Protein AF-0000000080570262 (afdb_homodimer)

Organism: Ricinus communis (NCBI:txid3988)

Nearest PDB structures (foldseek):
  2z3z-assembly1_A  TM=8.289E-01  e=8.862E-31  Porphyromonas gingivalis W83
  2d5l-assembly1_A  TM=8.143E-01  e=1.252E-30  Porphyromonas gingivalis W83
  4q1v-assembly1_B  TM=7.962E-01  e=7.909E-29  Bacteroides ovatus ATCC 8483
  2ecf-assembly1_A-2  TM=6.083E-01  e=3.532E-29  Stenotrophomonas maltophilia
  2dcm-assembly1_A  TM=5.977E-01  e=2.104E-29  Porphyromonas gingivalis W83

Solvent-accessible surface area (backbone atoms only — not comparable to full-atom values): 47618 Å² total; per-residue (Å²): 132,86,75,81,79,84,77,84,80,71,78,86,70,77,81,85,60,93,60,79,71,74,70,44,75,64,48,57,67,59,38,84,80,60,63,80,76,56,63,78,39,73,37,70,37,86,79,67,62,31,40,34,35,30,33,55,40,87,85,43,93,48,48,46,34,29,35,27,63,100,56,74,70,37,76,51,78,46,70,76,60,37,55,42,36,83,59,68,68,38,62,40,94,82,48,49,35,29,40,37,36,37,79,24,20,34,30,38,29,33,65,84,80,62,50,74,39,73,32,40,86,37,82,25,41,54,39,78,60,37,65,36,94,81,64,47,31,34,32,24,30,30,35,20,20,30,54,60,67,75,71,78,56,38,90,29,71,66,24,40,30,35,25,42,58,88,28,60,74,74,42,78,73,50,74,89,71,50,72,69,63,68,70,51,88,76,77,77,60,43,78,42,74,35,64,46,89,77,83,49,71,55,39,44,22,34,38,40,58,65,94,70,78,61,87,90,53,66,27,31,31,36,35,44,34,63,41,56,67,52,44,64,69,65,62,70,53,57,52,93,56,52,67,55,54,54,48,48,45,51,41,32,76,71,55,27,33,35,43,38,43,43,39,62,21,18,45,92,65,40,58,72,34,40,51,58,31,55,42,32,44,59,48,54,35,44,51,44,51,52,36,46,50,52,47,33,37,74,74,62,39,28,27,68,84,20,21,33,33,30,20,37,38,47,7,5,28,41,23,44,34,38,32,28,75,35,30,86,57,26,40,32,32,34,21,26,38,27,57,28,45,63,86,78,46,65,58,86,66,43,32,84,42,34,48,42,67,87,81,28,48,62,23,40,51,69,39,14,41,60,78,34,56,87,44,58,68,37,39,39,41,36,36,32,20,56,56,14,80,70,49,45,38,64,32,53,49,51,47,51,46,50,36,36,71,65,66,59,81,48,63,49,53,45,77,32,68,89,20,32,72,69,75,80,51,69,44,57,52,50,50,51,54,49,51,51,52,50,51,46,57,69,67,44,103,134,86,77,79,80,87,67,83,79,66,71,71,18,76,38,107,59,93,25,56,71,54,73,45,75,63,52,58,65,61,39,82,81,57,63,80,76,57,64,77,38,72,38,69,36,83,78,67,63,30,40,34,34,29,34,58,41,86,83,44,92,50,48,44,35,28,35,28,62,98,56,72,69,36,75,51,79,45,70,76,61,37,56,41,36,82,60,69,68,39,60,40,96,82,48,50,36,30,39,37,38,37,80,28,20,34,29,38,29,34,66,84,79,61,51,75,42,74,32,39,87,37,76,23,36,55,40,79,60,36,65,37,94,81,65,45,30,34,32,24,31,30,33,20,17,30,51,54,68,75,73,81,56,36,88,29,72,68,24,41,30,36,25,41,56,90,28,61,74,73,42,79,73,49,74,90,71,49,72,69,63,68,70,50,88,75,76,77,60,43,79,42,73,36,65,45,89,78,83,50,70,57,39,44,24,33,38,41,58,64,94,70,78,62,85,90,54,65,27,31,31,37,34,42,34,63,41,55,67,54,44,64,69,65,61,68,51,56,53,94,54,52,65,55,55,54,48,49,45,52,42,32,75,72,57,28,31,35,43,38,44,43,40,62,21,17,46,92,66,38,59,71,35,40,52,58,31,55,43,32,43,59,46,54,34,44,52,45,50,53,35,45,50,52,47,33,38,74,75,62,40,29,28,68,82,20,21,35,32,30,20,36,37,47,6,5,28,41,24,42,33,39,31,30,74,35,31,83,57,27,40,31,31,32,20,26,38,26,57,28,45,61,86,78,45,64,57,87,66,42,32,83,41,35,47,42,69,86,82,29,48,61,25,39,51,70,39,16,39,60,78,34,56,88,44,57,67,37,38,40,40,36,37,34,22,56,57,14,81,71,49,44,39,61,32,54,50,51,47,51,46,50,36,36,72,66,67,61,80,50,62,50,51,46,78,33,67,90,21,31,71,68,75,81,52,69,43,58,53,50,51,51,53,49,51,49,52,51,51,45,58,68,68,44,104

pLDDT: mean 79.77, std 22.29, range [19.14, 98.94]

Structure (mmCIF, N/CA/C/O backbone):
data_AF-0000000080570262-model_v1
#
loop_
_entity.id
_entity.type
_entity.pdbx_description
1 polymer 'Peptidase S9 prolyl oligopeptidase catalytic domain-containing protein'
#
loop_
_atom_site.group_PDB
_atom_site.id
_atom_site.type_symbol
_atom_site.label_atom_id
_atom_site.label_alt_id
_atom_site.label_comp_id
_atom_site.label_asym_id
_atom_site.label_entity_id
_atom_site.label_seq_id
_atom_site.pdbx_PDB_ins_code
_atom_site.Cartn_x
_atom_site.Cartn_y
_atom_site.Cartn_z
_atom_site.occupancy
_atom_site.B_iso_or_equiv
_atom_site.auth_seq_id
_atom_site.auth_comp_id
_atom_site.auth_asym_id
_atom_site.auth_atom_id
_atom_site.pdbx_PDB_model_num
ATOM 1 N N . MET A 1 1 ? -11.102 31.141 -9.984 1 19.28 1 MET A N 1
ATOM 2 C CA . MET A 1 1 ? -10.578 31.891 -11.125 1 19.28 1 MET A CA 1
ATOM 3 C C . MET A 1 1 ? -10.195 33.312 -10.719 1 19.28 1 MET A C 1
ATOM 5 O O . MET A 1 1 ? -10.922 34.25 -11.008 1 19.28 1 MET A O 1
ATOM 9 N N . ARG A 1 2 ? -9.711 33.531 -9.391 1 20.12 2 ARG A N 1
ATOM 10 C CA . ARG A 1 2 ? -9.508 34.875 -8.82 1 20.12 2 ARG A CA 1
ATOM 11 C C . ARG A 1 2 ? -8.5 35.656 -9.641 1 20.12 2 ARG A C 1
ATOM 13 O O . ARG A 1 2 ? -7.348 35.281 -9.789 1 20.12 2 ARG A O 1
ATOM 20 N N . PHE A 1 3 ? -8.961 36.312 -10.688 1 21.55 3 PHE A N 1
ATOM 21 C CA . PHE A 1 3 ? -8.344 37.25 -11.594 1 21.55 3 PHE A CA 1
ATOM 22 C C . PHE A 1 3 ? -7.668 38.375 -10.82 1 21.55 3 PHE A C 1
ATOM 24 O O . PHE A 1 3 ? -8.273 39 -9.93 1 21.55 3 PHE A O 1
ATOM 31 N N . VAL A 1 4 ? -6.32 38.312 -10.547 1 20.44 4 VAL A N 1
ATOM 32 C CA . VAL A 1 4 ? -5.48 39.438 -10.172 1 20.44 4 VAL A CA 1
ATOM 33 C C . VAL A 1 4 ? -5.762 40.625 -11.094 1 20.44 4 VAL A C 1
ATOM 35 O O . VAL A 1 4 ? -5.793 40.469 -12.32 1 20.44 4 VAL A O 1
ATOM 38 N N . LEU A 1 5 ? -6.363 41.688 -10.594 1 21.23 5 LEU A N 1
ATOM 39 C CA . LEU A 1 5 ? -6.629 43.062 -11.07 1 21.23 5 LEU A CA 1
ATOM 40 C C . LEU A 1 5 ? -5.375 43.656 -11.688 1 21.23 5 LEU A C 1
ATOM 42 O O . LEU A 1 5 ? -4.273 43.5 -11.148 1 21.23 5 LEU A O 1
ATOM 46 N N . PRO A 1 6 ? -5.215 44.281 -12.891 1 25.27 6 PRO A N 1
ATOM 47 C CA . PRO A 1 6 ? -4.355 45.062 -13.766 1 25.27 6 PRO A CA 1
ATOM 48 C C . PRO A 1 6 ? -3.939 46.406 -13.117 1 25.27 6 PRO A C 1
ATOM 50 O O . PRO A 1 6 ? -3.402 47.281 -13.797 1 25.27 6 PRO A O 1
ATOM 53 N N . LEU A 1 7 ? -4.363 46.75 -11.805 1 21.69 7 LEU A N 1
ATOM 54 C CA . LEU A 1 7 ? -4.461 48.156 -11.531 1 21.69 7 LEU A CA 1
ATOM 55 C C . LEU A 1 7 ? -3.143 48.875 -11.828 1 21.69 7 LEU A C 1
ATOM 57 O O . LEU A 1 7 ? -2.107 48.219 -11.977 1 21.69 7 LEU A O 1
ATOM 61 N N . LEU A 1 8 ? -2.633 50 -10.859 1 22.02 8 LEU A N 1
ATOM 62 C CA . LEU A 1 8 ? -2.232 51.406 -10.758 1 22.02 8 LEU A CA 1
ATOM 63 C C . LEU A 1 8 ? -0.715 51.531 -10.805 1 22.02 8 LEU A C 1
ATOM 65 O O . LEU A 1 8 ? -0.074 51.719 -9.773 1 22.02 8 LEU A O 1
ATOM 69 N N . ALA A 1 9 ? 0.162 50.719 -11.203 1 24.73 9 ALA A N 1
ATOM 70 C CA . ALA A 1 9 ? 1.578 51.062 -11.094 1 24.73 9 ALA A CA 1
ATOM 71 C C . ALA A 1 9 ? 1.937 52.219 -12.031 1 24.73 9 ALA A C 1
ATOM 73 O O . ALA A 1 9 ? 3.115 52.5 -12.242 1 24.73 9 ALA A O 1
ATOM 74 N N . THR A 1 10 ? 0.988 53 -12.68 1 24.06 10 THR A N 1
ATOM 75 C CA . THR A 1 10 ? 1.631 53.875 -13.648 1 24.06 10 THR A CA 1
ATOM 76 C C . THR A 1 10 ? 2.189 55.125 -12.969 1 24.06 10 THR A C 1
ATOM 78 O O . THR A 1 10 ? 3.293 55.562 -13.289 1 24.06 10 THR A O 1
ATOM 81 N N . ALA A 1 11 ? 1.407 56.125 -12.305 1 23.3 11 ALA A N 1
ATOM 82 C CA . ALA A 1 11 ? 1.596 57.562 -12.516 1 23.3 11 ALA A CA 1
ATOM 83 C C . ALA A 1 11 ? 2.689 58.094 -11.602 1 23.3 11 ALA A C 1
ATOM 85 O O . ALA A 1 11 ? 2.789 59.312 -11.398 1 23.3 11 ALA A O 1
ATOM 86 N N . ILE A 1 12 ? 3.434 57.562 -10.812 1 23.66 12 ILE A N 1
ATOM 87 C CA . ILE A 1 12 ? 4.246 58.344 -9.914 1 23.66 12 ILE A CA 1
ATOM 88 C C . ILE A 1 12 ? 5.34 59.062 -10.703 1 23.66 12 ILE A C 1
ATOM 90 O O . ILE A 1 12 ? 6.406 58.5 -10.945 1 23.66 12 ILE A O 1
ATOM 94 N N . ALA A 1 13 ? 5.137 59.781 -11.906 1 23.38 13 ALA A N 1
ATOM 95 C CA . ALA A 1 13 ? 6.156 60.656 -12.492 1 23.38 13 ALA A CA 1
ATOM 96 C C . ALA A 1 13 ? 6.215 62 -11.766 1 23.38 13 ALA A C 1
ATOM 98 O O . ALA A 1 13 ? 5.406 62.875 -12.031 1 23.38 13 ALA A O 1
ATOM 99 N N . ALA A 1 14 ? 6.277 62.188 -10.43 1 22.62 14 ALA A N 1
ATOM 100 C CA . ALA A 1 14 ? 6.723 63.531 -10.039 1 22.62 14 ALA A CA 1
ATOM 101 C C . ALA A 1 14 ? 7.922 63.969 -10.867 1 22.62 14 ALA A C 1
ATOM 103 O O . ALA A 1 14 ? 8.68 63.156 -11.375 1 22.62 14 ALA A O 1
ATOM 104 N N . THR A 1 15 ? 8.125 65.25 -11.195 1 22.5 15 THR A N 1
ATOM 105 C CA . THR A 1 15 ? 8.938 66.188 -11.938 1 22.5 15 THR A CA 1
ATOM 106 C C . THR A 1 15 ? 10.422 65.938 -11.711 1 22.5 15 THR A C 1
ATOM 108 O O . THR A 1 15 ? 10.805 65.312 -10.703 1 22.5 15 THR A O 1
ATOM 111 N N . ALA A 1 16 ? 11.461 66.812 -12.398 1 24.3 16 ALA A N 1
ATOM 112 C CA . ALA A 1 16 ? 11.93 66.375 -13.719 1 24.3 16 ALA A CA 1
ATOM 113 C C . ALA A 1 16 ? 13.094 65.438 -13.609 1 24.3 16 ALA A C 1
ATOM 115 O O . ALA A 1 16 ? 13.453 64.75 -14.578 1 24.3 16 ALA A O 1
ATOM 116 N N . THR A 1 17 ? 14.102 65.812 -12.734 1 26.75 17 THR A N 1
ATOM 117 C CA . THR A 1 17 ? 15.516 65.562 -12.914 1 26.75 17 THR A CA 1
ATOM 118 C C . THR A 1 17 ? 15.773 64.062 -12.867 1 26.75 17 THR A C 1
ATOM 120 O O . THR A 1 17 ? 14.898 63.281 -12.469 1 26.75 17 THR A O 1
ATOM 123 N N . ALA A 1 18 ? 17.188 63.438 -12.531 1 28.75 18 ALA A N 1
ATOM 124 C CA . ALA A 1 18 ? 17.375 62 -12.797 1 28.75 18 ALA A CA 1
ATOM 125 C C . ALA A 1 18 ? 16.297 61.156 -12.125 1 28.75 18 ALA A C 1
ATOM 127 O O . ALA A 1 18 ? 16.078 61.281 -10.914 1 28.75 18 ALA A O 1
ATOM 128 N N . ALA A 1 19 ? 15.211 60.969 -12.758 1 30.47 19 ALA A N 1
ATOM 129 C CA . ALA A 1 19 ? 13.922 60.344 -12.484 1 30.47 19 ALA A CA 1
ATOM 130 C C . ALA A 1 19 ? 14.086 59.031 -11.711 1 30.47 19 ALA A C 1
ATOM 132 O O . ALA A 1 19 ? 14.82 58.125 -12.133 1 30.47 19 ALA A O 1
ATOM 133 N N . PRO A 1 20 ? 14.07 59.156 -10.344 1 28.72 20 PRO A N 1
ATOM 134 C CA . PRO A 1 20 ? 14.586 57.938 -9.688 1 28.72 20 PRO A CA 1
ATOM 135 C C . PRO A 1 20 ? 14.078 56.656 -10.344 1 28.72 20 PRO A C 1
ATOM 137 O O . PRO A 1 20 ? 12.961 56.625 -10.875 1 28.72 20 PRO A O 1
ATOM 140 N N . THR A 1 21 ? 14.977 55.906 -11.062 1 29.55 21 THR A N 1
ATOM 141 C CA . THR A 1 21 ? 14.766 54.625 -11.734 1 29.55 21 THR A CA 1
ATOM 142 C C . THR A 1 21 ? 13.727 53.781 -10.992 1 29.55 21 THR A C 1
ATOM 144 O O . THR A 1 21 ? 13.773 53.656 -9.766 1 29.55 21 THR A O 1
ATOM 147 N N . PRO A 1 22 ? 12.602 53.625 -11.57 1 30.72 22 PRO A N 1
ATOM 148 C CA . PRO A 1 22 ? 11.562 52.719 -11.078 1 30.72 22 PRO A CA 1
ATOM 149 C C . PRO A 1 22 ? 12.141 51.469 -10.398 1 30.72 22 PRO A C 1
ATOM 151 O O . PRO A 1 22 ? 13.039 50.844 -10.945 1 30.72 22 PRO A O 1
ATOM 154 N N . ILE A 1 23 ? 12.359 51.469 -9.086 1 31.72 23 ILE A N 1
ATOM 155 C CA . ILE A 1 23 ? 12.891 50.25 -8.484 1 31.72 23 ILE A CA 1
ATOM 156 C C . ILE A 1 23 ? 12.148 49.031 -9.039 1 31.72 23 ILE A C 1
ATOM 158 O O . ILE A 1 23 ? 10.922 48.969 -8.977 1 31.72 23 ILE A O 1
ATOM 162 N N . THR A 1 24 ? 12.531 48.438 -10.203 1 32.97 24 THR A N 1
ATOM 163 C CA . THR A 1 24 ? 11.977 47.219 -10.812 1 32.97 24 THR A CA 1
ATOM 164 C C . THR A 1 24 ? 11.719 46.156 -9.758 1 32.97 24 THR A C 1
ATOM 166 O O . THR A 1 24 ? 12.266 46.219 -8.656 1 32.97 24 THR A O 1
ATOM 169 N N . LEU A 1 25 ? 10.75 45.375 -9.945 1 30.95 25 LEU A N 1
ATOM 170 C CA . LEU A 1 25 ? 10.586 44.188 -9.156 1 30.95 25 LEU A CA 1
ATOM 171 C C . LEU A 1 25 ? 11.938 43.594 -8.758 1 30.95 25 LEU A C 1
ATOM 173 O O . LEU A 1 25 ? 12.094 43.094 -7.637 1 30.95 25 LEU A O 1
ATOM 177 N N . ASP A 1 26 ? 12.984 43.75 -9.539 1 32.66 26 ASP A N 1
ATOM 178 C CA . ASP A 1 26 ? 14.367 43.375 -9.289 1 32.66 26 ASP A CA 1
ATOM 179 C C . ASP A 1 26 ? 14.953 44.156 -8.109 1 32.66 26 ASP A C 1
ATOM 181 O O . ASP A 1 26 ? 15.648 43.594 -7.27 1 32.66 26 ASP A O 1
ATOM 185 N N . GLN A 1 27 ? 14.711 45.375 -8.07 1 34.72 27 GLN A N 1
ATOM 186 C CA . GLN A 1 27 ? 15.289 46.188 -7.008 1 34.72 27 GLN A CA 1
ATOM 187 C C . GLN A 1 27 ? 14.562 45.969 -5.684 1 34.72 27 GLN A C 1
ATOM 189 O O . GLN A 1 27 ? 15.188 45.969 -4.621 1 34.72 27 GLN A O 1
ATOM 194 N N . ALA A 1 28 ? 13.266 45.906 -5.723 1 33.25 28 ALA A N 1
ATOM 195 C CA . ALA A 1 28 ? 12.547 45.469 -4.516 1 33.25 28 ALA A CA 1
ATOM 196 C C . ALA A 1 28 ? 12.969 44.094 -4.078 1 33.25 28 ALA A C 1
ATOM 198 O O . ALA A 1 28 ? 13.148 43.844 -2.883 1 33.25 28 ALA A O 1
ATOM 199 N N . MET A 1 29 ? 13.18 43.062 -4.922 1 36.62 29 MET A N 1
ATOM 200 C CA . MET A 1 29 ? 13.781 41.781 -4.664 1 36.62 29 MET A CA 1
ATOM 201 C C . MET A 1 29 ? 15.211 41.906 -4.164 1 36.62 29 MET A C 1
ATOM 203 O O . MET A 1 29 ? 15.805 40.969 -3.645 1 36.62 29 MET A O 1
ATOM 207 N N . ALA A 1 30 ? 15.867 42.906 -4.555 1 36 30 ALA A N 1
ATOM 208 C CA . ALA A 1 30 ? 17.25 43.156 -4.148 1 36 30 ALA A CA 1
ATOM 209 C C . ALA A 1 30 ? 17.312 43.656 -2.703 1 36 30 ALA A C 1
ATOM 211 O O . ALA A 1 30 ? 18.406 43.875 -2.168 1 36 30 ALA A O 1
ATOM 212 N N . ASN A 1 31 ? 16.141 44.156 -2.223 1 33.62 31 ASN A N 1
ATOM 213 C CA . ASN A 1 31 ? 16.25 44.5 -0.81 1 33.62 31 ASN A CA 1
ATOM 214 C C . ASN A 1 31 ? 16.484 43.281 0.057 1 33.62 31 ASN A C 1
ATOM 216 O O . ASN A 1 31 ? 15.688 42.312 0.026 1 33.62 31 ASN A O 1
ATOM 220 N N . PRO A 1 32 ? 17.609 43.031 0.593 1 38.25 32 PRO A N 1
ATOM 221 C CA . PRO A 1 32 ? 18.094 41.844 1.305 1 38.25 32 PRO A CA 1
ATOM 222 C C . PRO A 1 32 ? 17.062 41.281 2.283 1 38.25 32 PRO A C 1
ATOM 224 O O . PRO A 1 32 ? 17.156 40.094 2.682 1 38.25 32 PRO A O 1
ATOM 227 N N . ASP A 1 33 ? 16.406 42.188 2.9 1 35.25 33 ASP A N 1
ATOM 228 C CA . ASP A 1 33 ? 15.539 41.688 3.967 1 35.25 33 ASP A CA 1
ATOM 229 C C . ASP A 1 33 ? 14.219 41.188 3.404 1 35.25 33 ASP A C 1
ATOM 231 O O . ASP A 1 33 ? 13.273 40.938 4.156 1 35.25 33 ASP A O 1
ATOM 235 N N . TRP A 1 34 ? 13.969 41.281 2.193 1 34.78 34 TRP A N 1
ATOM 236 C CA . TRP A 1 34 ? 12.766 40.875 1.479 1 34.78 34 TRP A CA 1
ATOM 237 C C . TRP A 1 34 ? 12.445 39.406 1.739 1 34.78 34 TRP A C 1
ATOM 239 O O . TRP A 1 34 ? 13.234 38.5 1.388 1 34.78 34 TRP A O 1
ATOM 249 N N . ILE A 1 35 ? 12.047 38.969 2.82 1 39.38 35 ILE A N 1
ATOM 250 C CA . ILE A 1 35 ? 11.234 37.75 2.809 1 39.38 35 ILE A CA 1
ATOM 251 C C . ILE A 1 35 ? 9.977 37.969 1.97 1 39.38 35 ILE A C 1
ATOM 253 O O . ILE A 1 35 ? 9.664 39.094 1.61 1 39.38 35 ILE A O 1
ATOM 257 N N . GLY A 1 36 ? 8.625 37.469 2.275 1 39.44 36 GLY A N 1
ATOM 258 C CA . GLY A 1 36 ? 7.34 37.531 1.604 1 39.44 36 GLY A CA 1
ATOM 259 C C . GLY A 1 36 ? 6.883 38.938 1.318 1 39.44 36 GLY A C 1
ATOM 260 O O . GLY A 1 36 ? 7.551 39.906 1.706 1 39.44 36 GLY A O 1
ATOM 261 N N . ASN A 1 37 ? 5.637 39.188 0.485 1 41.81 37 ASN A N 1
ATOM 262 C CA . ASN A 1 37 ? 4.914 40.344 -0.031 1 41.81 37 ASN A CA 1
ATOM 263 C C . ASN A 1 37 ? 4.781 41.438 1.026 1 41.81 37 ASN A C 1
ATOM 265 O O . ASN A 1 37 ? 4.145 41.25 2.061 1 41.81 37 ASN A O 1
ATOM 269 N N . PRO A 1 38 ? 5.617 42.469 1.041 1 43.16 38 PRO A N 1
ATOM 270 C CA . PRO A 1 38 ? 5.586 43.594 1.994 1 43.16 38 PRO A CA 1
ATOM 271 C C . PRO A 1 38 ? 4.18 44.125 2.213 1 43.16 38 PRO A C 1
ATOM 273 O O . PRO A 1 38 ? 3.871 44.625 3.297 1 43.16 38 PRO A O 1
ATOM 276 N N . VAL A 1 39 ? 3.529 44.344 1.156 1 41.53 39 VAL A N 1
ATOM 277 C CA . VAL A 1 39 ? 2.172 44.844 1.298 1 41.53 39 VAL A CA 1
ATOM 278 C C . VAL A 1 39 ? 1.217 43.688 1.633 1 41.53 39 VAL A C 1
ATOM 280 O O . VAL A 1 39 ? 1.051 42.781 0.841 1 41.53 39 VAL A O 1
ATOM 283 N N . GLU A 1 40 ? 0.877 43.562 2.865 1 52.38 40 GLU A N 1
ATOM 284 C CA . GLU A 1 40 ? -0.002 42.5 3.346 1 52.38 40 GLU A CA 1
ATOM 285 C C . GLU A 1 40 ? -1.431 42.688 2.846 1 52.38 40 GLU A C 1
ATOM 287 O O . GLU A 1 40 ? -2.141 41.719 2.58 1 52.38 40 GLU A O 1
ATOM 292 N N . SER A 1 41 ? -1.866 44.031 2.797 1 57.34 41 SER A N 1
ATOM 293 C CA . SER A 1 41 ? -3.217 44.344 2.35 1 57.34 41 SER A CA 1
ATOM 294 C C . SER A 1 41 ? -3.309 45.781 1.859 1 57.34 41 SER A C 1
ATOM 296 O O . SER A 1 41 ? -2.533 46.656 2.289 1 57.34 41 SER A O 1
ATOM 298 N N . ALA A 1 42 ? -3.953 46.094 0.651 1 61.34 42 ALA A N 1
ATOM 299 C CA . ALA A 1 42 ? -4.273 47.438 0.149 1 61.34 42 ALA A CA 1
ATOM 300 C C . ALA A 1 42 ? -5.773 47.594 -0.09 1 61.34 42 ALA A C 1
ATOM 302 O O . ALA A 1 42 ? -6.445 46.625 -0.478 1 61.34 42 ALA A O 1
ATOM 303 N N . TRP A 1 43 ? -6.223 48.719 0.382 1 65.06 43 TRP A N 1
ATOM 304 C CA . TRP A 1 43 ? -7.637 48.969 0.142 1 65.06 43 TRP A CA 1
ATOM 305 C C . TRP A 1 43 ? -7.875 50.438 -0.218 1 65.06 43 TRP A C 1
ATOM 307 O O . TRP A 1 43 ? -7.055 51.312 0.092 1 65.06 43 TRP A O 1
ATOM 317 N N . TRP A 1 44 ? -8.945 50.656 -0.97 1 68.94 44 TRP A N 1
ATOM 318 C CA . TRP A 1 44 ? -9.359 52 -1.308 1 68.94 44 TRP A CA 1
ATOM 319 C C . TRP A 1 44 ? -10.031 52.656 -0.116 1 68.94 44 TRP A C 1
ATOM 321 O O . TRP A 1 44 ? -10.805 52.031 0.612 1 68.94 44 TRP A O 1
ATOM 331 N N . GLY A 1 45 ? -9.672 53.906 0.06 1 66.25 45 GLY A N 1
ATOM 332 C CA . GLY A 1 45 ? -10.383 54.688 1.055 1 66.25 45 GLY A CA 1
ATOM 333 C C . GLY A 1 45 ? -11.844 54.875 0.713 1 66.25 45 GLY A C 1
ATOM 334 O O . GLY A 1 45 ? -12.289 54.531 -0.379 1 66.25 45 GLY A O 1
ATOM 335 N N . TRP A 1 46 ? -12.594 55.469 1.729 1 64.12 46 TRP A N 1
ATOM 336 C CA . TRP A 1 46 ? -14.039 55.625 1.613 1 64.12 46 TRP A CA 1
ATOM 337 C C . TRP A 1 46 ? -14.383 56.562 0.46 1 64.12 46 TRP A C 1
ATOM 339 O O . TRP A 1 46 ? -15.469 56.469 -0.125 1 64.12 46 TRP A O 1
ATOM 349 N N . ASP A 1 47 ? -13.508 57.438 0.189 1 62.72 47 ASP A N 1
ATOM 350 C CA . ASP A 1 47 ? -13.805 58.406 -0.881 1 62.72 47 ASP A CA 1
ATOM 351 C C . ASP A 1 47 ? -13.281 57.906 -2.223 1 62.72 47 ASP A C 1
ATOM 353 O O . ASP A 1 47 ? -13.383 58.594 -3.238 1 62.72 47 ASP A O 1
ATOM 357 N N . SER A 1 48 ? -12.797 56.688 -2.244 1 63.12 48 SER A N 1
ATOM 358 C CA . SER A 1 48 ? -12.227 56.062 -3.42 1 63.12 48 SER A CA 1
ATOM 359 C C . SER A 1 48 ? -11.109 56.906 -4.031 1 63.12 48 SER A C 1
ATOM 361 O O . SER A 1 48 ? -10.836 56.781 -5.227 1 63.12 48 SER A O 1
ATOM 363 N N . ARG A 1 49 ? -10.641 57.812 -3.311 1 63.81 49 ARG A N 1
ATOM 364 C CA . ARG A 1 49 ? -9.586 58.656 -3.83 1 63.81 49 ARG A CA 1
ATOM 365 C C . ARG A 1 49 ? -8.234 58.344 -3.193 1 63.81 49 ARG A C 1
ATOM 367 O O . ARG A 1 49 ? -7.188 58.688 -3.725 1 63.81 49 ARG A O 1
ATOM 374 N N . GLN A 1 50 ? -8.445 57.719 -2.082 1 64.12 50 GLN A N 1
ATOM 375 C CA . GLN A 1 50 ? -7.227 57.375 -1.359 1 64.12 50 GLN A CA 1
ATOM 376 C C . GLN A 1 50 ? -7.023 55.875 -1.295 1 64.12 50 GLN A C 1
ATOM 378 O O . GLN A 1 50 ? -7.992 55.094 -1.295 1 64.12 50 GLN A O 1
ATOM 383 N N . VAL A 1 51 ? -5.758 55.469 -1.494 1 70.38 51 VAL A N 1
ATOM 384 C CA . VAL A 1 51 ? -5.383 54.094 -1.317 1 70.38 51 VAL A CA 1
ATOM 385 C C . VAL A 1 51 ? -4.605 53.906 -0.013 1 70.38 51 VAL A C 1
ATOM 387 O O . VAL A 1 51 ? -3.73 54.719 0.302 1 70.38 51 VAL A O 1
ATOM 390 N N . TYR A 1 52 ? -5.102 52.969 0.79 1 66.75 52 TYR A N 1
ATOM 391 C CA . TYR A 1 52 ? -4.387 52.594 2.006 1 66.75 52 TYR A CA 1
ATOM 392 C C . TYR A 1 52 ? -3.662 51.25 1.828 1 66.75 52 TYR A C 1
ATOM 394 O O . TYR A 1 52 ? -4.121 50.375 1.083 1 66.75 52 TYR A O 1
ATOM 402 N N . PHE A 1 53 ? -2.49 51.125 2.303 1 65.19 53 PHE A N 1
ATOM 403 C CA . PHE A 1 53 ? -1.813 49.844 2.309 1 65.19 53 PHE A CA 1
ATOM 404 C C . PHE A 1 53 ? -1.009 49.656 3.59 1 65.19 53 PHE A C 1
ATOM 406 O O . PHE A 1 53 ? -0.603 50.656 4.219 1 65.19 53 PHE A O 1
ATOM 413 N N . LYS A 1 54 ? -1.008 48.344 3.994 1 64.38 54 LYS A N 1
ATOM 414 C CA . LYS A 1 54 ? -0.23 47.969 5.176 1 64.38 54 LYS A CA 1
ATOM 415 C C . LYS A 1 54 ? 1.154 47.469 4.793 1 64.38 54 LYS A C 1
ATOM 417 O O . LYS A 1 54 ? 1.299 46.719 3.811 1 64.38 54 LYS A O 1
ATOM 422 N N . GLN A 1 55 ? 2.049 48.031 5.449 1 61.41 55 GLN A N 1
ATOM 423 C CA . GLN A 1 55 ? 3.426 47.594 5.262 1 61.41 55 GLN A CA 1
ATOM 424 C C . GLN A 1 55 ? 4.055 47.156 6.59 1 61.41 55 GLN A C 1
ATOM 426 O O . GLN A 1 55 ? 3.877 47.844 7.605 1 61.41 55 GLN A O 1
ATOM 431 N N . LYS A 1 56 ? 4.457 45.875 6.625 1 57.94 56 LYS A N 1
ATOM 432 C CA . LYS A 1 56 ? 5.16 45.406 7.812 1 57.94 56 LYS A CA 1
ATOM 433 C C . LYS A 1 56 ? 6.445 46.188 8.047 1 57.94 56 LYS A C 1
ATOM 435 O O . LYS A 1 56 ? 7.156 46.531 7.098 1 57.94 56 LYS A O 1
ATOM 440 N N . ARG A 1 57 ? 6.465 46.688 9.359 1 52.59 57 ARG A N 1
ATOM 441 C CA . ARG A 1 57 ? 7.738 47.281 9.734 1 52.59 57 ARG A CA 1
ATOM 442 C C . ARG A 1 57 ? 8.867 46.25 9.68 1 52.59 57 ARG A C 1
ATOM 444 O O . ARG A 1 57 ? 8.68 45.094 10.023 1 52.59 57 ARG A O 1
ATOM 451 N N . SER A 1 58 ? 9.953 46.594 9.117 1 48.19 58 SER A N 1
ATOM 452 C CA . SER A 1 58 ? 11.125 45.719 9.078 1 48.19 58 SER A CA 1
ATOM 453 C C . SER A 1 58 ? 11.383 45.094 10.438 1 48.19 58 SER A C 1
ATOM 455 O O . SER A 1 58 ? 11.445 45.781 11.453 1 48.19 58 SER A O 1
ATOM 457 N N . GLY A 1 59 ? 11.406 43.781 10.562 1 46.38 59 GLY A N 1
ATOM 458 C CA . GLY A 1 59 ? 11.836 43.062 11.742 1 46.38 59 GLY A CA 1
ATOM 459 C C . GLY A 1 59 ? 10.727 42.844 12.766 1 46.38 59 GLY A C 1
ATOM 460 O O . GLY A 1 59 ? 10.961 42.312 13.844 1 46.38 59 GLY A O 1
ATOM 461 N N . SER A 1 60 ? 9.57 43.625 12.562 1 47.38 60 SER A N 1
ATOM 462 C CA . SER A 1 60 ? 8.539 43.5 13.586 1 47.38 60 SER A CA 1
ATOM 463 C C . SER A 1 60 ? 7.238 42.969 13.008 1 47.38 60 SER A C 1
ATOM 465 O O . SER A 1 60 ? 7.062 42.938 11.789 1 47.38 60 SER A O 1
ATOM 467 N N . ALA A 1 61 ? 6.488 42.312 13.812 1 49.5 61 ALA A N 1
ATOM 468 C CA . ALA A 1 61 ? 5.129 41.906 13.5 1 49.5 61 ALA A CA 1
ATOM 469 C C . ALA A 1 61 ? 4.199 43.094 13.359 1 49.5 61 ALA A C 1
ATOM 471 O O . ALA A 1 61 ? 3.033 42.938 12.977 1 49.5 61 ALA A O 1
ATOM 472 N N . VAL A 1 62 ? 4.828 44.312 13.492 1 51.06 62 VAL A N 1
ATOM 473 C CA . VAL A 1 62 ? 3.975 45.5 13.5 1 51.06 62 VAL A CA 1
ATOM 474 C C . VAL A 1 62 ? 3.748 45.969 12.07 1 51.06 62 VAL A C 1
ATOM 476 O O . VAL A 1 62 ? 4.684 46.031 11.273 1 51.06 62 VAL A O 1
ATOM 479 N N . ARG A 1 63 ? 2.486 46.188 11.68 1 60.47 63 ARG A N 1
ATOM 480 C CA . ARG A 1 63 ? 2.092 46.719 10.375 1 60.47 63 ARG A CA 1
ATOM 481 C C . ARG A 1 63 ? 1.752 48.219 10.461 1 60.47 63 ARG A C 1
ATOM 483 O O . ARG A 1 63 ? 1.054 48.625 11.383 1 60.47 63 ARG A O 1
ATOM 490 N N . ASP A 1 64 ? 2.492 49.062 9.594 1 62.88 64 ASP A N 1
ATOM 491 C CA . ASP A 1 64 ? 2.107 50.469 9.453 1 62.88 64 ASP A CA 1
ATOM 492 C C . ASP A 1 64 ? 1.151 50.656 8.273 1 62.88 64 ASP A C 1
ATOM 494 O O . ASP A 1 64 ? 1.259 49.938 7.266 1 62.88 64 ASP A O 1
ATOM 498 N N . THR A 1 65 ? 0.087 51.438 8.516 1 66.19 65 THR A N 1
ATOM 499 C CA . THR A 1 65 ? -0.824 51.781 7.426 1 66.19 65 THR A CA 1
ATOM 500 C C . THR A 1 65 ? -0.385 53.062 6.746 1 66.19 65 THR A C 1
ATOM 502 O O . THR A 1 65 ? -0.055 54.062 7.414 1 66.19 65 THR A O 1
ATOM 505 N N . TYR A 1 66 ? -0.257 53 5.445 1 68.19 66 TYR A N 1
ATOM 506 C CA . TYR A 1 66 ? 0.089 54.156 4.637 1 68.19 66 TYR A CA 1
ATOM 507 C C . TYR A 1 66 ? -1.076 54.562 3.746 1 68.19 66 TYR A C 1
ATOM 509 O O . TYR A 1 66 ? -1.915 53.75 3.389 1 68.19 66 TYR A O 1
ATOM 517 N N . GLN A 1 67 ? -1.173 55.906 3.596 1 68.56 67 GLN A N 1
ATOM 518 C CA . GLN A 1 67 ? -2.172 56.469 2.697 1 68.56 67 GLN A CA 1
ATOM 519 C C . GLN A 1 67 ? -1.513 57.156 1.499 1 68.56 67 GLN A C 1
ATOM 521 O O . GLN A 1 67 ? -0.474 57.781 1.64 1 68.56 67 GLN A O 1
ATOM 526 N N . ILE A 1 68 ? -2.035 56.781 0.39 1 70.25 68 ILE A N 1
ATOM 527 C CA . ILE A 1 68 ? -1.638 57.469 -0.838 1 70.25 68 ILE A CA 1
ATOM 528 C C . ILE A 1 68 ? -2.797 58.312 -1.359 1 70.25 68 ILE A C 1
ATOM 530 O O . ILE A 1 68 ? -3.896 57.781 -1.585 1 70.25 68 ILE A O 1
ATOM 534 N N . ASN A 1 69 ? -2.635 59.531 -1.335 1 66.06 69 ASN A N 1
ATOM 535 C CA . ASN A 1 69 ? -3.562 60.469 -1.965 1 66.06 69 ASN A CA 1
ATOM 536 C C . ASN A 1 69 ? -2.879 61.312 -3.051 1 66.06 69 ASN A C 1
ATOM 538 O O . ASN A 1 69 ? -2.49 62.438 -2.812 1 66.06 69 ASN A O 1
ATOM 542 N N . GLY A 1 70 ? -2.848 60.844 -4.316 1 60.31 70 GLY A N 1
ATOM 543 C CA . GLY A 1 70 ? -2.301 61.562 -5.461 1 60.31 70 GLY A CA 1
ATOM 544 C C . GLY A 1 70 ? -0.819 61.844 -5.324 1 60.31 70 GLY A C 1
ATOM 545 O O . GLY A 1 70 ? -0.21 62.438 -6.227 1 60.31 70 GLY A O 1
ATOM 546 N N . GLY A 1 71 ? -0.23 61.531 -4.082 1 58.81 71 GLY A N 1
ATOM 547 C CA . GLY A 1 71 ? 1.182 61.812 -3.871 1 58.81 71 GLY A CA 1
ATOM 548 C C . GLY A 1 71 ? 1.914 60.688 -3.172 1 58.81 71 GLY A C 1
ATOM 549 O O . GLY A 1 71 ? 1.615 59.5 -3.396 1 58.81 71 GLY A O 1
ATOM 550 N N . ALA A 1 72 ? 2.943 61.125 -2.459 1 63.94 72 ALA A N 1
ATOM 551 C CA . ALA A 1 72 ? 3.764 60.188 -1.703 1 63.94 72 ALA A CA 1
ATOM 552 C C . ALA A 1 72 ? 2.959 59.531 -0.582 1 63.94 72 ALA A C 1
ATOM 554 O O . ALA A 1 72 ? 2.043 60.125 -0.03 1 63.94 72 ALA A O 1
ATOM 555 N N . ALA A 1 73 ? 3.207 58.281 -0.351 1 69.44 73 ALA A N 1
ATOM 556 C CA . ALA A 1 73 ? 2.566 57.562 0.749 1 69.44 73 ALA A CA 1
ATOM 557 C C . ALA A 1 73 ? 2.896 58.219 2.09 1 69.44 73 ALA A C 1
ATOM 559 O O . ALA A 1 73 ? 4.043 58.594 2.336 1 69.44 73 ALA A O 1
ATOM 560 N N . LYS A 1 74 ? 1.897 58.562 2.77 1 71.19 74 LYS A N 1
ATOM 561 C CA . LYS A 1 74 ? 2.057 59.094 4.121 1 71.19 74 LYS A CA 1
ATOM 562 C C . LYS A 1 74 ? 1.572 58.094 5.164 1 71.19 74 LYS A C 1
ATOM 564 O O . LYS A 1 74 ? 0.544 57.438 4.977 1 71.19 74 LYS A O 1
ATOM 569 N N . LYS A 1 75 ? 2.488 57.938 6.152 1 71.75 75 LYS A N 1
ATOM 570 C CA . LYS A 1 75 ? 2.07 57.094 7.273 1 71.75 75 LYS A CA 1
ATOM 571 C C . LYS A 1 75 ? 0.831 57.688 7.953 1 71.75 75 LYS A C 1
ATOM 573 O O . LYS A 1 75 ? 0.761 58.875 8.219 1 71.75 75 LYS A O 1
ATOM 578 N N . VAL A 1 76 ? -0.156 56.875 8.008 1 67.75 76 VAL A N 1
ATOM 579 C CA . VAL A 1 76 ? -1.374 57.312 8.703 1 67.75 76 VAL A CA 1
ATOM 580 C C . VAL A 1 76 ? -1.162 57.219 10.211 1 67.75 76 VAL A C 1
ATOM 582 O O . VAL A 1 76 ? -0.729 56.188 10.734 1 67.75 76 VAL A O 1
ATOM 585 N N . ASP A 1 77 ? -0.993 58.281 10.891 1 59.25 77 ASP A N 1
ATOM 586 C CA . ASP A 1 77 ? -0.806 58.375 12.336 1 59.25 77 ASP A CA 1
ATOM 587 C C . ASP A 1 77 ? -2.102 58.031 13.07 1 59.25 77 ASP A C 1
ATOM 589 O O . ASP A 1 77 ? -2.246 58.344 14.258 1 59.25 77 ASP A O 1
ATOM 593 N N . ASP A 1 78 ? -3 57.656 12.359 1 54.91 78 ASP A N 1
ATOM 594 C CA . ASP A 1 78 ? -4.246 57.375 13.07 1 54.91 78 ASP A CA 1
ATOM 595 C C . ASP A 1 78 ? -4.133 56.125 13.922 1 54.91 78 ASP A C 1
ATOM 597 O O . ASP A 1 78 ? -3.99 55 13.383 1 54.91 78 ASP A O 1
ATOM 601 N N . LYS A 1 79 ? -3.828 56.312 15.133 1 54.5 79 LYS A N 1
ATOM 602 C CA . LYS A 1 79 ? -3.738 55.25 16.125 1 54.5 79 LYS A CA 1
ATOM 603 C C . LYS A 1 79 ? -4.875 54.25 15.945 1 54.5 79 LYS A C 1
ATOM 605 O O . LYS A 1 79 ? -4.75 53.062 16.344 1 54.5 79 LYS A O 1
ATOM 610 N N . GLN A 1 80 ? -5.93 54.781 15.492 1 52.28 80 GLN A N 1
ATOM 611 C CA . GLN A 1 80 ? -7.105 53.906 15.367 1 52.28 80 GLN A CA 1
ATOM 612 C C . GLN A 1 80 ? -6.961 52.969 14.188 1 52.28 80 GLN A C 1
ATOM 614 O O . GLN A 1 80 ? -7.484 51.844 14.227 1 52.28 80 GLN A O 1
ATOM 619 N N . LEU A 1 81 ? -6.328 53.438 13.125 1 54.19 81 LEU A N 1
ATOM 620 C CA . LEU A 1 81 ? -6.113 52.594 11.953 1 54.19 81 LEU A CA 1
ATOM 621 C C . LEU A 1 81 ? -4.816 51.781 12.086 1 54.19 81 LEU A C 1
ATOM 623 O O . LEU A 1 81 ? -4.594 50.844 11.336 1 54.19 81 LEU A O 1
ATOM 627 N N . ALA A 1 82 ? -3.979 52.281 12.93 1 49.47 82 ALA A N 1
ATOM 628 C CA . ALA A 1 82 ? -2.658 51.656 13.07 1 49.47 82 ALA A CA 1
ATOM 629 C C . ALA A 1 82 ? -2.766 50.219 13.531 1 49.47 82 ALA A C 1
ATOM 631 O O . ALA A 1 82 ? -1.925 49.375 13.18 1 49.47 82 ALA A O 1
ATOM 632 N N . ASN A 1 83 ? -3.785 49.969 14.32 1 47.97 83 ASN A N 1
ATOM 633 C CA . ASN A 1 83 ? -3.809 48.625 14.891 1 47.97 83 ASN A CA 1
ATOM 634 C C . ASN A 1 83 ? -4.945 47.812 14.305 1 47.97 83 ASN A C 1
ATOM 636 O O . ASN A 1 83 ? -5.512 46.938 14.992 1 47.97 83 ASN A O 1
ATOM 640 N N . LEU A 1 84 ? -5.297 48.25 13.125 1 51.19 84 LEU A N 1
ATOM 641 C CA . LEU A 1 84 ? -6.312 47.438 12.469 1 51.19 84 LEU A CA 1
ATOM 642 C C . LEU A 1 84 ? -5.746 46.062 12.062 1 51.19 84 LEU A C 1
ATOM 644 O O . LEU A 1 84 ? -4.582 45.969 11.656 1 51.19 84 LEU A O 1
ATOM 648 N N . ASP A 1 85 ? -6.414 45.062 12.531 1 51.09 85 ASP A N 1
ATOM 649 C CA . ASP A 1 85 ? -6.027 43.75 12.023 1 51.09 85 ASP A CA 1
ATOM 650 C C . ASP A 1 85 ? -6.02 43.75 10.492 1 51.09 85 ASP A C 1
ATOM 652 O O . ASP A 1 85 ? -6.605 44.625 9.859 1 51.09 85 ASP A O 1
ATOM 656 N N . SER A 1 86 ? -5.273 42.938 9.797 1 48.34 86 SER A N 1
ATOM 657 C CA . SER A 1 86 ? -4.961 42.781 8.383 1 48.34 86 SER A CA 1
ATOM 658 C C . SER A 1 86 ? -6.188 43 7.508 1 48.34 86 SER A C 1
ATOM 660 O O . SER A 1 86 ? -6.082 43.094 6.281 1 48.34 86 SER A O 1
ATOM 662 N N . ALA A 1 87 ? -7.383 43.062 8.039 1 52.34 87 ALA A N 1
ATOM 663 C CA . ALA A 1 87 ? -8.469 43 7.066 1 52.34 87 ALA A CA 1
ATOM 664 C C . ALA A 1 87 ? -8.867 44.406 6.613 1 52.34 87 ALA A C 1
ATOM 666 O O . ALA A 1 87 ? -8.773 45.344 7.379 1 52.34 87 ALA A O 1
ATOM 667 N N . ASP A 1 88 ? -9.086 44.656 5.258 1 61.38 88 ASP A N 1
ATOM 668 C CA . ASP A 1 88 ? -9.648 45.781 4.543 1 61.38 88 ASP A CA 1
ATOM 669 C C . ASP A 1 88 ? -10.969 46.219 5.172 1 61.38 88 ASP A C 1
ATOM 671 O O . ASP A 1 88 ? -11.797 45.406 5.555 1 61.38 88 ASP A O 1
ATOM 675 N N . PRO A 1 89 ? -11.039 47.594 5.488 1 72.25 89 PRO A N 1
ATOM 676 C CA . PRO A 1 89 ? -12.352 48.062 5.945 1 72.25 89 PRO A CA 1
ATOM 677 C C . PRO A 1 89 ? -13.477 47.688 4.988 1 72.25 89 PRO A C 1
ATOM 679 O O . PRO A 1 89 ? -13.281 47.688 3.77 1 72.25 89 PRO A O 1
ATOM 682 N N . VAL A 1 90 ? -14.586 47.281 5.539 1 77.62 90 VAL A N 1
ATOM 683 C CA . VAL A 1 90 ? -15.797 47 4.762 1 77.62 90 VAL A CA 1
ATOM 684 C C . VAL A 1 90 ? -16.75 48.188 4.875 1 77.62 90 VAL A C 1
ATOM 686 O O . VAL A 1 90 ? -17.25 48.5 5.965 1 77.62 90 VAL A O 1
ATOM 689 N N . TYR A 1 91 ? -17.016 48.781 3.74 1 79.31 91 TYR A N 1
ATOM 690 C CA . TYR A 1 91 ? -17.875 49.969 3.711 1 79.31 91 TYR A CA 1
ATOM 691 C C . TYR A 1 91 ? -19.344 49.594 3.52 1 79.31 91 TYR A C 1
ATOM 693 O O . TYR A 1 91 ? -19.641 48.594 2.832 1 79.31 91 TYR A O 1
ATOM 701 N N . ASN A 1 92 ? -20.156 50.375 4.207 1 81.31 92 ASN A N 1
ATOM 702 C CA . ASN A 1 92 ? -21.562 50.219 3.863 1 81.31 92 ASN A CA 1
ATOM 703 C C . ASN A 1 92 ? -21.875 50.812 2.492 1 81.31 92 ASN A C 1
ATOM 705 O O . ASN A 1 92 ? -21.031 51.469 1.883 1 81.31 92 ASN A O 1
ATOM 709 N N . ARG A 1 93 ? -23.062 50.469 2.043 1 82.19 93 ARG A N 1
ATOM 710 C CA . ARG A 1 93 ? -23.469 50.875 0.691 1 82.19 93 ARG A CA 1
ATOM 711 C C . ARG A 1 93 ? -23.344 52.375 0.496 1 82.19 93 ARG A C 1
ATOM 713 O O . ARG A 1 93 ? -22.906 52.844 -0.556 1 82.19 93 ARG A O 1
ATOM 720 N N . GLU A 1 94 ? -23.672 53.188 1.511 1 80.31 94 GLU A N 1
ATOM 721 C CA . GLU A 1 94 ? -23.688 54.625 1.438 1 80.31 94 GLU A CA 1
ATOM 722 C C . GLU A 1 94 ? -22.297 55.219 1.65 1 80.31 94 GLU A C 1
ATOM 724 O O . GLU A 1 94 ? -22.078 56.406 1.5 1 80.31 94 GLU A O 1
ATOM 729 N N . ARG A 1 95 ? -21.422 54.344 2.092 1 81.31 95 ARG A N 1
ATOM 730 C CA . ARG A 1 95 ? -20.047 54.719 2.383 1 81.31 95 ARG A CA 1
ATOM 731 C C . ARG A 1 95 ? -19.984 55.781 3.455 1 81.31 95 ARG A C 1
ATOM 733 O O . ARG A 1 95 ? -19.266 56.781 3.314 1 81.31 95 ARG A O 1
ATOM 740 N N . THR A 1 96 ? -20.859 55.625 4.355 1 82.38 96 THR A N 1
ATOM 741 C CA . THR A 1 96 ? -20.875 56.531 5.496 1 82.38 96 THR A CA 1
ATOM 742 C C . THR A 1 96 ? -20.266 55.875 6.723 1 82.38 96 THR A C 1
ATOM 744 O O . THR A 1 96 ? -19.891 56.531 7.688 1 82.38 96 THR A O 1
ATOM 747 N N . ARG A 1 97 ? -20.219 54.562 6.699 1 85.31 97 ARG A N 1
ATOM 748 C CA . ARG A 1 97 ? -19.672 53.781 7.797 1 85.31 97 ARG A CA 1
ATOM 749 C C . ARG A 1 97 ? -18.75 52.688 7.27 1 85.31 97 ARG A C 1
ATOM 751 O O . ARG A 1 97 ? -18.859 52.281 6.113 1 85.31 97 ARG A O 1
ATOM 758 N N . ALA A 1 98 ? -17.812 52.25 8.102 1 83.31 98 ALA A N 1
ATOM 759 C CA . ALA A 1 98 ? -16.906 51.156 7.77 1 83.31 98 ALA A CA 1
ATOM 760 C C . ALA A 1 98 ? -16.719 50.219 8.961 1 83.31 98 ALA A C 1
ATOM 762 O O . ALA A 1 98 ? -16.625 50.656 10.109 1 83.31 98 ALA A O 1
ATOM 763 N N . ILE A 1 99 ? -16.703 48.938 8.625 1 80.5 99 ILE A N 1
ATOM 764 C CA . ILE A 1 99 ? -16.359 47.938 9.633 1 80.5 99 ILE A CA 1
ATOM 765 C C . ILE A 1 99 ? -14.852 47.688 9.625 1 80.5 99 ILE A C 1
ATOM 767 O O . ILE A 1 99 ? -14.242 47.562 8.562 1 80.5 99 ILE A O 1
ATOM 771 N N . LEU A 1 100 ? -14.352 47.719 10.82 1 72.56 100 LEU A N 1
ATOM 772 C CA . LEU A 1 100 ? -12.93 47.469 11.016 1 72.56 100 LEU A CA 1
ATOM 773 C C . LEU A 1 100 ? -12.711 46.344 12 1 72.56 100 LEU A C 1
ATOM 775 O O . LEU A 1 100 ? -13.453 46.188 12.977 1 72.56 100 LEU A O 1
ATOM 779 N N . LEU A 1 101 ? -11.789 45.469 11.617 1 65.94 101 LEU A N 1
ATOM 780 C CA . LEU A 1 101 ? -11.352 44.406 12.539 1 65.94 101 LEU A CA 1
ATOM 781 C C . LEU A 1 101 ? -10.062 44.812 13.25 1 65.94 101 LEU A C 1
ATOM 783 O O . LEU A 1 101 ? -9.094 45.219 12.602 1 65.94 101 LEU A O 1
ATOM 787 N N . ARG A 1 102 ? -10.156 44.938 14.617 1 61 102 ARG A N 1
ATOM 788 C CA . ARG A 1 102 ? -8.984 45.25 15.43 1 61 102 ARG A 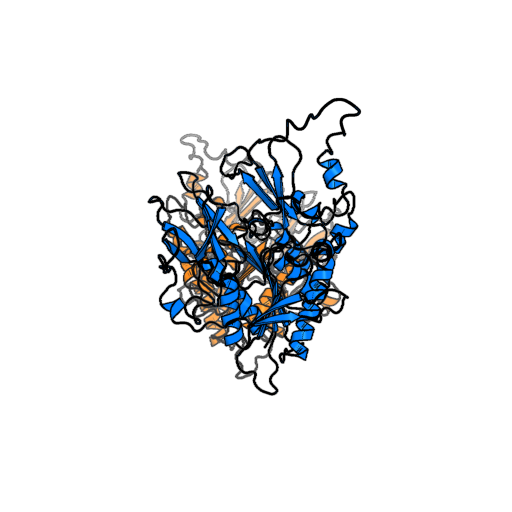CA 1
ATOM 789 C C . ARG A 1 102 ? -8.82 44.25 16.578 1 61 102 ARG A C 1
ATOM 791 O O . ARG A 1 102 ? -9.68 44.156 17.453 1 61 102 ARG A O 1
ATOM 798 N N . ASN A 1 103 ? -7.715 43.5 16.547 1 55.12 103 ASN A N 1
ATOM 799 C CA . ASN A 1 103 ? -7.402 42.531 17.609 1 55.12 103 ASN A CA 1
ATOM 800 C C . ASN A 1 103 ? -8.547 41.562 17.844 1 55.12 103 ASN A C 1
ATOM 802 O O . ASN A 1 103 ? -8.922 41.312 18.984 1 55.12 103 ASN A O 1
ATOM 806 N N . GLY A 1 104 ? -9.211 41.25 16.75 1 59.84 104 GLY A N 1
ATOM 807 C CA . GLY A 1 104 ? -10.305 40.312 16.859 1 59.84 104 GLY A CA 1
ATOM 808 C C . GLY A 1 104 ? -11.648 40.969 17.141 1 59.84 104 GLY A C 1
ATOM 809 O O . GLY A 1 104 ? -12.688 40.281 17.094 1 59.84 104 GLY A O 1
ATOM 810 N N . ASP A 1 105 ? -11.609 42.25 17.422 1 66.31 105 ASP A N 1
ATOM 811 C CA . ASP A 1 105 ? -12.844 43 17.672 1 66.31 105 ASP A CA 1
ATOM 812 C C . ASP A 1 105 ? -13.328 43.688 16.406 1 66.31 105 ASP A C 1
ATOM 814 O O . ASP A 1 105 ? -12.523 44.062 15.547 1 66.31 105 ASP A O 1
ATOM 818 N N . LEU A 1 106 ? -14.656 43.781 16.375 1 75.75 106 LEU A N 1
ATOM 819 C CA . LEU A 1 106 ? -15.242 44.531 15.273 1 75.75 106 LEU A CA 1
ATOM 820 C C . LEU A 1 106 ? -15.641 45.938 15.711 1 75.75 106 LEU A C 1
ATOM 822 O O . LEU A 1 106 ? -16.281 46.125 16.75 1 75.75 106 LEU A O 1
ATOM 826 N N . PHE A 1 107 ? -15.18 46.844 14.93 1 78.12 107 PHE A N 1
ATOM 827 C CA . PHE A 1 107 ? -15.547 48.25 15.141 1 78.12 107 PHE A CA 1
ATOM 828 C C . PHE A 1 107 ? -16.281 48.781 13.93 1 78.12 107 PHE A C 1
ATOM 830 O O . PHE A 1 107 ? -16.062 48.344 12.805 1 78.12 107 PHE A O 1
ATOM 837 N N . GLU A 1 108 ? -17.172 49.625 14.211 1 82.62 108 GLU A N 1
ATOM 838 C CA . GLU A 1 108 ? -17.75 50.438 13.148 1 82.62 108 GLU A CA 1
ATOM 839 C C . GLU A 1 108 ? -17.297 51.875 13.25 1 82.62 108 GLU A C 1
ATOM 841 O O . GLU A 1 108 ? -17.328 52.469 14.328 1 82.62 108 GLU A O 1
ATOM 846 N N . ARG A 1 109 ? -16.875 52.375 12.148 1 81.12 109 ARG A N 1
ATOM 847 C CA . ARG A 1 109 ? -16.422 53.75 12.086 1 81.12 109 ARG A CA 1
ATOM 848 C C . ARG A 1 109 ? -17.375 54.594 11.273 1 81.12 109 ARG A C 1
ATOM 850 O O . ARG A 1 109 ? -17.75 54.25 10.164 1 81.12 109 ARG A O 1
ATOM 857 N N . ASP A 1 110 ? -17.688 55.688 11.898 1 82.69 110 ASP A N 1
ATOM 858 C CA . ASP A 1 110 ? -18.375 56.719 11.125 1 82.69 110 ASP A CA 1
ATOM 859 C C . ASP A 1 110 ? -17.375 57.5 10.266 1 82.69 110 ASP A C 1
ATOM 861 O O . ASP A 1 110 ? -16.438 58.125 10.789 1 82.69 110 ASP A O 1
ATOM 865 N N . LEU A 1 111 ? -17.594 57.531 9.062 1 79.31 111 LEU A N 1
ATOM 866 C CA . LEU A 1 111 ? -16.594 58.094 8.156 1 79.31 111 LEU A CA 1
ATOM 867 C C . LEU A 1 111 ? -16.656 59.594 8.133 1 79.31 111 LEU A C 1
ATOM 869 O O . LEU A 1 111 ? -15.711 60.281 7.707 1 79.31 111 LEU A O 1
ATOM 873 N N . LYS A 1 112 ? -17.781 60.156 8.547 1 79.25 112 LYS A N 1
ATOM 874 C CA . LYS A 1 112 ? -17.922 61.594 8.617 1 79.25 112 LYS A CA 1
ATOM 875 C C . LYS A 1 112 ? -17.281 62.156 9.891 1 79.25 112 LYS A C 1
ATOM 877 O O . LYS A 1 112 ? -16.516 63.125 9.836 1 79.25 112 LYS A O 1
ATOM 882 N N . THR A 1 113 ? -17.5 61.531 10.992 1 81.19 113 THR A N 1
ATOM 883 C CA . THR A 1 113 ? -17.062 62.062 12.273 1 81.19 113 THR A CA 1
ATOM 884 C C . THR A 1 113 ? -15.75 61.406 12.719 1 81.19 113 THR A C 1
ATOM 886 O O . THR A 1 113 ? -15.047 61.969 13.57 1 81.19 113 THR A O 1
ATOM 889 N N . GLY A 1 114 ? -15.57 60.25 12.227 1 76.38 114 GLY A N 1
ATOM 890 C CA . GLY A 1 114 ? -14.406 59.5 12.672 1 76.38 114 GLY A CA 1
ATOM 891 C C . GLY A 1 114 ? -14.664 58.688 13.938 1 76.38 114 GLY A C 1
ATOM 892 O O . GLY A 1 114 ? -13.781 57.969 14.406 1 76.38 114 GLY A O 1
ATOM 893 N N . ALA A 1 115 ? -15.844 58.812 14.461 1 80.94 115 ALA A N 1
ATOM 894 C CA . ALA A 1 115 ? -16.172 58.125 15.703 1 80.94 115 ALA A CA 1
ATOM 895 C C . ALA A 1 115 ? -16.125 56.594 15.516 1 80.94 115 ALA A C 1
ATOM 897 O O . ALA A 1 115 ? -16.578 56.062 14.5 1 80.94 115 ALA A O 1
ATOM 898 N N . LEU A 1 116 ? -15.461 55.938 16.469 1 80.12 116 LEU A N 1
ATOM 899 C CA . LEU A 1 116 ? -15.32 54.469 16.469 1 80.12 116 LEU A CA 1
ATOM 900 C C . LEU A 1 116 ? -16.188 53.844 17.562 1 80.12 116 LEU A C 1
ATOM 902 O O . LEU A 1 116 ? -16.125 54.25 18.719 1 80.12 116 LEU A O 1
ATOM 906 N N . THR A 1 117 ? -17.062 52.938 17.125 1 81.81 117 THR A N 1
ATOM 907 C CA . THR A 1 117 ? -17.906 52.188 18.062 1 81.81 117 THR A CA 1
ATOM 908 C C . THR A 1 117 ? -17.562 50.719 18.016 1 81.81 117 THR A C 1
ATOM 910 O O . THR A 1 117 ? -17.516 50.125 16.953 1 81.81 117 THR A O 1
ATOM 913 N N . GLN A 1 118 ? -17.25 50.156 19.188 1 79.38 118 GLN A N 1
ATOM 914 C CA . GLN A 1 118 ? -17.062 48.719 19.25 1 79.38 118 GLN A CA 1
ATOM 915 C C . GLN A 1 118 ? -18.391 47.969 19.141 1 79.38 118 GLN A C 1
ATOM 917 O O . GLN A 1 118 ? -19.297 48.188 19.938 1 79.38 118 GLN A O 1
ATOM 922 N N . ILE A 1 119 ? -18.562 47.25 18.094 1 79.06 119 ILE A N 1
ATOM 923 C CA . ILE A 1 119 ? -19.859 46.625 17.875 1 79.06 119 ILE A CA 1
ATOM 924 C C . ILE A 1 119 ? -19.797 45.156 18.328 1 79.06 119 ILE A C 1
ATOM 926 O O . ILE A 1 119 ? -20.812 44.562 18.672 1 79.06 119 ILE A O 1
ATOM 930 N N . VAL A 1 120 ? -18.812 44.562 18.219 1 73.75 120 VAL A N 1
ATOM 931 C CA . VAL A 1 120 ? -18.609 43.219 18.75 1 73.75 120 VAL A CA 1
ATOM 932 C C . VAL A 1 120 ? -17.344 43.188 19.594 1 73.75 120 VAL A C 1
ATOM 934 O O . VAL A 1 120 ? -16.281 43.625 19.156 1 73.75 120 VAL A O 1
ATOM 937 N N . ARG A 1 121 ? -17.703 42.938 20.828 1 61.09 121 ARG A N 1
ATOM 938 C CA . ARG A 1 121 ? -16.594 42.781 21.766 1 61.09 121 ARG A CA 1
ATOM 939 C C . ARG A 1 121 ? -16.188 41.312 21.875 1 61.09 121 ARG A C 1
ATOM 941 O O . ARG A 1 121 ? -17.047 40.438 22.031 1 61.09 121 ARG A O 1
ATOM 948 N N . GLY A 1 122 ? -15.281 40.812 21.266 1 53.28 122 GLY A N 1
ATOM 949 C CA . GLY A 1 122 ? -14.961 39.438 21.562 1 53.28 122 GLY A CA 1
ATOM 950 C C . GLY A 1 122 ? -13.492 39.094 21.359 1 53.28 122 GLY A C 1
ATOM 951 O O . GLY A 1 122 ? -12.766 39.844 20.703 1 53.28 122 GLY A O 1
ATOM 952 N N . THR A 1 123 ? -13.062 38.438 22.266 1 46.59 123 THR A N 1
ATOM 953 C CA . THR A 1 123 ? -11.781 37.75 22.234 1 46.59 123 THR A CA 1
ATOM 954 C C . THR A 1 123 ? -11.609 36.969 20.922 1 46.59 123 THR A C 1
ATOM 956 O O . THR A 1 123 ? -10.539 36.438 20.641 1 46.59 123 THR A O 1
ATOM 959 N N . THR A 1 124 ? -12.648 36.688 20.234 1 49.84 124 THR A N 1
ATOM 960 C CA . THR A 1 124 ? -12.461 35.844 19.062 1 49.84 124 THR A CA 1
ATOM 961 C C . THR A 1 124 ? -12.531 36.656 17.781 1 49.84 124 THR A C 1
ATOM 963 O O . THR A 1 124 ? -13.492 37.406 17.547 1 49.84 124 THR A O 1
ATOM 966 N N . PRO A 1 125 ? -11.555 36.625 17.094 1 51.72 125 PRO A N 1
ATOM 967 C CA . PRO A 1 125 ? -11.461 37.5 15.93 1 51.72 125 PRO A CA 1
ATOM 968 C C . PRO A 1 125 ? -12.609 37.312 14.938 1 51.72 125 PRO A C 1
ATOM 970 O O . PRO A 1 125 ? -12.859 36.188 14.508 1 51.72 125 PRO A O 1
ATOM 973 N N . ALA A 1 126 ? -13.594 38.156 14.883 1 57.84 126 ALA A N 1
ATOM 974 C CA . ALA A 1 126 ? -14.562 38.25 13.789 1 57.84 126 ALA A CA 1
ATOM 975 C C . ALA A 1 126 ? -13.852 38.312 12.438 1 57.84 126 ALA A C 1
ATOM 977 O O . ALA A 1 126 ? -12.75 38.875 12.336 1 57.84 126 ALA A O 1
ATOM 978 N N . ALA A 1 127 ? -14.312 37.312 11.531 1 62.47 127 ALA A N 1
ATOM 979 C CA . ALA A 1 127 ? -13.781 37.375 10.172 1 62.47 127 ALA A CA 1
ATOM 980 C C . ALA A 1 127 ? -14.914 37.562 9.164 1 62.47 127 ALA A C 1
ATOM 982 O O . ALA A 1 127 ? -16.062 37.25 9.445 1 62.47 127 ALA A O 1
ATOM 983 N N . ASP A 1 128 ? -14.57 38.312 8.102 1 70.81 128 ASP A N 1
ATOM 984 C CA . ASP A 1 128 ? -15.43 38.406 6.93 1 70.81 128 ASP A CA 1
ATOM 985 C C . ASP A 1 128 ? -16.688 39.188 7.25 1 70.81 128 ASP A C 1
ATOM 987 O O . ASP A 1 128 ? -17.797 38.781 6.926 1 70.81 128 ASP A O 1
ATOM 991 N N . ALA A 1 129 ? -16.469 40.219 8.016 1 75.75 129 ALA A N 1
ATOM 992 C CA . ALA A 1 129 ? -17.609 41.031 8.375 1 75.75 129 ALA A CA 1
ATOM 993 C C . ALA A 1 129 ? -18.156 41.781 7.156 1 75.75 129 ALA A C 1
ATOM 995 O O . ALA A 1 129 ? -17.375 42.281 6.328 1 75.75 129 ALA A O 1
ATOM 996 N N . GLN A 1 130 ? -19.453 41.688 7.055 1 80.88 130 GLN A N 1
ATOM 997 C CA . GLN A 1 130 ? -20.141 42.375 5.984 1 80.88 130 GLN A CA 1
ATOM 998 C C . GLN A 1 130 ? -21.438 43.031 6.496 1 80.88 130 GLN A C 1
ATOM 1000 O O . GLN A 1 130 ? -22.078 42.5 7.414 1 80.88 130 GLN A O 1
ATOM 1005 N N . TYR A 1 131 ? -21.656 44.219 5.957 1 85.31 131 TYR A N 1
ATOM 1006 C CA . TYR A 1 131 ? -22.969 44.781 6.227 1 85.31 131 TYR A CA 1
ATOM 1007 C C . TYR A 1 131 ? -24.062 43.938 5.562 1 85.31 131 TYR A C 1
ATOM 1009 O O . TYR A 1 131 ? -23.906 43.5 4.422 1 85.31 131 TYR A O 1
ATOM 1017 N N . ALA A 1 132 ? -25.109 43.719 6.32 1 85.12 132 ALA A N 1
ATOM 1018 C CA . ALA A 1 132 ? -26.281 43.094 5.73 1 85.12 132 ALA A CA 1
ATOM 1019 C C . ALA A 1 132 ? -26.938 44 4.703 1 85.12 132 ALA A C 1
ATOM 1021 O O . ALA A 1 132 ? -26.625 45.188 4.617 1 85.12 132 ALA A O 1
ATOM 1022 N N . ALA A 1 133 ? -27.812 43.375 3.955 1 81.94 133 ALA A N 1
ATOM 1023 C CA . ALA A 1 133 ? -28.484 44.094 2.873 1 81.94 133 ALA A CA 1
ATOM 1024 C C . ALA A 1 133 ? -29.281 45.281 3.414 1 81.94 133 ALA A C 1
ATOM 1026 O O . ALA A 1 133 ? -29.422 46.312 2.736 1 81.94 133 ALA A O 1
ATOM 1027 N N . ASP A 1 134 ? -29.719 45.188 4.668 1 79.38 134 ASP A N 1
ATOM 1028 C CA . ASP A 1 134 ? -30.562 46.25 5.23 1 79.38 134 ASP A CA 1
ATOM 1029 C C . ASP A 1 134 ? -29.703 47.406 5.711 1 79.38 134 ASP A C 1
ATOM 1031 O O . ASP A 1 134 ? -30.234 48.469 6.074 1 79.38 134 ASP A O 1
ATOM 1035 N N . GLY A 1 135 ? -28.5 47.156 5.754 1 77.62 135 GLY A N 1
ATOM 1036 C CA . GLY A 1 135 ? -27.578 48.219 6.164 1 77.62 135 GLY A CA 1
ATOM 1037 C C . GLY A 1 135 ? -27.562 48.438 7.668 1 77.62 135 GLY A C 1
ATOM 1038 O O . GLY A 1 135 ? -26.734 49.188 8.18 1 77.62 135 GLY A O 1
ATOM 1039 N N . ASN A 1 136 ? -28.375 47.781 8.32 1 82.06 136 ASN A N 1
ATOM 1040 C CA . ASN A 1 136 ? -28.531 48 9.75 1 82.06 136 ASN A CA 1
ATOM 1041 C C . ASN A 1 136 ? -27.875 46.906 10.578 1 82.06 136 ASN A C 1
ATOM 1043 O O . ASN A 1 136 ? -27.766 47.031 11.805 1 82.06 136 ASN A O 1
ATOM 1047 N N . HIS A 1 137 ? -27.531 45.906 9.859 1 87.31 137 HIS A N 1
ATOM 1048 C CA . HIS A 1 137 ? -26.875 44.781 10.555 1 87.31 137 HIS A CA 1
ATOM 1049 C C . HIS A 1 137 ? -25.531 44.438 9.93 1 87.31 137 HIS A C 1
ATOM 1051 O O . HIS A 1 137 ? -25.328 44.688 8.734 1 87.31 137 HIS A O 1
ATOM 1057 N N . VAL A 1 138 ? -24.641 44.031 10.797 1 83.06 138 VAL A N 1
ATOM 1058 C CA . VAL A 1 138 ? -23.359 43.5 10.359 1 83.06 138 VAL A CA 1
ATOM 1059 C C . VAL A 1 138 ? -23.297 41.969 10.594 1 83.06 138 VAL A C 1
ATOM 1061 O O . VAL A 1 138 ? -23.641 41.5 11.68 1 83.06 138 VAL A O 1
ATOM 1064 N N . GLN A 1 139 ? -23.078 41.312 9.516 1 81.06 139 GLN A N 1
ATOM 1065 C CA . GLN A 1 139 ? -22.859 39.875 9.594 1 81.06 139 GLN A CA 1
ATOM 1066 C C . GLN A 1 139 ? -21.359 39.562 9.57 1 81.06 139 GLN A C 1
ATOM 1068 O O . GLN A 1 139 ? -20.578 40.219 8.883 1 81.06 139 GLN A O 1
ATOM 1073 N N . PHE A 1 140 ? -21 38.594 10.367 1 75.12 140 PHE A N 1
ATOM 1074 C CA . PHE A 1 140 ? -19.594 38.219 10.438 1 75.12 140 PHE A CA 1
ATOM 1075 C C . PHE A 1 140 ? -19.453 36.75 10.828 1 75.12 140 PHE A C 1
ATOM 1077 O O . PHE A 1 140 ? -20.391 36.156 11.352 1 75.12 140 PHE A O 1
ATOM 1084 N N . ARG A 1 141 ? -18.406 36.25 10.242 1 71.88 141 ARG A N 1
ATOM 1085 C CA . ARG A 1 141 ? -18.047 34.906 10.688 1 71.88 141 ARG A CA 1
ATOM 1086 C C . ARG A 1 141 ? -17.312 34.938 12.023 1 71.88 141 ARG A C 1
ATOM 1088 O O . ARG A 1 141 ? -16.469 35.812 12.25 1 71.88 141 ARG A O 1
ATOM 1095 N N . VAL A 1 142 ? -17.906 34.375 12.945 1 59.81 142 VAL A N 1
ATOM 1096 C CA . VAL A 1 142 ? -17.234 34.281 14.234 1 59.81 142 VAL A CA 1
ATOM 1097 C C . VAL A 1 142 ? -16.344 33.062 14.281 1 59.81 142 VAL A C 1
ATOM 1099 O O . VAL A 1 142 ? -16.797 31.938 13.992 1 59.81 142 VAL A O 1
ATOM 1102 N N . GLY A 1 143 ? -15.172 33.25 14.008 1 52.91 143 GLY A N 1
ATOM 1103 C CA . GLY A 1 143 ? -14.297 32.125 14.312 1 52.91 143 GLY A CA 1
ATOM 1104 C C . GLY A 1 143 ? -14.32 31.75 15.781 1 52.91 143 GLY A C 1
ATOM 1105 O O . GLY A 1 143 ? -14.641 32.562 16.641 1 52.91 143 GLY A O 1
ATOM 1106 N N . THR A 1 144 ? -15 30.688 16.188 1 45.09 144 THR A N 1
ATOM 1107 C CA . THR A 1 144 ? -15.078 30.344 17.609 1 45.09 144 THR A CA 1
ATOM 1108 C C . THR A 1 144 ? -13.727 30.516 18.281 1 45.09 144 THR A C 1
ATOM 1110 O O . THR A 1 144 ? -12.781 29.766 18 1 45.09 144 THR A O 1
ATOM 1113 N N . ASP A 1 145 ? -13.18 31.531 18.312 1 38.38 145 ASP A N 1
ATOM 1114 C CA . ASP A 1 145 ? -12.18 31.453 19.391 1 38.38 145 ASP A CA 1
ATOM 1115 C C . ASP A 1 145 ? -12.766 30.812 20.641 1 38.38 145 ASP A C 1
ATOM 1117 O O . ASP A 1 145 ? -13.984 30.828 20.844 1 38.38 145 ASP A O 1
ATOM 1121 N N . TRP A 1 146 ? -12.047 29.984 21.359 1 34.62 146 TRP A N 1
ATOM 1122 C CA . TRP A 1 146 ? -12.516 29.312 22.578 1 34.62 146 TRP A CA 1
ATOM 1123 C C . TRP A 1 146 ? -13.375 30.266 23.406 1 34.62 146 TRP A C 1
ATOM 1125 O O . TRP A 1 146 ? -14.172 29.828 24.234 1 34.62 146 TRP A O 1
ATOM 1135 N N . PHE A 1 147 ? -12.867 31.453 23.766 1 30.34 147 PHE A N 1
ATOM 1136 C CA . PHE A 1 147 ? -13.188 31.938 25.094 1 30.34 147 PHE A CA 1
ATOM 1137 C C . PHE A 1 147 ? -14.602 32.5 25.141 1 30.34 147 PHE A C 1
ATOM 1139 O O . PHE A 1 147 ? -15.344 32.25 26.109 1 30.34 147 PHE A O 1
ATOM 1146 N N . SER A 1 148 ? -14.867 33.625 24.484 1 32.53 148 SER A N 1
ATOM 1147 C CA . SER A 1 148 ? -15.789 34.531 25.172 1 32.53 148 SER A CA 1
ATOM 1148 C C . SER A 1 148 ? -17.234 34.188 24.844 1 32.53 148 SER A C 1
ATOM 1150 O O . SER A 1 148 ? -18.156 34.906 25.266 1 32.53 148 SER A O 1
ATOM 1152 N N . TRP A 1 149 ? -17.609 33.75 23.656 1 32.56 149 TRP A N 1
ATOM 1153 C CA . TRP A 1 149 ? -19.047 33.719 23.922 1 32.56 149 TRP A CA 1
ATOM 1154 C C . TRP A 1 149 ? -19.359 32.938 25.188 1 32.56 149 TRP A C 1
ATOM 1156 O O . TRP A 1 149 ? -18.438 32.562 25.922 1 32.56 149 TRP A O 1
ATOM 1166 N N . SER A 1 150 ? -20.312 31.875 25.281 1 32.78 150 SER A N 1
ATOM 1167 C CA . SER A 1 150 ? -20.344 31.047 26.484 1 32.78 150 SER A CA 1
ATOM 1168 C C . SER A 1 150 ? -19.062 30.266 26.656 1 32.78 150 SER A C 1
ATOM 1170 O O . SER A 1 150 ? -18.391 29.938 25.672 1 32.78 150 SER A O 1
ATOM 1172 N N . ARG A 1 151 ? -18.125 30.438 27.656 1 35.62 151 ARG A N 1
ATOM 1173 C CA . ARG A 1 151 ? -16.938 29.734 28.141 1 35.62 151 ARG A CA 1
ATOM 1174 C C . ARG A 1 151 ? -16.734 28.422 27.406 1 35.62 151 ARG A C 1
ATOM 1176 O O . ARG A 1 151 ? -15.633 27.859 27.406 1 35.62 151 ARG A O 1
ATOM 1183 N N . ALA A 1 152 ? -17.688 27.578 27.234 1 34.31 152 ALA A N 1
ATOM 1184 C CA . ALA A 1 152 ? -17.594 26.141 26.984 1 34.31 152 ALA A CA 1
ATOM 1185 C C . ALA A 1 152 ? -17.219 25.859 25.531 1 34.31 152 ALA A C 1
ATOM 1187 O O . ALA A 1 152 ? -16.906 24.719 25.188 1 34.31 152 ALA A O 1
ATOM 1188 N N . GLU A 1 153 ? -17.562 26.688 24.375 1 43.31 153 GLU A N 1
ATOM 1189 C CA . GLU A 1 153 ? -17.672 25.938 23.125 1 43.31 153 GLU A CA 1
ATOM 1190 C C . GLU A 1 153 ? -16.453 26.188 22.234 1 43.31 153 GLU A C 1
ATOM 1192 O O . GLU A 1 153 ? -16.5 27.047 21.344 1 43.31 153 GLU A O 1
ATOM 1197 N N . ARG A 1 154 ? -15.203 26.062 22.656 1 46.75 154 ARG A N 1
ATOM 1198 C CA . ARG A 1 154 ? -13.852 26.297 22.172 1 46.75 154 ARG A CA 1
ATOM 1199 C C . ARG A 1 154 ? -13.68 25.75 20.75 1 46.75 154 ARG A C 1
ATOM 1201 O O . ARG A 1 154 ? -12.898 26.281 19.969 1 46.75 154 ARG A O 1
ATOM 1208 N N . LEU A 1 155 ? -14.062 24.578 20.438 1 51.94 155 LEU A N 1
ATOM 1209 C CA . LEU A 1 155 ? -13.875 23.969 19.125 1 51.94 155 LEU A CA 1
ATOM 1210 C C . LEU A 1 155 ? -15.109 24.156 18.25 1 51.94 155 LEU A C 1
ATOM 1212 O O . LEU A 1 155 ? -15.711 23.188 17.797 1 51.94 155 LEU A O 1
ATOM 1216 N N . VAL A 1 156 ? -15.562 25.5 18.266 1 57.5 156 VAL A N 1
ATOM 1217 C CA . VAL A 1 156 ? -16.781 25.656 17.469 1 57.5 156 VAL A CA 1
ATOM 1218 C C . VAL A 1 156 ? -16.422 26.172 16.078 1 57.5 156 VAL A C 1
ATOM 1220 O O . VAL A 1 156 ? -15.602 27.062 15.93 1 57.5 156 VAL A O 1
ATOM 1223 N N . SER A 1 157 ? -16.844 25.375 15.016 1 63.53 157 SER A N 1
ATOM 1224 C CA . SER A 1 157 ? -16.797 25.812 13.633 1 63.53 157 SER A CA 1
ATOM 1225 C C . SER A 1 157 ? -17.328 27.234 13.484 1 63.53 157 SER A C 1
ATOM 1227 O O . SER A 1 157 ? -18.172 27.672 14.266 1 63.53 157 SER A O 1
ATOM 1229 N N . PRO A 1 158 ? -16.703 28.016 12.609 1 63.41 158 PRO A N 1
ATOM 1230 C CA . PRO A 1 158 ? -17.172 29.391 12.398 1 63.41 158 PRO A CA 1
ATOM 1231 C C . PRO A 1 158 ? -18.688 29.484 12.242 1 63.41 158 PRO A C 1
ATOM 1233 O O . PRO A 1 158 ? -19.297 28.625 11.594 1 63.41 158 PRO A O 1
ATOM 1236 N N . VAL A 1 159 ? -19.188 30.25 13.039 1 70.56 159 VAL A N 1
ATOM 1237 C CA . VAL A 1 159 ? -20.625 30.516 12.969 1 70.56 159 VAL A CA 1
ATOM 1238 C C . VAL A 1 159 ? -20.844 31.938 12.453 1 70.56 159 VAL A C 1
ATOM 1240 O O . VAL A 1 159 ? -19.984 32.812 12.594 1 70.56 159 VAL A O 1
ATOM 1243 N N . ILE A 1 160 ? -21.922 32.031 11.703 1 75.19 160 ILE A N 1
ATOM 1244 C CA . ILE A 1 160 ? -22.297 33.375 11.258 1 75.19 160 ILE A CA 1
ATOM 1245 C C . ILE A 1 160 ? -23.109 34.062 12.344 1 75.19 160 ILE A C 1
ATOM 1247 O O . ILE A 1 160 ? -24.062 33.5 12.875 1 75.19 160 ILE A O 1
ATOM 1251 N N . GLY A 1 161 ? -22.484 35.188 12.82 1 76.19 161 GLY A N 1
ATOM 1252 C CA . GLY A 1 161 ? -23.203 36.031 13.742 1 76.19 161 GLY A CA 1
ATOM 1253 C C . GLY A 1 161 ? -23.672 37.344 13.117 1 76.19 161 GLY A C 1
ATOM 1254 O O . GLY A 1 161 ? -23.219 37.719 12.039 1 76.19 161 GLY A O 1
ATOM 1255 N N . THR A 1 162 ? -24.641 37.844 13.703 1 81.06 162 THR A N 1
ATOM 1256 C CA . THR A 1 162 ? -25.109 39.156 13.266 1 81.06 162 THR A CA 1
ATOM 1257 C C . THR A 1 162 ? -25.297 40.062 14.453 1 81.06 162 THR A C 1
ATOM 1259 O O . THR A 1 162 ? -25.562 39.625 15.57 1 81.06 162 THR A O 1
ATOM 1262 N N . VAL A 1 163 ? -24.953 41.312 14.242 1 82.5 163 VAL A N 1
ATOM 1263 C CA . VAL A 1 163 ? -25.141 42.375 15.234 1 82.5 163 VAL A CA 1
ATOM 1264 C C . VAL A 1 163 ? -25.703 43.625 14.57 1 82.5 163 VAL A C 1
ATOM 1266 O O . VAL A 1 163 ? -25.531 43.812 13.359 1 82.5 163 VAL A O 1
ATOM 1269 N N . SER A 1 164 ? -26.438 44.25 15.383 1 83.31 164 SER A N 1
ATOM 1270 C CA . SER A 1 164 ? -26.922 45.531 14.852 1 83.31 164 SER A CA 1
ATOM 1271 C C . SER A 1 164 ? -25.766 46.469 14.531 1 83.31 164 SER A C 1
ATOM 1273 O O . SER A 1 164 ? -24.75 46.469 15.234 1 83.31 164 SER A O 1
ATOM 1275 N N . ALA A 1 165 ? -26.172 47.25 13.398 1 77.31 165 ALA A N 1
ATOM 1276 C CA . ALA A 1 165 ? -25.219 48.312 13.148 1 77.31 165 ALA A CA 1
ATOM 1277 C C . ALA A 1 165 ? -25.203 49.312 14.305 1 77.31 165 ALA A C 1
ATOM 1279 O O . ALA A 1 165 ? -26.25 49.719 14.805 1 77.31 165 ALA A O 1
ATOM 1280 N N . GLY A 1 166 ? -24.062 49.625 14.984 1 75.88 166 GLY A N 1
ATOM 1281 C CA . GLY A 1 166 ? -23.953 50.469 16.156 1 75.88 166 GLY A CA 1
ATOM 1282 C C . GLY A 1 166 ? -23.719 49.719 17.438 1 75.88 166 GLY A C 1
ATOM 1283 O O . GLY A 1 166 ? -23.5 50.312 18.5 1 75.88 166 GLY A O 1
ATOM 1284 N N . GLY A 1 167 ? -23.953 48.469 17.312 1 75.75 167 GLY A N 1
ATOM 1285 C CA . GLY A 1 167 ? -23.641 47.625 18.453 1 75.75 167 GLY A CA 1
ATOM 1286 C C . GLY A 1 167 ? -24.859 47 19.094 1 75.75 167 GLY A C 1
ATOM 1287 O O . GLY A 1 167 ? -25.984 47.344 18.766 1 75.75 167 GLY A O 1
ATOM 1288 N N . GLY A 1 168 ? -24.656 46.062 19.891 1 74.5 168 GLY A N 1
ATOM 1289 C CA . GLY A 1 168 ? -25.703 45.344 20.609 1 74.5 168 GLY A CA 1
ATOM 1290 C C . GLY A 1 168 ? -25.375 43.875 20.844 1 74.5 168 GLY A C 1
ATOM 1291 O O . GLY A 1 168 ? -24.203 43.5 20.922 1 74.5 168 GLY A O 1
ATOM 1292 N N . ASN A 1 169 ? -26.531 43.219 21.062 1 76.81 169 ASN A N 1
ATOM 1293 C CA . ASN A 1 169 ? -26.344 41.781 21.328 1 76.81 169 ASN A CA 1
ATOM 1294 C C . ASN A 1 169 ? -26.078 41 20.047 1 76.81 169 ASN A C 1
ATOM 1296 O O . ASN A 1 169 ? -26.75 41.219 19.031 1 76.81 169 ASN A O 1
ATOM 1300 N N . VAL A 1 170 ? -24.969 40.219 20.031 1 76.88 170 VAL A N 1
ATOM 1301 C CA . VAL A 1 170 ? -24.672 39.375 18.891 1 76.88 170 VAL A CA 1
ATOM 1302 C C . VAL A 1 170 ? -25.625 38.188 18.859 1 76.88 170 VAL A C 1
ATOM 1304 O O . VAL A 1 170 ? -25.891 37.562 19.891 1 76.88 170 VAL A O 1
ATOM 1307 N N . THR A 1 171 ? -26.266 37.938 17.766 1 77.69 171 THR A N 1
ATOM 1308 C CA . THR A 1 171 ? -27.109 36.781 17.547 1 77.69 171 THR A CA 1
ATOM 1309 C C . THR A 1 171 ? -26.406 35.75 16.656 1 77.69 171 THR A C 1
ATOM 1311 O O . THR A 1 171 ? -25.875 36.125 15.602 1 77.69 171 THR A O 1
ATOM 1314 N N . GLN A 1 172 ? -26.375 34.5 17.109 1 76.94 172 GLN A N 1
ATOM 1315 C CA . GLN A 1 172 ? -25.844 33.406 16.266 1 76.94 172 GLN A CA 1
ATOM 1316 C C . GLN A 1 172 ? -26.859 32.969 15.219 1 76.94 172 GLN A C 1
ATOM 1318 O O . GLN A 1 172 ? -28 32.656 15.547 1 76.94 172 GLN A O 1
ATOM 1323 N N . LEU A 1 173 ? -26.422 33 13.992 1 78.81 173 LEU A N 1
ATOM 1324 C CA . LEU A 1 173 ? -27.359 32.688 12.906 1 78.81 173 LEU A CA 1
ATOM 1325 C C . LEU A 1 173 ? -27.203 31.219 12.469 1 78.81 173 LEU A C 1
ATOM 1327 O O . LEU A 1 173 ? -28.141 30.641 11.922 1 78.81 173 LEU A O 1
ATOM 1331 N N . THR A 1 174 ? -26.047 30.672 12.609 1 78.25 174 THR A N 1
ATOM 1332 C CA . THR A 1 174 ? -25.812 29.312 12.125 1 78.25 174 THR A CA 1
ATOM 1333 C C . THR A 1 174 ? -25.109 28.469 13.195 1 78.25 174 THR A C 1
ATOM 1335 O O . THR A 1 174 ? -24.453 29 14.078 1 78.25 174 THR A O 1
ATOM 1338 N N . ASP A 1 175 ? -25.438 27.203 13.203 1 75.81 175 ASP A N 1
ATOM 1339 C CA . ASP A 1 175 ? -24.734 26.156 13.922 1 75.81 175 ASP A CA 1
ATOM 1340 C C . ASP A 1 175 ? -24.688 24.859 13.109 1 75.81 175 ASP A C 1
ATOM 1342 O O . ASP A 1 175 ? -25.688 24.141 13.031 1 75.81 175 ASP A O 1
ATOM 1346 N N . THR A 1 176 ? -23.562 24.703 12.539 1 76.06 176 THR A N 1
ATOM 1347 C CA . THR A 1 176 ? -23.484 23.594 11.594 1 76.06 176 THR A CA 1
ATOM 1348 C C . THR A 1 176 ? -23.047 22.312 12.305 1 76.06 176 THR A C 1
ATOM 1350 O O . THR A 1 176 ? -22.906 21.266 11.672 1 76.06 176 THR A O 1
ATOM 1353 N N . ARG A 1 177 ? -22.875 22.344 13.633 1 82.25 177 ARG A N 1
ATOM 1354 C CA . ARG A 1 177 ? -22.469 21.172 14.391 1 82.25 177 ARG A CA 1
ATOM 1355 C C . ARG A 1 177 ? -23.641 20.203 14.578 1 82.25 177 ARG A C 1
ATOM 1357 O O . ARG A 1 177 ? -24.766 20.641 14.797 1 82.25 177 ARG A O 1
ATOM 1364 N N . THR A 1 178 ? -23.266 18.969 14.43 1 85.5 178 THR A N 1
ATOM 1365 C CA . THR A 1 178 ? -24.266 17.938 14.68 1 85.5 178 THR A CA 1
ATOM 1366 C C . THR A 1 178 ? -24.484 17.75 16.172 1 85.5 178 THR A C 1
ATOM 1368 O O . THR A 1 178 ? -23.672 18.188 16.984 1 85.5 178 THR A O 1
ATOM 1371 N N . ALA A 1 179 ? -25.641 17.078 16.5 1 88 179 ALA A N 1
ATOM 1372 C CA . ALA A 1 179 ? -25.938 16.766 17.906 1 88 179 ALA A CA 1
ATOM 1373 C C . ALA A 1 179 ? -24.875 15.875 18.516 1 88 179 ALA A C 1
ATOM 1375 O O . ALA A 1 179 ? -24.484 16.062 19.672 1 88 179 ALA A O 1
ATOM 1376 N N . ASP A 1 180 ? -24.359 14.977 17.703 1 88.62 180 ASP A N 1
ATOM 1377 C CA . ASP A 1 180 ? -23.328 14.062 18.172 1 88.62 180 ASP A CA 1
ATOM 1378 C C . ASP A 1 180 ? -22.031 14.812 18.484 1 88.62 180 ASP A C 1
ATOM 1380 O O . ASP A 1 180 ? -21.359 14.508 19.469 1 88.62 180 ASP A O 1
ATOM 1384 N N . TYR A 1 181 ? -21.703 15.703 17.641 1 85.62 181 TYR A N 1
ATOM 1385 C CA . TYR A 1 181 ? -20.5 16.5 17.859 1 85.62 181 TYR A CA 1
ATOM 1386 C C . TYR A 1 181 ? -20.594 17.312 19.141 1 85.62 181 TYR A C 1
ATOM 1388 O O . TYR A 1 181 ? -19.656 17.359 19.938 1 85.62 181 TYR A O 1
ATOM 1396 N N . LYS A 1 182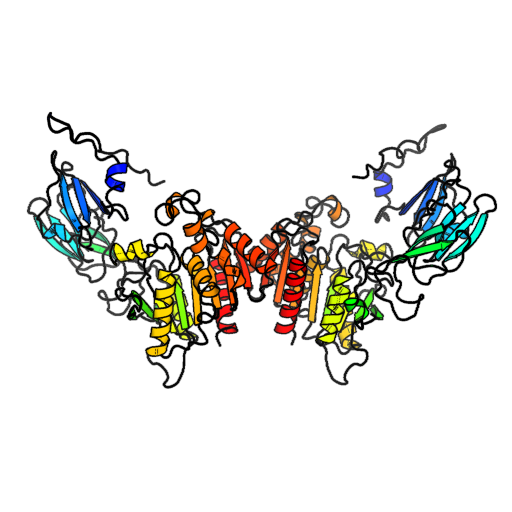 ? -21.781 17.859 19.375 1 81.94 182 LYS A N 1
ATOM 1397 C CA . LYS A 1 182 ? -22.016 18.734 20.531 1 81.94 182 LYS A CA 1
ATOM 1398 C C . LYS A 1 182 ? -22.047 17.922 21.828 1 81.94 182 LYS A C 1
ATOM 1400 O O . LYS A 1 182 ? -21.75 18.438 22.891 1 81.94 182 LYS A O 1
ATOM 1405 N N . ALA A 1 183 ? -22.375 16.734 21.672 1 88.75 183 ALA A N 1
ATOM 1406 C CA . ALA A 1 183 ? -22.531 15.875 22.844 1 88.75 183 ALA A CA 1
ATOM 1407 C C . ALA A 1 183 ? -21.188 15.359 23.344 1 88.75 183 ALA A C 1
ATOM 1409 O O . ALA A 1 183 ? -21.078 14.891 24.469 1 88.75 183 ALA A O 1
ATOM 1410 N N . ARG A 1 184 ? -20.188 15.555 22.516 1 87.06 184 ARG A N 1
ATOM 1411 C CA . ARG A 1 184 ? -18.875 15.047 22.891 1 87.06 184 ARG A CA 1
ATOM 1412 C C . ARG A 1 184 ? -18.094 16.078 23.703 1 87.06 184 ARG A C 1
ATOM 1414 O O . ARG A 1 184 ? -18.203 17.281 23.453 1 87.06 184 ARG A O 1
ATOM 1421 N N . GLU A 1 185 ? -17.344 15.531 24.688 1 85.56 185 GLU A N 1
ATOM 1422 C CA . GLU A 1 185 ? -16.406 16.391 25.406 1 85.56 185 GLU A CA 1
ATOM 1423 C C . GLU A 1 185 ? -15.055 16.438 24.703 1 85.56 185 GLU A C 1
ATOM 1425 O O . GLU A 1 185 ? -14.289 15.477 24.75 1 85.56 185 GLU A O 1
ATOM 1430 N N . TRP A 1 186 ? -14.758 17.516 24.125 1 86.25 186 TRP A N 1
ATOM 1431 C CA . TRP A 1 186 ? -13.5 17.688 23.391 1 86.25 186 TRP A CA 1
ATOM 1432 C C . TRP A 1 186 ? -12.406 18.219 24.312 1 86.25 186 TRP A C 1
ATOM 1434 O O . TRP A 1 186 ? -12.672 19.078 25.156 1 86.25 186 TRP A O 1
ATOM 1444 N N . ILE A 1 187 ? -11.227 17.812 24.156 1 88.62 187 ILE A N 1
ATOM 1445 C CA . ILE A 1 187 ? -10.07 18.297 24.922 1 88.62 187 ILE A CA 1
ATOM 1446 C C . ILE A 1 187 ? -9.68 19.688 24.422 1 88.62 187 ILE A C 1
ATOM 1448 O O . ILE A 1 187 ? -9.508 19.906 23.219 1 88.62 187 ILE A O 1
ATOM 1452 N N . GLU A 1 188 ? -9.578 20.594 25.344 1 82.38 188 GLU A N 1
ATOM 1453 C CA . GLU A 1 188 ? -8.992 21.875 25.016 1 82.38 188 GLU A CA 1
ATOM 1454 C C . GLU A 1 188 ? -7.465 21.812 25.031 1 82.38 188 GLU A C 1
ATOM 1456 O O . GLU A 1 188 ? -6.859 21.531 26.062 1 82.38 188 GLU A O 1
ATOM 1461 N N . PRO A 1 189 ? -6.922 22.109 23.906 1 87.62 189 PRO A N 1
ATOM 1462 C CA . PRO A 1 189 ? -5.457 22.047 23.906 1 87.62 189 PRO A CA 1
ATOM 1463 C C . PRO A 1 189 ? -4.832 23.156 24.766 1 87.62 189 PRO A C 1
ATOM 1465 O O . PRO A 1 189 ? -5.395 24.25 24.875 1 87.62 189 PRO A O 1
ATOM 1468 N N . GLN A 1 190 ? -3.758 22.844 25.375 1 89.44 190 GLN A N 1
ATOM 1469 C CA . GLN A 1 190 ? -2.939 23.844 26.062 1 89.44 190 GLN A CA 1
ATOM 1470 C C . GLN A 1 190 ? -1.892 24.422 25.125 1 89.44 190 GLN A C 1
ATOM 1472 O O . GLN A 1 190 ? -1.132 23.688 24.484 1 89.44 190 GLN A O 1
ATOM 1477 N N . ILE A 1 191 ? -1.979 25.719 25 1 89.25 191 ILE A N 1
ATOM 1478 C CA . ILE A 1 191 ? -0.929 26.375 24.219 1 89.25 191 ILE A CA 1
ATOM 1479 C C . ILE A 1 191 ? 0.325 26.531 25.078 1 89.25 191 ILE A C 1
ATOM 1481 O O . ILE A 1 191 ? 0.297 27.188 26.109 1 89.25 191 ILE A O 1
ATOM 1485 N N . VAL A 1 192 ? 1.418 25.953 24.641 1 92.56 192 VAL A N 1
ATOM 1486 C CA . VAL A 1 192 ? 2.619 25.922 25.469 1 92.56 192 VAL A CA 1
ATOM 1487 C C . VAL A 1 192 ? 3.82 26.406 24.656 1 92.56 192 VAL A C 1
ATOM 1489 O O . VAL A 1 192 ? 3.91 26.141 23.453 1 92.56 192 VAL A O 1
ATOM 1492 N N . PRO A 1 193 ? 4.734 27.094 25.281 1 92.94 193 PRO A N 1
ATOM 1493 C CA . PRO A 1 193 ? 6.004 27.438 24.641 1 92.94 193 PRO A CA 1
ATOM 1494 C C . PRO A 1 193 ? 7.07 26.359 24.812 1 92.94 193 PRO A C 1
ATOM 1496 O O . PRO A 1 193 ? 7.508 26.094 25.922 1 92.94 193 PRO A O 1
ATOM 1499 N N . VAL A 1 194 ? 7.5 25.781 23.766 1 95.81 194 VAL A N 1
ATOM 1500 C CA . VAL A 1 194 ? 8.586 24.812 23.797 1 95.81 194 VAL A CA 1
ATOM 1501 C C . VAL A 1 194 ? 9.93 25.516 23.641 1 95.81 194 VAL A C 1
ATOM 1503 O O . VAL A 1 194 ? 10.188 26.141 22.609 1 95.81 194 VAL A O 1
ATOM 1506 N N . PRO A 1 195 ? 10.766 25.422 24.625 1 94.75 195 PRO A N 1
ATOM 1507 C CA . PRO A 1 195 ? 12.062 26.094 24.5 1 94.75 195 PRO A CA 1
ATOM 1508 C C . PRO A 1 195 ? 12.914 25.531 23.359 1 94.75 195 PRO A C 1
ATOM 1510 O O . PRO A 1 195 ? 12.914 24.312 23.141 1 94.75 195 PRO A O 1
ATOM 1513 N N . SER A 1 196 ? 13.602 26.375 22.734 1 93.88 196 SER A N 1
ATOM 1514 C CA . SER A 1 196 ? 14.523 25.969 21.672 1 93.88 196 SER A CA 1
ATOM 1515 C C . SER A 1 196 ? 15.93 25.75 22.219 1 93.88 196 SER A C 1
ATOM 1517 O O . SER A 1 196 ? 16.391 26.516 23.062 1 93.88 196 SER A O 1
ATOM 1519 N N . THR A 1 197 ? 16.578 24.766 21.734 1 93.19 197 THR A N 1
ATOM 1520 C CA . THR A 1 197 ? 17.969 24.531 22.109 1 93.19 197 THR A CA 1
ATOM 1521 C C . THR A 1 197 ? 18.906 25.078 21.047 1 93.19 197 THR A C 1
ATOM 1523 O O . THR A 1 197 ? 20.125 24.891 21.141 1 93.19 197 THR A O 1
ATOM 1526 N N . HIS A 1 198 ? 18.406 25.75 20.156 1 89.81 198 HIS A N 1
ATOM 1527 C CA . HIS A 1 198 ? 19.203 26.203 19.016 1 89.81 198 HIS A CA 1
ATOM 1528 C C . HIS A 1 198 ? 19.203 27.734 18.922 1 89.81 198 HIS A C 1
ATOM 1530 O O . HIS A 1 198 ? 19.391 28.297 17.844 1 89.81 198 HIS A O 1
ATOM 1536 N N . GLY A 1 199 ? 18.984 28.375 20.031 1 79.5 199 GLY A N 1
ATOM 1537 C CA . GLY A 1 199 ? 19.125 29.812 20.141 1 79.5 199 GLY A CA 1
ATOM 1538 C C . GLY A 1 199 ? 17.922 30.562 19.609 1 79.5 199 GLY A C 1
ATOM 1539 O O . GLY A 1 199 ? 17.938 31.797 19.562 1 79.5 199 GLY A O 1
ATOM 1540 N N . ALA A 1 200 ? 16.922 29.859 19.281 1 77.12 200 ALA A N 1
ATOM 1541 C CA . ALA A 1 200 ? 15.711 30.5 18.781 1 77.12 200 ALA A CA 1
ATOM 1542 C C . ALA A 1 200 ? 14.711 30.75 19.906 1 77.12 200 ALA A C 1
ATOM 1544 O O . ALA A 1 200 ? 14.898 30.281 21.031 1 77.12 200 ALA A O 1
ATOM 1545 N N . ASP A 1 201 ? 13.766 31.594 19.656 1 82.62 201 ASP A N 1
ATOM 1546 C CA . ASP A 1 201 ? 12.633 31.797 20.547 1 82.62 201 ASP A CA 1
ATOM 1547 C C . ASP A 1 201 ? 11.828 30.5 20.719 1 82.62 201 ASP A C 1
ATOM 1549 O O . ASP A 1 201 ? 11.945 29.578 19.891 1 82.62 201 ASP A O 1
ATOM 1553 N N . PRO A 1 202 ? 11.148 30.406 21.797 1 90.31 202 PRO A N 1
ATOM 1554 C CA . PRO A 1 202 ? 10.336 29.203 21.984 1 90.31 202 PRO A CA 1
ATOM 1555 C C . PRO A 1 202 ? 9.359 28.969 20.828 1 90.31 202 PRO A C 1
ATOM 1557 O O . PRO A 1 202 ? 8.844 29.938 20.25 1 90.31 202 PRO A O 1
ATOM 1560 N N . VAL A 1 203 ? 9.164 27.75 20.516 1 91.94 203 VAL A N 1
ATOM 1561 C CA . VAL A 1 203 ? 8.195 27.344 19.5 1 91.94 203 VAL A CA 1
ATOM 1562 C C . VAL A 1 203 ? 6.855 27.031 20.172 1 91.94 203 VAL A C 1
ATOM 1564 O O . VAL A 1 203 ? 6.793 26.219 21.094 1 91.94 203 VAL A O 1
ATOM 1567 N N . TRP A 1 204 ? 5.816 27.641 19.688 1 89.38 204 TRP A N 1
ATOM 1568 C CA . TRP A 1 204 ? 4.496 27.438 20.281 1 89.38 204 TRP A CA 1
ATOM 1569 C C . TRP A 1 204 ? 3.875 26.125 19.781 1 89.38 204 TRP A C 1
ATOM 1571 O O . TRP A 1 204 ? 4.066 25.75 18.625 1 89.38 204 TRP A O 1
ATOM 1581 N N . ALA A 1 205 ? 3.166 25.484 20.75 1 95.38 205 ALA A N 1
ATOM 1582 C CA . ALA A 1 205 ? 2.555 24.203 20.422 1 95.38 205 ALA A CA 1
ATOM 1583 C C . ALA A 1 205 ? 1.202 24.047 21.109 1 95.38 205 ALA A C 1
ATOM 1585 O O . ALA A 1 205 ? 0.922 24.719 22.109 1 95.38 205 ALA A O 1
ATOM 1586 N N . LYS A 1 206 ? 0.393 23.281 20.5 1 93.5 206 LYS A N 1
ATOM 1587 C CA . LYS A 1 206 ? -0.82 22.797 21.141 1 93.5 206 LYS A CA 1
ATOM 1588 C C . LYS A 1 206 ? -0.589 21.422 21.766 1 93.5 206 LYS A C 1
ATOM 1590 O O . LYS A 1 206 ? -0.235 20.469 21.078 1 93.5 206 LYS A O 1
ATOM 1595 N N . LEU A 1 207 ? -0.798 21.359 23.078 1 97 207 LEU A N 1
ATOM 1596 C CA . LEU A 1 207 ? -0.63 20.125 23.828 1 97 207 LEU A CA 1
ATOM 1597 C C . LEU A 1 207 ? -1.979 19.469 24.109 1 97 207 LEU A C 1
ATOM 1599 O O . LEU A 1 207 ? -2.885 20.125 24.656 1 97 207 LEU A O 1
ATOM 1603 N N . TYR A 1 208 ? -2.15 18.234 23.688 1 97.06 208 TYR A N 1
ATOM 1604 C CA . TYR A 1 208 ? -3.303 17.406 24.016 1 97.06 208 TYR A CA 1
ATOM 1605 C C . TYR A 1 208 ? -2.902 16.281 24.953 1 97.06 208 TYR A C 1
ATOM 1607 O O . TYR A 1 208 ? -2.035 15.469 24.625 1 97.06 208 TYR A O 1
ATOM 1615 N N . ARG A 1 209 ? -3.521 16.203 26.141 1 97.44 209 ARG A N 1
ATOM 1616 C CA . ARG A 1 209 ? -3.256 15.148 27.109 1 97.44 209 ARG A CA 1
ATOM 1617 C C . ARG A 1 209 ? -4.43 14.984 28.078 1 97.44 209 ARG A C 1
ATOM 1619 O O . ARG A 1 209 ? -5.309 15.844 28.141 1 97.44 209 ARG A O 1
ATOM 1626 N N . PRO A 1 210 ? -4.414 13.906 28.781 1 96.44 210 PRO A N 1
ATOM 1627 C CA . PRO A 1 210 ? -5.422 13.828 29.844 1 96.44 210 PRO A CA 1
ATOM 1628 C C . PRO A 1 210 ? -5.289 14.953 30.875 1 96.44 210 PRO A C 1
ATOM 1630 O O . PRO A 1 210 ? -4.184 15.453 31.109 1 96.44 210 PRO A O 1
ATOM 1633 N N . ALA A 1 211 ? -6.426 15.273 31.406 1 93.12 211 ALA A N 1
ATOM 1634 C CA . ALA A 1 211 ? -6.434 16.344 32.406 1 93.12 211 ALA A CA 1
ATOM 1635 C C . ALA A 1 211 ? -5.52 15.992 33.594 1 93.12 211 ALA A C 1
ATOM 1637 O O . ALA A 1 211 ? -4.852 16.875 34.125 1 93.12 211 ALA A O 1
ATOM 1638 N N . THR A 1 212 ? -5.559 14.734 33.906 1 95.06 212 THR A N 1
ATOM 1639 C CA . THR A 1 212 ? -4.691 14.242 34.969 1 95.06 212 THR A CA 1
ATOM 1640 C C . THR A 1 212 ? -3.812 13.102 34.469 1 95.06 212 THR A C 1
ATOM 1642 O O . THR A 1 212 ? -4.32 12.094 34 1 95.06 212 THR A O 1
ATOM 1645 N N . LEU A 1 213 ? -2.52 13.305 34.625 1 96.81 213 LEU A N 1
ATOM 1646 C CA . LEU A 1 213 ? -1.568 12.258 34.25 1 96.81 213 LEU A CA 1
ATOM 1647 C C . LEU A 1 213 ? -1.391 11.266 35.406 1 96.81 213 LEU A C 1
ATOM 1649 O O . LEU A 1 213 ? -1.319 11.656 36.562 1 96.81 213 LEU A O 1
ATOM 1653 N N . GLU A 1 214 ? -1.327 10.016 35.062 1 97.31 214 GLU A N 1
ATOM 1654 C CA . GLU A 1 214 ? -1.095 8.984 36.062 1 97.31 214 GLU A CA 1
ATOM 1655 C C . GLU A 1 214 ? 0.364 8.969 36.5 1 97.31 214 GLU A C 1
ATOM 1657 O O . GLU A 1 214 ? 1.27 8.836 35.688 1 97.31 214 GLU A O 1
ATOM 1662 N N . PRO A 1 215 ? 0.484 9.062 37.844 1 96.38 215 PRO A N 1
ATOM 1663 C CA . PRO A 1 215 ? 1.862 9.094 38.344 1 96.38 215 PRO A CA 1
ATOM 1664 C C . PRO A 1 215 ? 2.654 7.848 37.969 1 96.38 215 PRO A C 1
ATOM 1666 O O . PRO A 1 215 ? 2.141 6.73 38.062 1 96.38 215 PRO A O 1
ATOM 1669 N N . GLY A 1 216 ? 3.799 8.094 37.406 1 96.06 216 GLY A N 1
ATOM 1670 C CA . GLY A 1 216 ? 4.699 6.996 37.094 1 96.06 216 GLY A CA 1
ATOM 1671 C C . GLY A 1 216 ? 4.504 6.445 35.719 1 96.06 216 GLY A C 1
ATOM 1672 O O . GLY A 1 216 ? 5.375 5.746 35.188 1 96.06 216 GLY A O 1
ATOM 1673 N N . LYS A 1 217 ? 3.4 6.707 35.125 1 97.25 217 LYS A N 1
ATOM 1674 C CA . LYS A 1 217 ? 3.127 6.223 33.781 1 97.25 217 LYS A CA 1
ATOM 1675 C C . LYS A 1 217 ? 3.852 7.066 32.75 1 97.25 217 LYS A C 1
ATOM 1677 O O . LYS A 1 217 ? 3.98 8.281 32.906 1 97.25 217 LYS A O 1
ATOM 1682 N N . LYS A 1 218 ? 4.406 6.375 31.75 1 98.25 218 LYS A N 1
ATOM 1683 C CA . LYS A 1 218 ? 4.898 7.062 30.562 1 98.25 218 LYS A CA 1
ATOM 1684 C C . LYS A 1 218 ? 3.926 6.902 29.391 1 98.25 218 LYS A C 1
ATOM 1686 O O . LYS A 1 218 ? 3.387 5.816 29.172 1 98.25 218 LYS A O 1
ATOM 1691 N N . TYR A 1 219 ? 3.688 7.953 28.734 1 98.75 219 TYR A N 1
ATOM 1692 C CA . TYR A 1 219 ? 2.719 7.953 27.641 1 98.75 219 TYR A CA 1
ATOM 1693 C C . TYR A 1 219 ? 3.422 7.973 26.297 1 98.75 219 TYR A C 1
ATOM 1695 O O . TYR A 1 219 ? 4.336 8.766 26.078 1 98.75 219 TYR A O 1
ATOM 1703 N N . PRO A 1 220 ? 3.027 7.051 25.375 1 98.88 220 PRO A N 1
ATOM 1704 C CA . PRO A 1 220 ? 3.525 7.242 24 1 98.88 220 PRO A CA 1
ATOM 1705 C C . PRO A 1 220 ? 3.199 8.625 23.453 1 98.88 220 PRO A C 1
ATOM 1707 O O . PRO A 1 220 ? 2.125 9.164 23.719 1 98.88 220 PRO A O 1
ATOM 1710 N N . VAL A 1 221 ? 4.113 9.172 22.656 1 98.94 221 VAL A N 1
ATOM 1711 C CA . VAL A 1 221 ? 3.996 10.531 22.141 1 98.94 221 VAL A CA 1
ATOM 1712 C C . VAL A 1 221 ? 3.658 10.5 20.656 1 98.94 221 VAL A C 1
ATOM 1714 O O . VAL A 1 221 ? 4.246 9.727 19.891 1 98.94 221 VAL A O 1
ATOM 1717 N N . VAL A 1 222 ? 2.67 11.25 20.266 1 98.94 222 VAL A N 1
ATOM 1718 C CA . VAL A 1 222 ? 2.426 11.5 18.859 1 98.94 222 VAL A CA 1
ATOM 1719 C C . VAL A 1 222 ? 2.605 12.984 18.547 1 98.94 222 VAL A C 1
ATOM 1721 O O . VAL A 1 222 ? 2.072 13.844 19.266 1 98.94 222 VAL A O 1
ATOM 1724 N N . MET A 1 223 ? 3.363 13.266 17.578 1 98.94 223 MET A N 1
ATOM 1725 C CA . MET A 1 223 ? 3.561 14.648 17.141 1 98.94 223 MET A CA 1
ATOM 1726 C C . MET A 1 223 ? 2.938 14.891 15.773 1 98.94 223 MET A C 1
ATOM 1728 O O . MET A 1 223 ? 3.104 14.086 14.859 1 98.94 223 MET A O 1
ATOM 1732 N N . PHE A 1 224 ? 2.184 15.953 15.672 1 98.56 224 PHE A N 1
ATOM 1733 C CA . PHE A 1 224 ? 1.588 16.359 14.406 1 98.56 224 PHE A CA 1
ATOM 1734 C C . PHE A 1 224 ? 2.377 17.5 13.781 1 98.56 224 PHE A C 1
ATOM 1736 O O . PHE A 1 224 ? 2.775 18.438 14.469 1 98.56 224 PHE A O 1
ATOM 1743 N N . VAL A 1 225 ? 2.609 17.406 12.461 1 98.06 225 VAL A N 1
ATOM 1744 C CA . VAL A 1 225 ? 3.273 18.453 11.695 1 98.06 225 VAL A CA 1
ATOM 1745 C C . VAL A 1 225 ? 2.299 19.047 10.688 1 98.06 225 VAL A C 1
ATOM 1747 O O . VAL A 1 225 ? 1.819 18.359 9.789 1 98.06 225 VAL A O 1
ATOM 1750 N N . HIS A 1 226 ? 2.047 20.297 10.82 1 94.12 226 HIS A N 1
ATOM 1751 C CA . HIS A 1 226 ? 1.117 20.938 9.898 1 94.12 226 HIS A CA 1
ATOM 1752 C C . HIS A 1 226 ? 1.744 21.109 8.523 1 94.12 226 HIS A C 1
ATOM 1754 O O . HIS A 1 226 ? 2.969 21.109 8.391 1 94.12 226 HIS A O 1
ATOM 1760 N N . GLY A 1 227 ? 0.863 21.219 7.523 1 92.81 227 GLY A N 1
ATOM 1761 C CA . GLY A 1 227 ? 1.298 21.453 6.156 1 92.81 227 GLY A CA 1
ATOM 1762 C C . GLY A 1 227 ? 1.545 22.922 5.859 1 92.81 227 GLY A C 1
ATOM 1763 O O . GLY A 1 227 ? 1.687 23.734 6.777 1 92.81 227 GLY A O 1
ATOM 1764 N N . ALA A 1 228 ? 1.747 23.188 4.598 1 75.62 228 ALA A N 1
ATOM 1765 C CA . ALA A 1 228 ? 2.064 24.547 4.16 1 75.62 228 ALA A CA 1
ATOM 1766 C C . ALA A 1 228 ? 3.207 25.125 4.98 1 75.62 228 ALA A C 1
ATOM 1768 O O . ALA A 1 228 ? 2.973 25.844 5.957 1 75.62 228 ALA A O 1
ATOM 1769 N N . GLY A 1 229 ? 4.285 25.078 4.602 1 75.12 229 GLY A N 1
ATOM 1770 C CA . GLY A 1 229 ? 5.508 25.344 5.344 1 75.12 229 GLY A CA 1
ATOM 1771 C C . GLY A 1 229 ? 5.5 26.688 6.047 1 75.12 229 GLY A C 1
ATOM 1772 O O . GLY A 1 229 ? 6.148 26.859 7.086 1 75.12 229 GLY A O 1
ATOM 1773 N N . TYR A 1 230 ? 4.695 27.578 5.633 1 76.56 230 TYR A N 1
ATOM 1774 C CA . TYR A 1 230 ? 4.75 28.922 6.188 1 76.56 230 TYR A CA 1
ATOM 1775 C C . TYR A 1 230 ? 3.471 29.25 6.949 1 76.56 230 TYR A C 1
ATOM 1777 O O . TYR A 1 230 ? 3.252 30.391 7.352 1 76.56 230 TYR A O 1
ATOM 1785 N N . LEU A 1 231 ? 2.744 28.219 7.191 1 79.69 231 LEU A N 1
ATOM 1786 C CA . LEU A 1 231 ? 1.485 28.375 7.91 1 79.69 231 LEU A CA 1
ATOM 1787 C C . LEU A 1 231 ? 1.734 28.562 9.406 1 79.69 231 LEU A C 1
ATOM 1789 O O . LEU A 1 231 ? 2.633 27.938 9.969 1 79.69 231 LEU A O 1
ATOM 1793 N N . GLN A 1 232 ? 0.964 29.5 10 1 81.44 232 GLN A N 1
ATOM 1794 C CA . GLN A 1 232 ? 0.852 29.484 11.461 1 81.44 232 GLN A CA 1
ATOM 1795 C C . GLN A 1 232 ? -0.261 28.531 11.906 1 81.44 232 GLN A C 1
ATOM 1797 O O . GLN A 1 232 ? -1.437 28.781 11.617 1 81.44 232 GLN A O 1
ATOM 1802 N N . ASN A 1 233 ? 0.135 27.562 12.539 1 85.94 233 ASN A N 1
ATOM 1803 C CA . ASN A 1 233 ? -0.818 26.516 12.938 1 85.94 233 ASN A CA 1
ATOM 1804 C C . ASN A 1 233 ? -1.321 26.734 14.359 1 85.94 233 ASN A C 1
ATOM 1806 O O . ASN A 1 233 ? -2.482 26.469 14.664 1 85.94 233 ASN A O 1
ATOM 1810 N N . VAL A 1 234 ? -0.456 27.25 15.18 1 85.19 234 VAL A N 1
ATOM 1811 C CA . VAL A 1 234 ? -0.79 27.391 16.594 1 85.19 234 VAL A CA 1
ATOM 1812 C C . VAL A 1 234 ? -1.388 28.766 16.859 1 85.19 234 VAL A C 1
ATOM 1814 O O . VAL A 1 234 ? -0.661 29.766 16.938 1 85.19 234 VAL A O 1
ATOM 1817 N N . THR A 1 235 ? -2.633 28.797 16.859 1 72.25 235 THR A N 1
ATOM 1818 C CA . THR A 1 235 ? -3.418 29.984 17.172 1 72.25 235 THR A CA 1
ATOM 1819 C C . THR A 1 235 ? -4.609 29.625 18.062 1 72.25 235 THR A C 1
ATOM 1821 O O . THR A 1 235 ? -4.938 28.438 18.203 1 72.25 235 THR A O 1
ATOM 1824 N N . ARG A 1 236 ? -5.156 30.516 18.609 1 66.69 236 ARG A N 1
ATOM 1825 C CA . ARG A 1 236 ? -6.355 30.297 19.406 1 66.69 236 ARG A CA 1
ATOM 1826 C C . ARG A 1 236 ? -7.602 30.297 18.531 1 66.69 236 ARG A C 1
ATOM 1828 O O . ARG A 1 236 ? -8.711 30.062 19.031 1 66.69 236 ARG A O 1
ATOM 1835 N N . ARG A 1 237 ? -7.414 30.453 17.25 1 65.31 237 ARG A N 1
ATOM 1836 C CA . ARG A 1 237 ? -8.523 30.469 16.297 1 65.31 237 ARG A CA 1
ATOM 1837 C C . ARG A 1 237 ? -8.93 29.047 15.922 1 65.31 237 ARG A C 1
ATOM 1839 O O . ARG A 1 237 ? -8.219 28.094 16.234 1 65.31 237 ARG A O 1
ATOM 1846 N N . TYR A 1 238 ? -10.188 28.969 15.328 1 70 238 TYR A N 1
ATOM 1847 C CA . TYR A 1 238 ? -10.562 27.688 14.758 1 70 238 TYR A CA 1
ATOM 1848 C C . TYR A 1 238 ? -9.5 27.203 13.781 1 70 238 TYR A C 1
ATOM 1850 O O . TYR A 1 238 ? -9.109 27.922 12.859 1 70 238 TYR A O 1
ATOM 1858 N N . PRO A 1 239 ? -9.117 26.062 14.039 1 72.44 239 PRO A N 1
ATOM 1859 C CA . PRO A 1 239 ? -7.973 25.594 13.258 1 72.44 239 PRO A CA 1
ATOM 1860 C C . PRO A 1 239 ? -8.359 25.203 11.836 1 72.44 239 PRO A C 1
ATOM 1862 O O . PRO A 1 239 ? -9.445 24.656 11.609 1 72.44 239 PRO A O 1
ATOM 1865 N N . VAL A 1 240 ? -7.488 25.453 10.938 1 76.81 240 VAL A N 1
ATOM 1866 C CA . VAL A 1 240 ? -7.637 24.938 9.578 1 76.81 240 VAL A CA 1
ATOM 1867 C C . VAL A 1 240 ? -7.543 23.406 9.602 1 76.81 240 VAL A C 1
ATOM 1869 O O . VAL A 1 240 ? -8.156 22.734 8.766 1 76.81 240 VAL A O 1
ATOM 1872 N N . TYR A 1 241 ? -6.93 22.875 10.656 1 89.19 241 TYR A N 1
ATOM 1873 C CA . TYR A 1 241 ? -6.762 21.422 10.828 1 89.19 241 TYR A CA 1
ATOM 1874 C C . TYR A 1 241 ? -7.758 20.875 11.844 1 89.19 241 TYR A C 1
ATOM 1876 O O . TYR A 1 241 ? -7.375 20.156 12.758 1 89.19 241 TYR A O 1
ATOM 1884 N N . PHE A 1 242 ? -9 21.141 11.633 1 85.44 242 PHE A N 1
ATOM 1885 C CA . PHE A 1 242 ? -10.031 20.75 12.594 1 85.44 242 PHE A CA 1
ATOM 1886 C C . PHE A 1 242 ? -10.133 19.234 12.703 1 85.44 242 PHE A C 1
ATOM 1888 O O . PHE A 1 242 ? -10.406 18.703 13.773 1 85.44 242 PHE A O 1
ATOM 1895 N N . ARG A 1 243 ? -9.914 18.484 11.648 1 91.75 243 ARG A N 1
ATOM 1896 C CA . ARG A 1 243 ? -9.969 17.031 11.695 1 91.75 243 ARG A CA 1
ATOM 1897 C C . ARG A 1 243 ? -8.836 16.469 12.547 1 91.75 243 ARG A C 1
ATOM 1899 O O . ARG A 1 243 ? -9.016 15.484 13.258 1 91.75 243 ARG A O 1
ATOM 1906 N N . GLU A 1 244 ? -7.691 17.156 12.383 1 94.62 244 GLU A N 1
ATOM 1907 C CA . GLU A 1 244 ? -6.566 16.734 13.211 1 94.62 244 GLU A CA 1
ATOM 1908 C C . GLU A 1 244 ? -6.867 16.922 14.695 1 94.62 244 GLU A C 1
ATOM 1910 O O . GLU A 1 244 ? -6.477 16.094 15.523 1 94.62 244 GLU A O 1
ATOM 1915 N N . GLN A 1 245 ? -7.527 17.984 15.008 1 90.62 245 GLN A N 1
ATOM 1916 C CA . GLN A 1 245 ? -7.887 18.188 16.406 1 90.62 245 GLN A CA 1
ATOM 1917 C C . GLN A 1 245 ? -8.781 17.078 16.922 1 90.62 245 GLN A C 1
ATOM 1919 O O . GLN A 1 245 ? -8.633 16.625 18.062 1 90.62 245 GLN A O 1
ATOM 1924 N N . MET A 1 246 ? -9.734 16.641 16.078 1 92.44 246 MET A N 1
ATOM 1925 C CA . MET A 1 246 ? -10.594 15.516 16.453 1 92.44 246 MET A CA 1
ATOM 1926 C C . MET A 1 246 ? -9.773 14.234 16.594 1 92.44 246 MET A C 1
ATOM 1928 O O . MET A 1 246 ? -9.992 13.453 17.516 1 92.44 246 MET A O 1
ATOM 1932 N N . PHE A 1 247 ? -8.898 14.055 15.727 1 97.25 247 PHE A N 1
ATOM 1933 C CA . PHE A 1 247 ? -8.047 12.867 15.773 1 97.25 247 PHE A CA 1
ATOM 1934 C C . PHE A 1 247 ? -7.156 12.891 17 1 97.25 247 PHE A C 1
ATOM 1936 O O . PHE A 1 247 ? -6.93 11.852 17.625 1 97.25 247 PHE A O 1
ATOM 1943 N N . HIS A 1 248 ? -6.594 14.117 17.375 1 97.31 248 HIS A N 1
ATOM 1944 C CA . HIS A 1 248 ? -5.801 14.242 18.578 1 97.31 248 HIS A CA 1
ATOM 1945 C C . HIS A 1 248 ? -6.609 13.844 19.812 1 97.31 248 HIS A C 1
ATOM 1947 O O . HIS A 1 248 ? -6.082 13.203 20.719 1 97.31 248 HIS A O 1
ATOM 1953 N N . ASN A 1 249 ? -7.859 14.273 19.797 1 94.94 249 ASN A N 1
ATOM 1954 C CA . ASN A 1 249 ? -8.75 13.859 20.891 1 94.94 249 ASN A CA 1
ATOM 1955 C C . ASN A 1 249 ? -8.836 12.336 20.984 1 94.94 249 ASN A C 1
ATOM 1957 O O . ASN A 1 249 ? -8.75 11.781 22.078 1 94.94 249 ASN A O 1
ATOM 1961 N N . LEU A 1 250 ? -9.008 11.68 19.859 1 97.31 250 LEU A N 1
ATOM 1962 C CA . LEU A 1 250 ? -9.086 10.219 19.828 1 97.31 250 LEU A CA 1
ATOM 1963 C C . LEU A 1 250 ? -7.797 9.594 20.344 1 97.31 250 LEU A C 1
ATOM 1965 O O . LEU A 1 250 ? -7.84 8.641 21.125 1 97.31 250 LEU A O 1
ATOM 1969 N N . LEU A 1 251 ? -6.668 10.094 19.938 1 98.69 251 LEU A N 1
ATOM 1970 C CA . LEU A 1 251 ? -5.379 9.547 20.344 1 98.69 251 LEU A CA 1
ATOM 1971 C C . LEU A 1 251 ? -5.211 9.648 21.859 1 98.69 251 LEU A C 1
ATOM 1973 O O . LEU A 1 251 ? -4.762 8.703 22.5 1 98.69 251 LEU A O 1
ATOM 1977 N N . VAL A 1 252 ? -5.629 10.773 22.422 1 98.31 252 VAL A N 1
ATOM 1978 C CA . VAL A 1 252 ? -5.527 10.945 23.875 1 98.31 252 VAL A CA 1
ATOM 1979 C C . VAL A 1 252 ? -6.426 9.93 24.578 1 98.31 252 VAL A C 1
ATOM 1981 O O . VAL A 1 252 ? -6.012 9.297 25.547 1 98.31 252 VAL A O 1
ATOM 1984 N N . GLN A 1 253 ? -7.621 9.734 24.031 1 96.88 253 GLN A N 1
ATOM 1985 C CA . GLN A 1 253 ? -8.547 8.758 24.609 1 96.88 253 GLN A CA 1
ATOM 1986 C C . GLN A 1 253 ? -7.969 7.348 24.531 1 96.88 253 GLN A C 1
ATOM 1988 O O . GLN A 1 253 ? -8.305 6.492 25.359 1 96.88 253 GLN A O 1
ATOM 1993 N N . LYS A 1 254 ? -7.086 7.18 23.656 1 98.12 254 LYS A N 1
ATOM 1994 C CA . LYS A 1 254 ? -6.5 5.855 23.453 1 98.12 254 LYS A CA 1
ATOM 1995 C C . LYS A 1 254 ? -5.145 5.746 24.156 1 98.12 254 LYS A C 1
ATOM 1997 O O . LYS A 1 254 ? -4.395 4.801 23.906 1 98.12 254 LYS A O 1
ATOM 2002 N N . GLY A 1 255 ? -4.727 6.758 24.875 1 98.19 255 GLY A N 1
ATOM 2003 C CA . GLY A 1 255 ? -3.592 6.625 25.766 1 98.19 255 GLY A CA 1
ATOM 2004 C C . GLY A 1 255 ? -2.352 7.348 25.281 1 98.19 255 GLY A C 1
ATOM 2005 O O . GLY A 1 255 ? -1.257 7.141 25.812 1 98.19 255 GLY A O 1
ATOM 2006 N N . TYR A 1 256 ? -2.529 8.188 24.344 1 98.81 256 TYR A N 1
ATOM 2007 C CA . TYR A 1 256 ? -1.409 8.969 23.844 1 98.81 256 TYR A CA 1
ATOM 2008 C C . TYR A 1 256 ? -1.427 10.383 24.422 1 98.81 256 TYR A C 1
ATOM 2010 O O . TYR A 1 256 ? -2.453 10.836 24.922 1 98.81 256 TYR A O 1
ATOM 2018 N N . ILE A 1 257 ? -0.301 11.008 24.375 1 98.81 257 ILE A N 1
ATOM 2019 C CA . ILE A 1 257 ? -0.224 12.469 24.469 1 98.81 257 ILE A CA 1
ATOM 2020 C C . ILE A 1 257 ? 0.264 13.031 23.141 1 98.81 257 ILE A C 1
ATOM 2022 O O . ILE A 1 257 ? 1.067 12.406 22.438 1 98.81 257 ILE A O 1
ATOM 2026 N N . VAL A 1 258 ? -0.297 14.195 22.797 1 98.88 258 VAL A N 1
ATOM 2027 C CA . VAL A 1 258 ? -0.071 14.695 21.453 1 98.88 258 VAL A CA 1
ATOM 2028 C C . VAL A 1 258 ? 0.488 16.109 21.516 1 98.88 258 VAL A C 1
ATOM 2030 O O . VAL A 1 258 ? 0.03 16.938 22.312 1 98.88 258 VAL A O 1
ATOM 2033 N N . LEU A 1 259 ? 1.496 16.391 20.75 1 98.75 259 LEU A N 1
ATOM 2034 C CA . LEU A 1 259 ? 2.045 17.734 20.578 1 98.75 259 LEU A CA 1
ATOM 2035 C C . LEU A 1 259 ? 1.903 18.203 19.125 1 98.75 259 LEU A C 1
ATOM 2037 O O . LEU A 1 259 ? 2.451 17.578 18.219 1 98.75 259 LEU A O 1
ATOM 2041 N N . ASP A 1 260 ? 1.125 19.234 18.922 1 97.12 260 ASP A N 1
ATOM 2042 C CA . ASP A 1 260 ? 0.874 19.906 17.656 1 97.12 260 ASP A CA 1
ATOM 2043 C C . ASP A 1 260 ? 1.589 21.25 17.594 1 97.12 260 ASP A C 1
ATOM 2045 O O . ASP A 1 260 ? 1.126 22.234 18.172 1 97.12 260 ASP A O 1
ATOM 2049 N N . MET A 1 261 ? 2.689 21.312 16.75 1 95.31 261 MET A N 1
ATOM 2050 C CA . MET A 1 261 ? 3.646 22.391 16.938 1 95.31 261 MET A CA 1
ATOM 2051 C C . MET A 1 261 ? 3.793 23.219 15.656 1 95.31 261 MET A C 1
ATOM 2053 O O . MET A 1 261 ? 3.617 22.688 14.555 1 95.31 261 MET A O 1
ATOM 2057 N N . ASP A 1 262 ? 4.023 24.5 15.883 1 92.06 262 ASP A N 1
ATOM 2058 C CA . ASP A 1 262 ? 4.668 25.25 14.82 1 92.06 262 ASP A CA 1
ATOM 2059 C C . ASP A 1 262 ? 6.148 24.906 14.711 1 92.06 262 ASP A C 1
ATOM 2061 O O . ASP A 1 262 ? 6.652 24.062 15.453 1 92.06 262 ASP A O 1
ATOM 2065 N N . TYR A 1 263 ? 6.828 25.422 13.773 1 94.69 263 TYR A N 1
ATOM 2066 C CA . TYR A 1 263 ? 8.258 25.203 13.562 1 94.69 263 TYR A CA 1
ATOM 2067 C C . TYR A 1 263 ? 8.891 26.406 12.859 1 94.69 263 TYR A C 1
ATOM 2069 O O . TYR A 1 263 ? 8.188 27.297 12.391 1 94.69 263 TYR A O 1
ATOM 2077 N N . ARG A 1 264 ? 10.188 26.5 12.953 1 92.62 264 ARG A N 1
ATOM 2078 C CA . ARG A 1 264 ? 10.867 27.547 12.203 1 92.62 264 ARG A CA 1
ATOM 2079 C C . ARG A 1 264 ? 10.438 27.547 10.742 1 92.62 264 ARG A C 1
ATOM 2081 O O . ARG A 1 264 ? 10.445 26.484 10.094 1 92.62 264 ARG A O 1
ATOM 2088 N N . ALA A 1 265 ? 10.07 28.656 10.211 1 89.44 265 ALA A N 1
ATOM 2089 C CA . ALA A 1 265 ? 9.477 28.953 8.914 1 89.44 265 ALA A CA 1
ATOM 2090 C C . ALA A 1 265 ? 7.996 29.297 9.055 1 89.44 265 ALA A C 1
ATOM 2092 O O . ALA A 1 265 ? 7.406 29.922 8.164 1 89.44 265 ALA A O 1
ATOM 2093 N N . SER A 1 266 ? 7.367 28.844 10.172 1 85.31 266 SER A N 1
ATOM 2094 C CA . SER A 1 266 ? 5.953 29.156 10.375 1 85.31 266 SER A CA 1
ATOM 2095 C C . SER A 1 266 ? 5.723 30.656 10.477 1 85.31 266 SER A C 1
ATOM 2097 O O . SER A 1 266 ? 6.613 31.391 10.883 1 85.31 266 SER A O 1
ATOM 2099 N N . LEU A 1 267 ? 4.551 31.078 10.203 1 75.75 267 LEU A N 1
ATOM 2100 C CA . LEU A 1 267 ? 4.164 32.469 10.25 1 75.75 267 LEU A CA 1
ATOM 2101 C C . LEU A 1 267 ? 3.979 32.938 11.695 1 75.75 267 LEU A C 1
ATOM 2103 O O . LEU A 1 267 ? 3.623 32.156 12.562 1 75.75 267 LEU A O 1
ATOM 2107 N N . GLY A 1 268 ? 4.27 34.219 11.906 1 66.81 268 GLY A N 1
ATOM 2108 C CA . GLY A 1 268 ? 3.926 34.844 13.18 1 66.81 268 GLY A CA 1
ATOM 2109 C C . GLY A 1 268 ? 5.113 35 14.109 1 66.81 268 GLY A C 1
ATOM 2110 O O . GLY A 1 268 ? 4.973 35.5 15.219 1 66.81 268 GLY A O 1
ATOM 2111 N N . TYR A 1 269 ? 6.363 34.625 13.578 1 73.06 269 TYR A N 1
ATOM 2112 C CA . TYR A 1 269 ? 7.508 34.625 14.477 1 73.06 269 TYR A CA 1
ATOM 2113 C C . TYR A 1 269 ? 8.578 35.594 14.031 1 73.06 269 TYR A C 1
ATOM 2115 O O . TYR A 1 269 ? 9.609 35.75 14.695 1 73.06 269 TYR A O 1
ATOM 2123 N N . GLY A 1 270 ? 8.344 36.25 12.922 1 69.31 270 GLY A N 1
ATOM 2124 C CA . GLY A 1 270 ? 9.312 37.219 12.422 1 69.31 270 GLY A CA 1
ATOM 2125 C C . GLY A 1 270 ? 10.141 36.688 11.258 1 69.31 270 GLY A C 1
ATOM 2126 O O . GLY A 1 270 ? 10.078 35.5 10.938 1 69.31 270 GLY A O 1
ATOM 2127 N N . ARG A 1 271 ? 10.914 37.5 10.695 1 72.75 271 ARG A N 1
ATOM 2128 C CA . ARG A 1 271 ? 11.625 37.219 9.453 1 72.75 271 ARG A CA 1
ATOM 2129 C C . ARG A 1 271 ? 12.695 36.188 9.664 1 72.75 271 ARG A C 1
ATOM 2131 O O . ARG A 1 271 ? 12.836 35.25 8.859 1 72.75 271 ARG A O 1
ATOM 2138 N N . ASN A 1 272 ? 13.492 36.344 10.695 1 77.62 272 ASN A N 1
ATOM 2139 C CA . ASN A 1 272 ? 14.586 35.406 10.93 1 77.62 272 ASN A CA 1
ATOM 2140 C C . ASN A 1 272 ? 14.07 34 11.141 1 77.62 272 ASN A C 1
ATOM 2142 O O . ASN A 1 272 ? 14.703 33.031 10.719 1 77.62 272 ASN A O 1
ATOM 2146 N N . TRP A 1 273 ? 12.922 33.969 11.758 1 80.38 273 TRP A N 1
ATOM 2147 C CA . TRP A 1 273 ? 12.25 32.688 11.961 1 80.38 273 TRP A CA 1
ATOM 2148 C C . TRP A 1 273 ? 11.789 32.125 10.633 1 80.38 273 TRP A C 1
ATOM 2150 O O . TRP A 1 273 ? 12.039 30.938 10.344 1 80.38 273 TRP A O 1
ATOM 2160 N N . ARG A 1 274 ? 11.328 32.906 9.805 1 81.69 274 ARG A N 1
ATOM 2161 C CA . ARG A 1 274 ? 10.734 32.469 8.539 1 81.69 274 ARG A CA 1
ATOM 2162 C C . ARG A 1 274 ? 11.812 32.062 7.551 1 81.69 274 ARG A C 1
ATOM 2164 O O . ARG A 1 274 ? 11.586 31.172 6.727 1 81.69 274 ARG A O 1
ATOM 2171 N N . THR A 1 275 ? 13.023 32.562 7.68 1 85.88 275 THR A N 1
ATOM 2172 C CA . THR A 1 275 ? 14.07 32.312 6.691 1 85.88 275 THR A CA 1
ATOM 2173 C C . THR A 1 275 ? 15.078 31.297 7.223 1 85.88 275 THR A C 1
ATOM 2175 O O . THR A 1 275 ? 16.094 31.031 6.574 1 85.88 275 THR A O 1
ATOM 2178 N N . ALA A 1 276 ? 14.758 30.766 8.336 1 89.94 276 ALA A N 1
ATOM 2179 C CA . ALA A 1 276 ? 15.688 29.844 8.984 1 89.94 276 ALA A CA 1
ATOM 2180 C C . ALA A 1 276 ? 15.898 28.594 8.141 1 89.94 276 ALA A C 1
ATOM 2182 O O . ALA A 1 276 ? 16.906 27.891 8.289 1 89.94 276 ALA A O 1
ATOM 2183 N N . ILE A 1 277 ? 15.047 28.328 7.176 1 94 277 ILE A N 1
ATOM 2184 C CA . ILE A 1 277 ? 15.109 27.062 6.43 1 94 277 ILE A CA 1
ATOM 2185 C C . ILE A 1 277 ? 15.766 27.312 5.07 1 94 277 ILE A C 1
ATOM 2187 O O . ILE A 1 277 ? 15.867 26.391 4.254 1 94 277 ILE A O 1
ATOM 2191 N N . TYR A 1 278 ? 16.203 28.5 4.82 1 92.62 278 TYR A N 1
ATOM 2192 C CA . TYR A 1 278 ? 16.828 28.828 3.547 1 92.62 278 TYR A CA 1
ATOM 2193 C C . TYR A 1 278 ? 17.969 27.859 3.232 1 92.62 278 TYR A C 1
ATOM 2195 O O . TYR A 1 278 ? 18.859 27.641 4.059 1 92.62 278 TYR A O 1
ATOM 2203 N N . ARG A 1 279 ? 17.844 27.188 2.102 1 95.69 279 ARG A N 1
ATOM 2204 C CA . ARG A 1 279 ? 18.812 26.281 1.513 1 95.69 279 ARG A CA 1
ATOM 2205 C C . ARG A 1 279 ? 18.922 25 2.324 1 95.69 279 ARG A C 1
ATOM 2207 O O . ARG A 1 279 ? 19.812 24.172 2.086 1 95.69 279 ARG A O 1
ATOM 2214 N N . GLN A 1 280 ? 18.062 24.75 3.293 1 97.25 280 GLN A N 1
ATOM 2215 C CA . GLN A 1 280 ? 18.188 23.578 4.152 1 97.25 280 GLN A CA 1
ATOM 2216 C C . GLN A 1 280 ? 16.828 23.188 4.727 1 97.25 280 GLN A C 1
ATOM 2218 O O . GLN A 1 280 ? 16.703 22.953 5.934 1 97.25 280 GLN A O 1
ATOM 2223 N N . MET A 1 281 ? 15.828 23.141 3.893 1 96.94 281 MET A N 1
ATOM 2224 C CA . MET A 1 281 ? 14.508 22.703 4.332 1 96.94 281 MET A CA 1
ATOM 2225 C C . MET A 1 281 ? 14.578 21.359 5.035 1 96.94 281 MET A C 1
ATOM 2227 O O . MET A 1 281 ? 15.297 20.453 4.59 1 96.94 281 MET A O 1
ATOM 2231 N N . GLY A 1 282 ? 13.867 21.234 6.16 1 97.75 282 GLY A N 1
ATOM 2232 C CA . GLY A 1 282 ? 13.773 19.969 6.887 1 97.75 282 GLY A CA 1
ATOM 2233 C C . GLY A 1 282 ? 14.781 19.859 8.016 1 97.75 282 GLY A C 1
ATOM 2234 O O . GLY A 1 282 ? 14.742 18.906 8.797 1 97.75 282 GLY A O 1
ATOM 2235 N N . HIS A 1 283 ? 15.633 20.812 8.172 1 97.69 283 HIS A N 1
ATOM 2236 C CA . HIS A 1 283 ? 16.688 20.688 9.172 1 97.69 283 HIS A CA 1
ATOM 2237 C C . HIS A 1 283 ? 16.359 21.5 10.422 1 97.69 283 HIS A C 1
ATOM 2239 O O . HIS A 1 283 ? 16.234 20.938 11.508 1 97.69 283 HIS A O 1
ATOM 2245 N N . PRO A 1 284 ? 16.156 22.859 10.266 1 96.69 284 PRO A N 1
ATOM 2246 C CA . PRO A 1 284 ? 15.758 23.578 11.484 1 96.69 284 PRO A CA 1
ATOM 2247 C C . PRO A 1 284 ? 14.422 23.109 12.047 1 96.69 284 PRO A C 1
ATOM 2249 O O . PRO A 1 284 ? 14.242 23.062 13.266 1 96.69 284 PRO A O 1
ATOM 2252 N N . GLU A 1 285 ? 13.562 22.766 11.141 1 97.19 285 GLU A N 1
ATOM 2253 C CA . GLU A 1 285 ? 12.258 22.25 11.562 1 97.19 285 GLU A CA 1
ATOM 2254 C C . GLU A 1 285 ? 12.406 20.984 12.383 1 97.19 285 GLU A C 1
ATOM 2256 O O . GLU A 1 285 ? 11.742 20.812 13.414 1 97.19 285 GLU A O 1
ATOM 2261 N N . LEU A 1 286 ? 13.242 20.078 11.891 1 98.38 286 LEU A N 1
ATOM 2262 C CA . LEU A 1 286 ? 13.453 18.812 12.602 1 98.38 286 LEU A CA 1
ATOM 2263 C C . LEU A 1 286 ? 14.039 19.062 13.984 1 98.38 286 LEU A C 1
ATOM 2265 O O . LEU A 1 286 ? 13.656 18.406 14.953 1 98.38 286 LEU A O 1
ATOM 2269 N N . GLU A 1 287 ? 14.938 20.031 14.086 1 97.88 287 GLU A N 1
ATOM 2270 C CA . GLU A 1 287 ? 15.477 20.406 15.383 1 97.88 287 GLU A CA 1
ATOM 2271 C C . GLU A 1 287 ? 14.367 20.859 16.328 1 97.88 287 GLU A C 1
ATOM 2273 O O . GLU A 1 287 ? 14.383 20.516 17.516 1 97.88 287 GLU A O 1
ATOM 2278 N N . ASP A 1 288 ? 13.469 21.625 15.812 1 97.69 288 ASP A N 1
ATOM 2279 C CA . ASP A 1 288 ? 12.352 22.094 16.625 1 97.69 288 ASP A CA 1
ATOM 2280 C C . ASP A 1 288 ? 11.508 20.922 17.125 1 97.69 288 ASP A C 1
ATOM 2282 O O . ASP A 1 288 ? 11.086 20.891 18.281 1 97.69 288 ASP A O 1
ATOM 2286 N N . TYR A 1 289 ? 11.266 19.953 16.297 1 98.44 289 TYR A N 1
ATOM 2287 C CA . TYR A 1 289 ? 10.445 18.812 16.688 1 98.44 289 TYR A CA 1
ATOM 2288 C C . TYR A 1 289 ? 11.18 17.922 17.688 1 98.44 289 TYR A C 1
ATOM 2290 O O . TYR A 1 289 ? 10.57 17.375 18.609 1 98.44 289 TYR A O 1
ATOM 2298 N N . ILE A 1 290 ? 12.469 17.766 17.547 1 98.69 290 ILE A N 1
ATOM 2299 C CA . ILE A 1 290 ? 13.25 17.031 18.547 1 98.69 290 ILE A CA 1
ATOM 2300 C C . ILE A 1 290 ? 13.195 17.75 19.891 1 98.69 290 ILE A C 1
ATOM 2302 O O . ILE A 1 290 ? 13.039 17.125 20.938 1 98.69 290 ILE A O 1
ATOM 2306 N N . ASP A 1 291 ? 13.266 19.109 19.859 1 98.56 291 ASP A N 1
ATOM 2307 C CA . ASP A 1 291 ? 13.094 19.891 21.094 1 98.56 291 ASP A CA 1
ATOM 2308 C C . ASP A 1 291 ? 11.711 19.656 21.703 1 98.56 291 ASP A C 1
ATOM 2310 O O . ASP A 1 291 ? 11.578 19.531 22.922 1 98.56 291 ASP A O 1
ATOM 2314 N N . GLY A 1 292 ? 10.695 19.625 20.828 1 98.69 292 GLY A N 1
ATOM 2315 C CA . GLY A 1 292 ? 9.352 19.328 21.297 1 98.69 292 GLY A CA 1
ATOM 2316 C C . GLY A 1 292 ? 9.242 17.969 21.969 1 98.69 292 GLY A C 1
ATOM 2317 O O . GLY A 1 292 ? 8.625 17.844 23.016 1 98.69 292 GLY A O 1
ATOM 2318 N N . LEU A 1 293 ? 9.867 16.984 21.359 1 98.81 293 LEU A N 1
ATOM 2319 C CA . LEU A 1 293 ? 9.875 15.641 21.938 1 98.81 293 LEU A CA 1
ATOM 2320 C C . LEU A 1 293 ? 10.578 15.633 23.281 1 98.81 293 LEU A C 1
ATOM 2322 O O . LEU A 1 293 ? 10.055 15.078 24.266 1 98.81 293 LEU A O 1
ATOM 2326 N N . ASN A 1 294 ? 11.742 16.234 23.328 1 98.69 294 ASN A N 1
ATOM 2327 C CA . ASN A 1 294 ? 12.484 16.312 24.578 1 98.69 294 ASN A CA 1
ATOM 2328 C C . ASN A 1 294 ? 11.68 17.016 25.672 1 98.69 294 ASN A C 1
ATOM 2330 O O . ASN A 1 294 ? 11.703 16.594 26.828 1 98.69 294 ASN A O 1
ATOM 2334 N N . TRP A 1 295 ? 10.992 18.047 25.312 1 98.62 295 TRP A N 1
ATOM 2335 C CA . TRP A 1 295 ? 10.148 18.781 26.266 1 98.62 295 TRP A CA 1
ATOM 2336 C C . TRP A 1 295 ? 9.023 17.906 26.781 1 98.62 295 TRP A C 1
ATOM 2338 O O . TRP A 1 295 ? 8.719 17.906 27.984 1 98.62 295 TRP A O 1
ATOM 2348 N N . MET A 1 296 ? 8.414 17.094 25.891 1 98.75 296 MET A N 1
ATOM 2349 C CA . MET A 1 296 ? 7.355 16.172 26.281 1 98.75 296 MET A CA 1
ATOM 2350 C C . MET A 1 296 ? 7.875 15.125 27.281 1 98.75 296 MET A C 1
ATOM 2352 O O . MET A 1 296 ? 7.188 14.773 28.234 1 98.75 296 MET A O 1
ATOM 2356 N N . VAL A 1 297 ? 9.047 14.641 27.016 1 98.62 297 VAL A N 1
ATOM 2357 C CA . VAL A 1 297 ? 9.656 13.617 27.859 1 98.62 297 VAL A CA 1
ATOM 2358 C C . VAL A 1 297 ? 9.984 14.219 29.234 1 98.62 297 VAL A C 1
ATOM 2360 O O . VAL A 1 297 ? 9.703 13.602 30.266 1 98.62 297 VAL A O 1
ATOM 2363 N N . ALA A 1 298 ? 10.453 15.406 29.266 1 98.19 298 ALA A N 1
ATOM 2364 C CA . ALA A 1 298 ? 10.93 16.031 30.5 1 98.19 298 ALA A CA 1
ATOM 2365 C C . ALA A 1 298 ? 9.758 16.547 31.328 1 98.19 298 ALA A C 1
ATOM 2367 O O . ALA A 1 298 ? 9.82 16.547 32.562 1 98.19 298 ALA A O 1
ATOM 2368 N N . ASN A 1 299 ? 8.656 16.969 30.672 1 97.5 299 ASN A N 1
ATOM 2369 C CA . ASN A 1 299 ? 7.688 17.781 31.391 1 97.5 299 ASN A CA 1
ATOM 2370 C C . ASN A 1 299 ? 6.301 17.141 31.375 1 97.5 299 ASN A C 1
ATOM 2372 O O . ASN A 1 299 ? 5.422 17.547 32.156 1 97.5 299 ASN A O 1
ATOM 2376 N N . GLN A 1 300 ? 6.113 16.078 30.5 1 98.12 300 GLN A N 1
ATOM 2377 C CA . GLN A 1 300 ? 4.746 15.633 30.281 1 98.12 300 GLN A CA 1
ATOM 2378 C C . GLN A 1 300 ? 4.66 14.109 30.297 1 98.12 300 GLN A C 1
ATOM 2380 O O . GLN A 1 300 ? 3.773 13.523 29.672 1 98.12 300 GLN A O 1
ATOM 2385 N N . GLN A 1 301 ? 5.656 13.469 30.922 1 98.56 301 GLN A N 1
ATOM 2386 C CA . GLN A 1 301 ? 5.695 12.023 31.078 1 98.56 301 GLN A CA 1
ATOM 2387 C C . GLN A 1 301 ? 5.691 11.32 29.719 1 98.56 301 GLN A C 1
ATOM 2389 O O . GLN A 1 301 ? 5.074 10.273 29.562 1 98.56 301 GLN A O 1
ATOM 2394 N N . GLY A 1 302 ? 6.285 11.969 28.719 1 98.75 302 GLY A N 1
ATOM 2395 C CA . GLY A 1 302 ? 6.41 11.352 27.406 1 98.75 302 GLY A CA 1
ATOM 2396 C C . GLY A 1 302 ? 7.375 10.18 27.391 1 98.75 302 GLY A C 1
ATOM 2397 O O . GLY A 1 302 ? 8.422 10.227 28.031 1 98.75 302 GLY A O 1
ATOM 2398 N N . ASP A 1 303 ? 7.008 9.164 26.672 1 98.81 303 ASP A N 1
ATOM 2399 C CA . ASP A 1 303 ? 7.852 7.992 26.5 1 98.81 303 ASP A CA 1
ATOM 2400 C C . ASP A 1 303 ? 8.773 8.164 25.281 1 98.81 303 ASP A C 1
ATOM 2402 O O . ASP A 1 303 ? 8.344 8.016 24.141 1 98.81 303 ASP A O 1
ATOM 2406 N N . ALA A 1 304 ? 10.008 8.281 25.5 1 98.44 304 ALA A N 1
ATOM 2407 C CA . ALA A 1 304 ? 10.984 8.547 24.438 1 98.44 304 ALA A CA 1
ATOM 2408 C C . ALA A 1 304 ? 11.148 7.344 23.516 1 98.44 304 ALA A C 1
ATOM 2410 O O . ALA A 1 304 ? 11.641 7.473 22.391 1 98.44 304 ALA A O 1
ATOM 2411 N N . LYS A 1 305 ? 10.742 6.227 23.938 1 98.19 305 LYS A N 1
ATOM 2412 C CA . LYS A 1 305 ? 10.938 5.008 23.156 1 98.19 305 LYS A CA 1
ATOM 2413 C C . LYS A 1 305 ? 9.781 4.789 22.188 1 98.19 305 LYS A C 1
ATOM 2415 O O . LYS A 1 305 ? 9.891 3.996 21.25 1 98.19 305 LYS A O 1
ATOM 2420 N N . ASN A 1 306 ? 8.695 5.398 22.484 1 98.75 306 ASN A N 1
ATOM 2421 C CA . ASN A 1 306 ? 7.496 5.219 21.688 1 98.75 306 ASN A CA 1
ATOM 2422 C C . ASN A 1 306 ? 6.957 6.555 21.172 1 98.75 306 ASN A C 1
ATOM 2424 O O . ASN A 1 306 ? 5.984 7.082 21.703 1 98.75 306 ASN A O 1
ATOM 2428 N N . VAL A 1 307 ? 7.574 6.996 20.062 1 98.94 307 VAL A N 1
ATOM 2429 C CA . VAL A 1 307 ? 7.273 8.305 19.5 1 98.94 307 VAL A CA 1
ATOM 2430 C C . VAL A 1 307 ? 6.812 8.156 18.062 1 98.94 307 VAL A C 1
ATOM 2432 O O . VAL A 1 307 ? 7.508 7.543 17.234 1 98.94 307 VAL A O 1
ATOM 2435 N N . GLY A 1 308 ? 5.629 8.633 17.766 1 98.94 308 GLY A N 1
ATOM 2436 C CA . GLY A 1 308 ? 5.102 8.711 16.422 1 98.94 308 GLY A CA 1
ATOM 2437 C C . GLY A 1 308 ? 5.016 10.125 15.891 1 98.94 308 GLY A C 1
ATOM 2438 O O . GLY A 1 308 ? 4.945 11.086 16.672 1 98.94 308 GLY A O 1
ATOM 2439 N N . ILE A 1 309 ? 5.027 10.266 14.602 1 98.94 309 ILE A N 1
ATOM 2440 C CA . ILE A 1 309 ? 4.906 11.57 13.961 1 98.94 309 ILE A CA 1
ATOM 2441 C C . ILE A 1 309 ? 4.117 11.438 12.664 1 98.94 309 ILE A C 1
ATOM 2443 O O . ILE A 1 309 ? 4.242 10.438 11.953 1 98.94 309 ILE A O 1
ATOM 2447 N N . TYR A 1 310 ? 3.254 12.43 12.359 1 98.88 310 TYR A N 1
ATOM 2448 C CA . TYR A 1 310 ? 2.543 12.375 11.086 1 98.88 310 TYR A CA 1
ATOM 2449 C C . TYR A 1 310 ? 2.143 13.773 10.625 1 98.88 310 TYR A C 1
ATOM 2451 O O . TYR A 1 310 ? 2.104 14.711 11.422 1 98.88 310 TYR A O 1
ATOM 2459 N N . GLY A 1 311 ? 1.891 13.922 9.359 1 98.5 311 GLY A N 1
ATOM 2460 C CA . GLY A 1 311 ? 1.44 15.164 8.742 1 98.5 311 GLY A CA 1
ATOM 2461 C C . GLY A 1 311 ? 1.304 15.062 7.234 1 98.5 311 GLY A C 1
ATOM 2462 O O . GLY A 1 311 ? 1.733 14.078 6.629 1 98.5 311 GLY A O 1
ATOM 2463 N N . GLY A 1 312 ? 0.681 16.047 6.645 1 97.94 312 GLY A N 1
ATOM 2464 C CA . GLY A 1 312 ? 0.436 16.047 5.211 1 97.94 312 GLY A CA 1
ATOM 2465 C C . GLY A 1 312 ? 1.166 17.156 4.48 1 97.94 312 GLY A C 1
ATOM 2466 O O . GLY A 1 312 ? 1.414 18.219 5.043 1 97.94 312 GLY A O 1
ATOM 2467 N N . SER A 1 313 ? 1.395 16.875 3.168 1 97.44 313 SER A N 1
ATOM 2468 C CA . SER A 1 313 ? 2.086 17.859 2.334 1 97.44 313 SER A CA 1
ATOM 2469 C C . SER A 1 313 ? 3.457 18.203 2.904 1 97.44 313 SER A C 1
ATOM 2471 O O . SER A 1 313 ? 4.293 17.312 3.1 1 97.44 313 SER A O 1
ATOM 2473 N N . TYR A 1 314 ? 3.666 19.438 3.365 1 97.25 314 TYR A N 1
ATOM 2474 C CA . TYR A 1 314 ? 4.91 19.781 4.043 1 97.25 314 TYR A CA 1
ATOM 2475 C C . TYR A 1 314 ? 5.09 18.969 5.312 1 97.25 314 TYR A C 1
ATOM 2477 O O . TYR A 1 314 ? 6.211 18.594 5.664 1 97.25 314 TYR A O 1
ATOM 2485 N N . GLY A 1 315 ? 3.996 18.703 5.973 1 98.12 315 GLY A N 1
ATOM 2486 C CA . GLY A 1 315 ? 4.047 17.828 7.133 1 98.12 315 GLY A CA 1
ATOM 2487 C C . GLY A 1 315 ? 4.465 16.406 6.789 1 98.12 315 GLY A C 1
ATOM 2488 O O . GLY A 1 315 ? 5.105 15.727 7.602 1 98.12 315 GLY A O 1
ATOM 2489 N N . GLY A 1 316 ? 4.02 15.922 5.609 1 98.75 316 GLY A N 1
ATOM 2490 C CA . GLY A 1 316 ? 4.5 14.633 5.129 1 98.75 316 GLY A CA 1
ATOM 2491 C C . GLY A 1 316 ? 5.988 14.617 4.84 1 98.75 316 GLY A C 1
ATOM 2492 O O . GLY A 1 316 ? 6.688 13.664 5.18 1 98.75 316 GLY A O 1
ATOM 2493 N N . PHE A 1 317 ? 6.441 15.68 4.195 1 98.56 317 PHE A N 1
ATOM 2494 C CA . PHE A 1 317 ? 7.867 15.891 3.975 1 98.56 317 PHE A CA 1
ATOM 2495 C C . PHE A 1 317 ? 8.633 15.844 5.289 1 98.56 317 PHE A C 1
ATOM 2497 O O . PHE A 1 317 ? 9.641 15.141 5.406 1 98.56 317 PHE A O 1
ATOM 2504 N N . MET A 1 318 ? 8.117 16.453 6.277 1 98.75 318 MET A N 1
ATOM 2505 C CA . MET A 1 318 ? 8.781 16.5 7.578 1 98.75 318 MET A CA 1
ATOM 2506 C C . MET A 1 318 ? 8.711 15.141 8.273 1 98.75 318 MET A C 1
ATOM 2508 O O . MET A 1 318 ? 9.641 14.758 8.992 1 98.75 318 MET A O 1
ATOM 2512 N N . THR A 1 319 ? 7.625 14.438 8.094 1 98.88 319 THR A N 1
ATOM 2513 C CA . THR A 1 319 ? 7.531 13.086 8.625 1 98.88 319 THR A CA 1
ATOM 2514 C C . THR A 1 319 ? 8.648 12.211 8.062 1 98.88 319 THR A C 1
ATOM 2516 O O . THR A 1 319 ? 9.305 11.469 8.805 1 98.88 319 THR A O 1
ATOM 2519 N N . PHE A 1 320 ? 8.883 12.367 6.73 1 98.88 320 PHE A N 1
ATOM 2520 C CA . PHE A 1 320 ? 10.023 11.68 6.145 1 98.88 320 PHE A CA 1
ATOM 2521 C C . PHE A 1 320 ? 11.32 12.102 6.828 1 98.88 320 PHE A C 1
ATOM 2523 O O . PHE A 1 320 ? 12.094 11.25 7.273 1 98.88 320 PHE A O 1
ATOM 2530 N N . MET A 1 321 ? 11.516 13.367 6.957 1 98.81 321 MET A N 1
ATOM 2531 C CA . MET A 1 321 ? 12.766 13.867 7.523 1 98.81 321 MET A CA 1
ATOM 2532 C C . MET A 1 321 ? 12.961 13.352 8.945 1 98.81 321 MET A C 1
ATOM 2534 O O . MET A 1 321 ? 14.078 13.008 9.336 1 98.81 321 MET A O 1
ATOM 2538 N N . ALA A 1 322 ? 11.875 13.336 9.688 1 98.88 322 ALA A N 1
ATOM 2539 C CA . ALA A 1 322 ? 11.961 12.852 11.062 1 98.88 322 ALA A CA 1
ATOM 2540 C C . ALA A 1 322 ? 12.383 11.383 11.102 1 98.88 322 ALA A C 1
ATOM 2542 O O . ALA A 1 322 ? 13.336 11.023 11.797 1 98.88 322 ALA A O 1
ATOM 2543 N N . LEU A 1 323 ? 11.75 10.531 10.336 1 98.88 323 LEU A N 1
ATOM 2544 C CA . LEU A 1 323 ? 12 9.094 10.367 1 98.88 323 LEU A CA 1
ATOM 2545 C C . LEU A 1 323 ? 13.359 8.766 9.773 1 98.88 323 LEU A C 1
ATOM 2547 O O . LEU A 1 323 ? 14.016 7.805 10.195 1 98.88 323 LEU A O 1
ATOM 2551 N N . LEU A 1 324 ? 13.812 9.594 8.805 1 98.88 324 LEU A N 1
ATOM 2552 C CA . LEU A 1 324 ? 14.992 9.227 8.031 1 98.88 324 LEU A CA 1
ATOM 2553 C C . LEU A 1 324 ? 16.25 9.875 8.617 1 98.88 324 LEU A C 1
ATOM 2555 O O . LEU A 1 324 ? 17.328 9.297 8.547 1 98.88 324 LEU A O 1
ATOM 2559 N N . ARG A 1 325 ? 16.078 10.992 9.234 1 98.75 325 ARG A N 1
ATOM 2560 C CA . ARG A 1 325 ? 17.266 11.68 9.742 1 98.75 325 ARG A CA 1
ATOM 2561 C C . ARG A 1 325 ? 17.359 11.562 11.258 1 98.75 325 ARG A C 1
ATOM 2563 O O . ARG A 1 325 ? 18.422 11.805 11.836 1 98.75 325 ARG A O 1
ATOM 2570 N N . ALA A 1 326 ? 16.281 11.258 11.891 1 98.75 326 ALA A N 1
ATOM 2571 C CA . ALA A 1 326 ? 16.281 11.008 13.336 1 98.75 326 ALA A CA 1
ATOM 2572 C C . ALA A 1 326 ? 15.602 9.68 13.656 1 98.75 326 ALA A C 1
ATOM 2574 O O . ALA A 1 326 ? 14.703 9.617 14.492 1 98.75 326 ALA A O 1
ATOM 2575 N N . PRO A 1 327 ? 16.125 8.617 13.078 1 98.44 327 PRO A N 1
ATOM 2576 C CA . PRO A 1 327 ? 15.461 7.316 13.18 1 98.44 327 PRO A CA 1
ATOM 2577 C C . PRO A 1 327 ? 15.477 6.758 14.594 1 98.44 327 PRO A C 1
ATOM 2579 O O . PRO A 1 327 ? 14.688 5.863 14.922 1 98.44 327 PRO A O 1
ATOM 2582 N N . ASP A 1 328 ? 16.328 7.23 15.461 1 98.25 328 ASP A N 1
ATOM 2583 C CA . ASP A 1 328 ? 16.391 6.727 16.828 1 98.25 328 ASP A CA 1
ATOM 2584 C C . ASP A 1 328 ? 15.391 7.453 17.734 1 98.25 328 ASP A C 1
ATOM 2586 O O . ASP A 1 328 ? 15.047 6.961 18.812 1 98.25 328 ASP A O 1
ATOM 2590 N N . GLN A 1 329 ? 14.906 8.625 17.297 1 98.56 329 GLN A N 1
ATOM 2591 C CA . GLN A 1 329 ? 13.969 9.414 18.078 1 98.56 329 GLN A CA 1
ATOM 2592 C C . GLN A 1 329 ? 12.523 9.109 17.688 1 98.56 329 GLN A C 1
ATOM 2594 O O . GLN A 1 329 ? 11.625 9.148 18.531 1 98.56 329 GLN A O 1
ATOM 2599 N N . PHE A 1 330 ? 12.359 8.859 16.453 1 98.88 330 PHE A N 1
ATOM 2600 C CA . PHE A 1 330 ? 11.016 8.617 15.945 1 98.88 330 PHE A CA 1
ATOM 2601 C C . PHE A 1 330 ? 10.859 7.168 15.484 1 98.88 330 PHE A C 1
ATOM 2603 O O . PHE A 1 330 ? 11.5 6.75 14.523 1 98.88 330 PHE A O 1
ATOM 2610 N N . LYS A 1 331 ? 9.938 6.484 16.078 1 98.69 331 LYS A N 1
ATOM 2611 C CA . LYS A 1 331 ? 9.789 5.043 15.875 1 98.69 331 LYS A CA 1
ATOM 2612 C C . LYS A 1 331 ? 8.82 4.746 14.742 1 98.69 331 LYS A C 1
ATOM 2614 O O . LYS A 1 331 ? 8.953 3.727 14.055 1 98.69 331 LYS A O 1
ATOM 2619 N N . SER A 1 332 ? 7.816 5.594 14.578 1 98.81 332 SER A N 1
ATOM 2620 C CA . SER A 1 332 ? 6.789 5.379 13.57 1 98.81 332 SER A CA 1
ATOM 2621 C C . SER A 1 332 ? 6.27 6.703 13.016 1 98.81 332 SER A C 1
ATOM 2623 O O . SER A 1 332 ? 6.25 7.711 13.727 1 98.81 332 SER A O 1
ATOM 2625 N N . GLY A 1 333 ? 5.902 6.656 11.742 1 98.88 333 GLY A N 1
ATOM 2626 C CA . GLY A 1 333 ? 5.379 7.883 11.164 1 98.88 333 GLY A CA 1
ATOM 2627 C C . GLY A 1 333 ? 4.492 7.641 9.953 1 98.88 333 GLY A C 1
ATOM 2628 O O . GLY A 1 333 ? 4.613 6.617 9.281 1 98.88 333 GLY A O 1
ATOM 2629 N N . ALA A 1 334 ? 3.566 8.539 9.711 1 98.94 334 ALA A N 1
ATOM 2630 C CA . ALA A 1 334 ? 2.697 8.539 8.539 1 98.94 334 ALA A CA 1
ATOM 2631 C C . ALA A 1 334 ? 2.906 9.797 7.707 1 98.94 334 ALA A C 1
ATOM 2633 O O . ALA A 1 334 ? 2.559 10.898 8.141 1 98.94 334 ALA A O 1
ATOM 2634 N N . ALA A 1 335 ? 3.488 9.602 6.562 1 98.94 335 ALA A N 1
ATOM 2635 C CA . ALA A 1 335 ? 3.697 10.703 5.617 1 98.94 335 ALA A CA 1
ATOM 2636 C C . ALA A 1 335 ? 2.541 10.797 4.629 1 98.94 335 ALA A C 1
ATOM 2638 O O . ALA A 1 335 ? 2.412 9.961 3.73 1 98.94 335 ALA A O 1
ATOM 2639 N N . LEU A 1 336 ? 1.752 11.898 4.727 1 98.75 336 LEU A N 1
ATOM 2640 C CA . LEU A 1 336 ? 0.563 12.055 3.896 1 98.75 336 LEU A CA 1
ATOM 2641 C C . LEU A 1 336 ? 0.834 13.016 2.74 1 98.75 336 LEU A C 1
ATOM 2643 O O . LEU A 1 336 ? 1.161 14.18 2.961 1 98.75 336 LEU A O 1
ATOM 2647 N N . ARG A 1 337 ? 0.746 12.523 1.512 1 98.44 337 ARG A N 1
ATOM 2648 C CA . ARG A 1 337 ? 0.989 13.266 0.281 1 98.44 337 ARG A CA 1
ATOM 2649 C C . ARG A 1 337 ? 2.307 14.031 0.355 1 98.44 337 ARG A C 1
ATOM 2651 O O . ARG A 1 337 ? 2.34 15.242 0.142 1 98.44 337 ARG A O 1
ATOM 2658 N N . PRO A 1 338 ? 3.342 13.344 0.637 1 98.5 338 PRO A N 1
ATOM 2659 C CA . PRO A 1 338 ? 4.625 13.977 0.956 1 98.5 338 PRO A CA 1
ATOM 2660 C C . PRO A 1 338 ? 5.426 14.344 -0.29 1 98.5 338 PRO A C 1
ATOM 2662 O O . PRO A 1 338 ? 5.355 13.648 -1.304 1 98.5 338 PRO A O 1
ATOM 2665 N N . VAL A 1 339 ? 6.207 15.406 -0.156 1 98.19 339 VAL A N 1
ATOM 2666 C CA . VAL A 1 339 ? 7.285 15.656 -1.107 1 98.19 339 VAL A CA 1
ATOM 2667 C C . VAL A 1 339 ? 8.477 14.75 -0.788 1 98.19 339 VAL A C 1
ATOM 2669 O O . VAL A 1 339 ? 8.875 14.625 0.373 1 98.19 339 VAL A O 1
ATOM 2672 N N . THR A 1 340 ? 8.977 14.094 -1.807 1 97.94 340 THR A N 1
ATOM 2673 C CA . THR A 1 340 ? 10.102 13.188 -1.635 1 97.94 340 THR A CA 1
ATOM 2674 C C . THR A 1 340 ? 11.391 13.812 -2.178 1 97.94 340 THR A C 1
ATOM 2676 O O . THR A 1 340 ? 12.484 13.523 -1.686 1 97.94 340 THR A O 1
ATOM 2679 N N . ASP A 1 341 ? 11.227 14.609 -3.184 1 97.25 341 ASP A N 1
ATOM 2680 C CA . ASP A 1 341 ? 12.305 15.289 -3.9 1 97.25 341 ASP A CA 1
ATOM 2681 C C . ASP A 1 341 ? 11.859 16.672 -4.363 1 97.25 341 ASP A C 1
ATOM 2683 O O . ASP A 1 341 ? 10.992 16.797 -5.23 1 97.25 341 ASP A O 1
ATOM 2687 N N . TRP A 1 342 ? 12.555 17.656 -3.83 1 97 342 TRP A N 1
ATOM 2688 C CA . TRP A 1 342 ? 12.117 19.031 -4.07 1 97 342 TRP A CA 1
ATOM 2689 C C . TRP A 1 342 ? 12.406 19.453 -5.508 1 97 342 TRP A C 1
ATOM 2691 O O . TRP A 1 342 ? 11.867 20.453 -5.988 1 97 342 TRP A O 1
ATOM 2701 N N . THR A 1 343 ? 13.242 18.688 -6.266 1 94.75 343 THR A N 1
ATOM 2702 C CA . THR A 1 343 ? 13.508 19 -7.664 1 94.75 343 THR A CA 1
ATOM 2703 C C . THR A 1 343 ? 12.266 18.766 -8.523 1 94.75 343 THR A C 1
ATOM 2705 O O . THR A 1 343 ? 12.188 19.25 -9.656 1 94.75 343 THR A O 1
ATOM 2708 N N . THR A 1 344 ? 11.32 17.953 -7.957 1 91 344 THR A N 1
ATOM 2709 C CA . THR A 1 344 ? 10.141 17.609 -8.742 1 91 344 THR A CA 1
ATOM 2710 C C . THR A 1 344 ? 8.953 18.469 -8.344 1 91 344 THR A C 1
ATOM 2712 O O . THR A 1 344 ? 7.84 18.281 -8.844 1 91 344 THR A O 1
ATOM 2715 N N . TYR A 1 345 ? 9.117 19.406 -7.512 1 92.62 345 TYR A N 1
ATOM 2716 C CA . TYR A 1 345 ? 8.047 20.281 -7.062 1 92.62 345 TYR A CA 1
ATOM 2717 C C . TYR A 1 345 ? 8.047 21.594 -7.844 1 92.62 345 TYR A C 1
ATOM 2719 O O . TYR A 1 345 ? 8.977 21.859 -8.609 1 92.62 345 TYR A O 1
ATOM 2727 N N . ASN A 1 346 ? 7.016 22.328 -7.715 1 86.75 346 ASN A N 1
ATOM 2728 C CA . ASN A 1 346 ? 6.879 23.562 -8.477 1 86.75 346 ASN A CA 1
ATOM 2729 C C . ASN A 1 346 ? 7.977 24.562 -8.125 1 86.75 346 ASN A C 1
ATOM 2731 O O . ASN A 1 346 ? 8.234 24.828 -6.949 1 86.75 346 ASN A O 1
ATOM 2735 N N . HIS A 1 347 ? 8.492 25.234 -9.078 1 83.88 347 HIS A N 1
ATOM 2736 C CA . HIS A 1 347 ? 9.641 26.125 -8.945 1 83.88 347 HIS A CA 1
ATOM 2737 C C . HIS A 1 347 ? 9.25 27.438 -8.273 1 83.88 347 HIS A C 1
ATOM 2739 O O . HIS A 1 347 ? 10.055 28.031 -7.539 1 83.88 347 HIS A O 1
ATOM 2745 N N . GLU A 1 348 ? 8.086 27.922 -8.5 1 83.75 348 GLU A N 1
ATOM 2746 C CA . GLU A 1 348 ? 7.652 29.172 -7.902 1 83.75 348 GLU A CA 1
ATOM 2747 C C . GLU A 1 348 ? 7.699 29.109 -6.379 1 83.75 348 GLU A C 1
ATOM 2749 O O . GLU A 1 348 ? 8.016 30.109 -5.723 1 83.75 348 GLU A O 1
ATOM 2754 N N . TYR A 1 349 ? 7.508 27.969 -5.871 1 85.94 349 TYR A N 1
ATOM 2755 C CA . TYR A 1 349 ? 7.543 27.781 -4.426 1 85.94 349 TYR A CA 1
ATOM 2756 C C . TYR A 1 349 ? 8.969 27.562 -3.938 1 85.94 349 TYR A C 1
ATOM 2758 O O . TYR A 1 349 ? 9.406 28.188 -2.969 1 85.94 349 TYR A O 1
ATOM 2766 N N . THR A 1 350 ? 9.711 26.734 -4.574 1 90.44 350 THR A N 1
ATOM 2767 C CA . THR A 1 350 ? 10.984 26.266 -4.047 1 90.44 350 THR A CA 1
ATOM 2768 C C . THR A 1 350 ? 12.086 27.297 -4.289 1 90.44 350 THR A C 1
ATOM 2770 O O . THR A 1 350 ? 13.039 27.391 -3.516 1 90.44 350 THR A O 1
ATOM 2773 N N . ALA A 1 351 ? 11.953 28.078 -5.316 1 89 351 ALA A N 1
ATOM 2774 C CA . ALA A 1 351 ? 13.047 28.953 -5.75 1 89 351 ALA A CA 1
ATOM 2775 C C . ALA A 1 351 ? 13.398 29.969 -4.668 1 89 351 ALA A C 1
ATOM 2777 O O . ALA A 1 351 ? 14.578 30.281 -4.461 1 89 351 ALA A O 1
ATOM 2778 N N . ASN A 1 352 ? 12.398 30.469 -3.949 1 86.38 352 ASN A N 1
ATOM 2779 C CA . ASN A 1 352 ? 12.625 31.484 -2.916 1 86.38 352 ASN A CA 1
ATOM 2780 C C . ASN A 1 352 ? 13.336 30.891 -1.7 1 86.38 352 ASN A C 1
ATOM 2782 O O . ASN A 1 352 ? 13.883 31.609 -0.876 1 86.38 352 ASN A O 1
ATOM 2786 N N . ILE A 1 353 ? 13.359 29.594 -1.606 1 92.19 353 ILE A N 1
ATOM 2787 C CA . ILE A 1 353 ? 13.906 28.953 -0.419 1 92.19 353 ILE A CA 1
ATOM 2788 C C . ILE A 1 353 ? 15.195 28.219 -0.78 1 92.19 353 ILE A C 1
ATOM 2790 O O . ILE A 1 353 ? 16.188 28.281 -0.043 1 92.19 353 ILE A O 1
ATOM 2794 N N . LEU A 1 354 ? 15.18 27.578 -1.986 1 94.5 354 LEU A N 1
ATOM 2795 C CA . LEU A 1 354 ? 16.266 26.688 -2.34 1 94.5 354 LEU A CA 1
ATOM 2796 C C . LEU A 1 354 ? 17.031 27.203 -3.557 1 94.5 354 LEU A C 1
ATOM 2798 O O . LEU A 1 354 ? 17.953 26.547 -4.047 1 94.5 354 LEU A O 1
ATOM 2802 N N . ASN A 1 355 ? 16.641 28.297 -3.986 1 92.12 355 ASN A N 1
ATOM 2803 C CA . ASN A 1 355 ? 17.141 28.828 -5.246 1 92.12 355 ASN A CA 1
ATOM 2804 C C . ASN A 1 355 ? 16.641 28.016 -6.438 1 92.12 355 ASN A C 1
ATOM 2806 O O . ASN A 1 355 ? 15.438 27.891 -6.648 1 92.12 355 ASN A O 1
ATOM 2810 N N . THR A 1 356 ? 17.641 27.594 -7.414 1 90.75 356 THR A N 1
ATOM 2811 C CA . THR A 1 356 ? 17.266 26.672 -8.484 1 90.75 356 THR A CA 1
ATOM 2812 C C . THR A 1 356 ? 18.188 25.453 -8.484 1 90.75 356 THR A C 1
ATOM 2814 O O . THR A 1 356 ? 19.297 25.5 -7.977 1 90.75 356 THR A O 1
ATOM 2817 N N . PRO A 1 357 ? 17.625 24.375 -9.031 1 91 357 PRO A N 1
ATOM 2818 C CA . PRO A 1 357 ? 18.453 23.172 -9.031 1 91 357 PRO A CA 1
ATOM 2819 C C . PRO A 1 357 ? 19.766 23.359 -9.789 1 91 357 PRO A C 1
ATOM 2821 O O . PRO A 1 357 ? 20.781 22.734 -9.461 1 91 357 PRO A O 1
ATOM 2824 N N . GLU A 1 358 ? 19.797 24.219 -10.781 1 92.12 358 GLU A N 1
ATOM 2825 C CA . GLU A 1 358 ? 21 24.516 -11.555 1 92.12 358 GLU A CA 1
ATOM 2826 C C . GLU A 1 358 ? 22 25.328 -10.734 1 92.12 358 GLU A C 1
ATOM 2828 O O . GLU A 1 358 ? 23.188 25.047 -10.734 1 92.12 358 GLU A O 1
ATOM 2833 N N . LEU A 1 359 ? 21.531 26.25 -10.008 1 92.31 359 LEU A N 1
ATOM 2834 C CA . LEU A 1 359 ? 22.375 27.188 -9.281 1 92.31 359 LEU A CA 1
ATOM 2835 C C . LEU A 1 359 ? 22.828 26.609 -7.945 1 92.31 359 LEU A C 1
ATOM 2837 O O . LEU A 1 359 ? 23.906 26.922 -7.453 1 92.31 359 LEU A O 1
ATOM 2841 N N . ASP A 1 360 ? 21.938 25.797 -7.316 1 95 360 ASP A N 1
ATOM 2842 C CA . ASP A 1 360 ? 22.203 25.328 -5.965 1 95 360 ASP A CA 1
ATOM 2843 C C . ASP A 1 360 ? 21.766 23.875 -5.793 1 95 360 ASP A C 1
ATOM 2845 O O . ASP A 1 360 ? 20.875 23.594 -4.988 1 95 360 ASP A O 1
ATOM 2849 N N . PRO A 1 361 ? 22.375 22.922 -6.504 1 95.69 361 PRO A N 1
ATOM 2850 C CA . PRO A 1 361 ? 21.969 21.516 -6.418 1 95.69 361 PRO A CA 1
ATOM 2851 C C . PRO A 1 361 ? 22.141 20.938 -5.016 1 95.69 361 PRO A C 1
ATOM 2853 O O . PRO A 1 361 ? 21.406 20.031 -4.625 1 95.69 361 PRO A O 1
ATOM 2856 N N . GLU A 1 362 ? 23.062 21.5 -4.277 1 97.62 362 GLU A N 1
ATOM 2857 C CA . GLU A 1 362 ? 23.312 20.984 -2.938 1 97.62 362 GLU A CA 1
ATOM 2858 C C . GLU A 1 362 ? 22.141 21.297 -2.002 1 97.62 362 GLU A C 1
ATOM 2860 O O . GLU A 1 362 ? 21.766 20.469 -1.167 1 97.62 362 GLU A O 1
ATOM 2865 N N . ALA A 1 363 ? 21.531 22.516 -2.102 1 96.69 363 ALA A N 1
ATOM 2866 C CA . ALA A 1 363 ? 20.375 22.859 -1.276 1 96.69 363 ALA A CA 1
ATOM 2867 C C . ALA A 1 363 ? 19.219 21.891 -1.521 1 96.69 363 ALA A C 1
ATOM 2869 O O . ALA A 1 363 ? 18.531 21.484 -0.581 1 96.69 363 ALA A O 1
ATOM 2870 N N . TYR A 1 364 ? 19.062 21.531 -2.779 1 97.44 364 TYR A N 1
ATOM 2871 C CA . TYR A 1 364 ? 18.016 20.578 -3.123 1 97.44 364 TYR A CA 1
ATOM 2872 C C . TYR A 1 364 ? 18.328 19.203 -2.578 1 97.44 364 TYR A C 1
ATOM 2874 O O . TYR A 1 364 ? 17.453 18.531 -2.027 1 97.44 364 TYR A O 1
ATOM 2882 N N . LYS A 1 365 ? 19.547 18.812 -2.67 1 97.94 365 LYS A N 1
ATOM 2883 C CA . LYS A 1 365 ? 19.969 17.5 -2.193 1 97.94 365 LYS A CA 1
ATOM 2884 C C . LYS A 1 365 ? 19.781 17.375 -0.685 1 97.94 365 LYS A C 1
ATOM 2886 O O . LYS A 1 365 ? 19.172 16.406 -0.207 1 97.94 365 LYS A O 1
ATOM 2891 N N . VAL A 1 366 ? 20.188 18.375 0.024 1 98.06 366 VAL A N 1
ATOM 2892 C CA . VAL A 1 366 ? 20.156 18.344 1.482 1 98.06 366 VAL A CA 1
ATOM 2893 C C . VAL A 1 366 ? 18.719 18.406 1.976 1 98.06 366 VAL A C 1
ATOM 2895 O O . VAL A 1 366 ? 18.375 17.812 3 1 98.06 366 VAL A O 1
ATOM 2898 N N . SER A 1 367 ? 17.875 18.969 1.187 1 98.25 367 SER A N 1
ATOM 2899 C CA . SER A 1 367 ? 16.5 19.203 1.616 1 98.25 367 SER A CA 1
ATOM 2900 C C . SER A 1 367 ? 15.57 18.094 1.151 1 98.25 367 SER A C 1
ATOM 2902 O O . SER A 1 367 ? 14.383 18.094 1.477 1 98.25 367 SER A O 1
ATOM 2904 N N . SER A 1 368 ? 16.062 17.094 0.369 1 98.62 368 SER A N 1
ATOM 2905 C CA . SER A 1 368 ? 15.195 16.078 -0.219 1 98.62 368 SER A CA 1
ATOM 2906 C C . SER A 1 368 ? 15.258 14.773 0.572 1 98.62 368 SER A C 1
ATOM 2908 O O . SER A 1 368 ? 16.312 14.141 0.653 1 98.62 368 SER A O 1
ATOM 2910 N N . PRO A 1 369 ? 14.102 14.297 1.057 1 98.69 369 PRO A N 1
ATOM 2911 C CA . PRO A 1 369 ? 14.062 13.102 1.903 1 98.69 369 PRO A CA 1
ATOM 2912 C C . PRO A 1 369 ? 14.602 11.859 1.199 1 98.69 369 PRO A C 1
ATOM 2914 O O . PRO A 1 369 ? 15.164 10.977 1.848 1 98.69 369 PRO A O 1
ATOM 2917 N N . ILE A 1 370 ? 14.469 11.766 -0.103 1 98.56 370 ILE A N 1
ATOM 2918 C CA . ILE A 1 370 ? 14.828 10.562 -0.843 1 98.56 370 ILE A CA 1
ATOM 2919 C C . ILE A 1 370 ? 16.312 10.258 -0.639 1 98.56 370 ILE A C 1
ATOM 2921 O O . ILE A 1 370 ? 16.734 9.102 -0.685 1 98.56 370 ILE A O 1
ATOM 2925 N N . GLU A 1 371 ? 17.125 11.289 -0.319 1 98.44 371 GLU A N 1
ATOM 2926 C CA . GLU A 1 371 ? 18.578 11.148 -0.115 1 98.44 371 GLU A CA 1
ATOM 2927 C C . GLU A 1 371 ? 18.875 10.398 1.18 1 98.44 371 GLU A C 1
ATOM 2929 O O . GLU A 1 371 ? 19.984 9.891 1.361 1 98.44 371 GLU A O 1
ATOM 2934 N N . TYR A 1 372 ? 17.875 10.312 2.047 1 98.81 372 TYR A N 1
ATOM 2935 C CA . TYR A 1 372 ? 18.094 9.742 3.371 1 98.81 372 TYR A CA 1
ATOM 2936 C C . TYR A 1 372 ? 17.344 8.43 3.529 1 98.81 372 TYR A C 1
ATOM 2938 O O . TYR A 1 372 ? 17.297 7.852 4.621 1 98.81 372 TYR A O 1
ATOM 2946 N N . ALA A 1 373 ? 16.781 7.891 2.469 1 98.75 373 ALA A N 1
ATOM 2947 C CA . ALA A 1 373 ? 15.891 6.73 2.516 1 98.75 373 ALA A CA 1
ATOM 2948 C C . ALA A 1 373 ? 16.578 5.531 3.152 1 98.75 373 ALA A C 1
ATOM 2950 O O . ALA A 1 373 ? 15.945 4.723 3.828 1 98.75 373 ALA A O 1
ATOM 2951 N N . GLY A 1 374 ? 17.859 5.406 2.957 1 98.62 374 GLY A N 1
ATOM 2952 C CA . GLY A 1 374 ? 18.625 4.285 3.482 1 98.62 374 GLY A CA 1
ATOM 2953 C C . GLY A 1 374 ? 18.656 4.242 5 1 98.62 374 GLY A C 1
ATOM 2954 O O . GLY A 1 374 ? 19 3.217 5.59 1 98.62 374 GLY A O 1
ATOM 2955 N N . GLN A 1 375 ? 18.234 5.312 5.656 1 98.62 375 GLN A N 1
ATOM 2956 C CA . GLN A 1 375 ? 18.375 5.434 7.105 1 98.62 375 GLN A CA 1
ATOM 2957 C C . GLN A 1 375 ? 17.094 5 7.812 1 98.62 375 GLN A C 1
ATOM 2959 O O . GLN A 1 375 ? 17.031 4.98 9.047 1 98.62 375 GLN A O 1
ATOM 2964 N N . LEU A 1 376 ? 16.094 4.621 7.07 1 98.69 376 LEU A N 1
ATOM 2965 C CA . LEU A 1 376 ? 14.836 4.23 7.688 1 98.69 376 LEU A CA 1
ATOM 2966 C C . LEU A 1 376 ? 15.031 3.016 8.586 1 98.69 376 LEU A C 1
ATOM 2968 O O . LEU A 1 376 ? 15.484 1.964 8.133 1 98.69 376 LEU A O 1
ATOM 2972 N N . LYS A 1 377 ? 14.688 3.17 9.875 1 97.88 377 LYS A N 1
ATOM 2973 C CA . LYS A 1 377 ? 14.711 2.076 10.844 1 97.88 377 LYS A CA 1
ATOM 2974 C C . LYS A 1 377 ? 13.305 1.752 11.352 1 97.88 377 LYS A C 1
ATOM 2976 O O . LYS A 1 377 ? 12.992 0.592 11.617 1 97.88 377 LYS A O 1
ATOM 2981 N N . GLY A 1 378 ? 12.547 2.783 11.461 1 97.81 378 GLY A N 1
ATOM 2982 C CA . GLY A 1 378 ? 11.227 2.645 12.062 1 97.81 378 GLY A CA 1
ATOM 2983 C C . GLY A 1 378 ? 10.164 2.203 11.078 1 97.81 378 GLY A C 1
ATOM 2984 O O . GLY A 1 378 ? 10.461 1.506 10.102 1 97.81 378 GLY A O 1
ATOM 2985 N N . ASN A 1 379 ? 8.906 2.436 11.398 1 98.69 379 ASN A N 1
ATOM 2986 C CA . ASN A 1 379 ? 7.73 2.043 10.633 1 98.69 379 ASN A CA 1
ATOM 2987 C C . ASN A 1 379 ? 7.125 3.23 9.891 1 98.69 379 ASN A C 1
ATOM 2989 O O . ASN A 1 379 ? 6.914 4.293 10.477 1 98.69 379 ASN A O 1
ATOM 2993 N N . LEU A 1 380 ? 6.871 2.996 8.586 1 98.88 380 LEU A N 1
ATOM 2994 C CA . LEU A 1 380 ? 6.461 4.125 7.758 1 98.88 380 LEU A CA 1
ATOM 2995 C C . LEU A 1 380 ? 5.188 3.797 6.984 1 98.88 380 LEU A C 1
ATOM 2997 O O . LEU A 1 380 ? 5.102 2.752 6.336 1 98.88 380 LEU A O 1
ATOM 3001 N N . LEU A 1 381 ? 4.164 4.621 7.145 1 98.88 381 LEU A N 1
ATOM 3002 C CA . LEU A 1 381 ? 2.998 4.652 6.27 1 98.88 381 LEU A CA 1
ATOM 3003 C C . LEU A 1 381 ? 3.064 5.844 5.32 1 98.88 381 LEU A C 1
ATOM 3005 O O . LEU A 1 381 ? 3.258 6.98 5.758 1 98.88 381 LEU A O 1
ATOM 3009 N N . ILE A 1 382 ? 3.018 5.582 4.07 1 98.94 382 ILE A N 1
ATOM 3010 C CA . ILE A 1 382 ? 2.84 6.633 3.074 1 98.94 382 ILE A CA 1
ATOM 3011 C C . ILE A 1 382 ? 1.412 6.594 2.533 1 98.94 382 ILE A C 1
ATOM 3013 O O . ILE A 1 382 ? 0.949 5.551 2.062 1 98.94 382 ILE A O 1
ATOM 3017 N N . ALA A 1 383 ? 0.666 7.633 2.658 1 98.81 383 ALA A N 1
ATOM 3018 C CA . ALA A 1 383 ? -0.671 7.766 2.088 1 98.81 383 ALA A CA 1
ATOM 3019 C C . ALA A 1 383 ? -0.725 8.906 1.076 1 98.81 383 ALA A C 1
ATOM 3021 O O . ALA A 1 383 ? -0.237 10.008 1.347 1 98.81 383 ALA A O 1
ATOM 3022 N N . HIS A 1 384 ? -1.299 8.633 -0.104 1 98.81 384 HIS A N 1
ATOM 3023 C CA . HIS A 1 384 ? -1.167 9.633 -1.154 1 98.81 384 HIS A CA 1
ATOM 3024 C C . HIS A 1 384 ? -2.283 9.508 -2.184 1 98.81 384 HIS A C 1
ATOM 3026 O O . HIS A 1 384 ? -2.559 8.406 -2.672 1 98.81 384 HIS A O 1
ATOM 3032 N N . GLY A 1 385 ? -2.943 10.648 -2.469 1 98.62 385 GLY A N 1
ATOM 3033 C CA . GLY A 1 385 ? -3.893 10.664 -3.572 1 98.62 385 GLY A CA 1
ATOM 3034 C C . GLY A 1 385 ? -3.236 10.445 -4.926 1 98.62 385 GLY A C 1
ATOM 3035 O O . GLY A 1 385 ? -2.225 11.078 -5.234 1 98.62 385 GLY A O 1
ATOM 3036 N N . MET A 1 386 ? -3.844 9.578 -5.762 1 97.69 386 MET A N 1
ATOM 3037 C CA . MET A 1 386 ? -3.203 9.203 -7.02 1 97.69 386 MET A CA 1
ATOM 3038 C C . MET A 1 386 ? -3.365 10.297 -8.062 1 97.69 386 MET A C 1
ATOM 3040 O O . MET A 1 386 ? -2.6 10.367 -9.031 1 97.69 386 MET A O 1
ATOM 3044 N N . ILE A 1 387 ? -4.316 11.164 -7.887 1 97.5 387 ILE A N 1
ATOM 3045 C CA . ILE A 1 387 ? -4.496 12.234 -8.867 1 97.5 387 ILE A CA 1
ATOM 3046 C C . ILE A 1 387 ? -4.168 13.578 -8.227 1 97.5 387 ILE A C 1
ATOM 3048 O O . ILE A 1 387 ? -4.75 14.602 -8.586 1 97.5 387 ILE A O 1
ATOM 3052 N N . ASP A 1 388 ? -3.301 13.586 -7.215 1 97.69 388 ASP A N 1
ATOM 3053 C CA . ASP A 1 388 ? -2.799 14.789 -6.559 1 97.69 388 ASP A CA 1
ATOM 3054 C C . ASP A 1 388 ? -2.191 15.75 -7.574 1 97.69 388 ASP A C 1
ATOM 3056 O O . ASP A 1 388 ? -1.297 15.375 -8.336 1 97.69 388 ASP A O 1
ATOM 3060 N N . ASP A 1 389 ? -2.672 16.953 -7.531 1 94.62 389 ASP A N 1
ATOM 3061 C CA . ASP A 1 389 ? -2.252 17.938 -8.531 1 94.62 389 ASP A CA 1
ATOM 3062 C C . ASP A 1 389 ? -1.319 18.984 -7.922 1 94.62 389 ASP A C 1
ATOM 3064 O O . ASP A 1 389 ? -1.041 20 -8.539 1 94.62 389 ASP A O 1
ATOM 3068 N N . ASN A 1 390 ? -0.945 18.797 -6.711 1 94.88 390 ASN A N 1
ATOM 3069 C CA . ASN A 1 390 ? 0.005 19.672 -6.039 1 94.88 390 ASN A CA 1
ATOM 3070 C C . ASN A 1 390 ? 1.341 18.969 -5.797 1 94.88 390 ASN A C 1
ATOM 3072 O O . ASN A 1 390 ? 2.35 19.328 -6.414 1 94.88 390 ASN A O 1
ATOM 3076 N N . V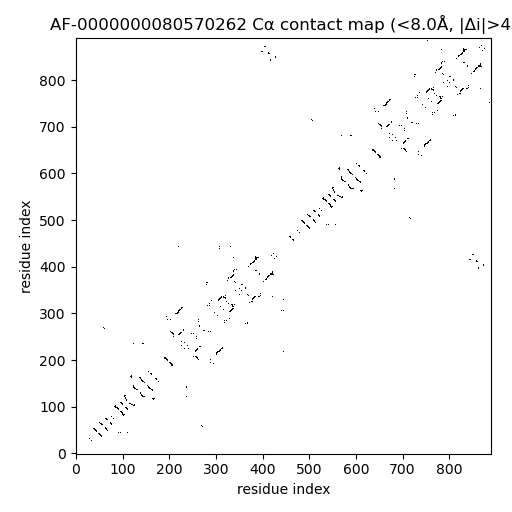AL A 1 391 ? 1.358 18.016 -4.922 1 97 391 VAL A N 1
ATOM 3077 C CA . VAL A 1 391 ? 2.455 17.062 -4.832 1 97 391 VAL A CA 1
ATOM 3078 C C . VAL A 1 391 ? 2.096 15.789 -5.598 1 97 391 VAL A C 1
ATOM 3080 O O . VAL A 1 391 ? 1.256 15.008 -5.156 1 97 391 VAL A O 1
ATOM 3083 N N . PHE A 1 392 ? 2.773 15.578 -6.637 1 96.81 392 PHE A N 1
ATOM 3084 C CA . PHE A 1 392 ? 2.359 14.492 -7.523 1 96.81 392 PHE A CA 1
ATOM 3085 C C . PHE A 1 392 ? 2.588 13.141 -6.871 1 96.81 392 PHE A C 1
ATOM 3087 O O . PHE A 1 392 ? 3.562 12.953 -6.137 1 96.81 392 PHE A O 1
ATOM 3094 N N . PHE A 1 393 ? 1.709 12.18 -7.25 1 97.81 393 PHE A N 1
ATOM 3095 C CA . PHE A 1 393 ? 1.785 10.82 -6.73 1 97.81 393 PHE A CA 1
ATOM 3096 C C . PHE A 1 393 ? 3.148 10.211 -7.023 1 97.81 393 PHE A C 1
ATOM 3098 O O . PHE A 1 393 ? 3.631 9.359 -6.266 1 97.81 393 PHE A O 1
ATOM 3105 N N . GLN A 1 394 ? 3.852 10.648 -8.016 1 96.94 394 GLN A N 1
ATOM 3106 C CA . GLN A 1 394 ? 5.164 10.148 -8.414 1 96.94 394 GLN A CA 1
ATOM 3107 C C . GLN A 1 394 ? 6.164 10.25 -7.27 1 96.94 394 GLN A C 1
ATOM 3109 O O . GLN A 1 394 ? 7.078 9.43 -7.16 1 96.94 394 GLN A O 1
ATOM 3114 N N . ASP A 1 395 ? 5.973 11.258 -6.453 1 98 395 ASP A N 1
ATOM 3115 C CA . ASP A 1 395 ? 6.883 11.398 -5.32 1 98 395 ASP A CA 1
ATOM 3116 C C . ASP A 1 395 ? 6.828 10.172 -4.414 1 98 395 ASP A C 1
ATOM 3118 O O . ASP A 1 395 ? 7.867 9.602 -4.074 1 98 395 ASP A O 1
ATOM 3122 N N . SER A 1 396 ? 5.648 9.75 -4.074 1 98.44 396 SER A N 1
ATOM 3123 C CA . SER A 1 396 ? 5.496 8.57 -3.225 1 98.44 396 SER A CA 1
ATOM 3124 C C . SER A 1 396 ? 5.934 7.301 -3.951 1 98.44 396 SER A C 1
ATOM 3126 O O . SER A 1 396 ? 6.512 6.402 -3.344 1 98.44 396 SER A O 1
ATOM 3128 N N . VAL A 1 397 ? 5.711 7.242 -5.25 1 98.12 397 VAL A N 1
ATOM 3129 C CA . VAL A 1 397 ? 6.113 6.102 -6.059 1 98.12 397 VAL A CA 1
ATOM 3130 C C . VAL A 1 397 ? 7.637 5.98 -6.062 1 98.12 397 VAL A C 1
ATOM 3132 O O . VAL A 1 397 ? 8.18 4.887 -5.906 1 98.12 397 VAL A O 1
ATOM 3135 N N . ARG A 1 398 ? 8.312 7.078 -6.207 1 98.06 398 ARG A N 1
ATOM 3136 C CA . ARG A 1 398 ? 9.773 7.09 -6.207 1 98.06 398 ARG A CA 1
ATOM 3137 C C . ARG A 1 398 ? 10.32 6.621 -4.867 1 98.06 398 ARG A C 1
ATOM 3139 O O . ARG A 1 398 ? 11.281 5.852 -4.82 1 98.06 398 ARG A O 1
ATOM 3146 N N . MET A 1 399 ? 9.727 7.129 -3.805 1 98.62 399 MET A N 1
ATOM 3147 C CA . MET A 1 399 ? 10.172 6.688 -2.486 1 98.62 399 MET A CA 1
ATOM 3148 C C . MET A 1 399 ? 9.93 5.191 -2.305 1 98.62 399 MET A C 1
ATOM 3150 O O . MET A 1 399 ? 10.805 4.477 -1.81 1 98.62 399 MET A O 1
ATOM 3154 N N . ALA A 1 400 ? 8.789 4.699 -2.684 1 98.31 400 ALA A N 1
ATOM 3155 C CA . ALA A 1 400 ? 8.484 3.273 -2.59 1 98.31 400 ALA A CA 1
ATOM 3156 C C . ALA A 1 400 ? 9.523 2.438 -3.326 1 98.31 400 ALA A C 1
ATOM 3158 O O . ALA A 1 400 ? 10.047 1.462 -2.781 1 98.31 400 ALA A O 1
ATOM 3159 N N . GLN A 1 401 ? 9.82 2.842 -4.52 1 98.19 401 GLN A N 1
ATOM 3160 C CA . GLN A 1 401 ? 10.805 2.115 -5.312 1 98.19 401 GLN A CA 1
ATOM 3161 C C . GLN A 1 401 ? 12.164 2.107 -4.617 1 98.19 401 GLN A C 1
ATOM 3163 O O . GLN A 1 401 ? 12.844 1.078 -4.586 1 98.19 401 GLN A O 1
ATOM 3168 N N . ARG A 1 402 ? 12.5 3.258 -4.117 1 98.5 402 ARG A N 1
ATOM 3169 C CA . ARG A 1 402 ? 13.781 3.365 -3.436 1 98.5 402 ARG A CA 1
ATOM 3170 C C . ARG A 1 402 ? 13.836 2.443 -2.221 1 98.5 402 ARG A C 1
ATOM 3172 O O . ARG A 1 402 ? 14.852 1.783 -1.982 1 98.5 402 ARG A O 1
ATOM 3179 N N . LEU A 1 403 ? 12.805 2.406 -1.453 1 98.69 403 LEU A N 1
ATOM 3180 C CA . LEU A 1 403 ? 12.75 1.559 -0.268 1 98.69 403 LEU A CA 1
ATOM 3181 C C . LEU A 1 403 ? 12.812 0.084 -0.651 1 98.69 403 LEU A C 1
ATOM 3183 O O . LEU A 1 403 ? 13.422 -0.722 0.059 1 98.69 403 LEU A O 1
ATOM 3187 N N . ILE A 1 404 ? 12.156 -0.311 -1.789 1 98.31 404 ILE A N 1
ATOM 3188 C CA . ILE A 1 404 ? 12.227 -1.676 -2.299 1 98.31 404 ILE A CA 1
ATOM 3189 C C . ILE A 1 404 ? 13.672 -2.023 -2.645 1 98.31 404 ILE A C 1
ATOM 3191 O O . ILE A 1 404 ? 14.18 -3.07 -2.234 1 98.31 404 ILE A O 1
ATOM 3195 N N . GLU A 1 405 ? 14.328 -1.111 -3.32 1 97.94 405 GLU A N 1
ATOM 3196 C CA . GLU A 1 405 ? 15.711 -1.323 -3.74 1 97.94 405 GLU A CA 1
ATOM 3197 C C . GLU A 1 405 ? 16.641 -1.456 -2.537 1 97.94 405 GLU A C 1
ATOM 3199 O O . GLU A 1 405 ? 17.625 -2.201 -2.582 1 97.94 405 GLU A O 1
ATOM 3204 N N . LEU A 1 406 ? 16.281 -0.729 -1.517 1 98.31 406 LEU A N 1
ATOM 3205 C CA . LEU A 1 406 ? 17.109 -0.713 -0.313 1 98.31 406 LEU A CA 1
ATOM 3206 C C . LEU A 1 406 ? 16.719 -1.851 0.626 1 98.31 406 LEU A C 1
ATOM 3208 O O . LEU A 1 406 ? 17.328 -2.021 1.686 1 98.31 406 LEU A O 1
ATOM 3212 N N . LYS A 1 407 ? 15.719 -2.629 0.29 1 97.62 407 LYS A N 1
ATOM 3213 C CA . LYS A 1 407 ? 15.219 -3.777 1.043 1 97.62 407 LYS A CA 1
ATOM 3214 C C . LYS A 1 407 ? 14.766 -3.365 2.441 1 97.62 407 LYS A C 1
ATOM 3216 O O . LYS A 1 407 ? 15.062 -4.051 3.422 1 97.62 407 LYS A O 1
ATOM 3221 N N . LYS A 1 408 ? 14.211 -2.115 2.475 1 97.75 408 LYS A N 1
ATOM 3222 C CA . LYS A 1 408 ? 13.562 -1.72 3.719 1 97.75 408 LYS A CA 1
ATOM 3223 C C . LYS A 1 408 ? 12.242 -2.469 3.912 1 97.75 408 LYS A C 1
ATOM 3225 O O . LYS A 1 408 ? 11.477 -2.633 2.965 1 97.75 408 LYS A O 1
ATOM 3230 N N . ASP A 1 409 ? 11.883 -2.863 5.211 1 93.56 409 ASP A N 1
ATOM 3231 C CA . ASP A 1 409 ? 10.844 -3.869 5.398 1 93.56 409 ASP A CA 1
ATOM 3232 C C . ASP A 1 409 ? 9.617 -3.271 6.098 1 93.56 409 ASP A C 1
ATOM 3234 O O . ASP A 1 409 ? 8.531 -3.846 6.059 1 93.56 409 ASP A O 1
ATOM 3238 N N . ASN A 1 410 ? 9.758 -2.195 6.746 1 95.88 410 ASN A N 1
ATOM 3239 C CA . ASN A 1 410 ? 8.695 -1.729 7.629 1 95.88 410 ASN A CA 1
ATOM 3240 C C . ASN A 1 410 ? 8.016 -0.475 7.078 1 95.88 410 ASN A C 1
ATOM 3242 O O . ASN A 1 410 ? 7.984 0.561 7.742 1 95.88 410 ASN A O 1
ATOM 3246 N N . TRP A 1 411 ? 7.473 -0.65 5.863 1 98.25 411 TRP A N 1
ATOM 3247 C CA . TRP A 1 411 ? 6.77 0.475 5.254 1 98.25 411 TRP A CA 1
ATOM 3248 C C . TRP A 1 411 ? 5.605 -0.009 4.398 1 98.25 411 TRP A C 1
ATOM 3250 O O . TRP A 1 411 ? 5.586 -1.162 3.961 1 98.25 411 TRP A O 1
ATOM 3260 N N . GLU A 1 412 ? 4.625 0.846 4.215 1 97.69 412 GLU A N 1
ATOM 3261 C CA . GLU A 1 412 ? 3.506 0.587 3.316 1 97.69 412 GLU A CA 1
ATOM 3262 C C . GLU A 1 412 ? 3.084 1.854 2.58 1 97.69 412 GLU A C 1
ATOM 3264 O O . GLU A 1 412 ? 3.287 2.965 3.076 1 97.69 412 GLU A O 1
ATOM 3269 N N . LEU A 1 413 ? 2.607 1.687 1.359 1 98.5 413 LEU A N 1
ATOM 3270 C CA . LEU A 1 413 ? 2.037 2.766 0.561 1 98.5 413 LEU A CA 1
ATOM 3271 C C . LEU A 1 413 ? 0.538 2.564 0.367 1 98.5 413 LEU A C 1
ATOM 3273 O O . LEU A 1 413 ? 0.108 1.531 -0.149 1 98.5 413 LEU A O 1
ATOM 3277 N N . ALA A 1 414 ? -0.241 3.488 0.846 1 98.38 414 ALA A N 1
ATOM 3278 C CA . ALA A 1 414 ? -1.688 3.5 0.644 1 98.38 414 ALA A CA 1
ATOM 3279 C C . ALA A 1 414 ? -2.086 4.52 -0.418 1 98.38 414 ALA A C 1
ATOM 3281 O O . ALA A 1 414 ? -2.148 5.719 -0.142 1 98.38 414 ALA A O 1
ATOM 3282 N N . PRO A 1 415 ? -2.383 4.062 -1.646 1 98.19 415 PRO A N 1
ATOM 3283 C CA . PRO A 1 415 ? -2.857 4.988 -2.678 1 98.19 415 PRO A CA 1
ATOM 3284 C C . PRO A 1 415 ? -4.355 5.27 -2.572 1 98.19 415 PRO A C 1
ATOM 3286 O O . PRO A 1 415 ? -5.133 4.375 -2.221 1 98.19 415 PRO A O 1
ATOM 3289 N N . TYR A 1 416 ? -4.754 6.457 -2.826 1 98.62 416 TYR A N 1
ATOM 3290 C CA . TYR A 1 416 ? -6.152 6.867 -2.908 1 98.62 416 TYR A CA 1
ATOM 3291 C C . TYR A 1 416 ? -6.5 7.34 -4.316 1 98.62 416 TYR A C 1
ATOM 3293 O O . TYR A 1 416 ? -6.281 8.508 -4.656 1 98.62 416 TYR A O 1
ATOM 3301 N N . PRO A 1 417 ? -7.133 6.461 -5.066 1 97.44 417 PRO A N 1
ATOM 3302 C CA . PRO A 1 417 ? -7.262 6.672 -6.512 1 97.44 417 PRO A CA 1
ATOM 3303 C C . PRO A 1 417 ? -8.078 7.91 -6.855 1 97.44 417 PRO A C 1
ATOM 3305 O O . PRO A 1 417 ? -7.805 8.578 -7.855 1 97.44 417 PRO A O 1
ATOM 3308 N N . LEU A 1 418 ? -9 8.289 -6.031 1 96.69 418 LEU A N 1
ATOM 3309 C CA . LEU A 1 418 ? -9.938 9.344 -6.418 1 96.69 418 LEU A CA 1
ATOM 3310 C C . LEU A 1 418 ? -9.586 10.664 -5.734 1 96.69 418 LEU A C 1
ATOM 3312 O O . LEU A 1 418 ? -10.273 11.664 -5.93 1 96.69 418 LEU A O 1
ATOM 3316 N N . GLU A 1 419 ? -8.492 10.688 -4.996 1 98.12 419 GLU A N 1
ATOM 3317 C CA . GLU A 1 419 ? -8.219 11.867 -4.184 1 98.12 419 GLU A CA 1
ATOM 3318 C C . GLU A 1 419 ? -7.105 12.719 -4.801 1 98.12 419 GLU A C 1
ATOM 3320 O O . GLU A 1 419 ? -6.121 12.18 -5.312 1 98.12 419 GLU A O 1
ATOM 3325 N N . ARG A 1 420 ? -7.27 13.984 -4.734 1 97.12 420 ARG A N 1
ATOM 3326 C CA . ARG A 1 420 ? -6.242 14.961 -5.059 1 97.12 420 ARG A CA 1
ATOM 3327 C C . ARG A 1 420 ? -5.418 15.32 -3.826 1 97.12 420 ARG A C 1
ATOM 3329 O O . ARG A 1 420 ? -5.238 14.492 -2.932 1 97.12 420 ARG A O 1
ATOM 3336 N N . HIS A 1 421 ? -4.836 16.516 -3.793 1 95.44 421 HIS A N 1
ATOM 3337 C CA . HIS A 1 421 ? -3.969 16.922 -2.693 1 95.44 421 HIS A CA 1
ATOM 3338 C C . HIS A 1 421 ? -4.75 17.031 -1.389 1 95.44 421 HIS A C 1
ATOM 3340 O O . HIS A 1 421 ? -4.262 16.641 -0.329 1 95.44 421 HIS A O 1
ATOM 3346 N N . GLY A 1 422 ? -5.898 17.672 -1.471 1 94.12 422 GLY A N 1
ATOM 3347 C CA . GLY A 1 422 ? -6.867 17.656 -0.384 1 94.12 422 GLY A CA 1
ATOM 3348 C C . GLY A 1 422 ? -7.969 16.625 -0.587 1 94.12 422 GLY A C 1
ATOM 3349 O O . GLY A 1 422 ? -8.672 16.672 -1.599 1 94.12 422 GLY A O 1
ATOM 3350 N N . PHE A 1 423 ? -8.094 15.703 0.333 1 94.94 423 PHE A N 1
ATOM 3351 C CA . PHE A 1 423 ? -9.117 14.672 0.212 1 94.94 423 PHE A CA 1
ATOM 3352 C C . PHE A 1 423 ? -10.516 15.289 0.247 1 94.94 423 PHE A C 1
ATOM 3354 O O . PHE A 1 423 ? -10.742 16.281 0.953 1 94.94 423 PHE A O 1
ATOM 3361 N N . VAL A 1 424 ? -11.43 14.656 -0.484 1 94.06 424 VAL A N 1
ATOM 3362 C CA . VAL A 1 424 ? -12.789 15.195 -0.489 1 94.06 424 VAL A CA 1
ATOM 3363 C C . VAL A 1 424 ? -13.789 14.102 -0.132 1 94.06 424 VAL A C 1
ATOM 3365 O O . VAL A 1 424 ? -14.938 14.383 0.197 1 94.06 424 VAL A O 1
ATOM 3368 N N . HIS A 1 425 ? -13.414 12.852 -0.174 1 95.75 425 HIS A N 1
ATOM 3369 C CA . HIS A 1 425 ? -14.336 11.766 0.142 1 95.75 425 HIS A CA 1
ATOM 3370 C C . HIS A 1 425 ? -14.195 11.328 1.598 1 95.75 425 HIS A C 1
ATOM 3372 O O . HIS A 1 425 ? -13.094 11.016 2.055 1 95.75 425 HIS A O 1
ATOM 3378 N N . PRO A 1 426 ? -15.344 11.258 2.361 1 95.62 426 PRO A N 1
ATOM 3379 C CA . PRO A 1 426 ? -15.273 10.891 3.777 1 95.62 426 PRO A CA 1
ATOM 3380 C C . PRO A 1 426 ? -14.672 9.508 4.004 1 95.62 426 PRO A C 1
ATOM 3382 O O . PRO A 1 426 ? -13.984 9.289 5.008 1 95.62 426 PRO A O 1
ATOM 3385 N N . GLU A 1 427 ? -14.859 8.609 3.082 1 96.5 427 GLU A N 1
ATOM 3386 C CA . GLU A 1 427 ? -14.328 7.254 3.232 1 96.5 427 GLU A CA 1
ATOM 3387 C C . GLU A 1 427 ? -12.805 7.254 3.15 1 96.5 427 GLU A C 1
ATOM 3389 O O . GLU A 1 427 ? -12.141 6.445 3.809 1 96.5 427 GLU A O 1
ATOM 3394 N N . SER A 1 428 ? -12.289 8.117 2.281 1 97.56 428 SER A N 1
ATOM 3395 C CA . SER A 1 428 ? -10.836 8.242 2.188 1 97.56 428 SER A CA 1
ATOM 3396 C C . SER A 1 428 ? -10.25 8.805 3.475 1 97.56 428 SER A C 1
ATOM 3398 O O . SER A 1 428 ? -9.211 8.336 3.947 1 97.56 428 SER A O 1
ATOM 3400 N N . TRP A 1 429 ? -10.977 9.805 4.051 1 97 429 TRP A N 1
ATOM 3401 C CA . TRP A 1 429 ? -10.555 10.359 5.336 1 97 429 TRP A CA 1
ATOM 3402 C C . TRP A 1 429 ? -10.562 9.281 6.414 1 97 429 TRP A C 1
ATOM 3404 O O . TRP A 1 429 ? -9.586 9.133 7.164 1 97 429 TRP A O 1
ATOM 3414 N N . TYR A 1 430 ? -11.617 8.594 6.441 1 97.44 430 TYR A N 1
ATOM 3415 C CA . TYR A 1 430 ? -11.734 7.523 7.426 1 97.44 430 TYR A CA 1
ATOM 3416 C C . TYR A 1 430 ? -10.602 6.516 7.281 1 97.44 430 TYR A C 1
ATOM 3418 O O . TYR A 1 430 ? -9.961 6.145 8.266 1 97.44 430 TYR A O 1
ATOM 3426 N N . ASP A 1 431 ? -10.383 6.051 6.059 1 98.25 431 ASP A N 1
ATOM 3427 C CA . ASP A 1 431 ? -9.352 5.051 5.812 1 98.25 431 ASP A CA 1
ATOM 3428 C C . ASP A 1 431 ? -7.973 5.57 6.23 1 98.25 431 ASP A C 1
ATOM 3430 O O . ASP A 1 431 ? -7.199 4.848 6.859 1 98.25 431 ASP A O 1
ATOM 3434 N N . GLU A 1 432 ? -7.684 6.77 5.902 1 98.38 432 GLU A N 1
ATOM 3435 C CA . GLU A 1 432 ? -6.391 7.371 6.219 1 98.38 432 GLU A CA 1
ATOM 3436 C C . GLU A 1 432 ? -6.164 7.43 7.723 1 98.38 432 GLU A C 1
ATOM 3438 O O . GLU A 1 432 ? -5.129 6.977 8.219 1 98.38 432 GLU A O 1
ATOM 3443 N N . TYR A 1 433 ? -7.137 7.969 8.492 1 98.44 433 TYR A N 1
ATOM 3444 C CA . TYR A 1 433 ? -6.984 8.086 9.938 1 98.44 433 TYR A CA 1
ATOM 3445 C C . TYR A 1 433 ? -6.922 6.715 10.594 1 98.44 433 TYR A C 1
ATOM 3447 O O . TYR A 1 433 ? -6.176 6.512 11.555 1 98.44 433 TYR A O 1
ATOM 3455 N N . ARG A 1 434 ? -7.715 5.863 10.125 1 98 434 ARG A N 1
ATOM 3456 C CA . ARG A 1 434 ? -7.684 4.5 10.648 1 98 434 ARG A CA 1
ATOM 3457 C C . ARG A 1 434 ? -6.301 3.883 10.492 1 98 434 ARG A C 1
ATOM 3459 O O . ARG A 1 434 ? -5.773 3.273 11.422 1 98 434 ARG A O 1
ATOM 3466 N N . ARG A 1 435 ? -5.707 4.02 9.305 1 98.56 435 ARG A N 1
ATOM 3467 C CA . ARG A 1 435 ? -4.383 3.459 9.047 1 98.56 435 ARG A CA 1
ATOM 3468 C C . ARG A 1 435 ? -3.336 4.078 9.961 1 98.56 435 ARG A C 1
ATOM 3470 O O . ARG A 1 435 ? -2.455 3.383 10.469 1 98.56 435 ARG A O 1
ATOM 3477 N N . ILE A 1 436 ? -3.418 5.379 10.172 1 98.81 436 ILE A N 1
ATOM 3478 C CA . ILE A 1 436 ? -2.479 6.051 11.062 1 98.81 436 ILE A CA 1
ATOM 3479 C C . ILE A 1 436 ? -2.629 5.508 12.477 1 98.81 436 ILE A C 1
ATOM 3481 O O . ILE A 1 436 ? -1.639 5.152 13.125 1 98.81 436 ILE A O 1
ATOM 3485 N N . TYR A 1 437 ? -3.869 5.43 12.953 1 98.62 437 TYR A N 1
ATOM 3486 C CA . TYR A 1 437 ? -4.156 4.934 14.297 1 98.62 437 TYR A CA 1
ATOM 3487 C C . TYR A 1 437 ? -3.645 3.508 14.477 1 98.62 437 TYR A C 1
ATOM 3489 O O . TYR A 1 437 ? -2.992 3.195 15.477 1 98.62 437 TYR A O 1
ATOM 3497 N N . GLN A 1 438 ? -3.893 2.674 13.469 1 97.81 438 GLN A N 1
ATOM 3498 C CA . GLN A 1 438 ? -3.473 1.278 13.539 1 97.81 438 GLN A CA 1
ATOM 3499 C C . GLN A 1 438 ? -1.951 1.161 13.531 1 97.81 438 GLN A C 1
ATOM 3501 O O . GLN A 1 438 ? -1.385 0.302 14.211 1 97.81 438 GLN A O 1
ATOM 3506 N N . LEU A 1 439 ? -1.295 1.969 12.695 1 98.44 439 LEU A N 1
ATOM 3507 C CA . LEU A 1 439 ? 0.164 2.006 12.703 1 98.44 439 LEU A CA 1
ATOM 3508 C C . LEU A 1 439 ? 0.698 2.275 14.102 1 98.44 439 LEU A C 1
ATOM 3510 O O . LEU A 1 439 ? 1.57 1.552 14.586 1 98.44 439 LEU A O 1
ATOM 3514 N N . PHE A 1 440 ? 0.153 3.305 14.758 1 98.81 440 PHE A N 1
ATOM 3515 C CA . PHE A 1 440 ? 0.635 3.695 16.078 1 98.81 440 PHE A CA 1
ATOM 3516 C C . PHE A 1 440 ? 0.3 2.631 17.109 1 98.81 440 PHE A C 1
ATOM 3518 O O . PHE A 1 440 ? 1.131 2.297 17.953 1 98.81 440 PHE A O 1
ATOM 3525 N N . GLU A 1 441 ? -0.875 2.037 17.047 1 98.12 441 GLU A N 1
ATOM 3526 C CA . GLU A 1 441 ? -1.264 0.989 17.984 1 98.12 441 GLU A CA 1
ATOM 3527 C C . GLU A 1 441 ? -0.328 -0.213 17.891 1 98.12 441 GLU A C 1
ATOM 3529 O O . GLU A 1 441 ? 0.056 -0.79 18.906 1 98.12 441 GLU A O 1
ATOM 3534 N N . ARG A 1 442 ? 0.084 -0.5 16.734 1 96.12 442 ARG A N 1
ATOM 3535 C CA . ARG A 1 442 ? 0.89 -1.694 16.484 1 96.12 442 ARG A CA 1
ATOM 3536 C C . ARG A 1 442 ? 2.348 -1.454 16.859 1 96.12 442 ARG A C 1
ATOM 3538 O O . ARG A 1 442 ? 3.062 -2.391 17.234 1 96.12 442 ARG A O 1
ATOM 3545 N N . THR A 1 443 ? 2.744 -0.203 16.828 1 98.12 443 THR A N 1
ATOM 3546 C CA . THR A 1 443 ? 4.191 -0.004 16.844 1 98.12 443 THR A CA 1
ATOM 3547 C C . THR A 1 443 ? 4.605 0.768 18.094 1 98.12 443 THR A C 1
ATOM 3549 O O . THR A 1 443 ? 5.773 0.746 18.484 1 98.12 443 THR A O 1
ATOM 3552 N N . LEU A 1 444 ? 3.666 1.463 18.703 1 98.38 444 LEU A N 1
ATOM 3553 C CA . LEU A 1 444 ? 4.066 2.361 19.781 1 98.38 444 LEU A CA 1
ATOM 3554 C C . LEU A 1 444 ? 3.59 1.834 21.125 1 98.38 444 LEU A C 1
ATOM 3556 O O . LEU A 1 444 ? 3.779 2.488 22.156 1 98.38 444 LEU A O 1
ATOM 3560 N N . LYS A 1 445 ? 2.932 0.667 21.219 1 92.69 445 LYS A N 1
ATOM 3561 C CA . LYS A 1 445 ? 2.48 0.063 22.469 1 92.69 445 LYS A CA 1
ATOM 3562 C C . LYS A 1 445 ? 3.049 -1.343 22.625 1 92.69 445 LYS A C 1
ATOM 3564 O O . LYS A 1 445 ? 3.4 -1.997 21.641 1 92.69 445 LYS A O 1
ATOM 3569 N N . MET B 1 1 ? 10.219 -12.062 -32.438 1 19.62 1 MET B N 1
ATOM 3570 C CA . MET B 1 1 ? 9.008 -11.703 -33.188 1 19.62 1 MET B CA 1
ATOM 3571 C C . MET B 1 1 ? 8.734 -12.703 -34.281 1 19.62 1 MET B C 1
ATOM 3573 O O . MET B 1 1 ? 9.234 -12.555 -35.406 1 19.62 1 MET B O 1
ATOM 3577 N N . ARG B 1 2 ? 8.852 -14.109 -33.969 1 20.98 2 ARG B N 1
ATOM 3578 C CA . ARG B 1 2 ? 8.836 -15.164 -35 1 20.98 2 ARG B CA 1
ATOM 3579 C C . ARG B 1 2 ? 7.508 -15.188 -35.719 1 20.98 2 ARG B C 1
ATOM 3581 O O . ARG B 1 2 ? 6.445 -15.297 -35.125 1 20.98 2 ARG B O 1
ATOM 3588 N N . PHE B 1 3 ? 7.352 -14.508 -36.875 1 21.66 3 PHE B N 1
ATOM 3589 C CA . PHE B 1 3 ? 6.293 -14.328 -37.875 1 21.66 3 PHE B CA 1
ATOM 3590 C C . PHE B 1 3 ? 5.793 -15.672 -38.375 1 21.66 3 PHE B C 1
ATOM 3592 O O . PHE B 1 3 ? 6.52 -16.391 -39.062 1 21.66 3 PHE B O 1
ATOM 3599 N N . VAL B 1 4 ? 5.137 -16.562 -37.562 1 22.08 4 VAL B N 1
ATOM 3600 C CA . VAL B 1 4 ? 4.613 -17.797 -38.156 1 22.08 4 VAL B CA 1
ATOM 3601 C C . VAL B 1 4 ? 3.729 -17.469 -39.344 1 22.08 4 VAL B C 1
ATOM 3603 O O . VAL B 1 4 ? 2.9 -16.562 -39.281 1 22.08 4 VAL B O 1
ATOM 3606 N N . LEU B 1 5 ? 4.062 -17.859 -40.562 1 22.23 5 LEU B N 1
ATOM 3607 C CA . LEU B 1 5 ? 3.596 -17.719 -41.938 1 22.23 5 LEU B CA 1
ATOM 3608 C C . LEU B 1 5 ? 2.111 -18.062 -42.031 1 22.23 5 LEU B C 1
ATOM 3610 O O . LEU B 1 5 ? 1.629 -18.969 -41.375 1 22.23 5 LEU B O 1
ATOM 3614 N N . PRO B 1 6 ? 1.161 -17.312 -42.688 1 25.75 6 PRO B N 1
ATOM 3615 C CA . PRO B 1 6 ? -0.219 -17.188 -43.156 1 25.75 6 PRO B CA 1
ATOM 3616 C C . PRO B 1 6 ? -0.668 -18.375 -44 1 25.75 6 PRO B C 1
ATOM 3618 O O . PRO B 1 6 ? -1.786 -18.375 -44.531 1 25.75 6 PRO B O 1
ATOM 3621 N N . LEU B 1 7 ? 0.25 -19.344 -44.438 1 22.2 7 LEU B N 1
ATOM 3622 C CA . LEU B 1 7 ? -0.036 -19.969 -45.719 1 22.2 7 LEU B CA 1
ATOM 3623 C C . LEU B 1 7 ? -1.247 -20.891 -45.625 1 22.2 7 LEU B C 1
ATOM 3625 O O . LEU B 1 7 ? -2.078 -20.938 -46.531 1 22.2 7 LEU B O 1
ATOM 3629 N N . LEU B 1 8 ? -1.33 -22.016 -44.812 1 22.95 8 LEU B N 1
ATOM 3630 C CA . LEU B 1 8 ? -1.787 -23.297 -45.344 1 22.95 8 LEU B CA 1
ATOM 3631 C C . LEU B 1 8 ? -3.311 -23.359 -45.375 1 22.95 8 LEU B C 1
ATOM 3633 O O . LEU B 1 8 ? -3.889 -24.438 -45.5 1 22.95 8 LEU B O 1
ATOM 3637 N N . ALA B 1 9 ? -4.09 -22.375 -45 1 25.42 9 ALA B N 1
ATOM 3638 C CA . ALA B 1 9 ? -5.527 -22.625 -44.906 1 25.42 9 ALA B CA 1
ATOM 3639 C C . ALA B 1 9 ? -6.148 -22.734 -46.312 1 25.42 9 ALA B C 1
ATOM 3641 O O . ALA B 1 9 ? -7.367 -22.859 -46.438 1 25.42 9 ALA B O 1
ATOM 3642 N N . THR B 1 10 ? -5.406 -22.578 -47.406 1 24.45 10 THR B N 1
ATOM 3643 C CA . THR B 1 10 ? -6.285 -22.391 -48.562 1 24.45 10 THR B CA 1
ATOM 3644 C C . THR B 1 10 ? -6.895 -23.734 -49 1 24.45 10 THR B C 1
ATOM 3646 O O . THR B 1 10 ? -8.039 -23.766 -49.469 1 24.45 10 THR B O 1
ATOM 3649 N N . ALA B 1 11 ? -6.105 -24.844 -49.281 1 23.56 11 ALA B N 1
ATOM 3650 C CA . ALA B 1 11 ? -6.395 -25.641 -50.469 1 23.56 11 ALA B CA 1
ATOM 3651 C C . ALA B 1 11 ? -7.539 -26.625 -50.188 1 23.56 11 ALA B C 1
ATOM 3653 O O . ALA B 1 11 ? -7.809 -27.5 -51 1 23.56 11 ALA B O 1
ATOM 3654 N N . ILE B 1 12 ? -8.156 -26.922 -49.156 1 23.73 12 ILE B N 1
ATOM 3655 C CA . ILE B 1 12 ? -8.711 -28.266 -49.156 1 23.73 12 ILE B CA 1
ATOM 3656 C C . ILE B 1 12 ? -10.023 -28.297 -49.906 1 23.73 12 ILE B C 1
ATOM 3658 O O . ILE B 1 12 ? -10.719 -29.312 -49.938 1 23.73 12 ILE B O 1
ATOM 3662 N N . ALA B 1 13 ? -10.648 -27.453 -50.531 1 24.62 13 ALA B N 1
ATOM 3663 C CA . ALA B 1 13 ? -11.961 -27.797 -51.062 1 24.62 13 ALA B CA 1
ATOM 3664 C C . ALA B 1 13 ? -11.836 -28.516 -52.406 1 24.62 13 ALA B C 1
ATOM 3666 O O . ALA B 1 13 ? -12.828 -29.031 -52.938 1 24.62 13 ALA B O 1
ATOM 3667 N N . ALA B 1 14 ? -10.82 -28.578 -53.156 1 21.36 14 ALA B N 1
ATOM 3668 C CA . ALA B 1 14 ? -11.43 -28.547 -54.5 1 21.36 14 ALA B CA 1
ATOM 3669 C C . ALA B 1 14 ? -12.258 -29.812 -54.75 1 21.36 14 ALA B C 1
ATOM 3671 O O . ALA B 1 14 ? -12.055 -30.828 -54.094 1 21.36 14 ALA B O 1
ATOM 3672 N N . THR B 1 15 ? -12.773 -30.156 -55.969 1 19.14 15 THR B N 1
ATOM 3673 C CA . THR B 1 15 ? -13.922 -30.688 -56.688 1 19.14 15 THR B CA 1
ATOM 3674 C C . THR B 1 15 ? -13.898 -32.219 -56.719 1 19.14 15 THR B C 1
ATOM 3676 O O . THR B 1 15 ? -14.922 -32.844 -56.469 1 19.14 15 THR B O 1
ATOM 3679 N N . ALA B 1 16 ? -13.562 -33.406 -57.781 1 24.67 16 ALA B N 1
ATOM 3680 C CA . ALA B 1 16 ? -13.5 -32.688 -59.031 1 24.67 16 ALA B CA 1
ATOM 3681 C C . ALA B 1 16 ? -14.578 -31.609 -59.125 1 24.67 16 ALA B C 1
ATOM 3683 O O . ALA B 1 16 ? -14.336 -30.5 -59.625 1 24.67 16 ALA B O 1
ATOM 3684 N N . THR B 1 17 ? -15.844 -32.031 -58.875 1 26.81 17 THR B N 1
ATOM 3685 C CA . THR B 1 17 ? -17.234 -31.641 -58.688 1 26.81 17 THR B CA 1
ATOM 3686 C C . THR B 1 17 ? -17.406 -30.906 -57.375 1 26.81 17 THR B C 1
ATOM 3688 O O . THR B 1 17 ? -16.438 -30.625 -56.688 1 26.81 17 THR B O 1
ATOM 3691 N N . ALA B 1 18 ? -18.672 -30.984 -56.406 1 28.84 18 ALA B N 1
ATOM 3692 C CA . ALA B 1 18 ? -18.891 -30.047 -55.312 1 28.84 18 ALA B CA 1
ATOM 3693 C C . ALA B 1 18 ? -17.781 -30.172 -54.25 1 28.84 18 ALA B C 1
ATOM 3695 O O . ALA B 1 18 ? -17.609 -31.219 -53.656 1 28.84 18 ALA B O 1
ATOM 3696 N N . ALA B 1 19 ? -16.672 -29.688 -54.5 1 30.23 19 ALA B N 1
ATOM 3697 C CA . ALA B 1 19 ? -15.391 -29.688 -53.812 1 30.23 19 ALA B CA 1
ATOM 3698 C C . ALA B 1 19 ? -15.578 -29.438 -52.312 1 30.23 19 ALA B C 1
ATOM 3700 O O . ALA B 1 19 ? -16.281 -28.484 -51.938 1 30.23 19 ALA B O 1
ATOM 3701 N N . PRO B 1 20 ? -15.43 -30.453 -51.469 1 29.42 20 PRO B N 1
ATOM 3702 C CA . PRO B 1 20 ? -15.898 -30.203 -50.094 1 29.42 20 PRO B CA 1
ATOM 3703 C C . PRO B 1 20 ? -15.461 -28.844 -49.562 1 29.42 20 PRO B C 1
ATOM 3705 O O . PRO B 1 20 ? -14.391 -28.344 -49.938 1 29.42 20 PRO B O 1
ATOM 3708 N N . THR B 1 21 ? -16.391 -27.859 -49.406 1 30.02 21 THR B N 1
ATOM 3709 C CA . THR B 1 21 ? -16.234 -26.516 -48.875 1 30.02 21 THR B CA 1
ATOM 3710 C C . THR B 1 21 ? -15.18 -26.484 -47.75 1 30.02 21 THR B C 1
ATOM 3712 O O . THR B 1 21 ? -15.164 -27.344 -46.875 1 30.02 21 THR B O 1
ATOM 3715 N N . PRO B 1 22 ? -14.094 -25.859 -47.969 1 30.72 22 PRO B N 1
ATOM 3716 C CA . PRO B 1 22 ? -13.039 -25.578 -47 1 30.72 22 PRO B CA 1
ATOM 3717 C C . PRO B 1 22 ? -13.586 -25.328 -45.594 1 30.72 22 PRO B C 1
ATOM 3719 O O . PRO B 1 22 ? -14.531 -24.562 -45.438 1 30.72 22 PRO B O 1
ATOM 3722 N N . ILE B 1 23 ? -13.703 -26.344 -44.75 1 31.41 23 ILE B N 1
ATOM 3723 C CA . ILE B 1 23 ? -14.172 -26.062 -43.406 1 31.41 23 ILE B CA 1
ATOM 3724 C C . ILE B 1 23 ? -13.461 -24.828 -42.844 1 31.41 23 ILE B C 1
ATOM 3726 O O . ILE B 1 23 ? -12.227 -24.781 -42.812 1 31.41 23 ILE B O 1
ATOM 3730 N N . THR B 1 24 ? -13.953 -23.578 -43.094 1 32.75 24 THR B N 1
ATOM 3731 C CA . THR B 1 24 ? -13.414 -22.328 -42.562 1 32.75 24 THR B CA 1
ATOM 3732 C C . THR B 1 24 ? -13.094 -22.453 -41.094 1 32.75 24 THR B C 1
ATOM 3734 O O . THR B 1 24 ? -13.594 -23.344 -40.406 1 32.75 24 THR B O 1
ATOM 3737 N N . LEU B 1 25 ? -12.117 -21.781 -40.625 1 31.12 25 LEU B N 1
ATOM 3738 C CA . LEU B 1 25 ? -11.867 -21.609 -39.219 1 31.12 25 LEU B CA 1
ATOM 3739 C C . LEU B 1 25 ? -13.18 -21.547 -38.438 1 31.12 25 LEU B C 1
ATOM 3741 O O . LEU B 1 25 ? -13.266 -22.094 -37.312 1 31.12 25 LEU B O 1
ATOM 3745 N N . ASP B 1 26 ? -14.242 -21.047 -39 1 32.97 26 ASP B N 1
ATOM 3746 C CA . ASP B 1 26 ? -15.578 -20.984 -38.406 1 32.97 26 ASP B CA 1
ATOM 3747 C C . ASP B 1 26 ? -16.156 -22.375 -38.188 1 32.97 26 ASP B C 1
ATOM 3749 O O . ASP B 1 26 ? -16.781 -22.641 -37.156 1 32.97 26 ASP B O 1
ATOM 3753 N N . GLN B 1 27 ? -16.047 -23.219 -39.125 1 34.84 27 GLN B N 1
ATOM 3754 C CA . GLN B 1 27 ? -16.625 -24.547 -39 1 34.84 27 GLN B CA 1
ATOM 3755 C C . GLN B 1 27 ? -15.844 -25.406 -38 1 34.84 27 GLN B C 1
ATOM 3757 O O . GLN B 1 27 ? -16.438 -26.203 -37.281 1 34.84 27 GLN B O 1
ATOM 3762 N N . ALA B 1 28 ? -14.547 -25.328 -38.031 1 33.56 28 ALA B N 1
ATOM 3763 C CA . ALA B 1 28 ? -13.766 -25.984 -37 1 33.56 28 ALA B CA 1
ATOM 3764 C C . ALA B 1 28 ? -14.117 -25.438 -35.625 1 33.56 28 ALA B C 1
ATOM 3766 O O . ALA B 1 28 ? -14.234 -26.188 -34.656 1 33.56 28 ALA B O 1
ATOM 3767 N N . MET B 1 29 ? -14.352 -24.141 -35.406 1 37.19 29 MET B N 1
ATOM 3768 C CA . MET B 1 29 ? -14.875 -23.516 -34.188 1 37.19 29 MET B CA 1
ATOM 3769 C C . MET B 1 29 ? -16.281 -24.016 -33.875 1 37.19 29 MET B C 1
ATOM 3771 O O . MET B 1 29 ? -16.781 -23.828 -32.781 1 37.19 29 MET B O 1
ATOM 3775 N N . ALA B 1 30 ? -17.031 -24.328 -34.812 1 36.31 30 ALA B N 1
ATOM 3776 C CA . ALA B 1 30 ? -18.406 -24.797 -34.625 1 36.31 30 ALA B CA 1
ATOM 3777 C C . ALA B 1 30 ? -18.438 -26.219 -34.094 1 36.31 30 ALA B C 1
ATOM 3779 O O . ALA B 1 30 ? -19.5 -26.766 -33.812 1 36.31 30 ALA B O 1
ATOM 3780 N N . ASN B 1 31 ? -17.281 -26.922 -34.25 1 33.72 31 ASN B N 1
ATOM 3781 C CA . ASN B 1 31 ? -17.312 -28.25 -33.625 1 33.72 31 ASN B CA 1
ATOM 3782 C C . ASN B 1 31 ? -17.438 -28.141 -32.125 1 33.72 31 ASN B C 1
ATOM 3784 O O . ASN B 1 31 ? -16.609 -27.5 -31.469 1 33.72 31 ASN B O 1
ATOM 3788 N N . PRO B 1 32 ? -18.547 -28.438 -31.5 1 38.25 32 PRO B N 1
ATOM 3789 C CA . PRO B 1 32 ? -18.938 -28.266 -30.094 1 38.25 32 PRO B CA 1
ATOM 3790 C C . PRO B 1 32 ? -17.812 -28.641 -29.125 1 38.25 32 PRO B C 1
ATOM 3792 O O . PRO B 1 32 ? -17.812 -28.188 -27.984 1 38.25 32 PRO B O 1
ATOM 3795 N N . ASP B 1 33 ? -17.172 -29.719 -29.516 1 35.41 33 ASP B N 1
ATOM 3796 C CA . ASP B 1 33 ? -16.203 -30.203 -28.531 1 35.41 33 ASP B CA 1
ATOM 3797 C C . ASP B 1 33 ? -14.914 -29.391 -28.578 1 35.41 33 ASP B C 1
ATOM 3799 O O . ASP B 1 33 ? -13.898 -29.781 -28.016 1 35.41 33 ASP B O 1
ATOM 3803 N N . TRP B 1 34 ? -14.82 -28.469 -29.422 1 34.78 34 TRP B N 1
ATOM 3804 C CA . TRP B 1 34 ? -13.656 -27.625 -29.656 1 34.78 34 TRP B CA 1
ATOM 3805 C C . TRP B 1 34 ? -13.242 -26.906 -28.375 1 34.78 34 TRP B C 1
ATOM 3807 O O . TRP B 1 34 ? -14 -26.094 -27.844 1 34.78 34 TRP B O 1
ATOM 3817 N N . ILE B 1 35 ? -12.789 -27.484 -27.375 1 39.34 35 ILE B N 1
ATOM 3818 C CA . ILE B 1 35 ? -11.922 -26.688 -26.5 1 39.34 35 ILE B CA 1
ATOM 3819 C C . ILE B 1 35 ? -10.758 -26.125 -27.312 1 39.34 35 ILE B C 1
ATOM 3821 O O . ILE B 1 35 ? -10.523 -26.547 -28.453 1 39.34 35 ILE B O 1
ATOM 3825 N N . GLY B 1 36 ? -9.422 -25.922 -26.859 1 39 36 GLY B N 1
ATOM 3826 C CA . GLY B 1 36 ? -8.203 -25.406 -27.453 1 39 36 GLY B CA 1
ATOM 3827 C C . GLY B 1 36 ? -7.82 -26.109 -28.734 1 39 36 GLY B C 1
ATOM 3828 O O . GLY B 1 36 ? -8.484 -27.062 -29.156 1 39 36 GLY B O 1
ATOM 3829 N N . ASN B 1 37 ? -6.648 -25.609 -29.594 1 41.75 37 ASN B N 1
ATOM 3830 C CA . ASN B 1 37 ? -6.02 -25.953 -30.859 1 41.75 37 ASN B CA 1
ATOM 3831 C C . ASN B 1 37 ? -5.875 -27.469 -31.031 1 41.75 37 ASN B C 1
ATOM 3833 O O . ASN B 1 37 ? -5.156 -28.109 -30.266 1 41.75 37 ASN B O 1
ATOM 3837 N N . PRO B 1 38 ? -6.773 -28.141 -31.719 1 42.72 38 PRO B N 1
ATOM 3838 C CA . PRO B 1 38 ? -6.723 -29.578 -31.969 1 42.72 38 PRO B CA 1
ATOM 3839 C C . PRO B 1 38 ? -5.332 -30.062 -32.375 1 42.72 38 PRO B C 1
ATOM 3841 O O . PRO B 1 38 ? -4.969 -31.203 -32.094 1 42.72 38 PRO B O 1
ATOM 3844 N N . VAL B 1 39 ? -4.785 -29.375 -33.25 1 41.22 39 VAL B N 1
ATOM 3845 C CA . VAL B 1 39 ? -3.443 -29.766 -33.688 1 41.22 39 VAL B CA 1
ATOM 3846 C C . VAL B 1 39 ? -2.414 -29.266 -32.688 1 41.22 39 VAL B C 1
ATOM 3848 O O . VAL B 1 39 ? -2.268 -28.047 -32.469 1 41.22 39 VAL B O 1
ATOM 3851 N N . GLU B 1 40 ? -1.97 -30.109 -31.812 1 52.31 40 GLU B N 1
ATOM 3852 C CA . GLU B 1 40 ? -1.008 -29.781 -30.766 1 52.31 40 GLU B CA 1
ATOM 3853 C C . GLU B 1 40 ? 0.365 -29.469 -31.344 1 52.31 40 GLU B C 1
ATOM 3855 O O . GLU B 1 40 ? 1.095 -28.625 -30.828 1 52.31 40 GLU B O 1
ATOM 3860 N N . SER B 1 41 ? 0.739 -30.25 -32.438 1 57.19 41 SER B N 1
ATOM 3861 C CA . SER B 1 41 ? 2.035 -30.062 -33.094 1 57.19 41 SER B CA 1
ATOM 3862 C C . SER B 1 41 ? 2.025 -30.609 -34.5 1 57.19 41 SER B C 1
ATOM 3864 O O . SER B 1 41 ? 1.26 -31.516 -34.844 1 57.19 41 SER B O 1
ATOM 3866 N N . ALA B 1 42 ? 2.525 -29.859 -35.594 1 61.28 42 ALA B N 1
ATOM 3867 C CA . ALA B 1 42 ? 2.748 -30.297 -36.938 1 61.28 42 ALA B CA 1
ATOM 3868 C C . ALA B 1 42 ? 4.215 -30.141 -37.344 1 61.28 42 ALA B C 1
ATOM 3870 O O . ALA B 1 42 ? 4.883 -29.203 -36.906 1 61.28 42 ALA B O 1
ATOM 3871 N N . TRP B 1 43 ? 4.672 -31.219 -37.969 1 65.06 43 TRP B N 1
ATOM 3872 C CA . TRP B 1 43 ? 6.051 -31.141 -38.438 1 65.06 43 TRP B CA 1
ATOM 3873 C C . TRP B 1 43 ? 6.199 -31.781 -39.812 1 65.06 43 TRP B C 1
ATOM 3875 O O . TRP B 1 43 ? 5.375 -32.625 -40.188 1 65.06 43 TRP B O 1
ATOM 3885 N N . TRP B 1 44 ? 7.203 -31.312 -40.531 1 68.81 44 TRP B N 1
ATOM 3886 C CA . TRP B 1 44 ? 7.535 -31.891 -41.812 1 68.81 44 TRP B CA 1
ATOM 3887 C C . TRP B 1 44 ? 8.281 -33.219 -41.625 1 68.81 44 TRP B C 1
ATOM 3889 O O . TRP B 1 44 ? 9.133 -33.344 -40.75 1 68.81 44 TRP B O 1
ATOM 3899 N N . GLY B 1 45 ? 7.887 -34.156 -42.438 1 66.19 45 GLY B N 1
ATOM 3900 C CA . GLY B 1 45 ? 8.656 -35.375 -42.469 1 66.19 45 GLY B CA 1
ATOM 3901 C C . GLY B 1 45 ? 10.078 -35.188 -42.969 1 66.19 45 GLY B C 1
ATOM 3902 O O . GLY B 1 45 ? 10.438 -34.094 -43.406 1 66.19 45 GLY B O 1
ATOM 3903 N N . TRP B 1 46 ? 10.898 -36.281 -42.812 1 64.12 46 TRP B N 1
ATOM 3904 C CA . TRP B 1 46 ? 12.32 -36.25 -43.156 1 64.12 46 TRP B CA 1
ATOM 3905 C C . TRP B 1 46 ? 12.531 -35.938 -44.625 1 64.12 46 TRP B C 1
ATOM 3907 O O . TRP B 1 46 ? 13.562 -35.375 -45 1 64.12 46 TRP B O 1
ATOM 3917 N N . ASP B 1 47 ? 11.602 -36.344 -45.406 1 62.97 47 ASP B N 1
ATOM 3918 C CA . ASP B 1 47 ? 11.766 -36.094 -46.844 1 62.97 47 ASP B CA 1
ATOM 3919 C C . ASP B 1 47 ? 11.148 -34.781 -47.25 1 62.97 47 ASP B C 1
ATOM 3921 O O . ASP B 1 47 ? 11.133 -34.438 -48.438 1 62.97 47 ASP B O 1
ATOM 3925 N N . SER B 1 48 ? 10.703 -34.031 -46.312 1 63.16 48 SER B N 1
ATOM 3926 C CA . SER B 1 48 ? 10.055 -32.719 -46.5 1 63.16 48 SER B CA 1
ATOM 3927 C C . SER B 1 48 ? 8.859 -32.844 -47.438 1 63.16 48 SER B C 1
ATOM 3929 O O . SER B 1 48 ? 8.484 -31.859 -48.094 1 63.16 48 SER B O 1
ATOM 3931 N N . ARG B 1 49 ? 8.414 -33.969 -47.656 1 64 49 ARG B N 1
ATOM 3932 C CA . ARG B 1 49 ? 7.281 -34.188 -48.562 1 64 49 ARG B CA 1
ATOM 3933 C C . ARG B 1 49 ? 6.012 -34.5 -47.781 1 64 49 ARG B C 1
ATOM 3935 O O . ARG B 1 49 ? 4.902 -34.375 -48.312 1 64 49 ARG B O 1
ATOM 3942 N N . GLN B 1 50 ? 6.348 -34.969 -46.625 1 64.38 50 GLN B N 1
ATOM 3943 C CA . GLN B 1 50 ? 5.207 -35.375 -45.812 1 64.38 50 GLN B CA 1
ATOM 3944 C C . GLN B 1 50 ? 5.066 -34.469 -44.562 1 64.38 50 GLN B C 1
ATOM 3946 O O . GLN B 1 50 ? 6.062 -33.938 -44.062 1 64.38 50 GLN B O 1
ATOM 3951 N N . VAL B 1 51 ? 3.799 -34.125 -44.312 1 70.25 51 VAL B N 1
ATOM 3952 C CA . VAL B 1 51 ? 3.494 -33.375 -43.094 1 70.25 51 VAL B CA 1
ATOM 3953 C C . VAL B 1 51 ? 2.838 -34.312 -42.062 1 70.25 51 VAL B C 1
ATOM 3955 O O . VAL B 1 51 ? 1.958 -35.094 -42.406 1 70.25 51 VAL B O 1
ATOM 3958 N N . TYR B 1 52 ? 3.436 -34.281 -40.875 1 66.5 52 TYR B N 1
ATOM 3959 C CA . TYR B 1 52 ? 2.84 -35 -39.75 1 66.5 52 TYR B CA 1
ATOM 3960 C C . TYR B 1 52 ? 2.152 -34.062 -38.781 1 66.5 52 TYR B C 1
ATOM 3962 O O . TYR B 1 52 ? 2.574 -32.906 -38.625 1 66.5 52 TYR B O 1
ATOM 3970 N N . PHE B 1 53 ? 1.024 -34.406 -38.281 1 65.19 53 PHE B N 1
ATOM 3971 C CA . PHE B 1 53 ? 0.402 -33.594 -37.219 1 65.19 53 PHE B CA 1
ATOM 3972 C C . PHE B 1 53 ? -0.281 -34.5 -36.188 1 65.19 53 PHE B C 1
ATOM 3974 O O . PHE B 1 53 ? -0.665 -35.625 -36.531 1 65.19 53 PHE B O 1
ATOM 3981 N N . LYS B 1 54 ? -0.204 -33.969 -34.906 1 64.19 54 LYS B N 1
ATOM 3982 C CA . LYS B 1 54 ? -0.861 -34.688 -33.812 1 64.19 54 LYS B CA 1
ATOM 3983 C C . LYS B 1 54 ? -2.252 -34.125 -33.562 1 64.19 54 LYS B C 1
ATOM 3985 O O . LYS B 1 54 ? -2.457 -32.906 -33.594 1 64.19 54 LYS B O 1
ATOM 3990 N N . GLN B 1 55 ? -3.113 -35.031 -33.5 1 61.16 55 GLN B N 1
ATOM 3991 C CA . GLN B 1 55 ? -4.484 -34.656 -33.156 1 61.16 55 GLN B CA 1
ATOM 3992 C C . GLN B 1 55 ? -4.973 -35.438 -31.938 1 61.16 55 GLN B C 1
ATOM 3994 O O . GLN B 1 55 ? -4.734 -36.625 -31.812 1 61.16 55 GLN B O 1
ATOM 3999 N N . LYS B 1 56 ? -5.324 -34.656 -30.891 1 57.84 56 LYS B N 1
ATOM 4000 C CA . LYS B 1 56 ? -5.898 -35.312 -29.719 1 57.84 56 LYS B CA 1
ATOM 4001 C C . LYS B 1 56 ? -7.18 -36.062 -30.062 1 57.84 56 LYS B C 1
ATOM 4003 O O . LYS B 1 56 ? -7.984 -35.594 -30.859 1 57.84 56 LYS B O 1
ATOM 4008 N N . ARG B 1 57 ? -7.086 -37.375 -29.594 1 52.34 57 ARG B N 1
ATOM 4009 C CA . ARG B 1 57 ? -8.336 -38.094 -29.719 1 52.34 57 ARG B CA 1
ATOM 4010 C C . ARG B 1 57 ? -9.438 -37.469 -28.875 1 52.34 57 ARG B C 1
ATOM 4012 O O . ARG B 1 57 ? -9.164 -36.969 -27.766 1 52.34 57 ARG B O 1
ATOM 4019 N N . SER B 1 58 ? -10.578 -37.312 -29.375 1 48.5 58 SER B N 1
ATOM 4020 C CA . SER B 1 58 ? -11.719 -36.781 -28.641 1 48.5 58 SER B CA 1
ATOM 4021 C C . SER B 1 58 ? -11.828 -37.406 -27.25 1 48.5 58 SER B C 1
ATOM 4023 O O . SER B 1 58 ? -11.805 -38.656 -27.125 1 48.5 58 SER B O 1
ATOM 4025 N N . GLY B 1 59 ? -11.781 -36.656 -26.172 1 46.53 59 GLY B N 1
ATOM 4026 C CA . GLY B 1 59 ? -12.086 -37.125 -24.828 1 46.53 59 GLY B CA 1
ATOM 4027 C C . GLY B 1 59 ? -10.883 -37.719 -24.109 1 46.53 59 GLY B C 1
ATOM 4028 O O . GLY B 1 59 ? -11 -38.188 -22.969 1 46.53 59 GLY B O 1
ATOM 4029 N N . SER B 1 60 ? -9.789 -38.031 -24.906 1 47.53 60 SER B N 1
ATOM 4030 C CA . SER B 1 60 ? -8.656 -38.688 -24.25 1 47.53 60 SER B CA 1
ATOM 4031 C C . SER B 1 60 ? -7.398 -37.812 -24.328 1 47.53 60 SER B C 1
ATOM 4033 O O . SER B 1 60 ? -7.332 -36.875 -25.109 1 47.53 60 SER B O 1
ATOM 4035 N N . ALA B 1 61 ? -6.547 -38 -23.391 1 49.66 61 ALA B N 1
ATOM 4036 C CA . ALA B 1 61 ? -5.207 -37.438 -23.391 1 49.66 61 ALA B CA 1
ATOM 4037 C C . ALA B 1 61 ? -4.344 -38.031 -24.484 1 49.66 61 ALA B C 1
ATOM 4039 O O . ALA B 1 61 ? -3.209 -37.625 -24.703 1 49.66 61 ALA B O 1
ATOM 4040 N N . VAL B 1 62 ? -4.988 -38.938 -25.281 1 51.31 62 VAL B N 1
ATOM 4041 C CA . VAL B 1 62 ? -4.18 -39.688 -26.25 1 51.31 62 VAL B CA 1
ATOM 4042 C C . VAL B 1 62 ? -4.109 -38.875 -27.547 1 51.31 62 VAL B C 1
ATOM 4044 O O . VAL B 1 62 ? -5.117 -38.344 -28.016 1 51.31 62 VAL B O 1
ATOM 4047 N N . ARG B 1 63 ? -2.896 -38.656 -28.078 1 60.44 63 ARG B N 1
ATOM 4048 C CA . ARG B 1 63 ? -2.648 -37.969 -29.344 1 60.44 63 ARG B CA 1
ATOM 4049 C C . ARG B 1 63 ? -2.365 -38.969 -30.469 1 60.44 63 ARG B C 1
ATOM 4051 O O . ARG B 1 63 ? -1.609 -39.938 -30.281 1 60.44 63 ARG B O 1
ATOM 4058 N N . ASP B 1 64 ? -3.213 -38.875 -31.609 1 62.81 64 ASP B N 1
ATOM 4059 C CA . ASP B 1 64 ? -2.898 -39.656 -32.812 1 62.81 64 ASP B CA 1
ATOM 4060 C C . ASP B 1 64 ? -2.057 -38.812 -33.781 1 62.81 64 ASP B C 1
ATOM 4062 O O . ASP B 1 64 ? -2.223 -37.594 -33.875 1 62.81 64 ASP B O 1
ATOM 4066 N N . THR B 1 65 ? -1.008 -39.469 -34.344 1 66.31 65 THR B N 1
ATOM 4067 C CA . THR B 1 65 ? -0.208 -38.812 -35.375 1 66.31 65 THR B CA 1
ATOM 4068 C C . THR B 1 65 ? -0.753 -39.125 -36.75 1 66.31 65 THR B C 1
ATOM 4070 O O . THR B 1 65 ? -1.066 -40.281 -37.062 1 66.31 65 THR B O 1
ATOM 4073 N N . TYR B 1 66 ? -0.982 -38.094 -37.531 1 68.12 66 TYR B N 1
ATOM 4074 C CA . TYR B 1 66 ? -1.444 -38.25 -38.906 1 68.12 66 TYR B CA 1
ATOM 4075 C C . TYR B 1 66 ? -0.379 -37.75 -39.875 1 68.12 66 TYR B C 1
ATOM 4077 O O . TYR B 1 66 ? 0.455 -36.906 -39.562 1 68.12 66 TYR B O 1
ATOM 4085 N N . GLN B 1 67 ? -0.343 -38.5 -41.031 1 68.56 67 GLN B N 1
ATOM 4086 C CA . GLN B 1 67 ? 0.551 -38.125 -42.094 1 68.56 67 GLN B CA 1
ATOM 4087 C C . GLN B 1 67 ? -0.237 -37.656 -43.344 1 68.56 67 GLN B C 1
ATOM 4089 O O . GLN B 1 67 ? -1.281 -38.219 -43.656 1 68.56 67 GLN B O 1
ATOM 4094 N N . ILE B 1 68 ? 0.195 -36.562 -43.781 1 70.12 68 ILE B N 1
ATOM 4095 C CA . ILE B 1 68 ? -0.34 -36.062 -45.062 1 70.12 68 ILE B CA 1
ATOM 4096 C C . ILE B 1 68 ? 0.732 -36.125 -46.156 1 70.12 68 ILE B C 1
ATOM 4098 O O . ILE B 1 68 ? 1.828 -35.594 -45.969 1 70.12 68 ILE B O 1
ATOM 4102 N N . ASN B 1 69 ? 0.537 -36.969 -47.062 1 65.69 69 ASN B N 1
ATOM 4103 C CA . ASN B 1 69 ? 1.364 -37.031 -48.25 1 65.69 69 ASN B CA 1
ATOM 4104 C C . ASN B 1 69 ? 0.551 -36.719 -49.531 1 65.69 69 ASN B C 1
ATOM 4106 O O . ASN B 1 69 ? 0.13 -37.656 -50.219 1 65.69 69 ASN B O 1
ATOM 4110 N N . GLY B 1 70 ? 0.43 -35.469 -49.969 1 60.47 70 GLY B N 1
ATOM 4111 C CA . GLY B 1 70 ? -0.242 -35.062 -51.188 1 60.47 70 GLY B CA 1
ATOM 4112 C C . GLY B 1 70 ? -1.717 -35.406 -51.219 1 60.47 70 GLY B C 1
ATOM 4113 O O . GLY B 1 70 ? -2.426 -35.094 -52.156 1 60.47 70 GLY B O 1
ATOM 4114 N N . GLY B 1 71 ? -2.166 -36.219 -50.125 1 58.72 71 GLY B N 1
ATOM 4115 C CA . GLY B 1 71 ? -3.564 -36.594 -50.094 1 58.72 71 GLY B CA 1
ATOM 4116 C C . GLY B 1 71 ? -4.188 -36.469 -48.719 1 58.72 71 GLY B C 1
ATOM 4117 O O . GLY B 1 71 ? -3.859 -35.531 -47.969 1 58.72 71 GLY B O 1
ATOM 4118 N N . ALA B 1 72 ? -5.168 -37.344 -48.5 1 63.16 72 ALA B N 1
ATOM 4119 C CA . ALA B 1 72 ? -5.887 -37.375 -47.25 1 63.16 72 ALA B CA 1
ATOM 4120 C C . ALA B 1 72 ? -4.961 -37.781 -46.094 1 63.16 72 ALA B C 1
ATOM 4122 O O . ALA B 1 72 ? -4.02 -38.531 -46.312 1 63.16 72 ALA B O 1
ATOM 4123 N N . ALA B 1 73 ? -5.129 -37.156 -44.969 1 69 73 ALA B N 1
ATOM 4124 C CA . ALA B 1 73 ? -4.371 -37.531 -43.781 1 69 73 ALA B CA 1
ATOM 4125 C C . ALA B 1 73 ? -4.605 -38.969 -43.406 1 69 73 ALA B C 1
ATOM 4127 O O . ALA B 1 73 ? -5.738 -39.469 -43.469 1 69 73 ALA B O 1
ATOM 4128 N N . LYS B 1 74 ? -3.564 -39.688 -43.344 1 71.19 74 LYS B N 1
ATOM 4129 C CA . LYS B 1 74 ? -3.627 -41.062 -42.875 1 71.19 74 LYS B CA 1
ATOM 4130 C C . LYS B 1 74 ? -3.02 -41.219 -41.469 1 71.19 74 LYS B C 1
ATOM 4132 O O . LYS B 1 74 ? -1.986 -40.625 -41.188 1 71.19 74 LYS B O 1
ATOM 4137 N N . LYS B 1 75 ? -3.852 -41.906 -40.656 1 71.25 75 LYS B N 1
ATOM 4138 C CA . LYS B 1 75 ? -3.312 -42.219 -39.344 1 71.25 75 LYS B CA 1
ATOM 4139 C C . LYS B 1 75 ? -2.041 -43.062 -39.438 1 71.25 75 LYS B C 1
ATOM 4141 O O . LYS B 1 75 ? -1.996 -44.031 -40.188 1 71.25 75 LYS B O 1
ATOM 4146 N N . VAL B 1 76 ? -1.012 -42.562 -38.906 1 67.5 76 VAL B N 1
ATOM 4147 C CA . VAL B 1 76 ? 0.245 -43.312 -38.875 1 67.5 76 VAL B CA 1
ATOM 4148 C C . VAL B 1 76 ? 0.169 -44.438 -37.844 1 67.5 76 VAL B C 1
ATOM 4150 O O . VAL B 1 76 ? -0.183 -44.188 -36.688 1 67.5 76 VAL B O 1
ATOM 4153 N N . ASP B 1 77 ? 0.012 -45.625 -38.219 1 59.06 77 ASP B N 1
ATOM 4154 C CA . ASP B 1 77 ? -0.046 -46.781 -37.344 1 59.06 77 ASP B CA 1
ATOM 4155 C C . ASP B 1 77 ? 1.321 -47.094 -36.719 1 59.06 77 ASP B C 1
ATOM 4157 O O . ASP B 1 77 ? 1.562 -48.188 -36.219 1 59.06 77 ASP B O 1
ATOM 4161 N N . ASP B 1 78 ? 2.164 -46.25 -36.938 1 54.78 78 ASP B N 1
ATOM 4162 C CA . ASP B 1 78 ? 3.477 -46.562 -36.406 1 54.78 78 ASP B CA 1
ATOM 4163 C C . ASP B 1 78 ? 3.488 -46.406 -34.875 1 54.78 78 ASP B C 1
ATOM 4165 O O . ASP B 1 78 ? 3.338 -45.281 -34.344 1 54.78 78 ASP B O 1
ATOM 4169 N N . LYS B 1 79 ? 3.289 -47.469 -34.219 1 54.03 79 LYS B N 1
ATOM 4170 C CA . LYS B 1 79 ? 3.322 -47.562 -32.75 1 54.03 79 LYS B CA 1
ATOM 4171 C C . LYS B 1 79 ? 4.469 -46.719 -32.188 1 54.03 79 LYS B C 1
ATOM 4173 O O . LYS B 1 79 ? 4.41 -46.281 -31.047 1 54.03 79 LYS B O 1
ATOM 4178 N N . GLN B 1 80 ? 5.457 -46.656 -32.969 1 52.38 80 GLN B N 1
ATOM 4179 C CA . GLN B 1 80 ? 6.641 -45.969 -32.5 1 52.38 80 GLN B CA 1
ATOM 4180 C C . GLN B 1 80 ? 6.434 -44.469 -32.5 1 52.38 80 GLN B C 1
ATOM 4182 O O . GLN B 1 80 ? 6.984 -43.75 -31.641 1 52.38 80 GLN B O 1
ATOM 4187 N N . LEU B 1 81 ? 5.711 -43.969 -33.469 1 54.62 81 LEU B N 1
ATOM 4188 C CA . LEU B 1 81 ? 5.434 -42.531 -33.562 1 54.62 81 LEU B CA 1
ATOM 4189 C C . LEU B 1 81 ? 4.188 -42.156 -32.75 1 54.62 81 LEU B C 1
ATOM 4191 O O . LEU B 1 81 ? 3.943 -41 -32.469 1 54.62 81 LEU B O 1
ATOM 4195 N N . ALA B 1 82 ? 3.4 -43.188 -32.531 1 49.88 82 ALA B N 1
ATOM 4196 C CA . ALA B 1 82 ? 2.125 -42.938 -31.859 1 49.88 82 ALA B CA 1
ATOM 4197 C C . ALA B 1 82 ? 2.338 -42.375 -30.453 1 49.88 82 ALA B C 1
ATOM 4199 O O . ALA B 1 82 ? 1.511 -41.594 -29.969 1 49.88 82 ALA B O 1
ATOM 4200 N N . ASN B 1 83 ? 3.424 -42.812 -29.859 1 48.38 83 ASN B N 1
ATOM 4201 C CA . ASN B 1 83 ? 3.559 -42.406 -28.469 1 48.38 83 ASN B CA 1
ATOM 4202 C C . ASN B 1 83 ? 4.664 -41.375 -28.297 1 48.38 83 ASN B C 1
ATOM 4204 O O . ASN B 1 83 ? 5.324 -41.312 -27.25 1 48.38 83 ASN B O 1
ATOM 4208 N N . LEU B 1 84 ? 4.898 -40.719 -29.422 1 51.78 84 LEU B N 1
ATOM 4209 C CA . LEU B 1 84 ? 5.887 -39.656 -29.297 1 51.78 84 LEU B CA 1
ATOM 4210 C C . LEU B 1 84 ? 5.344 -38.5 -28.453 1 51.78 84 LEU B C 1
ATOM 4212 O O . LEU B 1 84 ? 4.156 -38.188 -28.531 1 51.78 84 LEU B O 1
ATOM 4216 N N . ASP B 1 85 ? 6.098 -38.188 -27.453 1 51.5 85 ASP B N 1
ATOM 4217 C CA . ASP B 1 85 ? 5.727 -36.969 -26.719 1 51.5 85 ASP B CA 1
ATOM 4218 C C . ASP B 1 85 ? 5.574 -35.781 -27.672 1 51.5 85 ASP B C 1
ATOM 4220 O O . ASP B 1 85 ? 6.051 -35.844 -28.812 1 51.5 85 ASP B O 1
ATOM 4224 N N . SER B 1 86 ? 4.812 -34.781 -27.438 1 48.62 86 SER B N 1
ATOM 4225 C CA . SER B 1 86 ? 4.375 -33.594 -28.172 1 48.62 86 SER B CA 1
ATOM 4226 C C . SER B 1 86 ? 5.504 -33.031 -29.031 1 48.62 86 SER B C 1
ATOM 4228 O O . SER B 1 86 ? 5.277 -32.156 -29.859 1 48.62 86 SER B O 1
ATOM 4230 N N . ALA B 1 87 ? 6.742 -33.406 -28.844 1 52.25 87 ALA B N 1
ATOM 4231 C CA . ALA B 1 87 ? 7.734 -32.594 -29.531 1 52.25 87 ALA B CA 1
ATOM 4232 C C . ALA B 1 87 ? 8.039 -33.125 -30.922 1 52.25 87 ALA B C 1
ATOM 4234 O O . ALA B 1 87 ? 7.965 -34.344 -31.156 1 52.25 87 ALA B O 1
ATOM 4235 N N . ASP B 1 88 ? 8.133 -32.25 -32 1 61.19 88 ASP B N 1
ATOM 4236 C CA . ASP B 1 88 ? 8.594 -32.406 -33.375 1 61.19 88 ASP B CA 1
ATOM 4237 C C . ASP B 1 88 ? 9.938 -33.125 -33.438 1 61.19 88 ASP B C 1
ATOM 4239 O O . ASP B 1 88 ? 10.812 -32.875 -32.594 1 61.19 88 ASP B O 1
ATOM 4243 N N . PRO B 1 89 ? 9.984 -34.25 -34.281 1 72.25 89 PRO B N 1
ATOM 4244 C CA . PRO B 1 89 ? 11.305 -34.844 -34.469 1 72.25 89 PRO B CA 1
ATOM 4245 C C . PRO B 1 89 ? 12.367 -33.812 -34.875 1 72.25 89 PRO B C 1
ATOM 4247 O O . PRO B 1 89 ? 12.07 -32.875 -35.625 1 72.25 89 PRO B O 1
ATOM 4250 N N . VAL B 1 90 ? 13.531 -33.938 -34.312 1 77.81 90 VAL B N 1
ATOM 4251 C CA . VAL B 1 90 ? 14.68 -33.125 -34.688 1 77.81 90 VAL B CA 1
ATOM 4252 C C . VAL B 1 90 ? 15.602 -33.938 -35.625 1 77.81 90 VAL B C 1
ATOM 4254 O O . VAL B 1 90 ? 16.172 -34.938 -35.219 1 77.81 90 VAL B O 1
ATOM 4257 N N . TYR B 1 91 ? 15.758 -33.438 -36.812 1 79.31 91 TYR B N 1
ATOM 4258 C CA . TYR B 1 91 ? 16.562 -34.125 -37.812 1 79.31 91 TYR B CA 1
ATOM 4259 C C . TYR B 1 91 ? 18.016 -33.688 -37.781 1 79.31 91 TYR B C 1
ATOM 4261 O O . TYR B 1 91 ? 18.297 -32.5 -37.469 1 79.31 91 TYR B O 1
ATOM 4269 N N . ASN B 1 92 ? 18.859 -34.688 -38.031 1 81.31 92 ASN B N 1
ATOM 4270 C CA . ASN B 1 92 ? 20.234 -34.25 -38.219 1 81.31 92 ASN B CA 1
ATOM 4271 C C . ASN B 1 92 ? 20.422 -33.562 -39.562 1 81.31 92 ASN B C 1
ATOM 4273 O O . ASN B 1 92 ? 19.5 -33.531 -40.406 1 81.31 92 ASN B O 1
ATOM 4277 N N . ARG B 1 93 ? 21.578 -32.969 -39.688 1 82.12 93 ARG B N 1
ATOM 4278 C CA . ARG B 1 93 ? 21.844 -32.156 -40.875 1 82.12 93 ARG B CA 1
ATOM 4279 C C . ARG B 1 93 ? 21.641 -32.938 -42.156 1 82.12 93 ARG B C 1
ATOM 4281 O O . ARG B 1 93 ? 21.109 -32.438 -43.156 1 82.12 93 ARG B O 1
ATOM 4288 N N . GLU B 1 94 ? 22.016 -34.219 -42.156 1 80.5 94 GLU B N 1
ATOM 4289 C CA . GLU B 1 94 ? 21.969 -35.094 -43.344 1 80.5 94 GLU B CA 1
ATOM 4290 C C . GLU B 1 94 ? 20.562 -35.656 -43.531 1 80.5 94 GLU B C 1
ATOM 4292 O O . GLU B 1 94 ? 20.297 -36.312 -44.531 1 80.5 94 GLU B O 1
ATOM 4297 N N . ARG B 1 95 ? 19.781 -35.5 -42.5 1 81.31 95 ARG B N 1
ATOM 4298 C CA . ARG B 1 95 ? 18.422 -36 -42.5 1 81.31 95 ARG B CA 1
ATOM 4299 C C . ARG B 1 95 ? 18.406 -37.531 -42.656 1 81.31 95 ARG B C 1
ATOM 4301 O O . ARG B 1 95 ? 17.625 -38.062 -43.438 1 81.31 95 ARG B O 1
ATOM 4308 N N . THR B 1 96 ? 19.344 -38.094 -42.031 1 82.38 96 THR B N 1
ATOM 4309 C CA . THR B 1 96 ? 19.422 -39.562 -42.031 1 82.38 96 THR B CA 1
ATOM 4310 C C . THR B 1 96 ? 18.938 -40.094 -40.688 1 82.38 96 THR B C 1
ATOM 4312 O O . THR B 1 96 ? 18.625 -41.281 -40.562 1 82.38 96 THR B O 1
ATOM 4315 N N . ARG B 1 97 ? 18.953 -39.25 -39.688 1 85.19 97 ARG B N 1
ATOM 4316 C CA . ARG B 1 97 ? 18.516 -39.625 -38.344 1 85.19 97 ARG B CA 1
ATOM 4317 C C . ARG B 1 97 ? 17.594 -38.562 -37.75 1 85.19 97 ARG B C 1
ATOM 4319 O O . ARG B 1 97 ? 17.641 -37.406 -38.156 1 85.19 97 ARG B O 1
ATOM 4326 N N . ALA B 1 98 ? 16.75 -38.969 -36.781 1 83.19 98 ALA B N 1
ATOM 4327 C CA . ALA B 1 98 ? 15.875 -38.031 -36.062 1 83.19 98 ALA B CA 1
ATOM 4328 C C . ALA B 1 98 ? 15.82 -38.375 -34.594 1 83.19 98 ALA B C 1
ATOM 4330 O O . ALA B 1 98 ? 15.805 -39.531 -34.219 1 83.19 98 ALA B O 1
ATOM 4331 N N . ILE B 1 99 ? 15.844 -37.281 -33.812 1 80.69 99 ILE B N 1
ATOM 4332 C CA . ILE B 1 99 ? 15.625 -37.469 -32.375 1 80.69 99 ILE B CA 1
ATOM 4333 C C . ILE B 1 99 ? 14.125 -37.375 -32.062 1 80.69 99 ILE B C 1
ATOM 4335 O O . ILE B 1 99 ? 13.438 -36.469 -32.594 1 80.69 99 ILE B O 1
ATOM 4339 N N . LEU B 1 100 ? 13.727 -38.312 -31.297 1 72.75 100 LEU B N 1
ATOM 4340 C CA . LEU B 1 100 ? 12.336 -38.375 -30.859 1 72.75 100 LEU B CA 1
ATOM 4341 C C . LEU B 1 100 ? 12.25 -38.406 -29.344 1 72.75 100 LEU B C 1
ATOM 4343 O O . LEU B 1 100 ? 13.07 -39.031 -28.672 1 72.75 100 LEU B O 1
ATOM 4347 N N . LEU B 1 101 ? 11.344 -37.594 -28.844 1 66.19 101 LEU B N 1
ATOM 4348 C CA . LEU B 1 101 ? 11.039 -37.625 -27.422 1 66.19 101 LEU B CA 1
ATOM 4349 C C . LEU B 1 101 ? 9.797 -38.5 -27.172 1 66.19 101 LEU B C 1
ATOM 4351 O O . LEU B 1 101 ? 8.758 -38.281 -27.797 1 66.19 101 LEU B O 1
ATOM 4355 N N . ARG B 1 102 ? 9.984 -39.594 -26.375 1 61.44 102 ARG B N 1
ATOM 4356 C CA . ARG B 1 102 ? 8.867 -40.469 -26 1 61.44 102 ARG B CA 1
ATOM 4357 C C . ARG B 1 102 ? 8.852 -40.719 -24.5 1 61.44 102 ARG B C 1
ATOM 4359 O O . ARG B 1 102 ? 9.789 -41.312 -23.953 1 61.44 102 ARG B O 1
ATOM 4366 N N . ASN B 1 103 ? 7.793 -40.25 -23.844 1 55.34 103 ASN B N 1
ATOM 4367 C CA . ASN B 1 103 ? 7.617 -40.469 -22.406 1 55.34 103 ASN B CA 1
ATOM 4368 C C . ASN B 1 103 ? 8.828 -39.969 -21.625 1 55.34 103 ASN B C 1
ATOM 4370 O O . ASN B 1 103 ? 9.297 -40.656 -20.719 1 55.34 103 ASN B O 1
ATOM 4374 N N . GLY B 1 104 ? 9.391 -38.938 -22.109 1 60.38 104 GLY B N 1
ATOM 4375 C CA . GLY B 1 104 ? 10.539 -38.375 -21.406 1 60.38 104 GLY B CA 1
ATOM 4376 C C . GLY B 1 104 ? 11.859 -38.969 -21.859 1 60.38 104 GLY B C 1
ATOM 4377 O O . GLY B 1 104 ? 12.922 -38.469 -21.469 1 60.38 104 GLY B O 1
ATOM 4378 N N . ASP B 1 105 ? 11.789 -40 -22.672 1 66.56 105 ASP B N 1
ATOM 4379 C CA . ASP B 1 105 ? 13 -40.656 -23.188 1 66.56 105 ASP B CA 1
ATOM 4380 C C . ASP B 1 105 ? 13.344 -40.094 -24.578 1 66.56 105 ASP B C 1
ATOM 4382 O O . ASP B 1 105 ? 12.461 -39.688 -25.328 1 66.56 105 ASP B O 1
ATOM 4386 N N . LEU B 1 106 ? 14.664 -40.125 -24.781 1 75.75 106 LEU B N 1
ATOM 4387 C CA . LEU B 1 106 ? 15.117 -39.719 -26.094 1 75.75 106 LEU B CA 1
ATOM 4388 C C . LEU B 1 106 ? 15.484 -40.938 -26.938 1 75.75 106 LEU B C 1
ATOM 4390 O O . LEU B 1 106 ? 16.203 -41.812 -26.469 1 75.75 106 LEU B O 1
ATOM 4394 N N . PHE B 1 107 ? 14.93 -40.906 -28.094 1 78.31 107 PHE B N 1
ATOM 4395 C CA . PHE B 1 107 ? 15.25 -41.938 -29.062 1 78.31 107 PHE B CA 1
ATOM 4396 C C . PHE B 1 107 ? 15.859 -41.344 -30.328 1 78.31 107 PHE B C 1
ATOM 4398 O O . PHE B 1 107 ? 15.562 -40.188 -30.672 1 78.31 107 PHE B O 1
ATOM 4405 N N . GLU B 1 108 ? 16.734 -42.062 -30.859 1 82.75 108 GLU B N 1
ATOM 4406 C CA . GLU B 1 108 ? 17.188 -41.719 -32.219 1 82.75 108 GLU B CA 1
ATOM 4407 C C . GLU B 1 108 ? 16.672 -42.719 -33.219 1 82.75 108 GLU B C 1
ATOM 4409 O O . GLU B 1 108 ? 16.781 -43.938 -33 1 82.75 108 GLU B O 1
ATOM 4414 N N . ARG B 1 109 ? 16.156 -42.219 -34.25 1 81.31 109 ARG B N 1
ATOM 4415 C CA . ARG B 1 109 ? 15.633 -43.062 -35.312 1 81.31 109 ARG B CA 1
ATOM 4416 C C . ARG B 1 109 ? 16.484 -42.938 -36.562 1 81.31 109 ARG B C 1
ATOM 4418 O O . ARG B 1 109 ? 16.781 -41.812 -37.031 1 81.31 109 ARG B O 1
ATOM 4425 N N . ASP B 1 110 ? 16.812 -44.094 -37.031 1 82.81 110 ASP B N 1
ATOM 4426 C CA . ASP B 1 110 ? 17.375 -44.125 -38.375 1 82.81 110 ASP B CA 1
ATOM 4427 C C . ASP B 1 110 ? 16.297 -44 -39.438 1 82.81 110 ASP B C 1
ATOM 4429 O O . ASP B 1 110 ? 15.367 -44.812 -39.5 1 82.81 110 ASP B O 1
ATOM 4433 N N . LEU B 1 111 ? 16.406 -43.062 -40.25 1 79.44 111 LEU B N 1
ATOM 4434 C CA . LEU B 1 111 ? 15.305 -42.75 -41.156 1 79.44 111 LEU B CA 1
ATOM 4435 C C . LEU B 1 111 ? 15.305 -43.719 -42.344 1 79.44 111 LEU B C 1
ATOM 4437 O O . LEU B 1 111 ? 14.297 -43.812 -43.062 1 79.44 111 LEU B O 1
ATOM 4441 N N . LYS B 1 112 ? 16.438 -44.312 -42.625 1 79.5 112 LYS B N 1
ATOM 4442 C CA . LYS B 1 112 ? 16.5 -45.281 -43.719 1 79.5 112 LYS B CA 1
ATOM 4443 C C . LYS B 1 112 ? 15.953 -46.656 -43.281 1 79.5 112 LYS B C 1
ATOM 4445 O O . LYS B 1 112 ? 15.133 -47.25 -43.969 1 79.5 112 LYS B O 1
ATOM 4450 N N . THR B 1 113 ? 16.281 -47.094 -42.094 1 81.12 113 THR B N 1
ATOM 4451 C CA . THR B 1 113 ? 15.922 -48.438 -41.688 1 81.12 113 THR B CA 1
ATOM 4452 C C . THR B 1 113 ? 14.688 -48.406 -40.781 1 81.12 113 THR B C 1
ATOM 4454 O O . THR B 1 113 ? 14.023 -49.438 -40.594 1 81.12 113 THR B O 1
ATOM 4457 N N . GLY B 1 114 ? 14.508 -47.312 -40.188 1 76.69 114 GLY B N 1
ATOM 4458 C CA . GLY B 1 114 ? 13.422 -47.219 -39.219 1 76.69 114 GLY B CA 1
ATOM 4459 C C . GLY B 1 114 ? 13.812 -47.688 -37.812 1 76.69 114 GLY B C 1
ATOM 4460 O O . GLY B 1 114 ? 13.008 -47.625 -36.906 1 76.69 114 GLY B O 1
ATOM 4461 N N . ALA B 1 115 ? 15.039 -48.094 -37.688 1 81.12 115 ALA B N 1
ATOM 4462 C CA . ALA B 1 115 ? 15.508 -48.625 -36.406 1 81.12 115 ALA B CA 1
ATOM 4463 C C . ALA B 1 115 ? 15.5 -47.5 -35.344 1 81.12 115 ALA B C 1
ATOM 4465 O O . ALA B 1 115 ? 15.898 -46.375 -35.625 1 81.12 115 ALA B O 1
ATOM 4466 N N . LEU B 1 116 ? 14.953 -47.844 -34.156 1 80.38 116 LEU B N 1
ATOM 4467 C CA . LEU B 1 116 ? 14.875 -46.938 -33.031 1 80.38 116 LEU B CA 1
ATOM 4468 C C . LEU B 1 116 ? 15.852 -47.344 -31.938 1 80.38 116 LEU B C 1
ATOM 4470 O O . LEU B 1 116 ? 15.875 -48.531 -31.531 1 80.38 116 LEU B O 1
ATOM 4474 N N . THR B 1 117 ? 16.734 -46.406 -31.578 1 82 117 THR B N 1
ATOM 4475 C CA . THR B 1 117 ? 17.672 -46.625 -30.484 1 82 117 THR B CA 1
ATOM 4476 C C . THR B 1 117 ? 17.375 -45.656 -29.328 1 82 117 THR B C 1
ATOM 4478 O O . THR B 1 117 ? 17.281 -44.469 -29.547 1 82 117 THR B O 1
ATOM 4481 N N . GLN B 1 118 ? 17.203 -46.219 -28.141 1 79.5 118 GLN B N 1
ATOM 4482 C CA . GLN B 1 118 ? 17.078 -45.344 -26.969 1 79.5 118 GLN B CA 1
ATOM 4483 C C . GLN B 1 118 ? 18.438 -44.75 -26.594 1 79.5 118 GLN B C 1
ATOM 4485 O O . GLN B 1 118 ? 19.391 -45.469 -26.328 1 79.5 118 GLN B O 1
ATOM 4490 N N . ILE B 1 119 ? 18.547 -43.469 -26.703 1 79.38 119 ILE B N 1
ATOM 4491 C CA . ILE B 1 119 ? 19.844 -42.844 -26.453 1 79.38 119 ILE B CA 1
ATOM 4492 C C . ILE B 1 119 ? 19.891 -42.281 -25.047 1 79.38 119 ILE B C 1
ATOM 4494 O O . ILE B 1 119 ? 20.953 -42.125 -24.453 1 79.38 119 ILE B O 1
ATOM 4498 N N . VAL B 1 120 ? 18.906 -41.844 -24.578 1 73.81 120 VAL B N 1
ATOM 4499 C CA . VAL B 1 120 ? 18.812 -41.438 -23.188 1 73.81 120 VAL B CA 1
ATOM 4500 C C . VAL B 1 120 ? 17.625 -42.125 -22.531 1 73.81 120 VAL B C 1
ATOM 4502 O O . VAL B 1 120 ? 16.516 -42.094 -23.047 1 73.81 120 VAL B O 1
ATOM 4505 N N . ARG B 1 121 ? 18.047 -42.906 -21.609 1 61.38 121 ARG B N 1
ATOM 4506 C CA . ARG B 1 121 ? 17.031 -43.562 -20.797 1 61.38 121 ARG B CA 1
ATOM 4507 C C . ARG B 1 121 ? 16.719 -42.75 -19.547 1 61.38 121 ARG B C 1
ATOM 4509 O O . ARG B 1 121 ? 17.625 -42.312 -18.828 1 61.38 121 ARG B O 1
ATOM 4516 N N . GLY B 1 122 ? 15.797 -41.906 -19.484 1 53.06 122 GLY B N 1
ATOM 4517 C CA . GLY B 1 122 ? 15.695 -41.188 -18.234 1 53.06 122 GLY B CA 1
ATOM 4518 C C . GLY B 1 122 ? 14.266 -41.031 -17.734 1 53.06 122 GLY B C 1
ATOM 4519 O O . GLY B 1 122 ? 13.32 -41.188 -18.516 1 53.06 122 GLY B O 1
ATOM 4520 N N . THR B 1 123 ? 14.125 -41.406 -16.594 1 47.72 123 THR B N 1
ATOM 4521 C CA . THR B 1 123 ? 12.992 -40.969 -15.797 1 47.72 123 THR B CA 1
ATOM 4522 C C . THR B 1 123 ? 12.773 -39.438 -15.961 1 47.72 123 THR B C 1
ATOM 4524 O O . THR B 1 123 ? 11.758 -38.906 -15.516 1 47.72 123 THR B O 1
ATOM 4527 N N . THR B 1 124 ? 13.703 -38.688 -16.422 1 50.91 124 THR B N 1
ATOM 4528 C CA . THR B 1 124 ? 13.5 -37.25 -16.516 1 50.91 124 THR B CA 1
ATOM 4529 C C . THR B 1 124 ? 13.344 -36.812 -17.984 1 50.91 124 THR B C 1
ATOM 4531 O O . THR B 1 124 ? 14.219 -37.062 -18.797 1 50.91 124 THR B O 1
ATOM 4534 N N . PRO B 1 125 ? 12.273 -36.344 -18.234 1 52.66 125 PRO B N 1
ATOM 4535 C CA . PRO B 1 125 ? 11.977 -36.031 -19.641 1 52.66 125 PRO B CA 1
ATOM 4536 C C . PRO B 1 125 ? 12.984 -35.094 -20.25 1 52.66 125 PRO B C 1
ATOM 4538 O O . PRO B 1 125 ? 13.281 -34.031 -19.688 1 52.66 125 PRO B O 1
ATOM 4541 N N . ALA B 1 126 ? 13.797 -35.5 -21.172 1 58.28 126 ALA B N 1
ATOM 4542 C CA . ALA B 1 126 ? 14.641 -34.656 -22.016 1 58.28 126 ALA B CA 1
ATOM 4543 C C . ALA B 1 126 ? 13.789 -33.719 -22.859 1 58.28 126 ALA B C 1
ATOM 4545 O O . ALA B 1 126 ? 12.656 -34.031 -23.203 1 58.28 126 ALA B O 1
ATOM 4546 N N . ALA B 1 127 ? 14.211 -32.344 -22.75 1 62.84 127 ALA B N 1
ATOM 4547 C CA . ALA B 1 127 ? 13.555 -31.359 -23.609 1 62.84 127 ALA B CA 1
ATOM 4548 C C . ALA B 1 127 ? 14.57 -30.641 -24.5 1 62.84 127 ALA B C 1
ATOM 4550 O O . ALA B 1 127 ? 15.766 -30.625 -24.188 1 62.84 127 ALA B O 1
ATOM 4551 N N . ASP B 1 128 ? 14.109 -30.297 -25.703 1 70.62 128 ASP B N 1
ATOM 4552 C CA . ASP B 1 128 ? 14.852 -29.422 -26.594 1 70.62 128 ASP B CA 1
ATOM 4553 C C . ASP B 1 128 ? 16.109 -30.109 -27.125 1 70.62 128 ASP B C 1
ATOM 4555 O O . ASP B 1 128 ? 17.203 -29.531 -27.094 1 70.62 128 ASP B O 1
ATOM 4559 N N . ALA B 1 129 ? 15.891 -31.328 -27.422 1 75.81 129 ALA B N 1
ATOM 4560 C CA . ALA B 1 129 ? 17.047 -32.094 -27.938 1 75.81 129 ALA B CA 1
ATOM 4561 C C . ALA B 1 129 ? 17.438 -31.578 -29.312 1 75.81 129 ALA B C 1
ATOM 4563 O O . ALA B 1 129 ? 16.578 -31.297 -30.156 1 75.81 129 ALA B O 1
ATOM 4564 N N . GLN B 1 130 ? 18.719 -31.391 -29.406 1 80.88 130 GLN B N 1
ATOM 4565 C CA . GLN B 1 130 ? 19.297 -30.984 -30.688 1 80.88 130 GLN B CA 1
ATOM 4566 C C . GLN B 1 130 ? 20.594 -31.734 -30.984 1 80.88 130 GLN B C 1
ATOM 4568 O O . GLN B 1 130 ? 21.328 -32.094 -30.062 1 80.88 130 GLN B O 1
ATOM 4573 N N . TYR B 1 131 ? 20.719 -32.062 -32.25 1 85.38 131 TYR B N 1
ATOM 4574 C CA . TYR B 1 131 ? 22.031 -32.562 -32.656 1 85.38 131 TYR B CA 1
ATOM 4575 C C . TYR B 1 131 ? 23.094 -31.484 -32.5 1 85.38 131 TYR B C 1
ATOM 4577 O O . TYR B 1 131 ? 22.859 -30.328 -32.875 1 85.38 131 TYR B O 1
ATOM 4585 N N . ALA B 1 132 ? 24.219 -31.875 -31.938 1 85 132 ALA B N 1
ATOM 4586 C CA . ALA B 1 132 ? 25.359 -30.969 -31.922 1 85 132 ALA B CA 1
ATOM 4587 C C . ALA B 1 132 ? 25.891 -30.719 -33.312 1 85 132 ALA B C 1
ATOM 4589 O O . ALA B 1 132 ? 25.516 -31.422 -34.281 1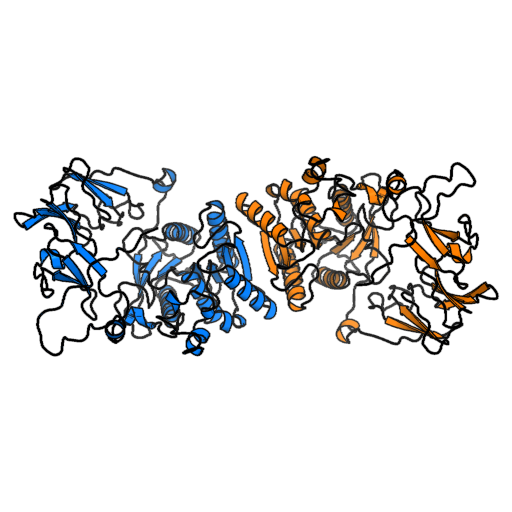 85 132 ALA B O 1
ATOM 4590 N N . ALA B 1 133 ? 26.719 -29.719 -33.375 1 81.88 133 ALA B N 1
ATOM 4591 C CA . ALA B 1 133 ? 27.266 -29.312 -34.688 1 81.88 133 ALA B CA 1
ATOM 4592 C C . ALA B 1 133 ? 28.047 -30.438 -35.344 1 81.88 133 ALA B C 1
ATOM 4594 O O . ALA B 1 133 ? 28.094 -30.562 -36.562 1 81.88 133 ALA B O 1
ATOM 4595 N N . ASP B 1 134 ? 28.609 -31.328 -34.5 1 79.25 134 ASP B N 1
ATOM 4596 C CA . ASP B 1 134 ? 29.438 -32.406 -35.062 1 79.25 134 ASP B CA 1
ATOM 4597 C C . ASP B 1 134 ? 28.594 -33.562 -35.594 1 79.25 134 ASP B C 1
ATOM 4599 O O . ASP B 1 134 ? 29.109 -34.469 -36.219 1 79.25 134 ASP B O 1
ATOM 4603 N N . GLY B 1 135 ? 27.391 -33.469 -35.281 1 77.69 135 GLY B N 1
ATOM 4604 C CA . GLY B 1 135 ? 26.484 -34.5 -35.75 1 77.69 135 GLY B CA 1
ATOM 4605 C C . GLY B 1 135 ? 26.578 -35.812 -34.969 1 77.69 135 GLY B C 1
ATOM 4606 O O . GLY B 1 135 ? 25.766 -36.719 -35.188 1 77.69 135 GLY B O 1
ATOM 4607 N N . ASN B 1 136 ? 27.469 -35.844 -34.094 1 82.12 136 ASN B N 1
ATOM 4608 C CA . ASN B 1 136 ? 27.734 -37.094 -33.406 1 82.12 136 ASN B CA 1
ATOM 4609 C C . ASN B 1 136 ? 27.203 -37.062 -31.984 1 82.12 136 ASN B C 1
ATOM 4611 O O . ASN B 1 136 ? 27.203 -38.094 -31.297 1 82.12 136 ASN B O 1
ATOM 4615 N N . HIS B 1 137 ? 26.844 -35.875 -31.609 1 87.38 137 HIS B N 1
ATOM 4616 C CA . HIS B 1 137 ? 26.312 -35.75 -30.266 1 87.38 137 HIS B CA 1
ATOM 4617 C C . HIS B 1 137 ? 24.922 -35.094 -30.281 1 87.38 137 HIS B C 1
ATOM 4619 O O . HIS B 1 137 ? 24.609 -34.344 -31.188 1 87.38 137 HIS B O 1
ATOM 4625 N N . VAL B 1 138 ? 24.125 -35.531 -29.312 1 83.12 138 VAL B N 1
ATOM 4626 C CA . VAL B 1 138 ? 22.828 -34.938 -29.078 1 83.12 138 VAL B CA 1
ATOM 4627 C C . VAL B 1 138 ? 22.859 -34.156 -27.766 1 83.12 138 VAL B C 1
ATOM 4629 O O . VAL B 1 138 ? 23.312 -34.688 -26.734 1 83.12 138 VAL B O 1
ATOM 4632 N N . GLN B 1 139 ? 22.562 -32.906 -27.906 1 81.25 139 GLN B N 1
ATOM 4633 C CA . GLN B 1 139 ? 22.406 -32.062 -26.734 1 81.25 139 GLN B CA 1
ATOM 4634 C C . GLN B 1 139 ? 20.938 -31.906 -26.359 1 81.25 139 GLN B C 1
ATOM 4636 O O . GLN B 1 139 ? 20.078 -31.828 -27.234 1 81.25 139 GLN B O 1
ATOM 4641 N N . PHE B 1 140 ? 20.688 -31.938 -25.078 1 75 140 PHE B N 1
ATOM 4642 C CA . PHE B 1 140 ? 19.312 -31.812 -24.625 1 75 140 PHE B CA 1
ATOM 4643 C C . PHE B 1 140 ? 19.25 -31.188 -23.234 1 75 140 PHE B C 1
ATOM 4645 O O . PHE B 1 140 ? 20.266 -31.156 -22.516 1 75 140 PHE B O 1
ATOM 4652 N N . ARG B 1 141 ? 18.188 -30.469 -23.125 1 71.88 141 ARG B N 1
ATOM 4653 C CA . ARG B 1 141 ? 17.922 -29.984 -21.766 1 71.88 141 ARG B CA 1
ATOM 4654 C C . ARG B 1 141 ? 17.297 -31.078 -20.906 1 71.88 141 ARG B C 1
ATOM 4656 O O . ARG B 1 141 ? 16.438 -31.828 -21.375 1 71.88 141 ARG B O 1
ATOM 4663 N N . VAL B 1 142 ? 17.969 -31.391 -19.938 1 59.97 142 VAL B N 1
ATOM 4664 C CA . VAL B 1 142 ? 17.406 -32.375 -19.016 1 59.97 142 VAL B CA 1
ATOM 4665 C C . VAL B 1 142 ? 16.594 -31.656 -17.938 1 59.97 142 VAL B C 1
ATOM 4667 O O . VAL B 1 142 ? 17.078 -30.719 -17.312 1 59.97 142 VAL B O 1
ATOM 4670 N N . GLY B 1 143 ? 15.375 -31.641 -18.156 1 53.03 143 GLY B N 1
ATOM 4671 C CA . GLY B 1 143 ? 14.586 -31.203 -17.016 1 53.03 143 GLY B CA 1
ATOM 4672 C C . GLY B 1 143 ? 14.75 -32.094 -15.797 1 53.03 143 GLY B C 1
ATOM 4673 O O . GLY B 1 143 ? 15.133 -33.25 -15.922 1 53.03 143 GLY B O 1
ATOM 4674 N N . THR B 1 144 ? 15.445 -31.688 -14.75 1 45.62 144 THR B N 1
ATOM 4675 C CA . THR B 1 144 ? 15.617 -32.562 -13.602 1 45.62 144 THR B CA 1
ATOM 4676 C C . THR B 1 144 ? 14.297 -33.25 -13.25 1 45.62 144 THR B C 1
ATOM 4678 O O . THR B 1 144 ? 13.344 -32.625 -12.828 1 45.62 144 THR B O 1
ATOM 4681 N N . ASP B 1 145 ? 13.75 -34 -14 1 39.28 145 ASP B N 1
ATOM 4682 C CA . ASP B 1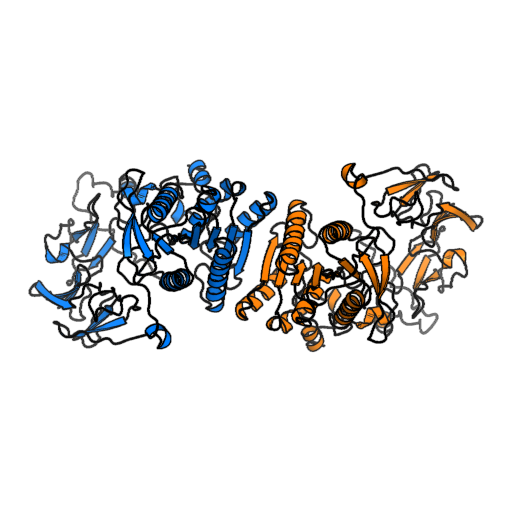 145 ? 12.812 -34.812 -13.219 1 39.28 145 ASP B CA 1
ATOM 4683 C C . ASP B 1 145 ? 13.43 -35.219 -11.883 1 39.28 145 ASP B C 1
ATOM 4685 O O . ASP B 1 145 ? 14.648 -35.312 -11.758 1 39.28 145 ASP B O 1
ATOM 4689 N N . TRP B 1 146 ? 12.68 -35.188 -10.773 1 34.84 146 TRP B N 1
ATOM 4690 C CA . TRP B 1 146 ? 13.242 -35.625 -9.5 1 34.84 146 TRP B CA 1
ATOM 4691 C C . TRP B 1 146 ? 14.148 -36.844 -9.703 1 34.84 146 TRP B C 1
ATOM 4693 O O . TRP B 1 146 ? 15.031 -37.094 -8.883 1 34.84 146 TRP B O 1
ATOM 4703 N N . PHE B 1 147 ? 13.602 -37.938 -10.234 1 30.05 147 PHE B N 1
ATOM 4704 C CA . PHE B 1 147 ? 14.039 -39.219 -9.734 1 30.05 147 PHE B CA 1
ATOM 4705 C C . PHE B 1 147 ? 15.414 -39.594 -10.281 1 30.05 147 PHE B C 1
ATOM 4707 O O . PHE B 1 147 ? 16.266 -40.094 -9.555 1 30.05 147 PHE B O 1
ATOM 4714 N N . SER B 1 148 ? 15.547 -39.844 -11.57 1 32.41 148 SER B N 1
ATOM 4715 C CA . SER B 1 148 ? 16.453 -40.969 -11.859 1 32.41 148 SER B CA 1
ATOM 4716 C C . SER B 1 148 ? 17.906 -40.5 -11.922 1 32.41 148 SER B C 1
ATOM 4718 O O . SER B 1 148 ? 18.781 -41.281 -12.281 1 32.41 148 SER B O 1
ATOM 4720 N N . TRP B 1 149 ? 18.25 -39.281 -12.398 1 31.89 149 TRP B N 1
ATOM 4721 C CA . TRP B 1 149 ? 19.688 -39.5 -12.328 1 31.89 149 TRP B CA 1
ATOM 4722 C C . TRP B 1 149 ? 20.094 -39.969 -10.93 1 31.89 149 TRP B C 1
ATOM 4724 O O . TRP B 1 149 ? 19.25 -40.281 -10.102 1 31.89 149 TRP B O 1
ATOM 4734 N N . SER B 1 150 ? 21.172 -39.344 -10.172 1 32.62 150 SER B N 1
ATOM 4735 C CA . SER B 1 150 ? 21.359 -39.75 -8.781 1 32.62 150 SER B CA 1
ATOM 4736 C C . SER B 1 150 ? 20.141 -39.344 -7.941 1 32.62 150 SER B C 1
ATOM 4738 O O . SER B 1 150 ? 19.438 -38.406 -8.258 1 32.62 150 SER B O 1
ATOM 4740 N N . ARG B 1 151 ? 19.266 -40.219 -7.297 1 35.66 151 ARG B N 1
ATOM 4741 C CA . ARG B 1 151 ? 18.172 -40.125 -6.34 1 35.66 151 ARG B CA 1
ATOM 4742 C C . ARG B 1 151 ? 18 -38.719 -5.832 1 35.66 151 ARG B C 1
ATOM 4744 O O . ARG B 1 151 ? 16.906 -38.344 -5.375 1 35.66 151 ARG B O 1
ATOM 4751 N N . ALA B 1 152 ? 19 -38 -5.414 1 34.34 152 ALA B N 1
ATOM 4752 C CA . ALA B 1 152 ? 18.984 -36.844 -4.523 1 34.34 152 ALA B CA 1
ATOM 4753 C C . ALA B 1 152 ? 18.547 -35.594 -5.262 1 34.34 152 ALA B C 1
ATOM 4755 O O . ALA B 1 152 ? 18.25 -34.562 -4.641 1 34.34 152 ALA B O 1
ATOM 4756 N N . GLU B 1 153 ? 18.781 -35.281 -6.66 1 43.03 153 GLU B N 1
ATOM 4757 C CA . GLU B 1 153 ? 18.828 -33.875 -7 1 43.03 153 GLU B CA 1
ATOM 4758 C C . GLU B 1 153 ? 17.531 -33.406 -7.652 1 43.03 153 GLU B C 1
ATOM 4760 O O . GLU B 1 153 ? 17.469 -33.281 -8.875 1 43.03 153 GLU B O 1
ATOM 4765 N N . ARG B 1 154 ? 16.344 -33.688 -7.188 1 46.62 154 ARG B N 1
ATOM 4766 C CA . ARG B 1 154 ? 14.945 -33.5 -7.574 1 46.62 154 ARG B CA 1
ATOM 4767 C C . ARG B 1 154 ? 14.68 -32.062 -8.008 1 46.62 154 ARG B C 1
ATOM 4769 O O . ARG B 1 154 ? 13.789 -31.828 -8.82 1 46.62 154 ARG B O 1
ATOM 4776 N N . LEU B 1 155 ? 15.125 -31.078 -7.383 1 51.78 155 LEU B N 1
ATOM 4777 C CA . LEU B 1 155 ? 14.859 -29.672 -7.707 1 51.78 155 LEU B CA 1
ATOM 4778 C C . LEU B 1 155 ? 16.016 -29.078 -8.508 1 51.78 155 LEU B C 1
ATOM 4780 O O . LEU B 1 155 ? 16.594 -28.062 -8.109 1 51.78 155 LEU B O 1
ATOM 4784 N N . VAL B 1 156 ? 16.422 -29.938 -9.57 1 57.16 156 VAL B N 1
ATOM 4785 C CA . VAL B 1 156 ? 17.562 -29.375 -10.289 1 57.16 156 VAL B CA 1
ATOM 4786 C C . VAL B 1 156 ? 17.062 -28.641 -11.531 1 57.16 156 VAL B C 1
ATOM 4788 O O . VAL B 1 156 ? 16.203 -29.125 -12.258 1 57.16 156 VAL B O 1
ATOM 4791 N N . SER B 1 157 ? 17.438 -27.297 -11.609 1 63.12 157 SER B N 1
ATOM 4792 C CA . SER B 1 157 ? 17.266 -26.516 -12.828 1 63.12 157 SER B CA 1
ATOM 4793 C C . SER B 1 157 ? 17.719 -27.281 -14.062 1 63.12 157 SER B C 1
ATOM 4795 O O . SER B 1 157 ? 18.609 -28.125 -13.977 1 63.12 157 SER B O 1
ATOM 4797 N N . PRO B 1 158 ? 17.016 -27.125 -15.164 1 63.03 158 PRO B N 1
ATOM 4798 C CA . PRO B 1 158 ? 17.391 -27.812 -16.391 1 63.03 158 PRO B CA 1
ATOM 4799 C C . PRO B 1 158 ? 18.891 -27.688 -16.703 1 63.03 158 PRO B C 1
ATOM 4801 O O . PRO B 1 158 ? 19.484 -26.625 -16.484 1 63.03 158 PRO B O 1
ATOM 4804 N N . VAL B 1 159 ? 19.438 -28.766 -16.812 1 70.25 159 VAL B N 1
ATOM 4805 C CA . VAL B 1 159 ? 20.844 -28.828 -17.188 1 70.25 159 VAL B CA 1
ATOM 4806 C C . VAL B 1 159 ? 20.969 -29.328 -18.625 1 70.25 159 VAL B C 1
ATOM 4808 O O . VAL B 1 159 ? 20.094 -30.031 -19.125 1 70.25 159 VAL B O 1
ATOM 4811 N N . ILE B 1 160 ? 21.969 -28.766 -19.25 1 75.19 160 ILE B N 1
ATOM 4812 C CA . ILE B 1 160 ? 22.266 -29.25 -20.594 1 75.19 160 ILE B CA 1
ATOM 4813 C C . ILE B 1 160 ? 23.141 -30.5 -20.516 1 75.19 160 ILE B C 1
ATOM 4815 O O . ILE B 1 160 ? 24.156 -30.516 -19.812 1 75.19 160 ILE B O 1
ATOM 4819 N N . GLY B 1 161 ? 22.516 -31.594 -21.031 1 76 161 GLY B N 1
ATOM 4820 C CA . GLY B 1 161 ? 23.266 -32.812 -21.172 1 76 161 GLY B CA 1
ATOM 4821 C C . GLY B 1 161 ? 23.625 -33.156 -22.609 1 76 161 GLY B C 1
ATOM 4822 O O . GLY B 1 161 ? 23.047 -32.562 -23.547 1 76 161 GLY B O 1
ATOM 4823 N N . THR B 1 162 ? 24.625 -33.875 -22.703 1 81.44 162 THR B N 1
ATOM 4824 C CA . THR B 1 162 ? 25 -34.344 -24.031 1 81.44 162 THR B CA 1
ATOM 4825 C C . THR B 1 162 ? 25.25 -35.844 -24.031 1 81.44 162 THR B C 1
ATOM 4827 O O . THR B 1 162 ? 25.609 -36.406 -23 1 81.44 162 THR B O 1
ATOM 4830 N N . VAL B 1 163 ? 24.844 -36.5 -25.094 1 82.5 163 VAL B N 1
ATOM 4831 C CA . VAL B 1 163 ? 25.062 -37.906 -25.297 1 82.5 163 VAL B CA 1
ATOM 4832 C C . VAL B 1 163 ? 25.516 -38.156 -26.734 1 82.5 163 VAL B C 1
ATOM 4834 O O . VAL B 1 163 ? 25.234 -37.375 -27.625 1 82.5 163 VAL B O 1
ATOM 4837 N N . SER B 1 164 ? 26.297 -39.188 -26.781 1 83.62 164 SER B N 1
ATOM 4838 C CA . SER B 1 164 ? 26.672 -39.562 -28.141 1 83.62 164 SER B CA 1
ATOM 4839 C C . SER B 1 164 ? 25.453 -39.938 -28.969 1 83.62 164 SER B C 1
ATOM 4841 O O . SER B 1 164 ? 24.516 -40.531 -28.453 1 83.62 164 SER B O 1
ATOM 4843 N N . ALA B 1 165 ? 25.734 -39.531 -30.297 1 77.56 165 ALA B N 1
ATOM 4844 C CA . ALA B 1 165 ? 24.719 -40.062 -31.219 1 77.56 165 ALA B CA 1
ATOM 4845 C C . ALA B 1 165 ? 24.75 -41.594 -31.25 1 77.56 165 ALA B C 1
ATOM 4847 O O . ALA B 1 165 ? 25.812 -42.188 -31.344 1 77.56 165 ALA B O 1
ATOM 4848 N N . GLY B 1 166 ? 23.656 -42.344 -30.969 1 76 166 GLY B N 1
ATOM 4849 C CA . GLY B 1 166 ? 23.609 -43.812 -30.891 1 76 166 GLY B CA 1
ATOM 4850 C C . GLY B 1 166 ? 23.516 -44.312 -29.453 1 76 166 GLY B C 1
ATOM 4851 O O . GLY B 1 166 ? 23.359 -45.531 -29.234 1 76 166 GLY B O 1
ATOM 4852 N N . GLY B 1 167 ? 23.797 -43.438 -28.609 1 75.75 167 GLY B N 1
ATOM 4853 C CA . GLY B 1 167 ? 23.609 -43.781 -27.219 1 75.75 167 GLY B CA 1
ATOM 4854 C C . GLY B 1 167 ? 24.906 -43.844 -26.422 1 75.75 167 GLY B C 1
ATOM 4855 O O . GLY B 1 167 ? 25.984 -43.75 -27 1 75.75 167 GLY B O 1
ATOM 4856 N N . GLY B 1 168 ? 24.812 -43.875 -25.156 1 74.44 168 GLY B N 1
ATOM 4857 C CA . GLY B 1 168 ? 25.938 -43.938 -24.266 1 74.44 168 GLY B CA 1
ATOM 4858 C C . GLY B 1 168 ? 25.703 -43.219 -22.953 1 74.44 168 GLY B C 1
ATOM 4859 O O . GLY B 1 168 ? 24.562 -43.062 -22.516 1 74.44 168 GLY B O 1
ATOM 4860 N N . ASN B 1 169 ? 26.891 -42.906 -22.406 1 76.81 169 ASN B N 1
ATOM 4861 C CA . ASN B 1 169 ? 26.797 -42.219 -21.125 1 76.81 169 ASN B CA 1
ATOM 4862 C C . ASN B 1 169 ? 26.469 -40.719 -21.297 1 76.81 169 ASN B C 1
ATOM 4864 O O . ASN B 1 169 ? 27.031 -40.062 -22.156 1 76.81 169 ASN B O 1
ATOM 4868 N N . VAL B 1 170 ? 25.406 -40.281 -20.609 1 76.75 170 VAL B N 1
ATOM 4869 C CA . VAL B 1 170 ? 25.031 -38.875 -20.641 1 76.75 170 VAL B CA 1
ATOM 4870 C C . VAL B 1 170 ? 26.031 -38.062 -19.812 1 76.75 170 VAL B C 1
ATOM 4872 O O . VAL B 1 170 ? 26.406 -38.438 -18.703 1 76.75 170 VAL B O 1
ATOM 4875 N N . THR B 1 171 ? 26.594 -37.031 -20.391 1 77.81 171 THR B N 1
ATOM 4876 C CA . THR B 1 171 ? 27.453 -36.094 -19.688 1 77.81 171 THR B CA 1
ATOM 4877 C C . THR B 1 171 ? 26.734 -34.781 -19.406 1 77.81 171 THR B C 1
ATOM 4879 O O . THR B 1 171 ? 26.094 -34.219 -20.297 1 77.81 171 THR B O 1
ATOM 4882 N N . GLN B 1 172 ? 26.781 -34.344 -18.141 1 76.88 172 GLN B N 1
ATOM 4883 C CA . GLN B 1 172 ? 26.219 -33.031 -17.781 1 76.88 172 GLN B CA 1
ATOM 4884 C C . GLN B 1 172 ? 27.156 -31.906 -18.188 1 76.88 172 GLN B C 1
ATOM 4886 O O . GLN B 1 172 ? 28.344 -31.906 -17.812 1 76.88 172 GLN B O 1
ATOM 4891 N N . LEU B 1 173 ? 26.625 -30.969 -18.922 1 78.75 173 LEU B N 1
ATOM 4892 C CA . LEU B 1 173 ? 27.469 -29.891 -19.438 1 78.75 173 LEU B CA 1
ATOM 4893 C C . LEU B 1 173 ? 27.344 -28.641 -18.562 1 78.75 173 LEU B C 1
ATOM 4895 O O . LEU B 1 173 ? 28.25 -27.812 -18.531 1 78.75 173 LEU B O 1
ATOM 4899 N N . THR B 1 174 ? 26.203 -28.438 -17.969 1 78.06 174 THR B N 1
ATOM 4900 C CA . THR B 1 174 ? 25.984 -27.219 -17.203 1 78.06 174 THR B CA 1
ATOM 4901 C C . THR B 1 174 ? 25.422 -27.547 -15.82 1 78.06 174 THR B C 1
ATOM 4903 O O . THR B 1 174 ? 24.797 -28.594 -15.633 1 78.06 174 THR B O 1
ATOM 4906 N N . ASP B 1 175 ? 25.781 -26.75 -14.867 1 75.38 175 ASP B N 1
ATOM 4907 C CA . ASP B 1 175 ? 25.188 -26.672 -13.539 1 75.38 175 ASP B CA 1
ATOM 4908 C C . ASP B 1 175 ? 25.125 -25.219 -13.047 1 75.38 175 ASP B C 1
ATOM 4910 O O . ASP B 1 175 ? 26.125 -24.672 -12.617 1 75.38 175 ASP B O 1
ATOM 4914 N N . THR B 1 176 ? 23.953 -24.719 -13.18 1 75.88 176 THR B N 1
ATOM 4915 C CA . THR B 1 176 ? 23.844 -23.297 -12.906 1 75.88 176 THR B CA 1
ATOM 4916 C C . THR B 1 176 ? 23.516 -23.047 -11.438 1 75.88 176 THR B C 1
ATOM 4918 O O . THR B 1 176 ? 23.359 -21.906 -11.008 1 75.88 176 THR B O 1
ATOM 4921 N N . ARG B 1 177 ? 23.453 -24.109 -10.617 1 81.94 177 ARG B N 1
ATOM 4922 C CA . ARG B 1 177 ? 23.156 -23.953 -9.195 1 81.94 177 ARG B CA 1
ATOM 4923 C C . ARG B 1 177 ? 24.375 -23.453 -8.43 1 81.94 177 ARG B C 1
ATOM 4925 O O . ARG B 1 177 ? 25.5 -23.859 -8.703 1 81.94 177 ARG B O 1
ATOM 4932 N N . THR B 1 178 ? 24.031 -22.562 -7.539 1 85.25 178 THR B N 1
ATOM 4933 C CA . THR B 1 178 ? 25.078 -22.078 -6.664 1 85.25 178 THR B CA 1
ATOM 4934 C C . THR B 1 178 ? 25.438 -23.109 -5.598 1 85.25 178 THR B C 1
ATOM 4936 O O . THR B 1 178 ? 24.672 -24.031 -5.355 1 85.25 178 THR B O 1
ATOM 4939 N N . ALA B 1 179 ? 26.625 -22.906 -4.965 1 87.75 179 ALA B N 1
ATOM 4940 C CA . ALA B 1 179 ? 27.047 -23.781 -3.871 1 87.75 179 ALA B CA 1
ATOM 4941 C C . ALA B 1 179 ? 26.062 -23.719 -2.709 1 87.75 179 ALA B C 1
ATOM 4943 O O . ALA B 1 179 ? 25.75 -24.75 -2.096 1 87.75 179 ALA B O 1
ATOM 4944 N N . ASP B 1 180 ? 25.531 -22.547 -2.492 1 88.44 180 ASP B N 1
ATOM 4945 C CA . ASP B 1 180 ? 24.578 -22.375 -1.404 1 88.44 180 ASP B CA 1
ATOM 4946 C C . ASP B 1 180 ? 23.281 -23.125 -1.682 1 88.44 180 ASP B C 1
ATOM 4948 O O . ASP B 1 180 ? 22.688 -23.719 -0.773 1 88.44 180 ASP B O 1
ATOM 4952 N N . TYR B 1 181 ? 22.859 -23.047 -2.873 1 85.38 181 TYR B N 1
ATOM 4953 C CA . TYR B 1 181 ? 21.641 -23.75 -3.254 1 85.38 181 TYR B CA 1
ATOM 4954 C C . TYR B 1 181 ? 21.797 -25.266 -3.078 1 85.38 181 TYR B C 1
ATOM 4956 O O . TYR B 1 181 ? 20.922 -25.938 -2.541 1 85.38 181 TYR B O 1
ATOM 4964 N N . LYS B 1 182 ? 22.969 -25.75 -3.455 1 81.44 182 LYS B N 1
ATOM 4965 C CA . LYS B 1 182 ? 23.25 -27.188 -3.416 1 81.44 182 LYS B CA 1
ATOM 4966 C C . LYS B 1 182 ? 23.422 -27.672 -1.981 1 81.44 182 LYS B C 1
ATOM 4968 O O . LYS B 1 182 ? 23.188 -28.844 -1.684 1 81.44 182 LYS B O 1
ATOM 4973 N N . ALA B 1 183 ? 23.781 -26.781 -1.186 1 88.62 183 ALA B N 1
ATOM 4974 C CA . ALA B 1 183 ? 24.078 -27.141 0.198 1 88.62 183 ALA B CA 1
ATOM 4975 C C . ALA B 1 183 ? 22.797 -27.25 1.02 1 88.62 183 ALA B C 1
ATOM 4977 O O . ALA B 1 183 ? 22.797 -27.828 2.107 1 88.62 183 ALA B O 1
ATOM 4978 N N . ARG B 1 184 ? 21.719 -26.781 0.438 1 86.81 184 ARG B N 1
ATOM 4979 C CA . ARG B 1 184 ? 20.453 -26.781 1.17 1 86.81 184 ARG B CA 1
ATOM 4980 C C . ARG B 1 184 ? 19.703 -28.094 0.949 1 86.81 184 ARG B C 1
ATOM 4982 O O . ARG B 1 184 ? 19.75 -28.656 -0.144 1 86.81 184 ARG B O 1
ATOM 4989 N N . GLU B 1 185 ? 19.047 -28.531 2.057 1 85.31 185 GLU B N 1
ATOM 4990 C CA . GLU B 1 185 ? 18.141 -29.656 1.931 1 85.31 185 GLU B CA 1
ATOM 4991 C C . GLU B 1 185 ? 16.734 -29.203 1.553 1 85.31 185 GLU B C 1
ATOM 4993 O O . GLU B 1 185 ? 16.016 -28.641 2.379 1 85.31 185 GLU B O 1
ATOM 4998 N N . TRP B 1 186 ? 16.359 -29.453 0.385 1 86.06 186 TRP B N 1
ATOM 4999 C CA . TRP B 1 186 ? 15.055 -29.047 -0.108 1 86.06 186 TRP B CA 1
ATOM 5000 C C . TRP B 1 186 ? 14.016 -30.125 0.133 1 86.06 186 TRP B C 1
ATOM 5002 O O . TRP B 1 186 ? 14.305 -31.312 -0.014 1 86.06 186 TRP B O 1
ATOM 5012 N N . ILE B 1 187 ? 12.844 -29.797 0.445 1 88.44 187 ILE B N 1
ATOM 5013 C CA . ILE B 1 187 ? 11.734 -30.719 0.641 1 88.44 187 ILE B CA 1
ATOM 5014 C C . ILE B 1 187 ? 11.25 -31.234 -0.711 1 88.44 187 ILE B C 1
ATOM 5016 O O . ILE B 1 187 ? 10.961 -30.453 -1.616 1 88.44 187 ILE B O 1
ATOM 5020 N N . GLU B 1 188 ? 11.188 -32.531 -0.814 1 82.19 188 GLU B N 1
ATOM 5021 C CA . GLU B 1 188 ? 10.523 -33.125 -1.975 1 82.19 188 GLU B CA 1
ATOM 5022 C C . GLU B 1 188 ? 9.016 -33.156 -1.795 1 82.19 188 GLU B C 1
ATOM 5024 O O . GLU B 1 188 ? 8.5 -33.781 -0.878 1 82.19 188 GLU B O 1
ATOM 5029 N N . PRO B 1 189 ? 8.367 -32.469 -2.682 1 87.5 189 PRO B N 1
ATOM 5030 C CA . PRO B 1 189 ? 6.91 -32.5 -2.52 1 87.5 189 PRO B CA 1
ATOM 5031 C C . PRO B 1 189 ? 6.312 -33.875 -2.791 1 87.5 189 PRO B C 1
ATOM 5033 O O . PRO B 1 189 ? 6.84 -34.625 -3.611 1 87.5 189 PRO B O 1
ATOM 5036 N N . GLN B 1 190 ? 5.309 -34.188 -2.07 1 89.31 190 GLN B N 1
ATOM 5037 C CA . GLN B 1 190 ? 4.512 -35.375 -2.346 1 89.31 190 GLN B CA 1
ATOM 5038 C C . GLN B 1 190 ? 3.367 -35.062 -3.309 1 89.31 190 GLN B C 1
ATOM 5040 O O . GLN B 1 190 ? 2.588 -34.156 -3.074 1 89.31 190 GLN B O 1
ATOM 5045 N N . ILE B 1 191 ? 3.395 -35.781 -4.398 1 89.06 191 ILE B N 1
ATOM 5046 C CA . ILE B 1 191 ? 2.262 -35.656 -5.309 1 89.06 191 ILE B CA 1
ATOM 5047 C C . ILE B 1 191 ? 1.075 -36.469 -4.789 1 89.06 191 ILE B C 1
ATOM 5049 O O . ILE B 1 191 ? 1.163 -37.688 -4.645 1 89.06 191 ILE B O 1
ATOM 5053 N N . VAL B 1 192 ? -0.026 -35.781 -4.523 1 92.44 192 VAL B N 1
ATOM 5054 C CA . VAL B 1 192 ? -1.156 -36.469 -3.877 1 92.44 192 VAL B CA 1
ATOM 5055 C C . VAL B 1 192 ? -2.434 -36.188 -4.668 1 92.44 192 VAL B C 1
ATOM 5057 O O . VAL B 1 192 ? -2.611 -35.094 -5.219 1 92.44 192 VAL B O 1
ATOM 5060 N N . PRO B 1 193 ? -3.314 -37.125 -4.742 1 92.75 193 PRO B N 1
ATOM 5061 C CA . PRO B 1 193 ? -4.645 -36.906 -5.32 1 92.75 193 PRO B CA 1
ATOM 5062 C C . PRO B 1 193 ? -5.656 -36.406 -4.297 1 92.75 193 PRO B C 1
ATOM 5064 O O . PRO B 1 193 ? -6 -37.125 -3.354 1 92.75 193 PRO B O 1
ATOM 5067 N N . VAL B 1 194 ? -6.141 -35.25 -4.457 1 95.75 194 VAL B N 1
ATOM 5068 C CA . VAL B 1 194 ? -7.184 -34.688 -3.598 1 95.75 194 VAL B CA 1
ATOM 5069 C C . VAL B 1 194 ? -8.555 -35.094 -4.141 1 95.75 194 VAL B C 1
ATOM 5071 O O . VAL B 1 194 ? -8.922 -34.688 -5.254 1 95.75 194 VAL B O 1
ATOM 5074 N N . PRO B 1 195 ? -9.305 -35.781 -3.383 1 94.62 195 PRO B N 1
ATOM 5075 C CA . PRO B 1 195 ? -10.633 -36.188 -3.873 1 94.62 195 PRO B CA 1
ATOM 5076 C C . PRO B 1 195 ? -11.555 -34.969 -4.086 1 94.62 195 PRO B C 1
ATOM 5078 O O . PRO B 1 195 ? -11.523 -34.031 -3.299 1 94.62 195 PRO B O 1
ATOM 5081 N N . SER B 1 196 ? -12.305 -35.062 -5.094 1 93.81 196 SER B N 1
ATOM 5082 C CA . SER B 1 196 ? -13.297 -34.031 -5.375 1 93.81 196 SER B CA 1
ATOM 5083 C C . SER B 1 196 ? -14.641 -34.375 -4.746 1 93.81 196 SER B C 1
ATOM 5085 O O . SER B 1 196 ? -15.078 -35.5 -4.773 1 93.81 196 SER B O 1
ATOM 5087 N N . THR B 1 197 ? -15.297 -33.375 -4.234 1 93.19 197 THR B N 1
ATOM 5088 C CA . THR B 1 197 ? -16.641 -33.594 -3.711 1 93.19 197 THR B CA 1
ATOM 5089 C C . THR B 1 197 ? -17.688 -33.156 -4.734 1 93.19 197 THR B C 1
ATOM 5091 O O . THR B 1 197 ? -18.891 -33.156 -4.441 1 93.19 197 THR B O 1
ATOM 5094 N N . HIS B 1 198 ? -17.281 -32.875 -5.871 1 89.56 198 HIS B N 1
ATOM 5095 C CA . HIS B 1 198 ? -18.188 -32.312 -6.875 1 89.56 198 HIS B CA 1
ATOM 5096 C C . HIS B 1 198 ? -18.25 -33.188 -8.109 1 89.56 198 HIS B C 1
ATOM 5098 O O . HIS B 1 198 ? -18.547 -32.719 -9.211 1 89.56 198 HIS B O 1
ATOM 5104 N N . GLY B 1 199 ? -17.984 -34.469 -7.926 1 79 199 GLY B N 1
ATOM 5105 C CA . GLY B 1 199 ? -18.172 -35.469 -8.961 1 79 199 GLY B CA 1
ATOM 5106 C C . GLY B 1 199 ? -17.047 -35.469 -9.984 1 79 199 GLY B C 1
ATOM 5107 O O . GLY B 1 199 ? -17.109 -36.219 -10.977 1 79 199 GLY B O 1
ATOM 5108 N N . ALA B 1 200 ? -16.047 -34.719 -9.719 1 76.56 200 ALA B N 1
ATOM 5109 C CA . ALA B 1 200 ? -14.898 -34.719 -10.625 1 76.56 200 ALA B CA 1
ATOM 5110 C C . ALA B 1 200 ? -13.82 -35.688 -10.188 1 76.56 200 ALA B C 1
ATOM 5112 O O . ALA B 1 200 ? -13.898 -36.25 -9.102 1 76.56 200 ALA B O 1
ATOM 5113 N N . ASP B 1 201 ? -12.93 -36 -11.055 1 82.5 201 ASP B N 1
ATOM 5114 C CA . ASP B 1 201 ? -11.734 -36.781 -10.727 1 82.5 201 ASP B CA 1
ATOM 5115 C C . ASP B 1 201 ? -10.883 -36.062 -9.688 1 82.5 201 ASP B C 1
ATOM 5117 O O . ASP B 1 201 ? -11.031 -34.844 -9.484 1 82.5 201 ASP B O 1
ATOM 5121 N N . PRO B 1 202 ? -10.117 -36.812 -8.992 1 90.19 202 PRO B N 1
ATOM 5122 C CA . PRO B 1 202 ? -9.25 -36.156 -8.008 1 90.19 202 PRO B CA 1
ATOM 5123 C C . PRO B 1 202 ? -8.359 -35.094 -8.633 1 90.19 202 PRO B C 1
ATOM 5125 O O . PRO B 1 202 ? -7.945 -35.219 -9.789 1 90.19 202 PRO B O 1
ATOM 5128 N N . VAL B 1 203 ? -8.141 -34.062 -7.898 1 91.81 203 VAL B N 1
ATOM 5129 C CA . VAL B 1 203 ? -7.242 -33 -8.312 1 91.81 203 VAL B CA 1
ATOM 5130 C C . VAL B 1 203 ? -5.84 -33.25 -7.758 1 91.81 203 VAL B C 1
ATOM 5132 O O . VAL B 1 203 ? -5.672 -33.469 -6.555 1 91.81 203 VAL B O 1
ATOM 5135 N N . TRP B 1 204 ? -4.867 -33.219 -8.609 1 89 204 TRP B N 1
ATOM 5136 C CA . TRP B 1 204 ? -3.496 -33.469 -8.18 1 89 204 TRP B CA 1
ATOM 5137 C C . TRP B 1 204 ? -2.867 -32.25 -7.543 1 89 204 TRP B C 1
ATOM 5139 O O . TRP B 1 204 ? -3.137 -31.125 -7.961 1 89 204 TRP B O 1
ATOM 5149 N N . ALA B 1 205 ? -2.064 -32.562 -6.48 1 95.19 205 ALA B N 1
ATOM 5150 C CA . ALA B 1 205 ? -1.434 -31.469 -5.746 1 95.19 205 ALA B CA 1
ATOM 5151 C C . ALA B 1 205 ? -0.025 -31.859 -5.301 1 95.19 205 ALA B C 1
ATOM 5153 O O . ALA B 1 205 ? 0.308 -33.031 -5.219 1 95.19 205 ALA B O 1
ATOM 5154 N N . LYS B 1 206 ? 0.766 -30.859 -5.16 1 93.31 206 LYS B N 1
ATOM 5155 C CA . LYS B 1 206 ? 2.045 -31.016 -4.469 1 93.31 206 LYS B CA 1
ATOM 5156 C C . LYS B 1 206 ? 1.918 -30.641 -2.994 1 93.31 206 LYS B C 1
ATOM 5158 O O . LYS B 1 206 ? 1.539 -29.516 -2.662 1 93.31 206 LYS B O 1
ATOM 5163 N N . LEU B 1 207 ? 2.236 -31.609 -2.146 1 97 207 LEU B N 1
ATOM 5164 C CA . LEU B 1 207 ? 2.178 -31.406 -0.702 1 97 207 LEU B CA 1
ATOM 5165 C C . LEU B 1 207 ? 3.568 -31.156 -0.128 1 97 207 LEU B C 1
ATOM 5167 O O . LEU B 1 207 ? 4.488 -31.953 -0.359 1 97 207 LEU B O 1
ATOM 5171 N N . TYR B 1 208 ? 3.75 -30.031 0.537 1 97 208 TYR B N 1
ATOM 5172 C CA . TYR B 1 208 ? 4.957 -29.734 1.297 1 97 208 TYR B CA 1
ATOM 5173 C C . TYR B 1 208 ? 4.68 -29.75 2.795 1 97 208 TYR B C 1
ATOM 5175 O O . TYR B 1 208 ? 3.814 -29.016 3.281 1 97 208 TYR B O 1
ATOM 5183 N N . ARG B 1 209 ? 5.398 -30.578 3.562 1 97.44 209 ARG B N 1
ATOM 5184 C CA . ARG B 1 209 ? 5.25 -30.672 5.012 1 97.44 209 ARG B CA 1
ATOM 5185 C C . ARG B 1 209 ? 6.504 -31.281 5.645 1 97.44 209 ARG B C 1
ATOM 5187 O O . ARG B 1 209 ? 7.355 -31.828 4.949 1 97.44 209 ARG B O 1
ATOM 5194 N N . PRO B 1 210 ? 6.582 -31.141 6.926 1 96.44 210 PRO B N 1
ATOM 5195 C CA . PRO B 1 210 ? 7.672 -31.875 7.574 1 96.44 210 PRO B CA 1
ATOM 5196 C C . PRO B 1 210 ? 7.582 -33.375 7.363 1 96.44 210 PRO B C 1
ATOM 5198 O O . PRO B 1 210 ? 6.48 -33.906 7.211 1 96.44 210 PRO B O 1
ATOM 5201 N N . ALA B 1 211 ? 8.742 -33.938 7.375 1 93.06 211 ALA B N 1
ATOM 5202 C CA . ALA B 1 211 ? 8.789 -35.406 7.188 1 93.06 211 ALA B CA 1
ATOM 5203 C C . ALA B 1 211 ? 7.984 -36.125 8.266 1 93.06 211 ALA B C 1
ATOM 5205 O O . ALA B 1 211 ? 7.324 -37.125 7.988 1 93.06 211 ALA B O 1
ATOM 5206 N N . THR B 1 212 ? 8.086 -35.562 9.445 1 95.06 212 THR B N 1
ATOM 5207 C CA . THR B 1 212 ? 7.324 -36.125 10.562 1 95.06 212 THR B CA 1
ATOM 5208 C C . THR B 1 212 ? 6.453 -35.031 11.195 1 95.06 212 THR B C 1
ATOM 5210 O O . THR B 1 212 ? 6.957 -34 11.617 1 95.06 212 THR B O 1
ATOM 5213 N N . LEU B 1 213 ? 5.164 -35.344 11.234 1 96.81 213 LEU B N 1
ATOM 5214 C CA . LEU B 1 213 ? 4.227 -34.438 11.891 1 96.81 213 LEU B CA 1
ATOM 5215 C C . LEU B 1 213 ? 4.18 -34.688 13.391 1 96.81 213 LEU B C 1
ATOM 5217 O O . LEU B 1 213 ? 4.176 -35.844 13.828 1 96.81 213 LEU B O 1
ATOM 5221 N N . GLU B 1 214 ? 4.141 -33.625 14.141 1 97.31 214 GLU B N 1
ATOM 5222 C CA . GLU B 1 214 ? 4.031 -33.75 15.586 1 97.31 214 GLU B CA 1
ATOM 5223 C C . GLU B 1 214 ? 2.617 -34.156 16 1 97.31 214 GLU B C 1
ATOM 5225 O O . GLU B 1 214 ? 1.65 -33.469 15.656 1 97.31 214 GLU B O 1
ATOM 5230 N N . PRO B 1 215 ? 2.605 -35.25 16.781 1 96.38 215 PRO B N 1
ATOM 5231 C CA . PRO B 1 215 ? 1.272 -35.688 17.188 1 96.38 215 PRO B CA 1
ATOM 5232 C C . PRO B 1 215 ? 0.495 -34.625 17.953 1 96.38 215 PRO B C 1
ATOM 5234 O O . PRO B 1 215 ? 1.057 -33.969 18.828 1 96.38 215 PRO B O 1
ATOM 5237 N N . GLY B 1 216 ? -0.688 -34.438 17.516 1 96.06 216 GLY B N 1
ATOM 5238 C CA . GLY B 1 216 ? -1.571 -33.531 18.25 1 96.06 216 GLY B CA 1
ATOM 5239 C C . GLY B 1 216 ? -1.472 -32.094 17.766 1 96.06 216 GLY B C 1
ATOM 5240 O O . GLY B 1 216 ? -2.354 -31.266 18.047 1 96.06 216 GLY B O 1
ATOM 5241 N N . LYS B 1 217 ? -0.438 -31.766 17.109 1 97.25 217 LYS B N 1
ATOM 5242 C CA . LYS B 1 217 ? -0.257 -30.406 16.609 1 97.25 217 LYS B CA 1
ATOM 5243 C C . LYS B 1 217 ? -1.095 -30.156 15.352 1 97.25 217 LYS B C 1
ATOM 5245 O O . LYS B 1 217 ? -1.251 -31.062 14.523 1 97.25 217 LYS B O 1
ATOM 5250 N N . LYS B 1 218 ? -1.701 -28.984 15.305 1 98.25 218 LYS B N 1
ATOM 5251 C CA . LYS B 1 218 ? -2.311 -28.516 14.062 1 98.25 218 LYS B CA 1
ATOM 5252 C C . LYS B 1 218 ? -1.429 -27.484 13.375 1 98.25 218 LYS B C 1
ATOM 5254 O O . LYS B 1 218 ? -0.869 -26.594 14.031 1 98.25 218 LYS B O 1
ATOM 5259 N N . TYR B 1 219 ? -1.28 -27.641 12.133 1 98.75 219 TYR B N 1
ATOM 5260 C CA . TYR B 1 219 ? -0.403 -26.75 11.367 1 98.75 219 TYR B CA 1
ATOM 5261 C C . TYR B 1 219 ? -1.211 -25.75 10.555 1 98.75 219 TYR B C 1
ATOM 5263 O O . TYR B 1 219 ? -2.17 -26.125 9.875 1 98.75 219 TYR B O 1
ATOM 5271 N N . PRO B 1 220 ? -0.862 -24.438 10.648 1 98.88 220 PRO B N 1
ATOM 5272 C CA . PRO B 1 220 ? -1.475 -23.531 9.688 1 98.88 220 PRO B CA 1
ATOM 5273 C C . PRO B 1 220 ? -1.245 -23.953 8.234 1 98.88 220 PRO B C 1
ATOM 5275 O O . PRO B 1 220 ? -0.174 -24.469 7.906 1 98.88 220 PRO B O 1
ATOM 5278 N N . VAL B 1 221 ? -2.24 -23.719 7.387 1 98.94 221 VAL B N 1
ATOM 5279 C CA . VAL B 1 221 ? -2.215 -24.188 6.008 1 98.94 221 VAL B CA 1
ATOM 5280 C C . VAL B 1 221 ? -1.997 -23 5.062 1 98.94 221 VAL B C 1
ATOM 5282 O O . VAL B 1 221 ? -2.613 -21.953 5.227 1 98.94 221 VAL B O 1
ATOM 5285 N N . VAL B 1 222 ? -1.077 -23.156 4.156 1 98.94 222 VAL B N 1
ATOM 5286 C CA . VAL B 1 222 ? -0.956 -22.203 3.053 1 98.94 222 VAL B CA 1
ATOM 5287 C C . VAL B 1 222 ? -1.216 -22.922 1.729 1 98.94 222 VAL B C 1
ATOM 5289 O O . VAL B 1 222 ? -0.66 -24 1.474 1 98.94 222 VAL B O 1
ATOM 5292 N N . MET B 1 223 ? -2.051 -22.375 0.959 1 98.94 223 MET B N 1
ATOM 5293 C CA . MET B 1 223 ? -2.334 -22.938 -0.362 1 98.94 223 MET B CA 1
ATOM 5294 C C . MET B 1 223 ? -1.83 -22 -1.462 1 98.94 223 MET B C 1
ATOM 5296 O O . MET B 1 223 ? -2.041 -20.797 -1.402 1 98.94 223 MET B O 1
ATOM 5300 N N . PHE B 1 224 ? -1.128 -22.562 -2.41 1 98.56 224 PHE B N 1
ATOM 5301 C CA . PHE B 1 224 ? -0.65 -21.828 -3.57 1 98.56 224 PHE B CA 1
ATOM 5302 C C . PHE B 1 224 ? -1.528 -22.094 -4.785 1 98.56 224 PHE B C 1
ATOM 5304 O O . PHE B 1 224 ? -1.905 -23.234 -5.043 1 98.56 224 PHE B O 1
ATOM 5311 N N . VAL B 1 225 ? -1.862 -21.016 -5.516 1 98.06 225 VAL B N 1
ATOM 5312 C CA . VAL B 1 225 ? -2.625 -21.125 -6.754 1 98.06 225 VAL B CA 1
ATOM 5313 C C . VAL B 1 225 ? -1.756 -20.672 -7.93 1 98.06 225 VAL B C 1
ATOM 5315 O O . VAL B 1 225 ? -1.324 -19.531 -7.996 1 98.06 225 VAL B O 1
ATOM 5318 N N . HIS B 1 226 ? -1.538 -21.562 -8.828 1 94.06 226 HIS B N 1
ATOM 5319 C CA . HIS B 1 226 ? -0.709 -21.219 -9.977 1 94.06 226 HIS B CA 1
ATOM 5320 C C . HIS B 1 226 ? -1.45 -20.297 -10.93 1 94.06 226 HIS B C 1
ATOM 5322 O O . HIS B 1 226 ? -2.682 -20.234 -10.93 1 94.06 226 HIS B O 1
ATOM 5328 N N . GLY B 1 227 ? -0.664 -19.562 -11.711 1 92.81 227 GLY B N 1
ATOM 5329 C CA . GLY B 1 227 ? -1.216 -18.672 -12.727 1 92.81 227 GLY B CA 1
ATOM 5330 C C . GLY B 1 227 ? -1.547 -19.375 -14.023 1 92.81 227 GLY B C 1
ATOM 5331 O O . GLY B 1 227 ? -1.643 -20.609 -14.062 1 92.81 227 GLY B O 1
ATOM 5332 N N . ALA B 1 228 ? -1.858 -18.578 -15.008 1 75.62 228 ALA B N 1
ATOM 5333 C CA . ALA B 1 228 ? -2.268 -19.109 -16.297 1 75.62 228 ALA B CA 1
ATOM 5334 C C . ALA B 1 228 ? -3.359 -20.172 -16.141 1 75.62 228 ALA B C 1
ATOM 5336 O O . ALA B 1 228 ? -3.072 -21.375 -16.109 1 75.62 228 ALA B O 1
ATOM 5337 N N . GLY B 1 229 ? -4.465 -19.875 -16.25 1 75.12 229 GLY B N 1
ATOM 5338 C CA . GLY B 1 229 ? -5.633 -20.672 -15.891 1 75.12 229 GLY B CA 1
ATOM 5339 C C . GLY B 1 229 ? -5.617 -22.062 -16.484 1 75.12 229 GLY B C 1
ATOM 5340 O O . GLY B 1 229 ? -6.176 -23 -15.914 1 75.12 229 GLY B O 1
ATOM 5341 N N . TYR B 1 230 ? -4.891 -22.266 -17.516 1 76.19 230 TYR B N 1
ATOM 5342 C CA . TYR B 1 230 ? -4.949 -23.547 -18.203 1 76.19 230 TYR B CA 1
ATOM 5343 C C . TYR B 1 230 ? -3.627 -24.297 -18.078 1 76.19 230 TYR B C 1
ATOM 5345 O O . TYR B 1 230 ? -3.422 -25.328 -18.734 1 76.19 230 TYR B O 1
ATOM 5353 N N . LEU B 1 231 ? -2.84 -23.812 -17.172 1 79.5 231 LEU B N 1
ATOM 5354 C CA . LEU B 1 231 ? -1.534 -24.422 -16.953 1 79.5 231 LEU B CA 1
ATOM 5355 C C . LEU B 1 231 ? -1.668 -25.703 -16.125 1 79.5 231 LEU B C 1
ATOM 5357 O O . LEU B 1 231 ? -2.486 -25.766 -15.211 1 79.5 231 LEU B O 1
ATOM 5361 N N . GLN B 1 232 ? -0.88 -26.734 -16.547 1 81.25 232 GLN B N 1
ATOM 5362 C CA . GLN B 1 232 ? -0.646 -27.828 -15.617 1 81.25 232 GLN B CA 1
ATOM 5363 C C . GLN B 1 232 ? 0.537 -27.531 -14.695 1 81.25 232 GLN B C 1
ATOM 5365 O O . GLN B 1 232 ? 1.672 -27.406 -15.164 1 81.25 232 GLN B O 1
ATOM 5370 N N . ASN B 1 233 ? 0.221 -27.438 -13.5 1 85.62 233 ASN B N 1
ATOM 5371 C CA . ASN B 1 233 ? 1.244 -27.047 -12.539 1 85.62 233 ASN B CA 1
ATOM 5372 C C . ASN B 1 233 ? 1.85 -28.266 -11.844 1 85.62 233 ASN B C 1
ATOM 5374 O O . ASN B 1 233 ? 3.041 -28.281 -11.531 1 85.62 233 ASN B O 1
ATOM 5378 N N . VAL B 1 234 ? 1.043 -29.266 -11.656 1 84.69 234 VAL B N 1
ATOM 5379 C CA . VAL B 1 234 ? 1.482 -30.422 -10.883 1 84.69 234 VAL B CA 1
ATOM 5380 C C . VAL B 1 234 ? 2.053 -31.484 -11.82 1 84.69 234 VAL B C 1
ATOM 5382 O O . VAL B 1 234 ? 1.302 -32.219 -12.469 1 84.69 234 VAL B O 1
ATOM 5385 N N . THR B 1 235 ? 3.285 -31.438 -11.961 1 72.06 235 THR B N 1
ATOM 5386 C CA . THR B 1 235 ? 4.051 -32.406 -12.734 1 72.06 235 THR B CA 1
ATOM 5387 C C . THR B 1 235 ? 5.324 -32.812 -11.992 1 72.06 235 THR B C 1
ATOM 5389 O O . THR B 1 235 ? 5.707 -32.156 -11.016 1 72.06 235 THR B O 1
ATOM 5392 N N . ARG B 1 236 ? 5.883 -33.781 -12.383 1 66.75 236 ARG B N 1
ATOM 5393 C CA . ARG B 1 236 ? 7.148 -34.219 -11.797 1 66.75 236 ARG B CA 1
ATOM 5394 C C . ARG B 1 236 ? 8.32 -33.469 -12.445 1 66.75 236 ARG B C 1
ATOM 5396 O O . ARG B 1 236 ? 9.477 -33.656 -12.047 1 66.75 236 ARG B O 1
ATOM 5403 N N . ARG B 1 237 ? 8.023 -32.594 -13.383 1 65.12 237 ARG B N 1
ATOM 5404 C CA . ARG B 1 237 ? 9.055 -31.828 -14.07 1 65.12 237 ARG B CA 1
ATOM 5405 C C . ARG B 1 237 ? 9.477 -30.609 -13.25 1 65.12 237 ARG B C 1
ATOM 5407 O O . ARG B 1 237 ? 8.828 -30.281 -12.25 1 65.12 237 ARG B O 1
ATOM 5414 N N . TYR B 1 238 ? 10.688 -30.078 -13.672 1 69.62 238 TYR B N 1
ATOM 5415 C CA . TYR B 1 238 ? 11.062 -28.797 -13.062 1 69.62 238 TYR B CA 1
ATOM 5416 C C . TYR B 1 238 ? 9.945 -27.781 -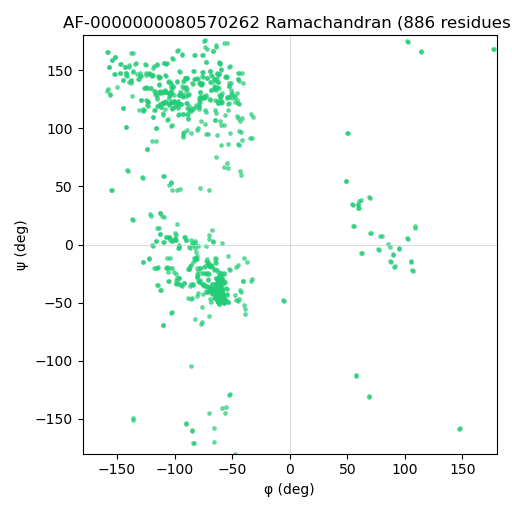13.211 1 69.62 238 TYR B C 1
ATOM 5418 O O . TYR B 1 238 ? 9.453 -27.547 -14.32 1 69.62 238 TYR B O 1
ATOM 5426 N N . PRO B 1 239 ? 9.625 -27.281 -12.141 1 72.19 239 PRO B N 1
ATOM 5427 C CA . PRO B 1 239 ? 8.445 -26.406 -12.172 1 72.19 239 PRO B CA 1
ATOM 5428 C C . PRO B 1 239 ? 8.727 -25.047 -12.797 1 72.19 239 PRO B C 1
ATOM 5430 O O . PRO B 1 239 ? 9.82 -24.5 -12.609 1 72.19 239 PRO B O 1
ATOM 5433 N N . VAL B 1 240 ? 7.785 -24.547 -13.492 1 76.31 240 VAL B N 1
ATOM 5434 C CA . VAL B 1 240 ? 7.848 -23.156 -13.953 1 76.31 240 VAL B CA 1
ATOM 5435 C C . VAL B 1 240 ? 7.809 -22.219 -12.758 1 76.31 240 VAL B C 1
ATOM 5437 O O . VAL B 1 240 ? 8.359 -21.109 -12.805 1 76.31 240 VAL B O 1
ATOM 5440 N N . TYR B 1 241 ? 7.305 -22.719 -11.625 1 89.06 241 TYR B N 1
ATOM 5441 C CA . TYR B 1 241 ? 7.199 -21.953 -10.391 1 89.06 241 TYR B CA 1
ATOM 5442 C C . TYR B 1 241 ? 8.289 -22.344 -9.406 1 89.06 241 TYR B C 1
ATOM 5444 O O . TYR B 1 241 ? 8.016 -22.609 -8.234 1 89.06 241 TYR B O 1
ATOM 5452 N N . PHE B 1 242 ? 9.508 -22.312 -9.836 1 85.19 242 PHE B N 1
ATOM 5453 C CA . PHE B 1 242 ? 10.625 -22.766 -9.023 1 85.19 242 PHE B CA 1
ATOM 5454 C C . PHE B 1 242 ? 10.789 -21.891 -7.789 1 85.19 242 PHE B C 1
ATOM 5456 O O . PHE B 1 242 ? 11.164 -22.359 -6.719 1 85.19 242 PHE B O 1
ATOM 5463 N N . ARG B 1 243 ? 10.508 -20.609 -7.855 1 91.62 243 ARG B N 1
ATOM 5464 C CA . ARG B 1 243 ? 10.625 -19.719 -6.703 1 91.62 243 ARG B CA 1
ATOM 5465 C C . ARG B 1 243 ? 9.578 -20.062 -5.645 1 91.62 243 ARG B C 1
ATOM 5467 O O . ARG B 1 243 ? 9.852 -19.984 -4.445 1 91.62 243 ARG B O 1
ATOM 5474 N N . GLU B 1 244 ? 8.406 -20.406 -6.18 1 94.5 244 GLU B N 1
ATOM 5475 C CA . GLU B 1 244 ? 7.367 -20.828 -5.246 1 94.5 244 GLU B CA 1
ATOM 5476 C C . GLU B 1 244 ? 7.773 -22.078 -4.48 1 94.5 244 GLU B C 1
ATOM 5478 O O . GLU B 1 244 ? 7.488 -22.203 -3.289 1 94.5 244 GLU B O 1
ATOM 5483 N N . GLN B 1 245 ? 8.422 -22.969 -5.156 1 90.5 245 GLN B N 1
ATOM 5484 C CA . GLN B 1 245 ? 8.875 -24.172 -4.469 1 90.5 245 GLN B CA 1
ATOM 5485 C C . GLN B 1 245 ? 9.852 -23.828 -3.348 1 90.5 245 GLN B C 1
ATOM 5487 O O . GLN B 1 245 ? 9.805 -24.422 -2.27 1 90.5 245 GLN B O 1
ATOM 5492 N N . MET B 1 246 ? 10.75 -22.859 -3.625 1 92.31 246 MET B N 1
ATOM 5493 C CA . MET B 1 246 ? 11.672 -22.391 -2.59 1 92.31 246 MET B CA 1
ATOM 5494 C C . MET B 1 246 ? 10.914 -21.719 -1.446 1 92.31 246 MET B C 1
ATOM 5496 O O . MET B 1 246 ? 11.234 -21.938 -0.275 1 92.31 246 MET B O 1
ATOM 5500 N N . PHE B 1 247 ? 9.984 -20.984 -1.782 1 97.19 247 PHE B N 1
ATOM 5501 C CA . PHE B 1 247 ? 9.188 -20.297 -0.771 1 97.19 247 PHE B CA 1
ATOM 5502 C C . PHE B 1 247 ? 8.391 -21.297 0.062 1 97.19 247 PHE B C 1
ATOM 5504 O O . PHE B 1 247 ? 8.258 -21.141 1.276 1 97.19 247 PHE B O 1
ATOM 5511 N N . HIS B 1 248 ? 7.824 -22.375 -0.612 1 97.19 248 HIS B N 1
ATOM 5512 C CA . HIS B 1 248 ? 7.121 -23.422 0.12 1 97.19 248 HIS B CA 1
ATOM 5513 C C . HIS B 1 248 ? 8.039 -24.094 1.142 1 97.19 248 HIS B C 1
ATOM 5515 O O . HIS B 1 248 ? 7.609 -24.406 2.256 1 97.19 248 HIS B O 1
ATOM 5521 N N . ASN B 1 249 ? 9.266 -24.297 0.714 1 94.88 249 ASN B N 1
ATOM 5522 C CA . ASN B 1 249 ? 10.25 -24.828 1.646 1 94.88 249 ASN B CA 1
ATOM 5523 C C . ASN B 1 249 ? 10.406 -23.938 2.877 1 94.88 249 ASN B C 1
ATOM 5525 O O . ASN B 1 249 ? 10.422 -24.438 4.004 1 94.88 249 ASN B O 1
ATOM 5529 N N . LEU B 1 250 ? 10.516 -22.641 2.654 1 97.31 250 LEU B N 1
ATOM 5530 C CA . LEU B 1 250 ? 10.648 -21.688 3.75 1 97.31 250 LEU B CA 1
ATOM 5531 C C . LEU B 1 250 ? 9.43 -21.75 4.664 1 97.31 250 LEU B C 1
ATOM 5533 O O . LEU B 1 250 ? 9.57 -21.75 5.891 1 97.31 250 LEU B O 1
ATOM 5537 N N . LEU B 1 251 ? 8.25 -21.781 4.105 1 98.69 251 LEU B N 1
ATOM 5538 C CA . LEU B 1 251 ? 7.023 -21.812 4.891 1 98.69 251 LEU B CA 1
ATOM 5539 C C . LEU B 1 251 ? 6.973 -23.047 5.777 1 98.69 251 LEU B C 1
ATOM 5541 O O . LEU B 1 251 ? 6.613 -22.969 6.953 1 98.69 251 LEU B O 1
ATOM 5545 N N . VAL B 1 252 ? 7.395 -24.188 5.238 1 98.31 252 VAL B N 1
ATOM 5546 C CA . VAL B 1 252 ? 7.402 -25.422 6.023 1 98.31 252 VAL B CA 1
ATOM 5547 C C . VAL B 1 252 ? 8.391 -25.281 7.184 1 98.31 252 VAL B C 1
ATOM 5549 O O . VAL B 1 252 ? 8.078 -25.656 8.32 1 98.31 252 VAL B O 1
ATOM 5552 N N . GLN B 1 253 ? 9.531 -24.703 6.895 1 96.88 253 GLN B N 1
ATOM 5553 C CA . GLN B 1 253 ? 10.539 -24.484 7.93 1 96.88 253 GLN B CA 1
ATOM 5554 C C . GLN B 1 253 ? 10.008 -23.562 9.023 1 96.88 253 GLN B C 1
ATOM 5556 O O . GLN B 1 253 ? 10.438 -23.641 10.18 1 96.88 253 GLN B O 1
ATOM 5561 N N . LYS B 1 254 ? 9.07 -22.797 8.664 1 98.12 254 LYS B N 1
ATOM 5562 C CA . LYS B 1 254 ? 8.523 -21.828 9.609 1 98.12 254 LYS B CA 1
ATOM 5563 C C . LYS B 1 254 ? 7.234 -22.344 10.234 1 98.12 254 LYS B C 1
ATOM 5565 O O . LYS B 1 254 ? 6.504 -21.578 10.875 1 98.12 254 LYS B O 1
ATOM 5570 N N . GLY B 1 255 ? 6.832 -23.547 9.938 1 98.19 255 GLY B N 1
ATOM 5571 C CA . GLY B 1 255 ? 5.781 -24.203 10.703 1 98.19 255 GLY B CA 1
ATOM 5572 C C . GLY B 1 255 ? 4.477 -24.328 9.938 1 98.19 255 GLY B C 1
ATOM 5573 O O . GLY B 1 255 ? 3.436 -24.641 10.523 1 98.19 255 GLY B O 1
ATOM 5574 N N . TYR B 1 256 ? 4.551 -24.156 8.688 1 98.81 256 TYR B N 1
ATOM 5575 C CA . TYR B 1 256 ? 3.365 -24.297 7.855 1 98.81 256 TYR B CA 1
ATOM 5576 C C . TYR B 1 256 ? 3.377 -25.641 7.133 1 98.81 256 TYR B C 1
ATOM 5578 O O . TYR B 1 256 ? 4.426 -26.281 7.016 1 98.81 256 TYR B O 1
ATOM 5586 N N . ILE B 1 257 ? 2.229 -26.047 6.699 1 98.81 257 ILE B N 1
ATOM 5587 C CA . ILE B 1 257 ? 2.105 -27.031 5.637 1 98.81 257 ILE B CA 1
ATOM 5588 C C . ILE B 1 257 ? 1.49 -26.391 4.398 1 98.81 257 ILE B C 1
ATOM 5590 O O . ILE B 1 257 ? 0.658 -25.484 4.512 1 98.81 257 ILE B O 1
ATOM 5594 N N . VAL B 1 258 ? 1.973 -26.859 3.258 1 98.88 258 VAL B N 1
ATOM 5595 C CA . VAL B 1 258 ? 1.621 -26.141 2.033 1 98.88 258 VAL B CA 1
ATOM 5596 C C . VAL B 1 258 ? 1.016 -27.109 1.024 1 98.88 258 VAL B C 1
ATOM 5598 O O . VAL B 1 258 ? 1.509 -28.234 0.859 1 98.88 258 VAL B O 1
ATOM 5601 N N . LEU B 1 259 ? -0.053 -26.734 0.399 1 98.75 259 LEU B N 1
ATOM 5602 C CA . LEU B 1 259 ? -0.664 -27.469 -0.699 1 98.75 259 LEU B CA 1
ATOM 5603 C C . LEU B 1 259 ? -0.658 -26.641 -1.981 1 98.75 259 LEU B C 1
ATOM 5605 O O . LEU B 1 259 ? -1.255 -25.562 -2.033 1 98.75 259 LEU B O 1
ATOM 5609 N N . ASP B 1 260 ? 0.059 -27.109 -2.973 1 97.06 260 ASP B N 1
ATOM 5610 C CA . ASP B 1 260 ? 0.181 -26.547 -4.312 1 97.06 260 ASP B CA 1
ATOM 5611 C C . ASP B 1 260 ? -0.585 -27.375 -5.336 1 97.06 260 ASP B C 1
ATOM 5613 O O . ASP B 1 260 ? -0.111 -28.438 -5.762 1 97.06 260 ASP B O 1
ATOM 5617 N N . MET B 1 261 ? -1.748 -26.812 -5.828 1 95.25 261 MET B N 1
ATOM 5618 C CA . MET B 1 261 ? -2.725 -27.672 -6.48 1 95.25 261 MET B CA 1
ATOM 5619 C C . MET B 1 261 ? -2.994 -27.203 -7.906 1 95.25 261 MET B C 1
ATOM 5621 O O . MET B 1 261 ? -2.875 -26.016 -8.211 1 95.25 261 MET B O 1
ATOM 5625 N N . ASP B 1 262 ? -3.266 -28.219 -8.727 1 91.94 262 ASP B N 1
ATOM 5626 C CA . ASP B 1 262 ? -4.02 -27.906 -9.938 1 91.94 262 ASP B CA 1
ATOM 5627 C C . ASP B 1 262 ? -5.492 -27.656 -9.617 1 91.94 262 ASP B C 1
ATOM 5629 O O . ASP B 1 262 ? -5.895 -27.703 -8.453 1 91.94 262 ASP B O 1
ATOM 5633 N N . TYR B 1 263 ? -6.266 -27.281 -10.555 1 94.62 263 TYR B N 1
ATOM 5634 C CA . TYR B 1 263 ? -7.699 -27.031 -10.406 1 94.62 263 TYR B CA 1
ATOM 5635 C C . TYR B 1 263 ? -8.438 -27.281 -11.711 1 94.62 263 TYR B C 1
ATOM 5637 O O . TYR B 1 263 ? -7.809 -27.469 -12.758 1 94.62 263 TYR B O 1
ATOM 5645 N N . ARG B 1 264 ? -9.727 -27.453 -11.617 1 92.5 264 ARG B N 1
ATOM 5646 C CA . ARG B 1 264 ? -10.5 -27.562 -12.844 1 92.5 264 ARG B CA 1
ATOM 5647 C C . ARG B 1 264 ? -10.195 -26.406 -13.797 1 92.5 264 ARG B C 1
ATOM 5649 O O . ARG B 1 264 ? -10.219 -25.25 -13.398 1 92.5 264 ARG B O 1
ATOM 5656 N N . ALA B 1 265 ? -9.898 -26.719 -15.031 1 89.44 265 ALA B N 1
ATOM 5657 C CA . ALA B 1 265 ? -9.414 -25.875 -16.125 1 89.44 265 ALA B CA 1
ATOM 5658 C C . ALA B 1 265 ? -7.941 -26.141 -16.422 1 89.44 265 ALA B C 1
ATOM 5660 O O . ALA B 1 265 ? -7.453 -25.828 -17.516 1 89.44 265 ALA B O 1
ATOM 5661 N N . SER B 1 266 ? -7.207 -26.688 -15.414 1 85.12 266 SER B N 1
ATOM 5662 C CA . SER B 1 266 ? -5.797 -26.984 -15.633 1 85.12 266 SER B CA 1
ATOM 5663 C C . SER B 1 266 ? -5.617 -28.016 -16.75 1 85.12 266 SER B C 1
ATOM 5665 O O . SER B 1 266 ? -6.5 -28.828 -16.984 1 85.12 266 SER B O 1
ATOM 5667 N N . LEU B 1 267 ? -4.492 -28.016 -17.344 1 75.62 267 LEU B N 1
ATOM 5668 C CA . LEU B 1 267 ? -4.16 -28.922 -18.438 1 75.62 267 LEU B CA 1
ATOM 5669 C C . LEU B 1 267 ? -3.875 -30.328 -17.906 1 75.62 267 LEU B C 1
ATOM 5671 O O . LEU B 1 267 ? -3.42 -30.484 -16.766 1 75.62 267 LEU B O 1
ATOM 5675 N N . GLY B 1 268 ? -4.207 -31.312 -18.75 1 66.88 268 GLY B N 1
ATOM 5676 C CA . GLY B 1 268 ? -3.781 -32.688 -18.453 1 66.88 268 GLY B CA 1
ATOM 5677 C C . GLY B 1 268 ? -4.887 -33.531 -17.875 1 66.88 268 GLY B C 1
ATOM 5678 O O . GLY B 1 268 ? -4.672 -34.719 -17.578 1 66.88 268 GLY B O 1
ATOM 5679 N N . TYR B 1 269 ? -6.168 -32.938 -17.828 1 73 269 TYR B N 1
ATOM 5680 C CA . TYR B 1 269 ? -7.227 -33.688 -17.156 1 73 269 TYR B CA 1
ATOM 5681 C C . TYR B 1 269 ? -8.375 -34 -18.109 1 73 269 TYR B C 1
ATOM 5683 O O . TYR B 1 269 ? -9.344 -34.656 -17.719 1 73 269 TYR B O 1
ATOM 5691 N N . GLY B 1 270 ? -8.258 -33.562 -19.328 1 69.5 270 GLY B N 1
ATOM 5692 C CA . GLY B 1 270 ? -9.297 -33.812 -20.312 1 69.5 270 GLY B CA 1
ATOM 5693 C C . GLY B 1 270 ? -10.195 -32.625 -20.578 1 69.5 270 GLY B C 1
ATOM 5694 O O . GLY B 1 270 ? -10.117 -31.625 -19.859 1 69.5 270 GLY B O 1
ATOM 5695 N N . ARG B 1 271 ? -11.039 -32.75 -21.484 1 73 271 ARG B N 1
ATOM 5696 C CA . ARG B 1 271 ? -11.844 -31.641 -22 1 73 271 ARG B CA 1
ATOM 5697 C C . ARG B 1 271 ? -12.852 -31.156 -20.953 1 73 271 ARG B C 1
ATOM 5699 O O . ARG B 1 271 ? -13.016 -29.953 -20.75 1 73 271 ARG B O 1
ATOM 5706 N N . ASN B 1 272 ? -13.562 -32.094 -20.391 1 77.81 272 ASN B N 1
ATOM 5707 C CA . ASN B 1 272 ? -14.594 -31.734 -19.422 1 77.81 272 ASN B CA 1
ATOM 5708 C C . ASN B 1 272 ? -14.008 -30.984 -18.234 1 77.81 272 ASN B C 1
ATOM 5710 O O . ASN B 1 272 ? -14.633 -30.062 -17.703 1 77.81 272 ASN B O 1
ATOM 5714 N N . TRP B 1 273 ? -12.82 -31.406 -17.938 1 80.38 273 TRP B N 1
ATOM 5715 C CA . TRP B 1 273 ? -12.086 -30.719 -16.875 1 80.38 273 TRP B CA 1
ATOM 5716 C C . TRP B 1 273 ? -11.711 -29.312 -17.297 1 80.38 273 TRP B C 1
ATOM 5718 O O . TRP B 1 273 ? -11.938 -28.344 -16.547 1 80.38 273 TRP B O 1
ATOM 5728 N N . ARG B 1 274 ? -11.336 -29.141 -18.469 1 81.94 274 ARG B N 1
ATOM 5729 C CA . ARG B 1 274 ? -10.828 -27.875 -18.984 1 81.94 274 ARG B CA 1
ATOM 5730 C C . ARG B 1 274 ? -11.969 -26.875 -19.203 1 81.94 274 ARG B C 1
ATOM 5732 O O . ARG B 1 274 ? -11.773 -25.672 -19.047 1 81.94 274 ARG B O 1
ATOM 5739 N N . THR B 1 275 ? -13.195 -27.359 -19.406 1 85.94 275 THR B N 1
ATOM 5740 C CA . THR B 1 275 ? -14.305 -26.469 -19.75 1 85.94 275 THR B CA 1
ATOM 5741 C C . THR B 1 275 ? -15.227 -26.266 -18.562 1 85.94 275 THR B C 1
ATOM 5743 O O . THR B 1 275 ? -16.266 -25.625 -18.672 1 85.94 275 THR B O 1
ATOM 5746 N N . ALA B 1 276 ? -14.812 -26.781 -17.469 1 90.19 276 ALA B N 1
ATOM 5747 C CA . ALA B 1 276 ? -15.648 -26.734 -16.281 1 90.19 276 ALA B CA 1
ATOM 5748 C C . ALA B 1 276 ? -15.867 -25.297 -15.82 1 90.19 276 ALA B C 1
ATOM 5750 O O . ALA B 1 276 ? -16.828 -25 -15.109 1 90.19 276 ALA B O 1
ATOM 5751 N N . ILE B 1 277 ? -15.094 -24.344 -16.297 1 94.12 277 ILE B N 1
ATOM 5752 C CA . ILE B 1 277 ? -15.156 -22.969 -15.789 1 94.12 277 ILE B CA 1
ATOM 5753 C C . ILE B 1 277 ? -15.93 -22.094 -16.781 1 94.12 277 ILE B C 1
ATOM 5755 O O . ILE B 1 277 ? -16.062 -20.891 -16.578 1 94.12 277 ILE B O 1
ATOM 5759 N N . TYR B 1 278 ? -16.438 -22.672 -17.812 1 92.88 278 TYR B N 1
ATOM 5760 C CA . TYR B 1 278 ? -17.172 -21.922 -18.828 1 92.88 278 TYR B CA 1
ATOM 5761 C C . TYR B 1 278 ? -18.297 -21.109 -18.188 1 92.88 278 TYR B C 1
ATOM 5763 O O . TYR B 1 278 ? -19.109 -21.641 -17.422 1 92.88 278 TYR B O 1
ATOM 5771 N N . ARG B 1 279 ? -18.234 -19.812 -18.391 1 95.94 279 ARG B N 1
ATOM 5772 C CA . ARG B 1 279 ? -19.219 -18.812 -17.984 1 95.94 279 ARG B CA 1
ATOM 5773 C C . ARG B 1 279 ? -19.219 -18.641 -16.469 1 95.94 279 ARG B C 1
ATOM 5775 O O . ARG B 1 279 ? -20.094 -17.984 -15.914 1 95.94 279 ARG B O 1
ATOM 5782 N N . GLN B 1 280 ? -18.266 -19.203 -15.742 1 97.31 280 GLN B N 1
ATOM 5783 C CA . GLN B 1 280 ? -18.266 -19.125 -14.281 1 97.31 280 GLN B CA 1
ATOM 5784 C C . GLN B 1 280 ? -16.859 -19.266 -13.719 1 97.31 280 GLN B C 1
ATOM 5786 O O . GLN B 1 280 ? -16.625 -20.031 -12.789 1 97.31 280 GLN B O 1
ATOM 5791 N N . MET B 1 281 ? -15.938 -18.547 -14.297 1 97.06 281 MET B N 1
ATOM 5792 C CA . MET B 1 281 ? -14.562 -18.562 -13.789 1 97.06 281 MET B CA 1
ATOM 5793 C C . MET B 1 281 ? -14.531 -18.25 -12.297 1 97.06 281 MET B C 1
ATOM 5795 O O . MET B 1 281 ? -15.25 -17.375 -11.828 1 97.06 281 MET B O 1
ATOM 5799 N N . GLY B 1 282 ? -13.719 -19.016 -11.547 1 97.81 282 GLY B N 1
ATOM 5800 C CA . GLY B 1 282 ? -13.523 -18.781 -10.125 1 97.81 282 GLY B CA 1
ATOM 5801 C C . GLY B 1 282 ? -14.43 -19.609 -9.25 1 97.81 282 GLY B C 1
ATOM 5802 O O . GLY B 1 282 ? -14.297 -19.609 -8.023 1 97.81 282 GLY B O 1
ATOM 5803 N N . HIS B 1 283 ? -15.297 -20.375 -9.82 1 97.69 283 HIS B N 1
ATOM 5804 C CA . HIS B 1 283 ? -16.266 -21.094 -9.016 1 97.69 283 HIS B CA 1
ATOM 5805 C C . HIS B 1 283 ? -15.875 -22.562 -8.875 1 97.69 283 HIS B C 1
ATOM 5807 O O . HIS B 1 283 ? -15.641 -23.047 -7.766 1 97.69 283 HIS B O 1
ATOM 5813 N N . PRO B 1 284 ? -15.734 -23.312 -10.047 1 96.75 284 PRO B N 1
ATOM 5814 C CA . PRO B 1 284 ? -15.281 -24.688 -9.867 1 96.75 284 PRO B CA 1
ATOM 5815 C C . PRO B 1 284 ? -13.883 -24.766 -9.258 1 96.75 284 PRO B C 1
ATOM 5817 O O . PRO B 1 284 ? -13.609 -25.688 -8.469 1 96.75 284 PRO B O 1
ATOM 5820 N N . GLU B 1 285 ? -13.086 -23.812 -9.617 1 97.12 285 GLU B N 1
ATOM 5821 C CA . GLU B 1 285 ? -11.734 -23.766 -9.062 1 97.12 285 GLU B CA 1
ATOM 5822 C C . GLU B 1 285 ? -11.766 -23.609 -7.547 1 97.12 285 GLU B C 1
ATOM 5824 O O . GLU B 1 285 ? -11.023 -24.281 -6.828 1 97.12 285 GLU B O 1
ATOM 5829 N N . LEU B 1 286 ? -12.602 -22.688 -7.094 1 98.38 286 LEU B N 1
ATOM 5830 C CA . LEU B 1 286 ? -12.703 -22.438 -5.656 1 98.38 286 LEU B CA 1
ATOM 5831 C C . LEU B 1 286 ? -13.188 -23.688 -4.93 1 98.38 286 LEU B C 1
ATOM 5833 O O . LEU B 1 286 ? -12.695 -24.016 -3.842 1 98.38 286 LEU B O 1
ATOM 5837 N N . GLU B 1 287 ? -14.109 -24.406 -5.547 1 97.88 287 GLU B N 1
ATOM 5838 C CA . GLU B 1 287 ? -14.555 -25.688 -4.977 1 97.88 287 GLU B CA 1
ATOM 5839 C C . GLU B 1 287 ? -13.391 -26.656 -4.812 1 97.88 287 GLU B C 1
ATOM 5841 O O . GLU B 1 287 ? -13.297 -27.344 -3.797 1 97.88 287 GLU B O 1
ATOM 5846 N N . ASP B 1 288 ? -12.578 -26.703 -5.801 1 97.69 288 ASP B N 1
ATOM 5847 C CA . ASP B 1 288 ? -11.414 -27.578 -5.738 1 97.69 288 ASP B CA 1
ATOM 5848 C C . ASP B 1 288 ? -10.484 -27.188 -4.59 1 97.69 288 ASP B C 1
ATOM 5850 O O . ASP B 1 288 ? -9.977 -28.062 -3.875 1 97.69 288 ASP B O 1
ATOM 5854 N N . TYR B 1 289 ? -10.273 -25.938 -4.375 1 98.44 289 TYR B N 1
ATOM 5855 C CA . TYR B 1 289 ? -9.383 -25.484 -3.312 1 98.44 289 TYR B CA 1
ATOM 5856 C C . TYR B 1 289 ? -10.008 -25.719 -1.942 1 98.44 289 TYR B C 1
ATOM 5858 O O . TYR B 1 289 ? -9.297 -26.047 -0.984 1 98.44 289 TYR B O 1
ATOM 5866 N N . ILE B 1 290 ? -11.289 -25.562 -1.804 1 98.69 290 ILE B N 1
ATOM 5867 C CA . ILE B 1 290 ? -11.961 -25.891 -0.55 1 98.69 290 ILE B CA 1
ATOM 5868 C C . ILE B 1 290 ? -11.828 -27.375 -0.265 1 98.69 290 ILE B C 1
ATOM 5870 O O . ILE B 1 290 ? -11.57 -27.781 0.872 1 98.69 290 ILE B O 1
ATOM 5874 N N . ASP B 1 291 ? -11.953 -28.234 -1.315 1 98.56 291 ASP B N 1
ATOM 5875 C CA . ASP B 1 291 ? -11.711 -29.656 -1.155 1 98.56 291 ASP B CA 1
ATOM 5876 C C . ASP B 1 291 ? -10.281 -29.922 -0.697 1 98.56 291 ASP B C 1
ATOM 5878 O O . ASP B 1 291 ? -10.047 -30.781 0.16 1 98.56 291 ASP B O 1
ATOM 5882 N N . GLY B 1 292 ? -9.336 -29.203 -1.31 1 98.69 292 GLY B N 1
ATOM 5883 C CA . GLY B 1 292 ? -7.949 -29.328 -0.888 1 98.69 292 GLY B CA 1
ATOM 5884 C C . GLY B 1 292 ? -7.734 -28.969 0.572 1 98.69 292 GLY B C 1
ATOM 5885 O O . GLY B 1 292 ? -7.031 -29.688 1.291 1 98.69 292 GLY B O 1
ATOM 5886 N N . LEU B 1 293 ? -8.367 -27.906 1.004 1 98.81 293 LEU B N 1
ATOM 5887 C CA . LEU B 1 293 ? -8.281 -27.5 2.4 1 98.81 293 LEU B CA 1
ATOM 5888 C C . LEU B 1 293 ? -8.867 -28.562 3.318 1 98.81 293 LEU B C 1
ATOM 5890 O O . LEU B 1 293 ? -8.25 -28.938 4.316 1 98.81 293 LEU B O 1
ATOM 5894 N N . ASN B 1 294 ? -10.047 -29.016 2.963 1 98.69 294 ASN B N 1
ATOM 5895 C CA . ASN B 1 294 ? -10.695 -30.062 3.762 1 98.69 294 ASN B CA 1
ATOM 5896 C C . ASN B 1 294 ? -9.836 -31.312 3.846 1 98.69 294 ASN B C 1
ATOM 5898 O O . ASN B 1 294 ? -9.75 -31.953 4.902 1 98.69 294 ASN B O 1
ATOM 5902 N N . TRP B 1 295 ? -9.203 -31.672 2.77 1 98.62 295 TRP B N 1
ATOM 5903 C CA . TRP B 1 295 ? -8.32 -32.844 2.736 1 98.62 295 TRP B CA 1
ATOM 5904 C C . TRP B 1 295 ? -7.121 -32.625 3.658 1 98.62 295 TRP B C 1
ATOM 5906 O O . TRP B 1 295 ? -6.727 -33.562 4.379 1 98.62 295 TRP B O 1
ATOM 5916 N N . MET B 1 296 ? -6.555 -31.422 3.664 1 98.75 296 MET B N 1
ATOM 5917 C CA . MET B 1 296 ? -5.43 -31.094 4.535 1 98.75 296 MET B CA 1
ATOM 5918 C C . MET B 1 296 ? -5.828 -31.219 6.004 1 98.75 296 MET B C 1
ATOM 5920 O O . MET B 1 296 ? -5.051 -31.703 6.824 1 98.75 296 MET B O 1
ATOM 5924 N N . VAL B 1 297 ? -7 -30.75 6.316 1 98.62 297 VAL B N 1
ATOM 5925 C CA . VAL B 1 297 ? -7.5 -30.781 7.688 1 98.62 297 VAL B CA 1
ATOM 5926 C C . VAL B 1 297 ? -7.734 -32.219 8.117 1 98.62 297 VAL B C 1
ATOM 5928 O O . VAL B 1 297 ? -7.344 -32.625 9.219 1 98.62 297 VAL B O 1
ATOM 5931 N N . ALA B 1 298 ? -8.25 -33.031 7.258 1 98.19 298 ALA B N 1
ATOM 5932 C CA . ALA B 1 298 ? -8.648 -34.406 7.59 1 98.19 298 ALA B CA 1
ATOM 5933 C C . ALA B 1 298 ? -7.434 -35.312 7.625 1 98.19 298 ALA B C 1
ATOM 5935 O O . ALA B 1 298 ? -7.391 -36.281 8.414 1 98.19 298 ALA B O 1
ATOM 5936 N N . ASN B 1 299 ? -6.414 -35.031 6.789 1 97.5 299 ASN B N 1
ATOM 5937 C CA . ASN B 1 299 ? -5.418 -36.062 6.547 1 97.5 299 ASN B CA 1
ATOM 5938 C C . ASN B 1 299 ? -4.012 -35.594 6.91 1 97.5 299 ASN B C 1
ATOM 5940 O O . ASN B 1 299 ? -3.086 -36.406 7.012 1 97.5 299 ASN B O 1
ATOM 5944 N N . GLN B 1 300 ? -3.861 -34.25 7.164 1 98.12 300 GLN B N 1
ATOM 5945 C CA . GLN B 1 300 ? -2.498 -33.75 7.266 1 98.12 300 GLN B CA 1
ATOM 5946 C C . GLN B 1 300 ? -2.357 -32.781 8.445 1 98.12 300 GLN B C 1
ATOM 5948 O O . GLN B 1 300 ? -1.51 -31.891 8.422 1 98.12 300 GLN B O 1
ATOM 5953 N N . GLN B 1 301 ? -3.277 -32.906 9.414 1 98.56 301 GLN B N 1
ATOM 5954 C CA . GLN B 1 301 ? -3.25 -32.094 10.633 1 98.56 301 GLN B CA 1
ATOM 5955 C C . GLN B 1 301 ? -3.326 -30.609 10.312 1 98.56 301 GLN B C 1
ATOM 5957 O O . GLN B 1 301 ? -2.686 -29.797 10.977 1 98.56 301 GLN B O 1
ATOM 5962 N N . GLY B 1 302 ? -4.023 -30.266 9.219 1 98.75 302 GLY B N 1
ATOM 5963 C CA . GLY B 1 302 ? -4.23 -28.875 8.875 1 98.75 302 GLY B CA 1
ATOM 5964 C C . GLY B 1 302 ? -5.145 -28.141 9.844 1 98.75 302 GLY B C 1
ATOM 5965 O O . GLY B 1 302 ? -6.141 -28.703 10.305 1 98.75 302 GLY B O 1
ATOM 5966 N N . ASP B 1 303 ? -4.797 -26.922 10.156 1 98.81 303 ASP B N 1
ATOM 5967 C CA . ASP B 1 303 ? -5.613 -26.078 11.016 1 98.81 303 ASP B CA 1
ATOM 5968 C C . ASP B 1 303 ? -6.633 -25.297 10.195 1 98.81 303 ASP B C 1
ATOM 5970 O O . ASP B 1 303 ? -6.289 -24.312 9.531 1 98.81 303 ASP B O 1
ATOM 5974 N N . ALA B 1 304 ? -7.863 -25.578 10.336 1 98.44 304 ALA B N 1
ATOM 5975 C CA . ALA B 1 304 ? -8.93 -24.969 9.539 1 98.44 304 ALA B CA 1
ATOM 5976 C C . ALA B 1 304 ? -9.117 -23.5 9.898 1 98.44 304 ALA B C 1
ATOM 5978 O O . ALA B 1 304 ? -9.711 -22.734 9.133 1 98.44 304 ALA B O 1
ATOM 5979 N N . LYS B 1 305 ? -8.641 -23.109 11 1 98.19 305 LYS B N 1
ATOM 5980 C CA . LYS B 1 305 ? -8.852 -21.734 11.461 1 98.19 305 LYS B CA 1
ATOM 5981 C C . LYS B 1 305 ? -7.766 -20.797 10.93 1 98.19 305 LYS B C 1
ATOM 5983 O O . LYS B 1 305 ? -7.918 -19.578 10.961 1 98.19 305 LYS B O 1
ATOM 5988 N N . ASN B 1 306 ? -6.68 -21.391 10.555 1 98.75 306 ASN B N 1
ATOM 5989 C CA . ASN B 1 306 ? -5.539 -20.609 10.086 1 98.75 306 ASN B CA 1
ATOM 5990 C C . ASN B 1 306 ? -5.094 -21.031 8.695 1 98.75 306 ASN B C 1
ATOM 5992 O O . ASN B 1 306 ? -4.105 -21.75 8.547 1 98.75 306 ASN B O 1
ATOM 5996 N N . VAL B 1 307 ? -5.809 -20.484 7.711 1 98.94 307 VAL B N 1
ATOM 5997 C CA . VAL B 1 307 ? -5.602 -20.875 6.32 1 98.94 307 VAL B CA 1
ATOM 5998 C C . VAL B 1 307 ? -5.258 -19.641 5.488 1 98.94 307 VAL B C 1
ATOM 6000 O O . VAL B 1 307 ? -5.992 -18.641 5.5 1 98.94 307 VAL B O 1
ATOM 6003 N N . GLY B 1 308 ? -4.117 -19.688 4.848 1 98.94 308 GLY B N 1
ATOM 6004 C CA . GLY B 1 308 ? -3.703 -18.672 3.893 1 98.94 308 GLY B CA 1
ATOM 6005 C C . GLY B 1 308 ? -3.717 -19.156 2.457 1 98.94 308 GLY B C 1
ATOM 6006 O O . GLY B 1 308 ? -3.617 -20.359 2.203 1 98.94 308 GLY B O 1
ATOM 6007 N N . ILE B 1 309 ? -3.834 -18.234 1.543 1 98.94 309 ILE B N 1
ATOM 6008 C CA . ILE B 1 309 ? -3.818 -18.562 0.121 1 98.94 309 ILE B CA 1
ATOM 6009 C C . ILE B 1 309 ? -3.129 -17.453 -0.657 1 98.94 309 ILE B C 1
ATOM 6011 O O . ILE B 1 309 ? -3.281 -16.266 -0.33 1 98.94 309 ILE B O 1
ATOM 6015 N N . TYR B 1 310 ? -2.332 -17.812 -1.694 1 98.88 310 TYR B N 1
ATOM 6016 C CA . TYR B 1 310 ? -1.723 -16.766 -2.51 1 98.88 310 TYR B CA 1
ATOM 6017 C C . TYR B 1 310 ? -1.413 -17.281 -3.912 1 98.88 310 TYR B C 1
ATOM 6019 O O . TYR B 1 310 ? -1.343 -18.484 -4.137 1 98.88 310 TYR B O 1
ATOM 6027 N N . GLY B 1 311 ? -1.277 -16.391 -4.84 1 98.5 311 GLY B N 1
ATOM 6028 C CA . GLY B 1 311 ? -0.928 -16.672 -6.223 1 98.5 311 GLY B CA 1
ATOM 6029 C C . GLY B 1 311 ? -0.908 -15.445 -7.105 1 98.5 311 GLY B C 1
ATOM 6030 O O . GLY B 1 311 ? -1.349 -14.367 -6.695 1 98.5 311 GLY B O 1
ATOM 6031 N N . GLY B 1 312 ? -0.375 -15.594 -8.289 1 97.94 312 GLY B N 1
ATOM 6032 C CA . GLY B 1 312 ? -0.242 -14.477 -9.211 1 97.94 312 GLY B CA 1
ATOM 6033 C C . GLY B 1 312 ? -1.065 -14.641 -10.477 1 97.94 312 GLY B C 1
ATOM 6034 O O . GLY B 1 312 ? -1.296 -15.766 -10.93 1 97.94 312 GLY B O 1
ATOM 6035 N N . SER B 1 313 ? -1.393 -13.461 -11.07 1 97.44 313 SER B N 1
ATOM 6036 C CA . SER B 1 313 ? -2.184 -13.461 -12.297 1 97.44 313 SER B CA 1
ATOM 6037 C C . SER B 1 313 ? -3.518 -14.172 -12.094 1 97.44 313 SER B C 1
ATOM 6039 O O . SER B 1 313 ? -4.305 -13.789 -11.227 1 97.44 313 SER B O 1
ATOM 6041 N N . TYR B 1 314 ? -3.721 -15.328 -12.734 1 97.31 314 TYR B N 1
ATOM 6042 C CA . TYR B 1 314 ? -4.918 -16.125 -12.484 1 97.31 314 TYR B CA 1
ATOM 6043 C C . TYR B 1 314 ? -4.965 -16.594 -11.039 1 97.31 314 TYR B C 1
ATOM 6045 O O . TYR B 1 314 ? -6.043 -16.656 -10.438 1 97.31 314 TYR B O 1
ATOM 6053 N N . GLY B 1 315 ? -3.828 -16.891 -10.5 1 98.12 315 GLY B N 1
ATOM 6054 C CA . GLY B 1 315 ? -3.754 -17.219 -9.094 1 98.12 315 GLY B CA 1
ATOM 6055 C C . GLY B 1 315 ? -4.145 -16.078 -8.18 1 98.12 315 GLY B C 1
ATOM 6056 O O . GLY B 1 315 ? -4.691 -16.297 -7.098 1 98.12 315 GLY B O 1
ATOM 6057 N N . GLY B 1 316 ? -3.775 -14.844 -8.586 1 98.75 316 GLY B N 1
ATOM 6058 C CA . GLY B 1 316 ? -4.242 -13.672 -7.855 1 98.75 316 GLY B CA 1
ATOM 6059 C C . GLY B 1 316 ? -5.75 -13.5 -7.91 1 98.75 316 GLY B C 1
ATOM 6060 O O . GLY B 1 316 ? -6.379 -13.18 -6.898 1 98.75 316 GLY B O 1
ATOM 6061 N N . PHE B 1 317 ? -6.289 -13.688 -9.094 1 98.56 317 PHE B N 1
ATOM 6062 C CA . PHE B 1 317 ? -7.734 -13.703 -9.281 1 98.56 317 PHE B CA 1
ATOM 6063 C C . PHE B 1 317 ? -8.391 -14.727 -8.359 1 98.56 317 PHE B C 1
ATOM 6065 O O . PHE B 1 317 ? -9.352 -14.406 -7.66 1 98.56 317 PHE B O 1
ATOM 6072 N N . MET B 1 318 ? -7.82 -15.859 -8.25 1 98.75 318 MET B N 1
ATOM 6073 C CA . MET B 1 318 ? -8.375 -16.922 -7.41 1 98.75 318 MET B CA 1
ATOM 6074 C C . MET B 1 318 ? -8.203 -16.594 -5.934 1 98.75 318 MET B C 1
ATOM 6076 O O . MET B 1 318 ? -9.055 -16.938 -5.109 1 98.75 318 MET B O 1
ATOM 6080 N N . THR B 1 319 ? -7.105 -15.969 -5.594 1 98.88 319 THR B N 1
ATOM 6081 C CA . THR B 1 319 ? -6.922 -15.516 -4.219 1 98.88 319 THR B CA 1
ATOM 6082 C C . THR B 1 319 ? -8.047 -14.57 -3.807 1 98.88 319 THR B C 1
ATOM 6084 O O . THR B 1 319 ? -8.609 -14.703 -2.717 1 98.88 319 THR B O 1
ATOM 6087 N N . PHE B 1 320 ? -8.391 -13.648 -4.746 1 98.88 320 PHE B N 1
ATOM 6088 C CA . PHE B 1 320 ? -9.555 -12.797 -4.496 1 98.88 320 PHE B CA 1
ATOM 6089 C C . PHE B 1 320 ? -10.805 -13.648 -4.285 1 98.88 320 PHE B C 1
ATOM 6091 O O . PHE B 1 320 ? -11.508 -13.484 -3.285 1 98.88 320 PHE B O 1
ATOM 6098 N N . MET B 1 321 ? -11.031 -14.562 -5.16 1 98.81 321 MET B N 1
ATOM 6099 C CA . MET B 1 321 ? -12.242 -15.359 -5.09 1 98.81 321 MET B CA 1
ATOM 6100 C C . MET B 1 321 ? -12.312 -16.141 -3.777 1 98.81 321 MET B C 1
ATOM 6102 O O . MET B 1 321 ? -13.375 -16.266 -3.176 1 98.81 321 MET B O 1
ATOM 6106 N N . ALA B 1 322 ? -11.164 -16.656 -3.385 1 98.88 322 ALA B N 1
ATOM 6107 C CA . ALA B 1 322 ? -11.125 -17.406 -2.137 1 98.88 322 ALA B CA 1
ATOM 6108 C C . ALA B 1 322 ? -11.484 -16.531 -0.946 1 98.88 322 ALA B C 1
ATOM 6110 O O . ALA B 1 322 ? -12.367 -16.875 -0.156 1 98.88 322 ALA B O 1
ATOM 6111 N N . LEU B 1 323 ? -10.883 -15.375 -0.823 1 98.88 323 LEU B N 1
ATOM 6112 C CA . LEU B 1 323 ? -11.078 -14.492 0.325 1 98.88 323 LEU B CA 1
ATOM 6113 C C . LEU B 1 323 ? -12.469 -13.875 0.309 1 98.88 323 LEU B C 1
ATOM 6115 O O . LEU B 1 323 ? -13.047 -13.609 1.366 1 98.88 323 LEU B O 1
ATOM 6119 N N . LEU B 1 324 ? -13.031 -13.68 -0.903 1 98.88 324 LEU B N 1
ATOM 6120 C CA . LEU B 1 324 ? -14.25 -12.898 -1.017 1 98.88 324 LEU B CA 1
ATOM 6121 C C . LEU B 1 324 ? -15.477 -13.805 -1.047 1 98.88 324 LEU B C 1
ATOM 6123 O O . LEU B 1 324 ? -16.547 -13.422 -0.561 1 98.88 324 LEU B O 1
ATOM 6127 N N . ARG B 1 325 ? -15.305 -14.984 -1.529 1 98.75 325 ARG B N 1
ATOM 6128 C CA . ARG B 1 325 ? -16.469 -15.852 -1.646 1 98.75 325 ARG B CA 1
ATOM 6129 C C . ARG B 1 325 ? -16.438 -16.953 -0.584 1 98.75 325 ARG B C 1
ATOM 6131 O O . ARG B 1 325 ? -17.469 -17.594 -0.322 1 98.75 325 ARG B O 1
ATOM 6138 N N . ALA B 1 326 ? -15.305 -17.219 -0.038 1 98.75 326 ALA B N 1
ATOM 6139 C CA . ALA B 1 326 ? -15.172 -18.172 1.062 1 98.75 326 ALA B CA 1
ATOM 6140 C C . ALA B 1 326 ? -14.43 -17.547 2.24 1 98.75 326 ALA B C 1
ATOM 6142 O O . ALA B 1 326 ? -13.461 -18.125 2.742 1 98.75 326 ALA B O 1
ATOM 6143 N N . PRO B 1 327 ? -14.961 -16.453 2.74 1 98.38 327 PRO B N 1
ATOM 6144 C CA . PRO B 1 327 ? -14.242 -15.672 3.752 1 98.38 327 PRO B CA 1
ATOM 6145 C C . PRO B 1 327 ? -14.117 -16.406 5.082 1 98.38 327 PRO B C 1
ATOM 6147 O O . PRO B 1 327 ? -13.273 -16.062 5.914 1 98.38 327 PRO B O 1
ATOM 6150 N N . ASP B 1 328 ? -14.906 -17.422 5.332 1 98.25 328 ASP B N 1
ATOM 6151 C CA . ASP B 1 328 ? -14.836 -18.156 6.59 1 98.25 328 ASP B CA 1
ATOM 6152 C C . ASP B 1 328 ? -13.797 -19.266 6.512 1 98.25 328 ASP B C 1
ATOM 6154 O O . ASP B 1 328 ? -13.344 -19.781 7.543 1 98.25 328 ASP B O 1
ATOM 6158 N N . GLN B 1 329 ? -13.398 -19.656 5.285 1 98.56 329 GLN B N 1
ATOM 6159 C CA . GLN B 1 329 ? -12.43 -20.719 5.102 1 98.56 329 GLN B CA 1
ATOM 6160 C C . GLN B 1 329 ? -11.016 -20.172 4.973 1 98.56 329 GLN B C 1
ATOM 6162 O O . GLN B 1 329 ? -10.055 -20.812 5.402 1 98.56 329 GLN B O 1
ATOM 6167 N N . PHE B 1 330 ? -10.945 -19.062 4.363 1 98.88 330 PHE B N 1
ATOM 6168 C CA . PHE B 1 330 ? -9.633 -18.469 4.133 1 98.88 330 PHE B CA 1
ATOM 6169 C C . PHE B 1 330 ? -9.461 -17.188 4.949 1 98.88 330 PHE B C 1
ATOM 6171 O O . PHE B 1 330 ? -10.156 -16.203 4.715 1 98.88 330 PHE B O 1
ATOM 6178 N N . LYS B 1 331 ? -8.477 -17.172 5.781 1 98.69 331 LYS B N 1
ATOM 6179 C CA . LYS B 1 331 ? -8.297 -16.109 6.754 1 98.69 331 LYS B CA 1
ATOM 6180 C C . LYS B 1 331 ? -7.41 -15 6.191 1 98.69 331 LYS B C 1
ATOM 6182 O O . LYS B 1 331 ? -7.555 -13.828 6.559 1 98.69 331 LYS B O 1
ATOM 6187 N N . SER B 1 332 ? -6.449 -15.375 5.348 1 98.81 332 SER B N 1
ATOM 6188 C CA . SER B 1 332 ? -5.496 -14.422 4.797 1 98.81 332 SER B CA 1
ATOM 6189 C C . SER B 1 332 ? -5.07 -14.812 3.389 1 98.81 332 SER B C 1
ATOM 6191 O O . SER B 1 332 ? -5.027 -16 3.053 1 98.81 332 SER B O 1
ATOM 6193 N N . GLY B 1 333 ? -4.805 -13.773 2.592 1 98.88 333 GLY B N 1
ATOM 6194 C CA . GLY B 1 333 ? -4.375 -14.086 1.239 1 98.88 333 GLY B CA 1
ATOM 6195 C C . GLY B 1 333 ? -3.58 -12.961 0.593 1 98.88 333 GLY B C 1
ATOM 6196 O O . GLY B 1 333 ? -3.715 -11.797 0.974 1 98.88 333 GLY B O 1
ATOM 6197 N N . ALA B 1 334 ? -2.709 -13.312 -0.329 1 98.94 334 ALA B N 1
ATOM 6198 C CA . ALA B 1 334 ? -1.937 -12.375 -1.14 1 98.94 334 ALA B CA 1
ATOM 6199 C C . ALA B 1 334 ? -2.258 -12.539 -2.623 1 98.94 334 ALA B C 1
ATOM 6201 O O . ALA B 1 334 ? -1.915 -13.555 -3.229 1 98.94 334 ALA B O 1
ATOM 6202 N N . ALA B 1 335 ? -2.92 -11.555 -3.152 1 98.94 335 ALA B N 1
ATOM 6203 C CA . ALA B 1 335 ? -3.244 -11.531 -4.574 1 98.94 335 ALA B CA 1
ATOM 6204 C C . ALA B 1 335 ? -2.176 -10.781 -5.371 1 98.94 335 ALA B C 1
ATOM 6206 O O . ALA B 1 335 ? -2.084 -9.555 -5.297 1 98.94 335 ALA B O 1
ATOM 6207 N N . LEU B 1 336 ? -1.432 -11.523 -6.211 1 98.81 336 LEU B N 1
ATOM 6208 C CA . LEU B 1 336 ? -0.319 -10.945 -6.953 1 98.81 336 LEU B CA 1
ATOM 6209 C C . LEU B 1 336 ? -0.717 -10.672 -8.398 1 98.81 336 LEU B C 1
ATOM 6211 O O . LEU B 1 336 ? -1.071 -11.594 -9.133 1 98.81 336 LEU B O 1
ATOM 6215 N N . ARG B 1 337 ? -0.715 -9.406 -8.805 1 98.5 337 ARG B N 1
ATOM 6216 C CA . ARG B 1 337 ? -1.087 -8.938 -10.133 1 98.5 337 ARG B CA 1
ATOM 6217 C C . ARG B 1 337 ? -2.422 -9.531 -10.57 1 98.5 337 ARG B C 1
ATOM 6219 O O . ARG B 1 337 ? -2.518 -10.133 -11.641 1 98.5 337 ARG B O 1
ATOM 6226 N N . PRO B 1 338 ? -3.398 -9.344 -9.773 1 98.56 338 PRO B N 1
ATOM 6227 C CA . PRO B 1 338 ? -4.676 -10.039 -9.961 1 98.56 338 PRO B CA 1
ATOM 6228 C C . PRO B 1 338 ? -5.59 -9.344 -10.969 1 98.56 338 PRO B C 1
ATOM 6230 O O . PRO B 1 338 ? -5.574 -8.109 -11.07 1 98.56 338 PRO B O 1
ATOM 6233 N N . VAL B 1 339 ? -6.395 -10.148 -11.641 1 98.25 339 VAL B N 1
ATOM 6234 C CA . VAL B 1 339 ? -7.555 -9.609 -12.344 1 98.25 339 VAL B CA 1
ATOM 6235 C C . VAL B 1 339 ? -8.68 -9.328 -11.352 1 98.25 339 VAL B C 1
ATOM 6237 O O . VAL B 1 339 ? -8.977 -10.164 -10.492 1 98.25 339 VAL B O 1
ATOM 6240 N N . THR B 1 340 ? -9.234 -8.148 -11.453 1 97.94 340 THR B N 1
ATOM 6241 C CA . THR B 1 340 ? -10.312 -7.758 -10.547 1 97.94 340 THR B CA 1
ATOM 6242 C C . THR B 1 340 ? -11.656 -7.781 -11.273 1 97.94 340 THR B C 1
ATOM 6244 O O . THR B 1 340 ? -12.695 -8.023 -10.656 1 97.94 340 THR B O 1
ATOM 6247 N N . ASP B 1 341 ? -11.609 -7.5 -12.531 1 97.31 341 ASP B N 1
ATOM 6248 C CA . ASP B 1 341 ? -12.758 -7.418 -13.422 1 97.31 341 ASP B CA 1
ATOM 6249 C C . ASP B 1 341 ? -12.406 -7.922 -14.82 1 97.31 341 ASP B C 1
ATOM 6251 O O . ASP B 1 341 ? -11.617 -7.293 -15.531 1 97.31 341 ASP B O 1
ATOM 6255 N N . TRP B 1 342 ? -13.094 -8.992 -15.195 1 97.06 342 TRP B N 1
ATOM 6256 C CA . TRP B 1 342 ? -12.727 -9.656 -16.438 1 97.06 342 TRP B CA 1
ATOM 6257 C C . TRP B 1 342 ? -13.133 -8.82 -17.656 1 97.06 342 TRP B C 1
ATOM 6259 O O . TRP B 1 342 ? -12.664 -9.062 -18.766 1 97.06 342 TRP B O 1
ATOM 6269 N N . THR B 1 343 ? -13.977 -7.773 -17.453 1 94.81 343 THR B N 1
ATOM 6270 C CA . THR B 1 343 ? -14.367 -6.91 -18.562 1 94.81 343 THR B CA 1
ATOM 6271 C C . THR B 1 343 ? -13.188 -6.051 -19.016 1 94.81 343 THR B C 1
ATOM 6273 O O . THR B 1 343 ? -13.211 -5.477 -20.109 1 94.81 343 THR B O 1
ATOM 6276 N N . THR B 1 344 ? -12.18 -5.938 -18.125 1 91.12 344 THR B N 1
ATOM 6277 C CA . THR B 1 344 ? -11.055 -5.066 -18.438 1 91.12 344 THR B CA 1
ATOM 6278 C C . THR B 1 344 ? -9.867 -5.879 -18.953 1 91.12 344 THR B C 1
ATOM 6280 O O . THR B 1 344 ? -8.789 -5.328 -19.188 1 91.12 344 THR B O 1
ATOM 6283 N N . TYR B 1 345 ? -10.008 -7.133 -19.141 1 92.81 345 TYR B N 1
ATOM 6284 C CA . TYR B 1 345 ? -8.938 -8 -19.625 1 92.81 345 TYR B CA 1
ATOM 6285 C C . TYR B 1 345 ? -9.055 -8.227 -21.125 1 92.81 345 TYR B C 1
ATOM 6287 O O . TYR B 1 345 ? -10.047 -7.836 -21.75 1 92.81 345 TYR B O 1
ATOM 6295 N N . ASN B 1 346 ? -8.039 -8.742 -21.688 1 87.31 346 ASN B N 1
ATOM 6296 C CA . ASN B 1 346 ? -8.008 -8.93 -23.141 1 87.31 346 ASN B CA 1
ATOM 6297 C C . ASN B 1 346 ? -9.109 -9.875 -23.594 1 87.31 346 ASN B C 1
ATOM 6299 O O . ASN B 1 346 ? -9.281 -10.961 -23.047 1 87.31 346 ASN B O 1
ATOM 6303 N N . HIS B 1 347 ? -9.727 -9.586 -24.672 1 84.5 347 HIS B N 1
ATOM 6304 C CA . HIS B 1 347 ? -10.898 -10.297 -25.188 1 84.5 347 HIS B CA 1
ATOM 6305 C C . HIS B 1 347 ? -10.508 -11.633 -25.797 1 84.5 347 HIS B C 1
ATOM 6307 O O . HIS B 1 347 ? -11.266 -12.602 -25.719 1 84.5 347 HIS B O 1
ATOM 6313 N N . GLU B 1 348 ? -9.375 -11.719 -26.406 1 84.12 348 GLU B N 1
ATOM 6314 C CA . GLU B 1 348 ? -8.945 -12.961 -27.047 1 84.12 348 GLU B CA 1
ATOM 6315 C C . GLU B 1 348 ? -8.867 -14.102 -26.031 1 84.12 348 GLU B C 1
ATOM 6317 O O . GLU B 1 348 ? -9.172 -15.25 -26.359 1 84.12 348 GLU B O 1
ATOM 6322 N N . TYR B 1 349 ? -8.602 -13.758 -24.844 1 86.12 349 TYR B N 1
ATOM 6323 C CA . TYR B 1 349 ? -8.516 -14.758 -23.781 1 86.12 349 TYR B CA 1
ATOM 6324 C C . TYR B 1 349 ? -9.891 -15.055 -23.188 1 86.12 349 TYR B C 1
ATOM 6326 O O . TYR B 1 349 ? -10.266 -16.219 -23.031 1 86.12 349 TYR B O 1
ATOM 6334 N N . THR B 1 350 ? -10.648 -14.055 -22.891 1 90.5 350 THR B N 1
ATOM 6335 C CA . THR B 1 350 ? -11.859 -14.219 -22.094 1 90.5 350 THR B CA 1
ATOM 6336 C C . THR B 1 350 ? -13.008 -14.727 -22.953 1 90.5 350 THR B C 1
ATOM 6338 O O . THR B 1 350 ? -13.898 -15.422 -22.469 1 90.5 350 THR B O 1
ATOM 6341 N N . ALA B 1 351 ? -12.992 -14.422 -24.219 1 89.19 351 ALA B N 1
ATOM 6342 C CA . ALA B 1 351 ? -14.148 -14.672 -25.078 1 89.19 351 ALA B CA 1
ATOM 6343 C C . ALA B 1 351 ? -14.453 -16.172 -25.156 1 89.19 351 ALA B C 1
ATOM 6345 O O . ALA B 1 351 ? -15.625 -16.562 -25.156 1 89.19 351 ALA B O 1
ATOM 6346 N N . ASN B 1 352 ? -13.422 -17 -25.172 1 86.62 352 ASN B N 1
ATOM 6347 C CA . ASN B 1 352 ? -13.609 -18.453 -25.281 1 86.62 352 ASN B CA 1
ATOM 6348 C C . ASN B 1 352 ? -14.195 -19.031 -24 1 86.62 352 ASN B C 1
ATOM 6350 O O . ASN B 1 352 ? -14.711 -20.156 -24 1 86.62 352 ASN B O 1
ATOM 6354 N N . ILE B 1 353 ? -14.164 -18.312 -22.938 1 92.38 353 ILE B N 1
ATOM 6355 C CA . ILE B 1 353 ? -14.586 -18.844 -21.656 1 92.38 353 ILE B CA 1
ATOM 6356 C C . ILE B 1 353 ? -15.867 -18.141 -21.203 1 92.38 353 ILE B C 1
ATOM 6358 O O . ILE B 1 353 ? -16.797 -18.781 -20.703 1 92.38 353 ILE B O 1
ATOM 6362 N N . LEU B 1 354 ? -15.922 -16.797 -21.469 1 94.69 354 LEU B N 1
ATOM 6363 C CA . LEU B 1 354 ? -17 -15.992 -20.922 1 94.69 354 LEU B CA 1
ATOM 6364 C C . LEU B 1 354 ? -17.875 -15.414 -22.016 1 94.69 354 LEU B C 1
ATOM 6366 O O . LEU B 1 354 ? -18.812 -14.656 -21.75 1 94.69 354 LEU B O 1
ATOM 6370 N N . ASN B 1 355 ? -17.562 -15.766 -23.172 1 92.19 355 ASN B N 1
ATOM 6371 C CA . ASN B 1 355 ? -18.188 -15.141 -24.344 1 92.19 355 ASN B CA 1
ATOM 6372 C C . ASN B 1 355 ? -17.75 -13.695 -24.5 1 92.19 355 ASN B C 1
ATOM 6374 O O . ASN B 1 355 ? -16.562 -13.414 -24.641 1 92.19 355 ASN B O 1
ATOM 6378 N N . THR B 1 356 ? -18.797 -12.695 -24.703 1 90.75 356 THR B N 1
ATOM 6379 C CA . THR B 1 356 ? -18.484 -11.273 -24.703 1 90.75 356 THR B CA 1
ATOM 6380 C C . THR B 1 356 ? -19.344 -10.531 -23.688 1 90.75 356 THR B C 1
ATOM 6382 O O . THR B 1 356 ? -20.422 -11 -23.312 1 90.75 356 THR B O 1
ATOM 6385 N N . PRO B 1 357 ? -18.797 -9.414 -23.234 1 91 357 PRO B N 1
ATOM 6386 C CA . PRO B 1 357 ? -19.594 -8.672 -22.234 1 91 357 PRO B CA 1
ATOM 6387 C C . PRO B 1 357 ? -20.969 -8.266 -22.766 1 91 357 PRO B C 1
ATOM 6389 O O . PRO B 1 357 ? -21.922 -8.164 -21.984 1 91 357 PRO B O 1
ATOM 6392 N N . GLU B 1 358 ? -21.094 -8.055 -24.047 1 92.19 358 GLU B N 1
ATOM 6393 C CA . GLU B 1 358 ? -22.375 -7.688 -24.656 1 92.19 358 GLU B CA 1
ATOM 6394 C C . GLU B 1 358 ? -23.328 -8.883 -24.703 1 92.19 358 GLU B C 1
ATOM 6396 O O . GLU B 1 358 ? -24.516 -8.742 -24.391 1 92.19 358 GLU B O 1
ATOM 6401 N N . LEU B 1 359 ? -22.844 -10.008 -25 1 92.44 359 LEU B N 1
ATOM 6402 C CA . LEU B 1 359 ? -23.656 -11.195 -25.203 1 92.44 359 LEU B CA 1
ATOM 6403 C C . LEU B 1 359 ? -23.969 -11.867 -23.859 1 92.44 359 LEU B C 1
ATOM 6405 O O . LEU B 1 359 ? -25.031 -12.492 -23.719 1 92.44 359 LEU B O 1
ATOM 6409 N N . ASP B 1 360 ? -23 -11.812 -22.922 1 95.12 360 ASP B N 1
ATOM 6410 C CA . ASP B 1 360 ? -23.141 -12.562 -21.688 1 95.12 360 ASP B CA 1
ATOM 6411 C C . ASP B 1 360 ? -22.641 -11.758 -20.484 1 95.12 360 ASP B C 1
ATOM 6413 O O . ASP B 1 360 ? -21.672 -12.164 -19.828 1 95.12 360 ASP B O 1
ATOM 6417 N N . PRO B 1 361 ? -23.266 -10.625 -20.156 1 95.75 361 PRO B N 1
ATOM 6418 C CA . PRO B 1 361 ? -22.812 -9.789 -19.047 1 95.75 361 PRO B CA 1
ATOM 6419 C C . PRO B 1 361 ? -22.844 -10.508 -17.703 1 95.75 361 PRO B C 1
ATOM 6421 O O . PRO B 1 361 ? -22.047 -10.211 -16.812 1 95.75 361 PRO B O 1
ATOM 6424 N N . GLU B 1 362 ? -23.719 -11.461 -17.609 1 97.62 362 GLU B N 1
ATOM 6425 C CA . GLU B 1 362 ? -23.844 -12.18 -16.344 1 97.62 362 GLU B CA 1
ATOM 6426 C C . GLU B 1 362 ? -22.625 -13.055 -16.078 1 97.62 362 GLU B C 1
ATOM 6428 O O . GLU B 1 362 ? -22.156 -13.156 -14.938 1 97.62 362 GLU B O 1
ATOM 6433 N N . ALA B 1 363 ? -22.078 -13.734 -17.125 1 96.81 363 ALA B N 1
ATOM 6434 C CA . ALA B 1 363 ? -20.875 -14.547 -16.969 1 96.81 363 ALA B CA 1
ATOM 6435 C C . ALA B 1 363 ? -19.703 -13.703 -16.469 1 96.81 363 ALA B C 1
ATOM 6437 O O . ALA B 1 363 ? -18.938 -14.148 -15.617 1 96.81 363 ALA B O 1
ATOM 6438 N N . TYR B 1 364 ? -19.625 -12.492 -17 1 97.5 364 TYR B N 1
ATOM 6439 C CA . TYR B 1 364 ? -18.578 -11.586 -16.562 1 97.5 364 TYR B CA 1
ATOM 6440 C C . TYR B 1 364 ? -18.781 -11.141 -15.133 1 97.5 364 TYR B C 1
ATOM 6442 O O . TYR B 1 364 ? -17.844 -11.109 -14.336 1 97.5 364 TYR B O 1
ATOM 6450 N N . LYS B 1 365 ? -19.984 -10.875 -14.797 1 97.94 365 LYS B N 1
ATOM 6451 C CA . LYS B 1 365 ? -20.328 -10.422 -13.445 1 97.94 365 LYS B CA 1
ATOM 6452 C C . LYS B 1 365 ? -20.016 -11.5 -12.414 1 97.94 365 LYS B C 1
ATOM 6454 O O . LYS B 1 365 ? -19.328 -11.242 -11.422 1 97.94 365 LYS B O 1
ATOM 6459 N N . VAL B 1 366 ? -20.406 -12.703 -12.719 1 98.06 366 VAL B N 1
ATOM 6460 C CA . VAL B 1 366 ? -20.266 -13.805 -11.766 1 98.06 366 VAL B CA 1
ATOM 6461 C C . VAL B 1 366 ? -18.797 -14.172 -11.617 1 98.06 366 VAL B C 1
ATOM 6463 O O . VAL B 1 366 ? -18.344 -14.57 -10.539 1 98.06 366 VAL B O 1
ATOM 6466 N N . SER B 1 367 ? -18.031 -13.875 -12.617 1 98.31 367 SER B N 1
ATOM 6467 C CA . SER B 1 367 ? -16.641 -14.312 -12.648 1 98.31 367 SER B CA 1
ATOM 6468 C C . SER B 1 367 ? -15.711 -13.211 -12.156 1 98.31 367 SER B C 1
ATOM 6470 O O . SER B 1 367 ? -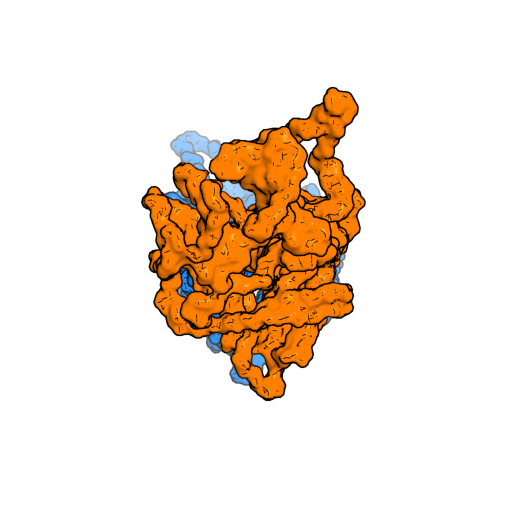14.5 -13.422 -12.055 1 98.31 367 SER B O 1
ATOM 6472 N N . SER B 1 368 ? -16.219 -12 -11.828 1 98.69 368 SER B N 1
ATOM 6473 C CA . SER B 1 368 ? -15.367 -10.867 -11.477 1 98.69 368 SER B CA 1
ATOM 6474 C C . SER B 1 368 ? -15.32 -10.648 -9.969 1 98.69 368 SER B C 1
ATOM 6476 O O . SER B 1 368 ? -16.344 -10.359 -9.344 1 98.69 368 SER B O 1
ATOM 6478 N N . PRO B 1 369 ? -14.117 -10.672 -9.383 1 98.69 369 PRO B N 1
ATOM 6479 C CA . PRO B 1 369 ? -13.961 -10.57 -7.934 1 98.69 369 PRO B CA 1
ATOM 6480 C C . PRO B 1 369 ? -14.508 -9.258 -7.375 1 98.69 369 PRO B C 1
ATOM 6482 O O . PRO B 1 369 ? -14.977 -9.219 -6.234 1 98.69 369 PRO B O 1
ATOM 6485 N N . ILE B 1 370 ? -14.477 -8.188 -8.141 1 98.56 370 ILE B N 1
ATOM 6486 C CA . ILE B 1 370 ? -14.852 -6.867 -7.648 1 98.56 370 ILE B CA 1
ATOM 6487 C C . ILE B 1 370 ? -16.297 -6.891 -7.168 1 98.56 370 ILE B C 1
ATOM 6489 O O . ILE B 1 370 ? -16.672 -6.133 -6.266 1 98.56 370 ILE B O 1
ATOM 6493 N N . GLU B 1 371 ? -17.141 -7.824 -7.688 1 98.44 371 GLU B N 1
ATOM 6494 C CA . GLU B 1 371 ? -18.547 -7.953 -7.336 1 98.44 371 GLU B CA 1
ATOM 6495 C C . GLU B 1 371 ? -18.719 -8.484 -5.918 1 98.44 371 GLU B C 1
ATOM 6497 O O . GLU B 1 371 ? -19.781 -8.344 -5.316 1 98.44 371 GLU B O 1
ATOM 6502 N N . TYR B 1 372 ? -17.641 -9.062 -5.387 1 98.81 372 TYR B N 1
ATOM 6503 C CA . TYR B 1 372 ? -17.734 -9.727 -4.094 1 98.81 372 TYR B CA 1
ATOM 6504 C C . TYR B 1 372 ? -16.922 -8.984 -3.041 1 98.81 372 TYR B C 1
ATOM 6506 O O . TYR B 1 372 ? -16.766 -9.469 -1.915 1 98.81 372 TYR B O 1
ATOM 6514 N N . ALA B 1 373 ? -16.422 -7.805 -3.334 1 98.75 373 ALA B N 1
ATOM 6515 C CA . ALA B 1 373 ? -15.5 -7.07 -2.479 1 98.75 373 ALA B CA 1
ATOM 6516 C C . ALA B 1 373 ? -16.094 -6.832 -1.096 1 98.75 373 ALA B C 1
ATOM 6518 O O . ALA B 1 373 ? -15.375 -6.816 -0.095 1 98.75 373 ALA B O 1
ATOM 6519 N N . GLY B 1 374 ? -17.375 -6.66 -1.02 1 98.62 374 GLY B N 1
ATOM 6520 C CA . GLY B 1 374 ? -18.047 -6.387 0.238 1 98.62 374 GLY B CA 1
ATOM 6521 C C . GLY B 1 374 ? -17.969 -7.535 1.225 1 98.62 374 GLY B C 1
ATOM 6522 O O . GLY B 1 374 ? -18.219 -7.359 2.418 1 98.62 374 GLY B O 1
ATOM 6523 N N . GLN B 1 375 ? -17.531 -8.695 0.778 1 98.62 375 GLN B N 1
ATOM 6524 C CA . GLN B 1 375 ? -17.547 -9.898 1.605 1 98.62 375 GLN B CA 1
ATOM 6525 C C . GLN B 1 375 ? -16.203 -10.125 2.281 1 98.62 375 GLN B C 1
ATOM 6527 O O . GLN B 1 375 ? -16.047 -11.055 3.068 1 98.62 375 GLN B O 1
ATOM 6532 N N . LEU B 1 376 ? -15.258 -9.266 2.031 1 98.69 376 LEU B N 1
ATOM 6533 C CA . LEU B 1 376 ? -13.938 -9.445 2.623 1 98.69 376 LEU B CA 1
ATOM 6534 C C . LEU B 1 376 ? -14.008 -9.383 4.145 1 98.69 376 LEU B C 1
ATOM 6536 O O . LEU B 1 376 ? -14.469 -8.383 4.707 1 98.69 376 LEU B O 1
ATOM 6540 N N . LYS B 1 377 ? -13.57 -10.461 4.809 1 97.88 377 LYS B N 1
ATOM 6541 C CA . LYS B 1 377 ? -13.477 -10.516 6.266 1 97.88 377 LYS B CA 1
ATOM 6542 C C . LYS B 1 377 ? -12.031 -10.641 6.723 1 97.88 377 LYS B C 1
ATOM 6544 O O . LYS B 1 377 ? -11.648 -10.102 7.762 1 97.88 377 LYS B O 1
ATOM 6549 N N . GLY B 1 378 ? -11.297 -11.359 5.93 1 97.75 378 GLY B N 1
ATOM 6550 C CA . GLY B 1 378 ? -9.938 -11.68 6.312 1 97.75 378 GLY B CA 1
ATOM 6551 C C . GLY B 1 378 ? -8.938 -10.602 5.945 1 97.75 378 GLY B C 1
ATOM 6552 O O . GLY B 1 378 ? -9.289 -9.422 5.891 1 97.75 378 GLY B O 1
ATOM 6553 N N . ASN B 1 379 ? -7.668 -10.953 5.879 1 98.69 379 ASN B N 1
ATOM 6554 C CA . ASN B 1 379 ? -6.543 -10.062 5.598 1 98.69 379 ASN B CA 1
ATOM 6555 C C . ASN B 1 379 ? -6.047 -10.227 4.164 1 98.69 379 ASN B C 1
ATOM 6557 O O . ASN B 1 379 ? -5.832 -11.344 3.697 1 98.69 379 ASN B O 1
ATOM 6561 N N . LEU B 1 380 ? -5.883 -9.055 3.506 1 98.88 380 LEU B N 1
ATOM 6562 C CA . LEU B 1 380 ? -5.586 -9.117 2.08 1 98.88 380 LEU B CA 1
ATOM 6563 C C . LEU B 1 380 ? -4.367 -8.266 1.743 1 98.88 380 LEU B C 1
ATOM 6565 O O . LEU B 1 380 ? -4.289 -7.098 2.137 1 98.88 380 LEU B O 1
ATOM 6569 N N . LEU B 1 381 ? -3.359 -8.867 1.123 1 98.88 381 LEU B N 1
ATOM 6570 C CA . LEU B 1 381 ? -2.271 -8.172 0.452 1 98.88 381 LEU B CA 1
ATOM 6571 C C . LEU B 1 381 ? -2.459 -8.195 -1.061 1 98.88 381 LEU B C 1
ATOM 6573 O O . LEU B 1 381 ? -2.664 -9.258 -1.647 1 98.88 381 LEU B O 1
ATOM 6577 N N . ILE B 1 382 ? -2.502 -7.059 -1.648 1 98.94 382 ILE B N 1
ATOM 6578 C CA . ILE B 1 382 ? -2.445 -6.949 -3.102 1 98.94 382 ILE B CA 1
ATOM 6579 C C . ILE B 1 382 ? -1.067 -6.449 -3.529 1 98.94 382 ILE B C 1
ATOM 6581 O O . ILE B 1 382 ? -0.605 -5.406 -3.061 1 98.94 382 ILE B O 1
ATOM 6585 N N . ALA B 1 383 ? -0.357 -7.18 -4.312 1 98.81 383 ALA B N 1
ATOM 6586 C CA . ALA B 1 383 ? 0.923 -6.773 -4.883 1 98.81 383 ALA B CA 1
ATOM 6587 C C . ALA B 1 383 ? 0.849 -6.711 -6.406 1 98.81 383 ALA B C 1
ATOM 6589 O O . ALA B 1 383 ? 0.338 -7.633 -7.047 1 98.81 383 ALA B O 1
ATOM 6590 N N . HIS B 1 384 ? 1.341 -5.605 -6.98 1 98.81 384 HIS B N 1
ATOM 6591 C CA . HIS B 1 384 ? 1.089 -5.434 -8.406 1 98.81 384 HIS B CA 1
ATOM 6592 C C . HIS B 1 384 ? 2.127 -4.516 -9.047 1 98.81 384 HIS B C 1
ATOM 6594 O O . HIS B 1 384 ? 2.4 -3.43 -8.531 1 98.81 384 HIS B O 1
ATOM 6600 N N . GLY B 1 385 ? 2.723 -4.996 -10.156 1 98.62 385 GLY B N 1
ATOM 6601 C CA . GLY B 1 385 ? 3.58 -4.117 -10.938 1 98.62 385 GLY B CA 1
ATOM 6602 C C . GLY B 1 385 ? 2.828 -2.961 -11.578 1 98.62 385 GLY B C 1
ATOM 6603 O O . GLY B 1 385 ? 1.769 -3.158 -12.172 1 98.62 385 GLY B O 1
ATOM 6604 N N . MET B 1 386 ? 3.395 -1.744 -11.492 1 97.75 386 MET B N 1
ATOM 6605 C CA . MET B 1 386 ? 2.668 -0.56 -11.945 1 97.75 386 MET B CA 1
ATOM 6606 C C . MET B 1 386 ? 2.709 -0.443 -13.461 1 97.75 386 MET B C 1
ATOM 6608 O O . MET B 1 386 ? 1.867 0.228 -14.062 1 97.75 386 MET B O 1
ATOM 6612 N N . ILE B 1 387 ? 3.648 -1.091 -14.086 1 97.56 387 ILE B N 1
ATOM 6613 C CA . ILE B 1 387 ? 3.713 -1.009 -15.547 1 97.56 387 ILE B CA 1
ATOM 6614 C C . ILE B 1 387 ? 3.385 -2.369 -16.156 1 97.56 387 ILE B C 1
ATOM 6616 O O . ILE B 1 387 ? 3.906 -2.725 -17.219 1 97.56 387 ILE B O 1
ATOM 6620 N N . ASP B 1 388 ? 2.604 -3.188 -15.453 1 97.75 388 ASP B N 1
ATOM 6621 C CA . ASP B 1 388 ? 2.109 -4.477 -15.93 1 97.75 388 ASP B CA 1
ATOM 6622 C C . ASP B 1 388 ? 1.384 -4.324 -17.266 1 97.75 388 ASP B C 1
ATOM 6624 O O . ASP B 1 388 ? 0.443 -3.537 -17.375 1 97.75 388 ASP B O 1
ATOM 6628 N N . ASP B 1 389 ? 1.812 -5.098 -18.203 1 94.81 389 ASP B N 1
ATOM 6629 C CA . ASP B 1 389 ? 1.273 -4.961 -19.547 1 94.81 389 ASP B CA 1
ATOM 6630 C C . ASP B 1 389 ? 0.35 -6.129 -19.891 1 94.81 389 ASP B C 1
ATOM 6632 O O . ASP B 1 389 ? -0.026 -6.309 -21.047 1 94.81 389 ASP B O 1
ATOM 6636 N N . ASN B 1 390 ? 0.087 -6.965 -18.953 1 94.94 390 ASN B N 1
ATOM 6637 C CA . ASN B 1 390 ? -0.842 -8.078 -19.141 1 94.94 390 ASN B CA 1
ATOM 6638 C C . ASN B 1 390 ? -2.125 -7.867 -18.344 1 94.94 390 ASN B C 1
ATOM 6640 O O . ASN B 1 390 ? -3.195 -7.664 -18.922 1 94.94 390 ASN B O 1
ATOM 6644 N N . VAL B 1 391 ? -2.037 -7.93 -17.062 1 97.06 391 VAL B N 1
ATOM 6645 C CA . VAL B 1 391 ? -3.084 -7.434 -16.172 1 97.06 391 VAL B CA 1
ATOM 6646 C C . VAL B 1 391 ? -2.74 -6.023 -15.703 1 97.06 391 VAL B C 1
ATOM 6648 O O . VAL B 1 391 ? -1.838 -5.836 -14.883 1 97.06 391 VAL B O 1
ATOM 6651 N N . PHE B 1 392 ? -3.482 -5.117 -16.141 1 96.81 392 PHE B N 1
ATOM 6652 C CA . PHE B 1 392 ? -3.102 -3.729 -15.891 1 96.81 392 PHE B CA 1
ATOM 6653 C C . PHE B 1 392 ? -3.23 -3.383 -14.414 1 96.81 392 PHE B C 1
ATOM 6655 O O . PHE B 1 392 ? -4.137 -3.871 -13.734 1 96.81 392 PHE B O 1
ATOM 6662 N N . PHE B 1 393 ? -2.359 -2.451 -13.984 1 97.81 393 PHE B N 1
ATOM 6663 C CA . PHE B 1 393 ? -2.344 -1.994 -12.602 1 97.81 393 PHE B CA 1
ATOM 6664 C C . PHE B 1 393 ? -3.703 -1.434 -12.203 1 97.81 393 PHE B C 1
ATOM 6666 O O . PHE B 1 393 ? -4.09 -1.505 -11.031 1 97.81 393 PHE B O 1
ATOM 6673 N N . GLN B 1 394 ? -4.5 -0.964 -13.102 1 97 394 GLN B N 1
ATOM 6674 C CA . GLN B 1 394 ? -5.824 -0.394 -12.867 1 97 394 GLN B CA 1
ATOM 6675 C C . GLN B 1 394 ? -6.727 -1.384 -12.133 1 97 394 GLN B C 1
ATOM 6677 O O . GLN B 1 394 ? -7.594 -0.984 -11.359 1 97 394 GLN B O 1
ATOM 6682 N N . ASP B 1 395 ? -6.504 -2.652 -12.422 1 98 395 ASP B N 1
ATOM 6683 C CA . ASP B 1 395 ? -7.324 -3.652 -11.742 1 98 395 ASP B CA 1
ATOM 6684 C C . ASP B 1 395 ? -7.152 -3.57 -10.227 1 98 395 ASP B C 1
ATOM 6686 O O . ASP B 1 395 ? -8.141 -3.516 -9.484 1 98 395 ASP B O 1
ATOM 6690 N N . SER B 1 396 ? -5.934 -3.525 -9.781 1 98.44 396 SER B N 1
ATOM 6691 C CA . SER B 1 396 ? -5.668 -3.428 -8.344 1 98.44 396 SER B CA 1
ATOM 6692 C C . SER B 1 396 ? -6.117 -2.08 -7.793 1 98.44 396 SER B C 1
ATOM 6694 O O . SER B 1 396 ? -6.613 -2.002 -6.664 1 98.44 396 SER B O 1
ATOM 6696 N N . VAL B 1 397 ? -5.996 -1.029 -8.586 1 98.19 397 VAL B N 1
ATOM 6697 C CA . VAL B 1 397 ? -6.422 0.306 -8.18 1 98.19 397 VAL B CA 1
ATOM 6698 C C . VAL B 1 397 ? -7.934 0.327 -7.965 1 98.19 397 VAL B C 1
ATOM 6700 O O . VAL B 1 397 ? -8.422 0.881 -6.977 1 98.19 397 VAL B O 1
ATOM 6703 N N . ARG B 1 398 ? -8.656 -0.282 -8.844 1 98.12 398 ARG B N 1
ATOM 6704 C CA . ARG B 1 398 ? -10.109 -0.344 -8.742 1 98.12 398 ARG B CA 1
ATOM 6705 C C . ARG B 1 398 ? -10.539 -1.106 -7.488 1 98.12 398 ARG B C 1
ATOM 6707 O O . ARG B 1 398 ? -11.461 -0.689 -6.785 1 98.12 398 ARG B O 1
ATOM 6714 N N . MET B 1 399 ? -9.875 -2.223 -7.266 1 98.62 399 MET B N 1
ATOM 6715 C CA . MET B 1 399 ? -10.195 -2.98 -6.059 1 98.62 399 MET B CA 1
ATOM 6716 C C . MET B 1 399 ? -9.891 -2.164 -4.805 1 98.62 399 MET B C 1
ATOM 6718 O O . MET B 1 399 ? -10.695 -2.129 -3.873 1 98.62 399 MET B O 1
ATOM 6722 N N . ALA B 1 400 ? -8.766 -1.512 -4.758 1 98.31 400 ALA B N 1
ATOM 6723 C CA . ALA B 1 400 ? -8.398 -0.671 -3.619 1 98.31 400 ALA B CA 1
ATOM 6724 C C . ALA B 1 400 ? -9.461 0.389 -3.355 1 98.31 400 ALA B C 1
ATOM 6726 O O . ALA B 1 400 ? -9.898 0.566 -2.215 1 98.31 400 ALA B O 1
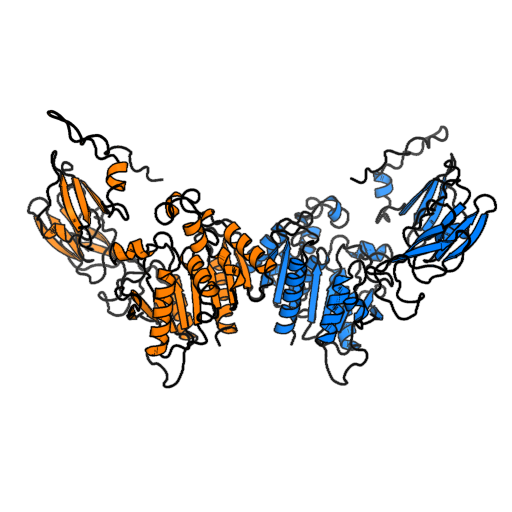ATOM 6727 N N . GLN B 1 401 ? -9.867 1.045 -4.398 1 98.19 401 GLN B N 1
ATOM 6728 C CA . GLN B 1 401 ? -10.883 2.08 -4.258 1 98.19 401 GLN B CA 1
ATOM 6729 C C . GLN B 1 401 ? -12.188 1.502 -3.705 1 98.19 401 GLN B C 1
ATOM 6731 O O . GLN B 1 401 ? -12.82 2.104 -2.836 1 98.19 401 GLN B O 1
ATOM 6736 N N . ARG B 1 402 ? -12.516 0.371 -4.25 1 98.5 402 ARG B N 1
ATOM 6737 C CA . ARG B 1 402 ? -13.75 -0.271 -3.803 1 98.5 402 ARG B CA 1
ATOM 6738 C C . ARG B 1 402 ? -13.672 -0.628 -2.322 1 98.5 402 ARG B C 1
ATOM 6740 O O . ARG B 1 402 ? -14.641 -0.434 -1.58 1 98.5 402 ARG B O 1
ATOM 6747 N N . LEU B 1 403 ? -12.586 -1.153 -1.889 1 98.69 403 LEU B N 1
ATOM 6748 C CA . LEU B 1 403 ? -12.406 -1.528 -0.491 1 98.69 403 LEU B CA 1
ATOM 6749 C C . LEU B 1 403 ? -12.445 -0.299 0.411 1 98.69 403 LEU B C 1
ATOM 6751 O O . LEU B 1 403 ? -12.961 -0.359 1.528 1 98.69 403 LEU B O 1
ATOM 6755 N N . ILE B 1 404 ? -11.859 0.859 -0.054 1 98.31 404 ILE B N 1
ATOM 6756 C CA . ILE B 1 404 ? -11.914 2.115 0.686 1 98.31 404 ILE B CA 1
ATOM 6757 C C . ILE B 1 404 ? -13.367 2.549 0.851 1 98.31 404 ILE B C 1
ATOM 6759 O O . ILE B 1 404 ? -13.805 2.877 1.957 1 98.31 404 ILE B O 1
ATOM 6763 N N . GLU B 1 405 ? -14.109 2.457 -0.226 1 97.94 405 GLU B N 1
ATOM 6764 C CA . GLU B 1 405 ? -15.508 2.865 -0.218 1 97.94 405 GLU B CA 1
ATOM 6765 C C . GLU B 1 405 ? -16.328 1.986 0.718 1 97.94 405 GLU B C 1
ATOM 6767 O O . GLU B 1 405 ? -17.281 2.457 1.341 1 97.94 405 GLU B O 1
ATOM 6772 N N . LEU B 1 406 ? -15.93 0.754 0.779 1 98.31 406 LEU B N 1
ATOM 6773 C CA . LEU B 1 406 ? -16.656 -0.215 1.593 1 98.31 406 LEU B CA 1
ATOM 6774 C C . LEU B 1 406 ? -16.156 -0.204 3.031 1 98.31 406 LEU B C 1
ATOM 6776 O O . LEU B 1 406 ? -16.672 -0.94 3.879 1 98.31 406 LEU B O 1
ATOM 6780 N N . LYS B 1 407 ? -15.148 0.589 3.332 1 97.62 407 LYS B N 1
ATOM 6781 C CA . LYS B 1 407 ? -14.555 0.752 4.652 1 97.62 407 LYS B CA 1
ATOM 6782 C C . LYS B 1 407 ? -14.008 -0.572 5.18 1 97.62 407 LYS B C 1
ATOM 6784 O O . LYS B 1 407 ? -14.195 -0.909 6.348 1 97.62 407 LYS B O 1
ATOM 6789 N N . LYS B 1 408 ? -13.5 -1.362 4.184 1 97.75 408 LYS B N 1
ATOM 6790 C CA . LYS B 1 408 ? -12.766 -2.551 4.609 1 97.75 408 LYS B CA 1
ATOM 6791 C C . LYS B 1 408 ? -11.414 -2.174 5.207 1 97.75 408 LYS B C 1
ATOM 6793 O O . LYS B 1 408 ? -10.711 -1.312 4.672 1 97.75 408 LYS B O 1
ATOM 6798 N N . ASP B 1 409 ? -10.922 -2.912 6.301 1 93.62 409 ASP B N 1
ATOM 6799 C CA . ASP B 1 409 ? -9.828 -2.381 7.109 1 93.62 409 ASP B CA 1
ATOM 6800 C C . ASP B 1 409 ? -8.586 -3.254 6.988 1 93.62 409 ASP B C 1
ATOM 6802 O O . ASP B 1 409 ? -7.477 -2.811 7.301 1 93.62 409 ASP B O 1
ATOM 6806 N N . ASN B 1 410 ? -8.711 -4.445 6.594 1 95.88 410 ASN B N 1
ATOM 6807 C CA . ASN B 1 410 ? -7.598 -5.379 6.703 1 95.88 410 ASN B CA 1
ATOM 6808 C C . ASN B 1 410 ? -7.016 -5.723 5.336 1 95.88 410 ASN B C 1
ATOM 6810 O O . ASN B 1 410 ? -6.969 -6.895 4.953 1 95.88 410 ASN B O 1
ATOM 6814 N N . TRP B 1 411 ? -6.562 -4.656 4.66 1 98.25 411 TRP B N 1
ATOM 6815 C CA . TRP B 1 411 ? -5.953 -4.875 3.354 1 98.25 411 TRP B CA 1
ATOM 6816 C C . TRP B 1 411 ? -4.844 -3.861 3.094 1 98.25 411 TRP B C 1
ATOM 6818 O O . TRP B 1 411 ? -4.812 -2.795 3.711 1 98.25 411 TRP B O 1
ATOM 6828 N N . GLU B 1 412 ? -3.914 -4.227 2.234 1 97.69 412 GLU B N 1
ATOM 6829 C CA . GLU B 1 412 ? -2.859 -3.328 1.777 1 97.69 412 GLU B CA 1
ATOM 6830 C C . GLU B 1 412 ? -2.549 -3.547 0.3 1 97.69 412 GLU B C 1
ATOM 6832 O O . GLU B 1 412 ? -2.758 -4.641 -0.228 1 97.69 412 GLU B O 1
ATOM 6837 N N . LEU B 1 413 ? -2.17 -2.479 -0.375 1 98.5 413 LEU B N 1
ATOM 6838 C CA . LEU B 1 413 ? -1.708 -2.523 -1.758 1 98.5 413 LEU B CA 1
ATOM 6839 C C . LEU B 1 413 ? -0.222 -2.191 -1.847 1 98.5 413 LEU B C 1
ATOM 6841 O O . LEU B 1 413 ? 0.207 -1.122 -1.41 1 98.5 413 LEU B O 1
ATOM 6845 N N . ALA B 1 414 ? 0.562 -3.117 -2.314 1 98.38 414 ALA B N 1
ATOM 6846 C CA . ALA B 1 414 ? 1.986 -2.912 -2.57 1 98.38 414 ALA B CA 1
ATOM 6847 C C . ALA B 1 414 ? 2.254 -2.723 -4.059 1 98.38 414 ALA B C 1
ATOM 6849 O O . ALA B 1 414 ? 2.279 -3.693 -4.82 1 98.38 414 ALA B O 1
ATOM 6850 N N . PRO B 1 415 ? 2.473 -1.475 -4.504 1 98.19 415 PRO B N 1
ATOM 6851 C CA . PRO B 1 415 ? 2.826 -1.245 -5.906 1 98.19 415 PRO B CA 1
ATOM 6852 C C . PRO B 1 415 ? 4.316 -1.447 -6.18 1 98.19 415 PRO B C 1
ATOM 6854 O O . PRO B 1 415 ? 5.152 -1.122 -5.332 1 98.19 415 PRO B O 1
ATOM 6857 N N . TYR B 1 416 ? 4.645 -1.998 -7.289 1 98.62 416 TYR B N 1
ATOM 6858 C CA . TYR B 1 416 ? 6.012 -2.146 -7.766 1 98.62 416 TYR B CA 1
ATOM 6859 C C . TYR B 1 416 ? 6.23 -1.349 -9.047 1 98.62 416 TYR B C 1
ATOM 6861 O O . TYR B 1 416 ? 5.941 -1.833 -10.148 1 98.62 416 TYR B O 1
ATOM 6869 N N . PRO B 1 417 ? 6.836 -0.181 -8.891 1 97.5 417 PRO B N 1
ATOM 6870 C CA . PRO B 1 417 ? 6.844 0.802 -9.977 1 97.5 417 PRO B CA 1
ATOM 6871 C C . PRO B 1 417 ? 7.586 0.307 -11.219 1 97.5 417 PRO B C 1
ATOM 6873 O O . PRO B 1 417 ? 7.203 0.639 -12.344 1 97.5 417 PRO B O 1
ATOM 6876 N N . LEU B 1 418 ? 8.562 -0.536 -11.055 1 96.75 418 LEU B N 1
ATOM 6877 C CA . LEU B 1 418 ? 9.422 -0.87 -12.188 1 96.75 418 LEU B CA 1
ATOM 6878 C C . LEU B 1 418 ? 9.086 -2.25 -12.742 1 96.75 418 LEU B C 1
ATOM 6880 O O . LEU B 1 418 ? 9.734 -2.725 -13.672 1 96.75 418 LEU B O 1
ATOM 6884 N N . GLU B 1 419 ? 8.039 -2.871 -12.219 1 98.19 419 GLU B N 1
ATOM 6885 C CA . GLU B 1 419 ? 7.785 -4.258 -12.594 1 98.19 419 GLU B CA 1
ATOM 6886 C C . GLU B 1 419 ? 6.602 -4.367 -13.547 1 98.19 419 GLU B C 1
ATOM 6888 O O . GLU B 1 419 ? 5.602 -3.666 -13.383 1 98.19 419 GLU B O 1
ATOM 6893 N N . ARG B 1 420 ? 6.723 -5.211 -14.5 1 97.19 420 ARG B N 1
ATOM 6894 C CA . ARG B 1 420 ? 5.637 -5.625 -15.375 1 97.19 420 ARG B CA 1
ATOM 6895 C C . ARG B 1 420 ? 4.906 -6.836 -14.812 1 97.19 420 ARG B C 1
ATOM 6897 O O . ARG B 1 420 ? 4.844 -7.02 -13.602 1 97.19 420 ARG B O 1
ATOM 6904 N N . HIS B 1 421 ? 4.277 -7.637 -15.672 1 95.56 421 HIS B N 1
ATOM 6905 C CA . HIS B 1 421 ? 3.49 -8.781 -15.227 1 95.56 421 HIS B CA 1
ATOM 6906 C C . HIS B 1 421 ? 4.371 -9.828 -14.555 1 95.56 421 HIS B C 1
ATOM 6908 O O . HIS B 1 421 ? 3.984 -10.414 -13.539 1 95.56 421 HIS B O 1
ATOM 6914 N N . GLY B 1 422 ? 5.492 -10.125 -15.188 1 94.19 422 GLY B N 1
ATOM 6915 C CA . GLY B 1 422 ? 6.539 -10.914 -14.562 1 94.19 422 GLY B CA 1
ATOM 6916 C C . GLY B 1 422 ? 7.66 -10.062 -13.984 1 94.19 422 GLY B C 1
ATOM 6917 O O . GLY B 1 422 ? 8.281 -9.273 -14.703 1 94.19 422 GLY B O 1
ATOM 6918 N N . PHE B 1 423 ? 7.887 -10.18 -12.703 1 94.88 423 PHE B N 1
ATOM 6919 C CA . PHE B 1 423 ? 8.938 -9.398 -12.062 1 94.88 423 PHE B CA 1
ATOM 6920 C C . PHE B 1 423 ? 10.305 -9.766 -12.625 1 94.88 423 PHE B C 1
ATOM 6922 O O . PHE B 1 423 ? 10.555 -10.922 -12.961 1 94.88 423 PHE B O 1
ATOM 6929 N N . VAL B 1 424 ? 11.18 -8.758 -12.672 1 94.06 424 VAL B N 1
ATOM 6930 C CA . VAL B 1 424 ? 12.508 -9.047 -13.203 1 94.06 424 VAL B CA 1
ATOM 6931 C C . VAL B 1 424 ? 13.57 -8.586 -12.211 1 94.06 424 VAL B C 1
ATOM 6933 O O . VAL B 1 424 ? 14.734 -8.984 -12.305 1 94.06 424 VAL B O 1
ATOM 6936 N N . HIS B 1 425 ? 13.25 -7.785 -11.242 1 95.75 425 HIS B N 1
ATOM 6937 C CA . HIS B 1 425 ? 14.227 -7.301 -10.281 1 95.75 425 HIS B CA 1
ATOM 6938 C C . HIS B 1 425 ? 14.227 -8.156 -9.016 1 95.75 425 HIS B C 1
ATOM 6940 O O . HIS B 1 425 ? 13.18 -8.344 -8.391 1 95.75 425 HIS B O 1
ATOM 6946 N N . PRO B 1 426 ? 15.43 -8.648 -8.578 1 95.69 426 PRO B N 1
ATOM 6947 C CA . PRO B 1 426 ? 15.492 -9.516 -7.395 1 95.69 426 PRO B CA 1
ATOM 6948 C C . PRO B 1 426 ? 14.961 -8.836 -6.137 1 95.69 426 PRO B C 1
ATOM 6950 O O . PRO B 1 426 ? 14.367 -9.492 -5.277 1 95.69 426 PRO B O 1
ATOM 6953 N N . GLU B 1 427 ? 15.117 -7.535 -6.035 1 96.56 427 GLU B N 1
ATOM 6954 C CA . GLU B 1 427 ? 14.641 -6.816 -4.852 1 96.56 427 GLU B CA 1
ATOM 6955 C C . GLU B 1 427 ? 13.117 -6.809 -4.781 1 96.56 427 GLU B C 1
ATOM 6957 O O . GLU B 1 427 ? 12.547 -6.832 -3.693 1 96.56 427 GLU B O 1
ATOM 6962 N N . SER B 1 428 ? 12.508 -6.695 -5.953 1 97.56 428 SER B N 1
ATOM 6963 C CA . SER B 1 428 ? 11.047 -6.758 -5.988 1 97.56 428 SER B CA 1
ATOM 6964 C C . SER B 1 428 ? 10.539 -8.133 -5.57 1 97.56 428 SER B C 1
ATOM 6966 O O . SER B 1 428 ? 9.562 -8.242 -4.828 1 97.56 428 SER B O 1
ATOM 6968 N N . TRP B 1 429 ? 11.273 -9.188 -6.039 1 97.06 429 TRP B N 1
ATOM 6969 C CA . TRP B 1 429 ? 10.93 -10.547 -5.625 1 97.06 429 TRP B CA 1
ATOM 6970 C C . TRP B 1 429 ? 11.062 -10.703 -4.113 1 97.06 429 TRP B C 1
ATOM 6972 O O . TRP B 1 429 ? 10.164 -11.219 -3.453 1 97.06 429 TRP B O 1
ATOM 6982 N N . TYR B 1 430 ? 12.148 -10.25 -3.648 1 97.5 430 TYR B N 1
ATOM 6983 C CA . TYR B 1 430 ? 12.383 -10.328 -2.211 1 97.5 430 TYR B CA 1
ATOM 6984 C C . TYR B 1 430 ? 11.281 -9.617 -1.434 1 97.5 430 TYR B C 1
ATOM 6986 O O . TYR B 1 430 ? 10.734 -10.172 -0.478 1 97.5 430 TYR B O 1
ATOM 6994 N N . ASP B 1 431 ? 10.984 -8.383 -1.824 1 98.31 431 ASP B N 1
ATOM 6995 C CA . ASP B 1 431 ? 9.977 -7.594 -1.127 1 98.31 431 ASP B CA 1
ATOM 6996 C C . ASP B 1 431 ? 8.617 -8.297 -1.152 1 98.31 431 ASP B C 1
ATOM 6998 O O . ASP B 1 431 ? 7.922 -8.352 -0.135 1 98.31 431 ASP B O 1
ATOM 7002 N N . GLU B 1 432 ? 8.258 -8.82 -2.262 1 98.38 432 GLU B N 1
ATOM 7003 C CA . GLU B 1 432 ? 6.973 -9.492 -2.42 1 98.38 432 GLU B CA 1
ATOM 7004 C C . GLU B 1 432 ? 6.863 -10.695 -1.495 1 98.38 432 GLU B C 1
ATOM 7006 O O . GLU B 1 432 ? 5.887 -10.828 -0.751 1 98.38 432 GLU B O 1
ATOM 7011 N N . TYR B 1 433 ? 7.875 -11.594 -1.509 1 98.44 433 TYR B N 1
ATOM 7012 C CA . TYR B 1 433 ? 7.832 -12.789 -0.676 1 98.44 433 TYR B CA 1
ATOM 7013 C C . TYR B 1 433 ? 7.879 -12.43 0.804 1 98.44 433 TYR B C 1
ATOM 7015 O O . TYR B 1 433 ? 7.219 -13.07 1.626 1 98.44 433 TYR B O 1
ATOM 7023 N N . ARG B 1 434 ? 8.656 -11.492 1.097 1 98 434 ARG B N 1
ATOM 7024 C CA . ARG B 1 434 ? 8.719 -11.031 2.482 1 98 434 ARG B CA 1
ATOM 7025 C C . ARG B 1 434 ? 7.352 -10.57 2.969 1 98 434 ARG B C 1
ATOM 7027 O O . ARG B 1 434 ? 6.926 -10.93 4.07 1 98 434 ARG B O 1
ATOM 7034 N N . ARG B 1 435 ? 6.656 -9.766 2.164 1 98.56 435 ARG B N 1
ATOM 7035 C CA . ARG B 1 435 ? 5.34 -9.266 2.541 1 98.56 435 ARG B CA 1
ATOM 7036 C C . ARG B 1 435 ? 4.348 -10.406 2.723 1 98.56 435 ARG B C 1
ATOM 7038 O O . ARG B 1 435 ? 3.541 -10.391 3.654 1 98.56 435 ARG B O 1
ATOM 7045 N N . ILE B 1 436 ? 4.406 -11.391 1.848 1 98.81 436 ILE B N 1
ATOM 7046 C CA . ILE B 1 436 ? 3.516 -12.539 1.964 1 98.81 436 ILE B CA 1
ATOM 7047 C C . ILE B 1 436 ? 3.801 -13.281 3.268 1 98.81 436 ILE B C 1
ATOM 7049 O O . ILE B 1 436 ? 2.879 -13.594 4.027 1 98.81 436 ILE B O 1
ATOM 7053 N N . TYR B 1 437 ? 5.078 -13.555 3.531 1 98.62 437 TYR B N 1
ATOM 7054 C CA . TYR B 1 437 ? 5.492 -14.266 4.738 1 98.62 437 TYR B CA 1
ATOM 7055 C C . TYR B 1 437 ? 5.047 -13.523 5.988 1 98.62 437 TYR B C 1
ATOM 7057 O O . TYR B 1 437 ? 4.492 -14.117 6.914 1 98.62 437 TYR B O 1
ATOM 7065 N N . GLN B 1 438 ? 5.238 -12.211 5.98 1 97.88 438 GLN B N 1
ATOM 7066 C CA . GLN B 1 438 ? 4.879 -11.391 7.137 1 97.88 438 GLN B CA 1
ATOM 7067 C C . GLN B 1 438 ? 3.367 -11.367 7.344 1 97.88 438 GLN B C 1
ATOM 7069 O O . GLN B 1 438 ? 2.891 -11.367 8.477 1 97.88 438 GLN B O 1
ATOM 7074 N N . LEU B 1 439 ? 2.619 -11.258 6.246 1 98.44 439 LEU B N 1
ATOM 7075 C CA . LEU B 1 439 ? 1.165 -11.344 6.336 1 98.44 439 LEU B CA 1
ATOM 7076 C C . LEU B 1 439 ? 0.734 -12.617 7.055 1 98.44 439 LEU B C 1
ATOM 7078 O O . LEU B 1 439 ? -0.066 -12.562 7.992 1 98.44 439 LEU B O 1
ATOM 7082 N N . PHE B 1 440 ? 1.29 -13.75 6.625 1 98.81 440 PHE B N 1
ATOM 7083 C CA . PHE B 1 440 ? 0.902 -15.039 7.191 1 98.81 440 PHE B CA 1
ATOM 7084 C C . PHE B 1 440 ? 1.36 -15.148 8.641 1 98.81 440 PHE B C 1
ATOM 7086 O O . PHE B 1 440 ? 0.613 -15.625 9.5 1 98.81 440 PHE B O 1
ATOM 7093 N N . GLU B 1 441 ? 2.539 -14.68 8.961 1 98.12 441 GLU B N 1
ATOM 7094 C CA . GLU B 1 441 ? 3.043 -14.727 10.336 1 98.12 441 GLU B CA 1
ATOM 7095 C C . GLU B 1 441 ? 2.146 -13.93 11.273 1 98.12 441 GLU B C 1
ATOM 7097 O O . GLU B 1 441 ? 1.869 -14.367 12.398 1 98.12 441 GLU B O 1
ATOM 7102 N N . ARG B 1 442 ? 1.654 -12.859 10.805 1 96.12 442 ARG B N 1
ATOM 7103 C CA . ARG B 1 442 ? 0.877 -11.953 11.641 1 96.12 442 ARG B CA 1
ATOM 7104 C C . ARG B 1 442 ? -0.553 -12.461 11.812 1 96.12 442 ARG B C 1
ATOM 7106 O O . ARG B 1 442 ? -1.2 -12.172 12.82 1 96.12 442 ARG B O 1
ATOM 7113 N N . THR B 1 443 ? -1 -13.227 10.844 1 98.12 443 THR B N 1
ATOM 7114 C CA . THR B 1 443 ? -2.443 -13.43 10.828 1 98.12 443 THR B CA 1
ATOM 7115 C C . THR B 1 443 ? -2.783 -14.898 11.055 1 98.12 443 THR B C 1
ATOM 7117 O O . THR B 1 443 ? -3.916 -15.234 11.406 1 98.12 443 THR B O 1
ATOM 7120 N N . LEU B 1 444 ? -1.825 -15.766 10.82 1 98.44 444 LEU B N 1
ATOM 7121 C CA . LEU B 1 444 ? -2.17 -17.188 10.836 1 98.44 444 LEU B CA 1
ATOM 7122 C C . LEU B 1 444 ? -1.568 -17.875 12.055 1 98.44 444 LEU B C 1
ATOM 7124 O O . LEU B 1 444 ? -1.701 -19.094 12.211 1 98.44 444 LEU B O 1
ATOM 7128 N N . LYS B 1 445 ? -0.871 -17.172 12.961 1 92.88 445 LYS B N 1
ATOM 7129 C CA . LYS B 1 445 ? -0.298 -17.75 14.172 1 92.88 445 LYS B CA 1
ATOM 7130 C C . LYS B 1 445 ? -0.8 -17.016 15.414 1 92.88 445 LYS B C 1
ATOM 7132 O O . LYS B 1 445 ? -1.205 -15.852 15.336 1 92.88 445 LYS B O 1
#

Foldseek 3Di:
DPDDDPDDPPDQQDDDPPRPPPCPVVNCVVPVLDDDDQFLDWDAALVSQKIWTWGDDAFDPFTWIWIDHVHDTDTDPPPVVRQFDSDDWEADPVSQWTWTWGCLWIWIAGPVVRDIATADDDNFRWADWYQDPVNFKIKTWGQPLCPPDPNQDQQAHTFIWMTTDRHDDIDTDDGPDDPVRVPDRAFFWDWDFQDAPPPAGTWIKTKDADPDDDPPDAFFEEEEDEADQAADQDDSGNGPVSVVSVLQRVVNVVGHIYIYTRFQLYPDRTSCSNQVCALAALPRRLSNVVSVQVCCVVPPRHDQQFYEYEYEESSLLNQLSCQQVVVRRHAEYERELYAQFCLPADCVPCCSRNNHCVVHVSSRLNSGSLNRLLRHDHAYEYEYECAAPGRHPVRVVSSVVSCVVSVPDRYDYHYDDPQYRDGDDVVSVVVRSVVSVVRSVVTRD/DPPPDPPDQPDQFCPVPRRNPSCPVVNCVVPVLDDDDQFLDWDAALVSQKIWTWGDDAFDPFTWIWIDHVDDTDTDPPPVVRQFDSDDWEADPVSQWTWTWGCLWIWIAGPVVRDIATADDDPFRWADWYQDPVNFKIKTWGFQLCDPDPNQDQQFDTFIWMTTDRHDDIDTDDGPDDPVRVVDRAFFWDWDFQDAPPPAGTWIKTKDADPDDDPPDAFEEEEEEEADQAADQDDSGNGPVSVVSVLQRVVNVVGHIYIYTRFQLYPDRGSCSNQVCALAALPRRLSNVVSVQVCCVVPPRHDQQFYEYEYEESSLLNQLSCQQVVVRRHAEYERELYAQFCLPADCVPCCSRNNHCVVHVSSRLNSGSLNRLLRHDHAYEYEYECAAPGRHPVRVVSSVVSCVVSVPDRYDYHYDDPQYRDGDDVVSVVVRSVVSVVRSVVTRD

Secondary structure (DSSP, 8-state):
---------S-----SSS------HHHHHTSTT--S-SEEEEEE-TTSS-EEEEEE-TTSSPEEEEEESSSS-EE---HHHHT--SSPPEEPTTSSEEEEEETTEEEEEETTT--EEEEE--SS-EEEEEE-TTSSEEEEEE---SSSSSTT-TT---EEEEEETT----EE------HHHHHS-PPPPEEEEEPPSSSPPPEEEEEE--SSPPTT--EEEEEEE-SSTT-----SSPPTTHHHHHHHHHHHHTT-EEEEE--TT-TTS-HHHHTTTTT-TTSHHHHHHHHHHHHHHHHS-EEEEEEEEEEETHHHHHHHHHHHH-TTT--EEEEES--S-GGGS-HHHHHHHH--TTT-HHHHHHH-GGGGGGG--SEEEEEEETT-SSS-THHHHHHHHHHHHTT--SEEEEEETT--SS---HHHHHHHHHHHHHHHHHHH-/-----SGGGSGGG--SSS------HHHHHTSTT--S-SEEEEEE-TTSS-EEEEEE-TTSSPEEEEEESSSS-EE---HHHHT--SSPPEEPTTSSEEEEEETTEEEEEETTT--EEEEE--SS-EEEEEE-TTSSEEEEEE---SSSSSTT-TT---EEEEEETT----EE------HHHHHS-PPPPEEEEEPPSSSPPPEEEEEE--SSPPTT--EEEEEEE-SSTT-----SSPPTTHHHHHHHHHHHHTT-EEEEE--TT-TTS-HHHHTTTTT-TTSHHHHHHHHHHHHHHHHS-EEEEEEEEEEETHHHHHHHHHHHH-TTT--EEEEES--S-GGGS-HHHHHHHH--TTT-HHHHHHH-GGGGGGG--SEEEEEEETT-SSS-THHHHHHHHHHHHTT--SEEEEEETT--SS---HHHHHHHHHHHHHHHHHHH-

InterPro domains:
  IPR001375 Peptidase S9, prolyl oligopeptidase, catalytic domain [PF00326] (250-445)
  IPR029058 Alpha/Beta hydrolase fold [G3DSA:3.40.50.1820] (196-445)
  IPR029058 Alpha/Beta hydrolase fold [SSF53474] (188-445)
  IPR050278 Serine protease S9B/DPPIV [PTHR11731] (47-440)

Sequence (890 aa):
MRFVLPLLATAIAATATAAPTPITLDQAMANPDWIGNPVESAWWGWDSRQVYFKQKRSGSAVRDTYQINGGAAKKVDDKQLANLDSADPVYNRERTRAILLRNGDLFERDLKTGALTQIVRGTTPAADAQYAADGNHVQFRVGTDWFSWSRAERLVSPVIGTVSAGGGNVTQLTDTRTADYKAREWIEPQIVPVPSTHGADPVWAKLYRPATLEPGKKYPVVMFVHGAGYLQNVTRRYPVYFREQMFHNLLVQKGYIVLDMDYRASLGYGRNWRTAIYRQMGHPELEDYIDGLNWMVANQQGDAKNVGIYGGSYGGFMTFMALLRAPDQFKSGAALRPVTDWTTYNHEYTANILNTPELDPEAYKVSSPIEYAGQLKGNLLIAHGMIDDNVFFQDSVRMAQRLIELKKDNWELAPYPLERHGFVHPESWYDEYRRIYQLFERTLKMRFVLPLLATAIAATATAAPTPITLDQAMANPDWIGNPVESAWWGWDSRQVYFKQKRSGSAVRDTYQINGGAAKKVDDKQLANLDSADPVYNRERTRAILLRNGDLFERDLKTGALTQIVRGTTPAADAQYAADGNHVQFRVGTDWFSWSRAERLVSPVIGTVSAGGGNVTQLTDTRTADYKAREWIEPQIVPVPSTHGADPVWAKLYRPATLEPGKKYPVVMFVHGAGYLQNVTRRYPVYFREQMFHNLLVQKGYIVLDMDYRASLGYGRNWRTAIYRQMGHPELEDYIDGLNWMVANQQGDAKNVGIYGGSYGGFMTFMALLRAPDQFKSGAALRPVTDWTTYNHEYTANILNTPELDPEAYKVSSPIEYAGQLKGNLLIAHGMIDDNVFFQDSVRMAQRLIELKKDNWELAPYPLERHGFVHPESWYDEYRRIYQLFERTLK

Radius of gyration: 37.85 Å; Cα contacts (8 Å, |Δi|>4): 1873; chains: 2; bounding box: 60×115×97 Å